Protein 7T6X (pdb70)

Organism: Hepacivirus hominis (NCBI:txid3052230)

InterPro domains:
  IPR002519 Hepatitis C virus, Envelope glycoprotein E1 [PF01539] (17-206)
  IPR002531 Hepatitis C virus, Non-structural protein E2/NS1 [PF01560] (210-323)

Solvent-accessible surface area: 50064 Å² total; per-residue (Å²): 154,91,7,33,45,5,0,2,19,0,96,38,89,68,110,85,25,27,0,6,5,0,3,6,80,116,72,72,117,45,70,29,21,114,140,82,62,89,78,36,96,77,3,46,80,11,12,49,0,165,34,128,20,64,98,34,111,5,92,13,64,138,99,49,8,16,14,10,38,22,30,7,82,51,36,37,94,33,48,0,78,54,0,0,0,2,1,9,0,0,17,1,25,48,54,58,27,11,0,18,53,146,178,33,72,62,13,123,31,38,0,64,99,96,97,3,8,3,73,2,96,33,74,37,22,78,155,26,76,28,0,0,1,0,8,7,26,22,44,6,63,4,100,25,6,1,1,48,0,0,29,2,33,22,143,37,153,62,46,4,80,0,3,0,0,0,0,19,12,8,33,89,1,14,0,26,91,0,0,5,7,3,19,7,3,11,51,1,0,2,14,14,71,3,5,35,16,0,4,15,19,6,59,126,32,42,133,1,132,4,62,0,102,15,66,72,82,84,34,155,8,57,6,0,0,64,20,87,56,52,61,147,12,66,5,63,35,1,2,38,0,42,9,29,8,32,114,30,76,36,4,2,28,15,0,2,0,5,1,0,1,42,70,66,2,143,42,31,25,11,3,5,0,32,106,61,16,0,1,0,1,1,24,2,1,44,52,55,63,89,83,36,200,40,86,144,123,200,50,113,8,43,48,111,67,84,53,110,73,22,103,54,4,142,4,27,0,103,10,86,68,50,54,37,27,48,20,19,0,0,0,0,16,23,63,100,85,103,17,10,58,12,0,0,1,15,10,14,43,88,90,34,16,6,3,65,85,22,110,47,43,37,59,38,0,113,74,13,111,69,114,5,60,2,44,23,53,123,104,67,37,1,0,34,0,45,9,103,86,2,125,65,68,19,30,2,49,0,10,0,0,71,3,33,27,32,85,17,50,37,21,13,7,36,122,20,76,48,21,28,13,0,0,26,0,52,67,36,5,97,15,6,71,2,75,9,52,130,62,101,2,62,7,74,29,56,72,40,76,20,62,60,52,90,137,0,60,0,45,3,141,0,54,106,80,6,56,96,70,24,0,0,0,0,2,14,61,89,89,98,21,2,99,9,0,0,73,11,9,63,51,100,13,144,64,16,35,89,29,0,51,7,52,32,77,34,42,44,6,33,0,35,0,33,128,1,70,87,104,2,19,1,34,0,6,0,0,16,9,2,58,81,39,6,28,22,5,100,17,12,81,1,80,131,93,114,1,72,23,94,60,65,51,97,63,162,92,54,33,64,9,107,12,27,0,118,3,72,51,96,88,7,77,166,0,0,0,1,1,0,18,16,24,100,75,89,104,2,36,13,2,2,8,1,6,9,58,59,41,43,25,100,45,8,114,136,4,104,78,60,14,70,13,77,30,60,77,126,35,34,9,0,51,1,70,9,66,22,2,114,69,100,5,74,6,33,1,7,0,0,27,2,0,5,17,10,122,129,114,59,99,2,54,2,7,52,25,26,0,84,20,7,63,6,71,27,77,79,1,88,14,44,109,65,12,84,39,41,92,94,78,72,120,5,29,0,30,2,54,27,53,66,24,0,4,3,61,32,14,6,0,1,2,32,16,68,119,90,62,9,0,138,7,4,0,34,0,52,78,36,196,10,116,84,41,63,92,72,8,41,30,48,72,72,44,30,18,2,4,0,24,0,64,17,7,122,75,109,11,96,0,25,0,8,0,0,0,4,1,18,114,54,93,1,22,15,9,0,33,10,0,123,29,106,2,94,16,93,15,58,59,109,77,24,66,42,38,88,27,100,161,21,54,2,21,1,145,7,75,60,92,1,34,86,38,0,0,2,2,7,20,52,58,122,20,6,99,14,0,0,60,14,8,57,83,104,14,149,66,17,59,121,21,1,45,22,74,39,54,33,51,68,1,42,0,29,10,40,73,7,133,71,94,51,69,0,16,0,0,0,0,0,10,41,79,42,23,3,21,23,3,52,11,0,98,4,88,15,38,94,30,39,58,87,60,107,62,160,89,51,36,58,8,145,1,26,0,74,14,92,40,141,98,26,137,1,26,1,0,1,0,0,22,18,26,100,69,70,21,11,39,4,6,1,4,18,16,5,21,17,106,37,22,0,5,90,82,5,33,55,96,0,30,5,89,23,27,31,99,16,72,76,105,7,124,49,77,24,82,26,71,39,97,34,60,89,12,26,0,56,0,41,1,36,91,5,53,62,149,7,35,1,50,2,0,0,0,21,12,76,38,55,4,53,0,104,38,4,129,4,12,107,0,73,8,1,22,1,43,0,1,15,84,26,1,116,25,6,90,1,35,24,72,28,42,63,87,53,123,18,21,28,9,2,1,0,0,1,31,73,112,17,20,88,43,75,87,55,54,8,0,43,10,78,88,14,5,4,0,0,9,86,55,64,127,35,54,140,55,8,61,63,19,17,88,48,28,0,2,117,73,33,159,132,63,97,140,133,98,136,173,24,174,20,33,48,43,34,67,5,59,3,64,36,58,99,1,31,10,2,33,34,24,21,5,70,2,21,79,108,30,89,56,110,83,86,40,77,39,67,84,144,165,41,118,123,64,80,171,146

Radius of gyration: 38.45 Å; Cα contacts (8 Å, |Δi|>4): 2951; chains: 8; bounding box: 110×99×82 Å

Nearest PDB structures (foldseek):
  7t6x-assembly1_H  TM=1.007E+00  e=1.087E-30  Homo sapiens
  8fsj-assembly1_C  TM=9.694E-01  e=6.769E-22  Homo sapiens
  7n3c-assembly1_H  TM=8.424E-01  e=1.030E-15  Homo sapiens
  5d1q-assembly1_C  TM=8.378E-01  e=1.308E-10  Homo sapiens
  5d1x-assembly1_C  TM=8.199E-01  e=5.411E-11  Homo sapiens

Foldseek 3Di:
DDLLQAAAQADAPDDPQLLVCQVDPPSFPQPPVVVVCPPADDLVPFFFFDDDKDFDAQPFDPDFPQFQQRWAGADAKAQSNFARHFKWFAQLATDTGGWQACPGRGDSHSSPDPSIIDGFDDDQPLVHDGQWMWGATRHQGIHIHGDTAMFRDHDDDRHGRHQEQSCLRPNVSACSNGHHAFHHYRFKGFDDRSCCSSNVNLPQQDWDWFWAARNHDIDTTTMGGDDDQPDDQDLSQEAERRGPFDDDDPWKGFARFNYDYCQAAPAPRHWADDDRPGGITTNHDPDHDDDPVVPPDD/DAKDAADEEEWAAKDKIKDAPPDDAPPWWKKAKWFDAVPGDIDGAWIFGPDDQLECAQVRDDRIDGDPVNPPQWDWDADRVRNMIMIMGRTDHQRPWHWMKMFTFDWAFDDDDDDPSNRSYTHGGDGDGIYDTYTYGYHD/DAWAWPPPFAEDDQQAKDKTKIFDPWWAPQFQKFKWWAAPPDDIDTAAGGQFDGDPPHDPQWGWDDGTGIIIIMGGRHHPVRQTWMWMWGDGDPDTGIYPTHGYHD/DAWDKDAADADDFFDKDKIKTADDPDQLQAWKKFKWWAAVVGDTHGAWIAHAPVQDIDGDPVCPVFKDKGDPRVRNMIMMMGRGDDQVRWGWMKMFTQHHQVVVNDRGDGTDYIHPTHGYHD/DAKAWDQAWPDDAFQDKTKIKIFDACQKQAPFHKWKWWAAPPDDIDTQQPPPPTHDPPHDPQWDDADHDGMGMTMGGTPDVVRQTWMKIKIQGNVVRGIHIYPTYGD/DKAKAKPDQEAEQPAQFKDKIKIFIPFFAAQAKWKWWAQVHDIDTQAGGLFDGDPPHDPQWGWDDTGTMIMIIGGRRNDRRWTFMWIWGDDDDPTDIYPTHGYHD/DDKDAAAEDAFQAKDKIKDADPDQADDFWKKWKWWQAPVRDIDTQWIFTQHGVVDQPCVVPDGEGAGATVGDCPPQNPQWDWDAPHNRGIIMIMHGRDHQNRFTWMWMFIADDHFDFPDDDDRYTYTDHHHDTDGIDDTYTYGD/DDWDCPPVDIDDAQEDDVVFWDDDPQFKTFGDFRHWWWACPPNNTHTFDDLDSGMTGNPNPPDDDPDDDGRTDPDDRPPVQDPDDDPVNVVCCVVPVDDDDVVVVVVVVVPDPPPPPD

Sequence (1140 aa):
WHINRTALNCNTSLETGWIAGLIYLNKFNSSGCPERMASCRPLADFAQGWGPISYANGSGPDHRPYCWHYPPKPCGIVSAKSVCGPVYCFTPSPVVVGTTNKLGAPTYSWGENETDVFVLNNTRPPLGNWFGCTWMNSTGFTKVCGAPPCAIGGVGNNTLHCPTDCFRKHPEATYSRCGSGPWITPRCLVDYPYRLWHYPCTINYTRFKVRMYIGGVEHRLDAACNWTRGERCDLEDRDRSELSPLLLSTTQWQVLPCSFTTLPALSTGLIHLHQNIVDVQYLYGVGSSIVSWAIKWELEQSGPEVKKPGDSLRISCKMSGDSLVTTWIGWVRQKPGQGLEWMGIINPGDSSTNIYPGDSATRYGPSFQGQVTISIDKSTSTAYLQWNNVKASDTGIYYCARHVPVPISGTFLWREREMHDFGYFDDWGQGTLVIVSSLTLTQSPGTLSLSPGERATLSCRASQSVSNNYLAWYQQKPGQAPRLLIYGASSRATGIPDRFSGSGSGTGFTLIISRLEPEDFAVYYCQQYGSSSITFGQGTRLEIVQFVQSGAEVKKPGASVKVSCKASGYTFTRHAIHWVRQAPGQRLEWMGWINPGNGNAKYSQKFQGRVTITRDTPASTVYMELSSLRSEDMGVYYCARDGGYSHDYSYFYGLDVWGPGTTVIVSVLTQPPSAASGTPGQRVTISCSGSSSNIGGNFVDWYQQFPGTAPKLLIYTNDQRPSGVPARFSGSKSGTSASLAISGLRSEDEADYYCAAWDDIVNGWVFGGGTKLEIMLTQSPVTLSVSPGERATLSCRASQSIGTNLAWYQKPGQAPRLLIHGASTRATGVPVSFSGSGSGTEFTLTISSLQSEDFAVYYCQQYNNWPLTFGGGTKVEILVQSGAEVKKPGSSVRVSCKASGDTFKTHAISWVRQAPGQGLEWVGGTVRQAPGDGLELLGGFVPILAPANDAQKFQGRVTITADGSTGPVYMDLSTLTSEDTAMYYCVTSLSEPIPRSCRGGRCYSGPFDAFGVWGQGTLVTVYQVRNSTGLYHVTNDCPNSSIVYETADAILHTPGCVPCVREGNASRCWVPMTPTVATRDGKLPATSPRRHWTTQDCNCSIYPGHVTGHRMAWDMMMNWSPTTALVVAQLLRIPQAILD

Secondary structure (DSSP, 8-state):
--EEE---EE--TT--EEEEEEE-SS-SSSSEEEEEEE-TTS-EEEEEEE-TTT--EEE-GGGTTTEEEEEEGGGTEEEEEES---STT-EEEEEEEE--STTTSSS---EEEE---EEEE-/---B--SB----STT-EEEEEEE--TTTTSSS-EEEEEE-TTS--EEEESSGGG--TT--TTEE---STTEEEEEEES--GGG--EEEEEEEETTTTEEEE---EE-/-EE---EE--TT--EEEEEE-S-S---SEEEEEEEE-TTS-EEEEEEEEE--TT-SSGGGSS---EEE----TTTTSS-EEEEESSSSS-EEEEE-S--GGG-EEEEEEEESS---EEEEETTEEEE-----EEEE---EEEE-/---EEEE-SEE---TTS-EEEEEEEEEEE-S--EEEEESSSS-EEEEETTTEEPTT--TTEEEE--EEEEEEEE--TTS---EEEEEEE-SSSS-EE---EEE--/-EEE-TTSS-EEE-BPPGGGEEEETTTEEEE-SS-B-EEEETTEEEE-EEEETTEEESSSS--------S-B-S-S-TTSS-----HHHHHHIIIII----SHHHHHHHTT-------/-EE---EEE-SBS-EEEEEE--SS-SSS-EEEEEEE-TT---EEEEEE--S-TT-STTTSS-SEEE-TT-TTTSEEEEETTTTEEEEEESSB-TT--EEEEEEEEEEEE--SSB-GGGTT-EEEEEEEEE---EEEEE--/---B--S-S-B--TTSPEEEEEE-SSPPSTT-EEEEEE-TTS--EEEEETTTEEPTT--TTEEEEEETTEEEEEETT--GGG-SEEEEEEE-SS-EEE---EE-B-/--GGGS---EE-SSSTTTTHHHHSTT-----SHHHHGGG---GGGSPPP-S--EE------SS---STTPPPPBP--EEGGGB-S-EEEESSSEEEE--B-SSSS---STT-STT-EE------TTTSS-SEEEEEBTTS-EEEEEPPPEEEE-SSS--EEESS--TTT-TT--HHHH--SSEEETTEEE--TTHHHHSTT-TTEEEEEEEEEETTEEEEEEEEEE--TT----GGGPEE--B-PPEETTTEEE--TTEE-SPPPTTTSS-EE-SSBTTEEES--S-----SGGG---

B-factor: mean 108.44, std 55.51, range [0.56, 600.0]

Structure (mmCIF, N/CA/C/O backbone):
data_7T6X
#
_entry.id   7T6X
#
loop_
_entity.id
_entity.type
_entity.pdbx_description
1 polymer 'Envelope glycoprotein E2'
2 polymer 'AR4A Fab, heavy chain'
3 polymer 'AR4A, kappa light chain'
4 polymer 'IGH505, heavy chain'
5 polymer 'IGH505, lambda light chain'
6 polymer 'AT12009 crossMab, light kappa chain'
7 polymer 'AT12009 CrossMab, heavy chain'
8 polymer 'Envelope glycoprotein E1'
9 branched 2-acetamido-2-deoxy-beta-D-glucopyranose-(1-4)-2-acetamido-2-deoxy-beta-D-glucopyranose
10 branched beta-D-mannopyranose-(1-4)-2-acetamido-2-deoxy-beta-D-glucopyranose-(1-4)-2-acetamido-2-deoxy-beta-D-glucopyranose
11 branched alpha-D-mannopyranose-(1-6)-alpha-D-mannopyranose-(1-6)-beta-D-mannopyranose-(1-4)-2-acetamido-2-deoxy-beta-D-glucopyranose-(1-4)-2-acetamido-2-deoxy-beta-D-glucopyranose
12 branched alpha-D-mannopyranose-(1-3)-[alpha-D-mannopyranose-(1-6)]beta-D-mannopyranose-(1-4)-2-acetamido-2-deoxy-beta-D-glucopyranose-(1-4)-2-acetamido-2-deoxy-beta-D-glucopyranose
13 non-polymer 2-acetamido-2-deoxy-beta-D-glucopyranose
#
loop_
_atom_site.group_PDB
_atom_site.id
_atom_site.type_symbol
_atom_site.label_atom_id
_atom_site.label_alt_id
_atom_site.label_comp_id
_atom_site.label_asym_id
_atom_site.label_entity_id
_atom_site.label_seq_id
_atom_site.pdbx_PDB_ins_code
_atom_site.Cartn_x
_atom_site.Cartn_y
_atom_site.Cartn_z
_atom_site.occupancy
_atom_site.B_iso_or_equiv
_atom_site.auth_seq_id
_atom_site.auth_comp_id
_atom_site.auth_asym_id
_atom_site.auth_atom_id
_atom_site.pdbx_PDB_model_num
ATOM 1 N N . TRP A 1 37 ? 212.044 161.138 143.309 1.00 95.84 420 TRP U N 1
ATOM 2 C CA . TRP A 1 37 ? 211.757 162.556 143.199 1.00 104.28 420 TRP U CA 1
ATOM 3 C C . TRP A 1 37 ? 212.948 163.385 143.715 1.00 104.95 420 TRP U C 1
ATOM 4 O O . TRP A 1 37 ? 213.604 163.009 144.698 1.00 107.28 420 TRP U O 1
ATOM 15 N N . HIS A 1 38 ? 213.211 164.516 143.029 1.00 100.63 421 HIS U N 1
ATOM 16 C CA . HIS A 1 38 ? 214.246 165.491 143.338 1.00 98.96 421 HIS U CA 1
ATOM 17 C C . HIS A 1 38 ? 213.766 166.829 142.825 1.00 93.42 421 HIS U C 1
ATOM 18 O O . HIS A 1 38 ? 213.146 166.901 141.762 1.00 92.20 421 HIS U O 1
ATOM 25 N N . ILE A 1 39 ? 214.093 167.899 143.528 1.00 92.24 422 ILE U N 1
ATOM 26 C CA . ILE A 1 39 ? 213.668 169.222 143.077 1.00 88.74 422 ILE U CA 1
ATOM 27 C C . ILE A 1 39 ? 214.106 169.619 141.664 1.00 84.34 422 ILE U C 1
ATOM 28 O O . ILE A 1 39 ? 213.360 170.361 141.019 1.00 84.60 422 ILE U O 1
ATOM 33 N N . ASN A 1 40 ? 215.235 169.085 141.123 1.00 85.50 423 ASN U N 1
ATOM 34 C CA . ASN A 1 40 ? 215.705 169.428 139.775 1.00 89.75 423 ASN U CA 1
ATOM 35 C C . ASN A 1 40 ? 214.755 168.909 138.669 1.00 88.67 423 ASN U C 1
ATOM 36 O O . ASN A 1 40 ? 214.977 169.196 137.488 1.00 91.25 423 ASN U O 1
ATOM 41 N N . ARG A 1 41 ? 213.641 168.201 139.041 1.00 82.74 424 ARG U N 1
ATOM 42 C CA . ARG A 1 41 ? 212.573 167.740 138.162 1.00 83.38 424 ARG U CA 1
ATOM 43 C C . ARG A 1 41 ? 211.540 168.845 137.986 1.00 83.18 424 ARG U C 1
ATOM 44 O O . ARG A 1 41 ? 210.551 168.669 137.275 1.00 84.93 424 ARG U O 1
ATOM 52 N N . THR A 1 42 ? 211.714 169.973 138.672 1.00 78.67 425 THR U N 1
ATOM 53 C CA . THR A 1 42 ? 210.753 171.052 138.540 1.00 71.53 425 THR U CA 1
ATOM 54 C C . THR A 1 42 ? 211.308 172.140 137.656 1.00 73.86 425 THR U C 1
ATOM 55 O O . THR A 1 42 ? 212.392 172.662 137.898 1.00 79.97 425 THR U O 1
ATOM 59 N N . ALA A 1 43 ? 210.556 172.497 136.628 1.00 73.32 426 ALA U N 1
ATOM 60 C CA . ALA A 1 43 ? 210.982 173.565 135.750 1.00 73.62 426 ALA U CA 1
ATOM 61 C C . ALA A 1 43 ? 210.904 174.875 136.499 1.00 68.96 426 ALA U C 1
ATOM 62 O O . ALA A 1 43 ? 209.934 175.106 137.205 1.00 67.26 426 ALA U O 1
ATOM 64 N N . LEU A 1 44 ? 211.888 175.745 136.330 1.00 71.14 427 LEU U N 1
ATOM 65 C CA . LEU A 1 44 ? 211.844 177.049 136.983 1.00 68.11 427 LEU U CA 1
ATOM 66 C C . LEU A 1 44 ? 212.254 178.198 136.067 1.00 69.67 427 LEU U C 1
ATOM 67 O O . LEU A 1 44 ? 213.212 178.913 136.347 1.00 73.73 427 LEU U O 1
ATOM 72 N N . ASN A 1 45 ? 211.550 178.377 134.962 1.00 68.95 428 ASN U N 1
ATOM 73 C CA . ASN A 1 45 ? 211.873 179.451 134.032 1.00 68.01 428 ASN U CA 1
ATOM 74 C C . ASN A 1 45 ? 210.886 180.604 134.204 1.00 71.71 428 ASN U C 1
ATOM 75 O O . ASN A 1 45 ? 209.791 180.555 133.639 1.00 73.61 428 ASN U O 1
ATOM 80 N N . CYS A 1 46 ? 211.260 181.647 134.984 1.00 70.80 429 CYS U N 1
ATOM 81 C CA . CYS A 1 46 ? 210.354 182.731 135.379 1.00 71.09 429 CYS U CA 1
ATOM 82 C C . CYS A 1 46 ? 210.880 184.076 134.878 1.00 77.24 429 CYS U C 1
ATOM 83 O O . CYS A 1 46 ? 211.907 184.580 135.349 1.00 79.55 429 CYS U O 1
ATOM 86 N N . ASN A 1 47 ? 210.131 184.673 133.952 1.00 79.64 430 ASN U N 1
ATOM 87 C CA . ASN A 1 47 ? 210.510 185.884 133.228 1.00 83.15 430 ASN U CA 1
ATOM 88 C C . ASN A 1 47 ? 209.555 187.073 133.476 1.00 83.49 430 ASN U C 1
ATOM 89 O O . ASN A 1 47 ? 208.448 187.111 132.922 1.00 87.74 430 ASN U O 1
ATOM 94 N N . THR A 1 48 ? 209.970 188.109 134.259 1.00 84.87 431 THR U N 1
ATOM 95 C CA . THR A 1 48 ? 209.079 189.265 134.535 1.00 89.35 431 THR U CA 1
ATOM 96 C C . THR A 1 48 ? 209.141 190.304 133.467 1.00 96.67 431 THR U C 1
ATOM 97 O O . THR A 1 48 ? 209.878 191.284 133.550 1.00 98.13 431 THR U O 1
ATOM 101 N N . SER A 1 49 ? 208.336 190.086 132.455 1.00 101.90 432 SER U N 1
ATOM 102 C CA . SER A 1 49 ? 208.248 191.030 131.364 1.00 107.52 432 SER U CA 1
ATOM 103 C C . SER A 1 49 ? 207.165 192.055 131.683 1.00 109.13 432 SER U C 1
ATOM 104 O O . SER A 1 49 ? 207.096 193.127 131.079 1.00 111.57 432 SER U O 1
ATOM 107 N N . LEU A 1 50 ? 206.317 191.718 132.650 1.00 105.18 433 LEU U N 1
ATOM 108 C CA . LEU A 1 50 ? 205.200 192.552 133.042 1.00 108.20 433 LEU U CA 1
ATOM 109 C C . LEU A 1 50 ? 204.716 192.201 134.435 1.00 108.25 433 LEU U C 1
ATOM 110 O O . LEU A 1 50 ? 205.030 191.135 134.958 1.00 103.14 433 LEU U O 1
ATOM 115 N N . GLU A 1 51 ? 203.898 193.075 135.017 1.00 111.70 434 GLU U N 1
ATOM 116 C CA . GLU A 1 51 ? 203.219 192.765 136.277 1.00 113.90 434 GLU U CA 1
ATOM 117 C C . GLU A 1 51 ? 204.156 192.276 137.361 1.00 101.70 434 GLU U C 1
ATOM 118 O O . GLU A 1 51 ? 203.916 191.252 138.017 1.00 98.33 434 GLU U O 1
ATOM 124 N N . THR A 1 52 ? 205.188 193.056 137.580 1.00 100.59 435 THR U N 1
ATOM 125 C CA . THR A 1 52 ? 206.201 192.738 138.535 1.00 98.69 435 THR U CA 1
ATOM 126 C C . THR A 1 52 ? 205.575 192.380 139.856 1.00 97.07 435 THR U C 1
ATOM 127 O O . THR A 1 52 ? 204.693 193.074 140.357 1.00 100.87 435 THR U O 1
ATOM 131 N N . GLY A 1 53 ? 206.051 191.267 140.409 1.00 88.26 436 GLY U N 1
ATOM 132 C CA . GLY A 1 53 ? 205.580 190.707 141.661 1.00 86.16 436 GLY U CA 1
ATOM 133 C C . GLY A 1 53 ? 204.766 189.432 141.457 1.00 78.32 436 GLY U C 1
ATOM 134 O O . GLY A 1 53 ? 204.576 188.660 142.385 1.00 72.89 436 GLY U O 1
ATOM 135 N N . TRP A 1 54 ? 204.334 189.144 140.236 1.00 77.83 437 TRP U N 1
ATOM 136 C CA . TRP A 1 54 ? 203.581 187.909 139.989 1.00 69.75 437 TRP U CA 1
ATOM 137 C C . TRP A 1 54 ? 204.319 186.671 140.507 1.00 64.21 437 TRP U C 1
ATOM 138 O O . TRP A 1 54 ? 203.721 185.768 141.108 1.00 66.20 437 TRP U O 1
ATOM 149 N N . ILE A 1 55 ? 205.633 186.695 140.355 1.00 63.06 438 ILE U N 1
ATOM 150 C CA . ILE A 1 55 ? 206.578 185.661 140.718 1.00 61.97 438 ILE U CA 1
ATOM 151 C C . ILE A 1 55 ? 206.640 185.430 142.221 1.00 62.35 438 ILE U C 1
ATOM 152 O O . ILE A 1 55 ? 207.136 184.412 142.701 1.00 63.02 438 ILE U O 1
ATOM 157 N N . ALA A 1 56 ? 206.184 186.400 142.991 1.00 62.55 439 ALA U N 1
ATOM 158 C CA . ALA A 1 56 ? 206.221 186.327 144.429 1.00 61.30 439 ALA U CA 1
ATOM 159 C C . ALA A 1 56 ? 205.466 185.144 144.946 1.00 60.72 439 ALA U C 1
ATOM 160 O O . ALA A 1 56 ? 205.871 184.545 145.936 1.00 64.96 439 ALA U O 1
ATOM 162 N N . GLY A 1 57 ? 204.395 184.756 144.266 1.00 60.53 440 GLY U N 1
ATOM 163 C CA . GLY A 1 57 ? 203.567 183.679 144.768 1.00 62.28 440 GLY U CA 1
ATOM 164 C C . GLY A 1 57 ? 204.153 182.300 144.531 1.00 62.33 440 GLY U C 1
ATOM 165 O O . GLY A 1 57 ? 203.553 181.303 144.929 1.00 63.11 440 GLY U O 1
ATOM 166 N N . LEU A 1 58 ? 205.295 182.218 143.852 1.00 63.98 441 LEU U N 1
ATOM 167 C CA . LEU A 1 58 ? 205.919 180.936 143.639 1.00 61.50 441 LEU U CA 1
ATOM 168 C C . LEU A 1 58 ? 206.805 180.589 144.802 1.00 61.91 441 LEU U C 1
ATOM 169 O O . LEU A 1 58 ? 206.751 179.484 145.347 1.00 65.50 441 LEU U O 1
ATOM 174 N N . ILE A 1 59 ? 207.627 181.546 145.188 1.00 62.65 442 ILE U N 1
ATOM 175 C CA . ILE A 1 59 ? 208.565 181.339 146.264 1.00 66.77 442 ILE U CA 1
ATOM 176 C C . ILE A 1 59 ? 207.913 181.472 147.600 1.00 70.75 442 ILE U C 1
ATOM 177 O O . ILE A 1 59 ? 208.173 180.675 148.499 1.00 76.27 442 ILE U O 1
ATOM 182 N N . TYR A 1 60 ? 207.110 182.502 147.762 1.00 70.56 443 TYR U N 1
ATOM 183 C CA . TYR A 1 60 ? 206.483 182.750 149.024 1.00 73.75 443 TYR U CA 1
ATOM 184 C C . TYR A 1 60 ? 205.069 182.303 148.985 1.00 75.75 443 TYR U C 1
ATOM 185 O O . TYR A 1 60 ? 204.368 182.505 147.997 1.00 75.90 443 TYR U O 1
ATOM 194 N N . LEU A 1 61 ? 204.590 181.805 150.082 1.00 75.80 444 LEU U N 1
ATOM 195 C CA . LEU A 1 61 ? 203.198 181.493 150.110 1.00 76.49 444 LEU U CA 1
ATOM 196 C C . LEU A 1 61 ? 202.538 182.713 150.692 1.00 82.05 444 LEU U C 1
ATOM 197 O O . LEU A 1 61 ? 203.169 183.463 151.435 1.00 84.56 444 LEU U O 1
ATOM 202 N N . ASN A 1 62 ? 201.273 182.897 150.367 1.00 85.09 445 ASN U N 1
ATOM 203 C CA . ASN A 1 62 ? 200.476 184.044 150.784 1.00 90.58 445 ASN U CA 1
ATOM 204 C C . ASN A 1 62 ? 200.992 185.389 150.287 1.00 89.80 445 ASN U C 1
ATOM 205 O O . ASN A 1 62 ? 200.903 186.399 150.981 1.00 92.59 445 ASN U O 1
ATOM 210 N N . LYS A 1 63 ? 201.500 185.401 149.059 1.00 86.50 446 LYS U N 1
ATOM 211 C CA . LYS A 1 63 ? 201.950 186.612 148.387 1.00 87.09 446 LYS U CA 1
ATOM 212 C C . LYS A 1 63 ? 201.246 186.720 147.059 1.00 89.56 446 LYS U C 1
ATOM 213 O O . LYS A 1 63 ? 201.819 187.149 146.060 1.00 88.26 446 LYS U O 1
ATOM 219 N N . PHE A 1 64 ? 200.002 186.298 147.052 1.00 90.22 447 PHE U N 1
ATOM 220 C CA . PHE A 1 64 ? 199.176 186.352 145.873 1.00 89.63 447 PHE U CA 1
ATOM 221 C C . PHE A 1 64 ? 198.841 187.803 145.566 1.00 92.80 447 PHE U C 1
ATOM 222 O O . PHE A 1 64 ? 198.819 188.630 146.480 1.00 95.33 447 PHE U O 1
ATOM 230 N N . ASN A 1 65 ? 198.534 188.100 144.299 1.00 93.37 448 ASN U N 1
ATOM 231 C CA . ASN A 1 65 ? 198.201 189.488 143.872 1.00 100.25 448 ASN U CA 1
ATOM 232 C C . ASN A 1 65 ? 196.768 189.836 144.284 1.00 96.87 448 ASN U C 1
ATOM 233 O O . ASN A 1 65 ? 196.583 190.911 144.885 1.00 102.14 448 ASN U O 1
ATOM 238 N N . SER A 1 66 ? 195.802 188.978 143.958 1.00 90.28 449 SER U N 1
ATOM 239 C CA . SER A 1 66 ? 194.371 189.182 144.292 1.00 94.16 449 SER U CA 1
ATOM 240 C C . SER A 1 66 ? 193.775 190.526 143.864 1.00 96.40 449 SER U C 1
ATOM 241 O O . SER A 1 66 ? 193.095 191.185 144.652 1.00 97.29 449 SER U O 1
ATOM 244 N N . SER A 1 67 ? 194.006 190.931 142.628 1.00 99.23 450 SER U N 1
ATOM 245 C CA . SER A 1 67 ? 193.492 192.218 142.188 1.00 103.28 450 SER U CA 1
ATOM 246 C C . SER A 1 67 ? 193.075 192.206 140.740 1.00 104.82 450 SER U C 1
ATOM 247 O O . SER A 1 67 ? 193.723 191.594 139.882 1.00 104.96 450 SER U O 1
ATOM 250 N N . GLY A 1 68 ? 191.944 192.854 140.480 1.00 105.37 451 GLY U N 1
ATOM 251 C CA . GLY A 1 68 ? 191.333 192.898 139.143 1.00 106.30 451 GLY U CA 1
ATOM 252 C C . GLY A 1 68 ? 190.352 191.729 138.852 1.00 104.40 451 GLY U C 1
ATOM 253 O O . GLY A 1 68 ? 189.919 191.554 137.704 1.00 101.55 451 GLY U O 1
ATOM 254 N N . CYS A 1 69 ? 190.008 190.929 139.895 1.00 98.16 452 CYS U N 1
ATOM 255 C CA . CYS A 1 69 ? 189.110 189.790 139.813 1.00 92.27 452 CYS U CA 1
ATOM 256 C C . CYS A 1 69 ? 187.694 190.237 139.469 1.00 89.47 452 CYS U C 1
ATOM 257 O O . CYS A 1 69 ? 187.046 189.610 138.636 1.00 91.91 452 CYS U O 1
ATOM 260 N N . PRO A 1 70 ? 187.134 191.325 140.035 1.00 91.20 453 PRO U N 1
ATOM 261 C CA . PRO A 1 70 ? 185.808 191.760 139.682 1.00 94.32 453 PRO U CA 1
ATOM 262 C C . PRO A 1 70 ? 185.657 191.913 138.175 1.00 97.23 453 PRO U C 1
ATOM 263 O O . PRO A 1 70 ? 184.600 191.611 137.622 1.00 97.04 453 PRO U O 1
ATOM 267 N N . GLU A 1 71 ? 186.719 192.354 137.500 1.00 96.86 454 GLU U N 1
ATOM 268 C CA . GLU A 1 71 ? 186.665 192.483 136.065 1.00 101.89 454 GLU U CA 1
ATOM 269 C C . GLU A 1 71 ? 186.820 191.127 135.381 1.00 99.63 454 GLU U C 1
ATOM 270 O O . GLU A 1 71 ? 186.062 190.778 134.479 1.00 98.83 454 GLU U O 1
ATOM 276 N N . ARG A 1 72 ? 187.756 190.316 135.855 1.00 95.05 455 ARG U N 1
ATOM 277 C CA . ARG A 1 72 ? 188.026 189.024 135.233 1.00 94.07 455 ARG U CA 1
ATOM 278 C C . ARG A 1 72 ? 186.867 188.053 135.344 1.00 90.24 455 ARG U C 1
ATOM 279 O O . ARG A 1 72 ? 186.636 187.240 134.452 1.00 87.90 455 ARG U O 1
ATOM 287 N N . MET A 1 73 ? 186.108 188.162 136.415 1.00 88.86 456 MET U N 1
ATOM 288 C CA . MET A 1 73 ? 184.994 187.278 136.666 1.00 85.45 456 MET U CA 1
ATOM 289 C C . MET A 1 73 ? 183.734 187.749 135.982 1.00 86.63 456 MET U C 1
ATOM 290 O O . MET A 1 73 ? 182.705 187.084 136.060 1.00 87.72 456 MET U O 1
ATOM 295 N N . ALA A 1 74 ? 183.792 188.883 135.302 1.00 86.82 457 ALA U N 1
ATOM 296 C CA . ALA A 1 74 ? 182.620 189.462 134.687 1.00 90.94 457 ALA U CA 1
ATOM 297 C C . ALA A 1 74 ? 181.988 188.535 133.671 1.00 92.03 457 ALA U C 1
ATOM 298 O O . ALA A 1 74 ? 180.771 188.540 133.501 1.00 97.91 457 ALA U O 1
ATOM 300 N N . SER A 1 75 ? 182.804 187.746 132.995 1.00 84.22 458 SER U N 1
ATOM 301 C CA . SER A 1 75 ? 182.362 186.820 131.966 1.00 81.53 458 SER U CA 1
ATOM 302 C C . SER A 1 75 ? 182.128 185.360 132.414 1.00 77.93 458 SER U C 1
ATOM 303 O O . SER A 1 75 ? 181.919 184.493 131.541 1.00 79.89 458 SER U O 1
ATOM 306 N N . CYS A 1 76 ? 182.189 185.065 133.739 1.00 75.59 459 CYS U N 1
ATOM 307 C CA . CYS A 1 76 ? 182.047 183.716 134.268 1.00 68.15 459 CYS U CA 1
ATOM 308 C C . CYS A 1 76 ? 180.596 183.466 134.695 1.00 67.45 459 CYS U C 1
ATOM 309 O O . CYS A 1 76 ? 180.151 183.885 135.765 1.00 70.05 459 CYS U O 1
ATOM 312 N N . ARG A 1 77 ? 179.856 182.781 133.837 1.00 64.60 460 ARG U N 1
ATOM 313 C CA . ARG A 1 77 ? 178.450 182.532 134.063 1.00 63.20 460 ARG U CA 1
ATOM 314 C C . ARG A 1 77 ? 178.189 181.412 135.069 1.00 57.97 460 ARG U C 1
ATOM 315 O O . ARG A 1 77 ? 178.996 180.494 135.178 1.00 60.36 460 ARG U O 1
ATOM 323 N N . PRO A 1 78 ? 177.097 181.484 135.833 1.00 53.56 461 PRO U N 1
ATOM 324 C CA . PRO A 1 78 ? 176.529 180.438 136.647 1.00 50.86 461 PRO U CA 1
ATOM 325 C C . PRO A 1 78 ? 176.080 179.291 135.777 1.00 59.42 461 PRO U C 1
ATOM 326 O O . PRO A 1 78 ? 175.681 179.498 134.639 1.00 62.70 461 PRO U O 1
ATOM 330 N N . LEU A 1 79 ? 176.054 178.085 136.317 1.00 58.66 462 LEU U N 1
ATOM 331 C CA . LEU A 1 79 ? 175.585 176.939 135.540 1.00 53.72 462 LEU U CA 1
ATOM 332 C C . LEU A 1 79 ? 174.168 177.149 135.059 1.00 53.35 462 LEU U C 1
ATOM 333 O O . LEU A 1 79 ? 173.805 176.815 133.935 1.00 58.86 462 LEU U O 1
ATOM 338 N N . ALA A 1 80 ? 173.369 177.769 135.894 1.00 53.76 463 ALA U N 1
ATOM 339 C CA . ALA A 1 80 ? 171.970 178.005 135.622 1.00 57.10 463 ALA U CA 1
ATOM 340 C C . ALA A 1 80 ? 171.719 178.862 134.384 1.00 57.93 463 ALA U C 1
ATOM 341 O O . ALA A 1 80 ? 170.609 178.840 133.856 1.00 56.48 463 ALA U O 1
ATOM 343 N N . ASP A 1 81 ? 172.706 179.627 133.922 1.00 59.58 464 ASP U N 1
ATOM 344 C CA . ASP A 1 81 ? 172.503 180.504 132.778 1.00 61.89 464 ASP U CA 1
ATOM 345 C C . ASP A 1 81 ? 172.813 179.854 131.434 1.00 60.18 464 ASP U C 1
ATOM 346 O O . ASP A 1 81 ? 172.750 180.504 130.389 1.00 65.11 464 ASP U O 1
ATOM 351 N N . PHE A 1 82 ? 173.143 178.580 131.449 1.00 56.72 465 PHE U N 1
ATOM 352 C CA . PHE A 1 82 ? 173.411 177.833 130.229 1.00 59.62 465 PHE U CA 1
ATOM 353 C C . PHE A 1 82 ? 172.165 177.110 129.747 1.00 60.84 465 PHE U C 1
ATOM 354 O O . PHE A 1 82 ? 171.238 176.854 130.526 1.00 60.25 465 PHE U O 1
ATOM 362 N N . ALA A 1 83 ? 172.112 176.810 128.455 1.00 65.41 466 ALA U N 1
ATOM 363 C CA . ALA A 1 83 ? 170.982 176.088 127.886 1.00 64.76 466 ALA U CA 1
ATOM 364 C C . ALA A 1 83 ? 170.860 174.706 128.491 1.00 60.01 466 ALA U C 1
ATOM 365 O O . ALA A 1 83 ? 171.864 174.055 128.753 1.00 63.42 466 ALA U O 1
ATOM 367 N N . GLN A 1 84 ? 169.628 174.248 128.687 1.00 59.24 467 GLN U N 1
ATOM 368 C CA . GLN A 1 84 ? 169.375 172.905 129.197 1.00 61.60 467 GLN U CA 1
ATOM 369 C C . GLN A 1 84 ? 169.805 171.882 128.183 1.00 65.71 467 GLN U C 1
ATOM 370 O O . GLN A 1 84 ? 169.480 172.034 127.009 1.00 72.12 467 GLN U O 1
ATOM 376 N N . GLY A 1 85 ? 170.498 170.835 128.612 1.00 62.00 468 GLY U N 1
ATOM 377 C CA . GLY A 1 85 ? 170.912 169.815 127.669 1.00 67.73 468 GLY U CA 1
ATOM 378 C C . GLY A 1 85 ? 169.931 168.689 127.609 1.00 68.05 468 GLY U C 1
ATOM 379 O O . GLY A 1 85 ? 169.017 168.610 128.421 1.00 65.85 468 GLY U O 1
ATOM 380 N N . TRP A 1 86 ? 170.132 167.795 126.668 1.00 71.81 469 TRP U N 1
ATOM 381 C CA . TRP A 1 86 ? 169.308 166.615 126.547 1.00 73.49 469 TRP U CA 1
ATOM 382 C C . TRP A 1 86 ? 169.955 165.661 125.579 1.00 78.28 469 TRP U C 1
ATOM 383 O O . TRP A 1 86 ? 170.805 166.063 124.789 1.00 79.64 469 TRP U O 1
ATOM 394 N N . GLY A 1 87 ? 169.525 164.415 125.587 1.00 77.59 470 GLY U N 1
ATOM 395 C CA . GLY A 1 87 ? 170.076 163.472 124.639 1.00 75.72 470 GLY U CA 1
ATOM 396 C C . GLY A 1 87 ? 171.338 162.890 125.246 1.00 69.54 470 GLY U C 1
ATOM 397 O O . GLY A 1 87 ? 171.640 163.168 126.407 1.00 70.85 470 GLY U O 1
ATOM 398 N N . PRO A 1 88 ? 172.048 162.026 124.533 1.00 68.74 471 PRO U N 1
ATOM 399 C CA . PRO A 1 88 ? 173.247 161.366 124.978 1.00 68.41 471 PRO U CA 1
ATOM 400 C C . PRO A 1 88 ? 174.357 162.374 125.047 1.00 68.42 471 PRO U C 1
ATOM 401 O O . PRO A 1 88 ? 174.347 163.339 124.290 1.00 67.75 471 PRO U O 1
ATOM 405 N N . ILE A 1 89 ? 175.322 162.119 125.903 1.00 66.37 472 ILE U N 1
ATOM 406 C CA . ILE A 1 89 ? 176.485 162.971 126.030 1.00 62.83 472 ILE U CA 1
ATOM 407 C C . ILE A 1 89 ? 177.588 162.595 125.083 1.00 60.54 472 ILE U C 1
ATOM 408 O O . ILE A 1 89 ? 177.939 161.422 124.975 1.00 65.13 472 ILE U O 1
ATOM 413 N N . SER A 1 90 ? 178.142 163.590 124.408 1.00 59.44 473 SER U N 1
ATOM 414 C CA . SER A 1 90 ? 179.260 163.350 123.514 1.00 60.62 473 SER U CA 1
ATOM 415 C C . SER A 1 90 ? 180.460 164.128 123.998 1.00 60.24 473 SER U C 1
ATOM 416 O O . SER A 1 90 ? 180.453 164.656 125.106 1.00 62.39 473 SER U O 1
ATOM 419 N N . TYR A 1 91 ? 181.505 164.179 123.204 1.00 55.79 474 TYR U N 1
ATOM 420 C CA . TYR A 1 91 ? 182.718 164.891 123.583 1.00 56.98 474 TYR U CA 1
ATOM 421 C C . TYR A 1 91 ? 183.227 165.788 122.499 1.00 59.81 474 TYR U C 1
ATOM 422 O O . TYR A 1 91 ? 182.986 165.552 121.317 1.00 67.19 474 TYR U O 1
ATOM 431 N N . ALA A 1 92 ? 183.972 166.804 122.893 1.00 59.97 475 ALA U N 1
ATOM 432 C CA . ALA A 1 92 ? 184.559 167.714 121.921 1.00 62.56 475 ALA U CA 1
ATOM 433 C C . ALA A 1 92 ? 185.912 168.190 122.407 1.00 63.55 475 ALA U C 1
ATOM 434 O O . ALA A 1 92 ? 186.165 168.128 123.599 1.00 62.96 475 ALA U O 1
ATOM 436 N N . ASN A 1 93 ? 186.780 168.658 121.490 1.00 63.17 476 ASN U N 1
ATOM 437 C CA . ASN A 1 93 ? 188.099 169.210 121.799 1.00 62.18 476 ASN U CA 1
ATOM 438 C C . ASN A 1 93 ? 187.947 170.669 122.259 1.00 67.97 476 ASN U C 1
ATOM 439 O O . ASN A 1 93 ? 187.544 171.542 121.483 1.00 74.94 476 ASN U O 1
ATOM 444 N N . GLY A 1 94 ? 188.264 170.940 123.544 1.00 64.23 477 GLY U N 1
ATOM 445 C CA . GLY A 1 94 ? 188.064 172.232 124.227 1.00 65.14 477 GLY U CA 1
ATOM 446 C C . GLY A 1 94 ? 189.065 173.309 123.846 1.00 63.61 477 GLY U C 1
ATOM 447 O O . GLY A 1 94 ? 189.764 173.861 124.686 1.00 63.97 477 GLY U O 1
ATOM 448 N N . SER A 1 95 ? 189.097 173.664 122.579 1.00 65.51 478 SER U N 1
ATOM 449 C CA . SER A 1 95 ? 190.066 174.642 122.109 1.00 68.55 478 SER U CA 1
ATOM 450 C C . SER A 1 95 ? 189.630 176.034 122.495 1.00 61.57 478 SER U C 1
ATOM 451 O O . SER A 1 95 ? 189.136 176.805 121.675 1.00 66.07 478 SER U O 1
ATOM 454 N N . GLY A 1 96 ? 189.794 176.334 123.768 1.00 60.55 479 GLY U N 1
ATOM 455 C CA . GLY A 1 96 ? 189.334 177.564 124.348 1.00 63.28 479 GLY U CA 1
ATOM 456 C C . GLY A 1 96 ? 190.273 178.751 124.140 1.00 64.09 479 GLY U C 1
ATOM 457 O O . GLY A 1 96 ? 191.296 178.645 123.461 1.00 66.24 479 GLY U O 1
ATOM 458 N N . PRO A 1 97 ? 189.889 179.910 124.690 1.00 64.56 480 PRO U N 1
ATOM 459 C CA . PRO A 1 97 ? 190.544 181.210 124.682 1.00 71.69 480 PRO U CA 1
ATOM 460 C C . PRO A 1 97 ? 191.888 181.258 125.364 1.00 76.59 480 PRO U C 1
ATOM 461 O O . PRO A 1 97 ? 192.203 180.411 126.193 1.00 75.92 480 PRO U O 1
ATOM 465 N N . ASP A 1 98 ? 192.691 182.268 125.024 1.00 79.50 481 ASP U N 1
ATOM 466 C CA . ASP A 1 98 ? 193.983 182.467 125.661 1.00 83.94 481 ASP U CA 1
ATOM 467 C C . ASP A 1 98 ? 193.936 183.447 126.832 1.00 79.60 481 ASP U C 1
ATOM 468 O O . ASP A 1 98 ? 194.980 183.857 127.355 1.00 80.63 481 ASP U O 1
ATOM 473 N N . HIS A 1 99 ? 192.730 183.813 127.255 1.00 74.49 482 HIS U N 1
ATOM 474 C CA . HIS A 1 99 ? 192.588 184.681 128.400 1.00 72.95 482 HIS U CA 1
ATOM 475 C C . HIS A 1 99 ? 192.838 183.830 129.609 1.00 67.32 482 HIS U C 1
ATOM 476 O O . HIS A 1 99 ? 192.871 182.608 129.513 1.00 67.46 482 HIS U O 1
ATOM 483 N N . ARG A 1 100 ? 193.021 184.450 130.751 1.00 65.80 483 ARG U N 1
ATOM 484 C CA . ARG A 1 100 ? 193.306 183.680 131.936 1.00 63.85 483 ARG U CA 1
ATOM 485 C C . ARG A 1 100 ? 192.133 182.741 132.257 1.00 56.56 483 ARG U C 1
ATOM 486 O O . ARG A 1 100 ? 191.008 183.213 132.442 1.00 58.90 483 ARG U O 1
ATOM 494 N N . PRO A 1 101 ? 192.360 181.426 132.407 1.00 49.05 484 PRO U N 1
ATOM 495 C CA . PRO A 1 101 ? 191.373 180.398 132.641 1.00 48.25 484 PRO U CA 1
ATOM 496 C C . PRO A 1 101 ? 190.944 180.352 134.078 1.00 44.15 484 PRO U C 1
ATOM 497 O O . PRO A 1 101 ? 191.152 179.356 134.757 1.00 47.23 484 PRO U O 1
ATOM 501 N N . TYR A 1 102 ? 190.330 181.408 134.549 1.00 48.25 485 TYR U N 1
ATOM 502 C CA . TYR A 1 102 ? 189.949 181.450 135.965 1.00 51.20 485 TYR U CA 1
ATOM 503 C C . TYR A 1 102 ? 188.477 181.128 136.284 1.00 54.37 485 TYR U C 1
ATOM 504 O O . TYR A 1 102 ? 188.056 181.320 137.426 1.00 57.82 485 TYR U O 1
ATOM 513 N N . CYS A 1 103 ? 187.705 180.654 135.287 1.00 49.34 486 CYS U N 1
ATOM 514 C CA . CYS A 1 103 ? 186.292 180.321 135.372 1.00 44.51 486 CYS U CA 1
ATOM 515 C C . CYS A 1 103 ? 186.067 178.824 135.181 1.00 50.69 486 CYS U C 1
ATOM 516 O O . CYS A 1 103 ? 186.665 178.177 134.320 1.00 52.77 486 CYS U O 1
ATOM 519 N N . TRP A 1 104 ? 185.124 178.294 135.941 1.00 49.42 487 TRP U N 1
ATOM 520 C CA . TRP A 1 104 ? 184.761 176.888 135.876 1.00 46.80 487 TRP U CA 1
ATOM 521 C C . TRP A 1 104 ? 184.264 176.436 134.508 1.00 46.90 487 TRP U C 1
ATOM 522 O O . TRP A 1 104 ? 184.377 175.263 134.176 1.00 48.49 487 TRP U O 1
ATOM 533 N N . HIS A 1 105 ? 183.680 177.318 133.696 1.00 51.31 488 HIS U N 1
ATOM 534 C CA . HIS A 1 105 ? 183.151 176.835 132.430 1.00 54.02 488 HIS U CA 1
ATOM 535 C C . HIS A 1 105 ? 184.198 176.842 131.337 1.00 53.84 488 HIS U C 1
ATOM 536 O O . HIS A 1 105 ? 183.944 176.377 130.227 1.00 53.91 488 HIS U O 1
ATOM 543 N N . TYR A 1 106 ? 185.367 177.400 131.605 1.00 54.89 489 TYR U N 1
ATOM 544 C CA . TYR A 1 106 ? 186.373 177.476 130.576 1.00 55.07 489 TYR U CA 1
ATOM 545 C C . TYR A 1 106 ? 186.698 176.086 130.051 1.00 54.49 489 TYR U C 1
ATOM 546 O O . TYR A 1 106 ? 187.069 175.224 130.842 1.00 57.73 489 TYR U O 1
ATOM 555 N N . PRO A 1 107 ? 186.567 175.804 128.754 1.00 51.38 490 PRO U N 1
ATOM 556 C CA . PRO A 1 107 ? 186.873 174.530 128.169 1.00 48.48 490 PRO U CA 1
ATOM 557 C C . PRO A 1 107 ? 188.379 174.404 128.022 1.00 51.57 490 PRO U C 1
ATOM 558 O O . PRO A 1 107 ? 188.951 175.240 127.329 1.00 59.49 490 PRO U O 1
ATOM 562 N N . PRO A 1 108 ? 189.041 173.444 128.668 1.00 48.85 491 PRO U N 1
ATOM 563 C CA . PRO A 1 108 ? 190.469 173.240 128.630 1.00 51.37 491 PRO U CA 1
ATOM 564 C C . PRO A 1 108 ? 190.896 172.684 127.316 1.00 54.52 491 PRO U C 1
ATOM 565 O O . PRO A 1 108 ? 190.202 171.840 126.748 1.00 57.33 491 PRO U O 1
ATOM 569 N N . LYS A 1 109 ? 192.088 173.043 126.903 1.00 58.97 492 LYS U N 1
ATOM 570 C CA . LYS A 1 109 ? 192.606 172.525 125.673 1.00 58.82 492 LYS U CA 1
ATOM 571 C C . LYS A 1 109 ? 192.990 171.092 125.873 1.00 57.65 492 LYS U C 1
ATOM 572 O O . LYS A 1 109 ? 193.444 170.750 126.965 1.00 60.52 492 LYS U O 1
ATOM 578 N N . PRO A 1 110 ? 192.852 170.246 124.858 1.00 54.62 493 PRO U N 1
ATOM 579 C CA . PRO A 1 110 ? 193.294 168.887 124.857 1.00 54.30 493 PRO U CA 1
ATOM 580 C C . PRO A 1 110 ? 194.763 168.910 125.155 1.00 61.01 493 PRO U C 1
ATOM 581 O O . PRO A 1 110 ? 195.446 169.850 124.733 1.00 65.61 493 PRO U O 1
ATOM 585 N N . CYS A 1 111 ? 195.242 167.880 125.856 1.00 66.52 494 CYS U N 1
ATOM 586 C CA . CYS A 1 111 ? 196.632 167.733 126.263 1.00 73.98 494 CYS U CA 1
ATOM 587 C C . CYS A 1 111 ? 197.552 167.258 125.152 1.00 81.61 494 CYS U C 1
ATOM 588 O O . CYS A 1 111 ? 197.133 166.666 124.156 1.00 88.10 494 CYS U O 1
ATOM 591 N N . GLY A 1 112 ? 198.819 167.536 125.388 1.00 81.51 495 GLY U N 1
ATOM 592 C CA . GLY A 1 112 ? 199.934 167.176 124.548 1.00 87.31 495 GLY U CA 1
ATOM 593 C C . GLY A 1 112 ? 201.174 167.613 125.296 1.00 85.10 495 GLY U C 1
ATOM 594 O O . GLY A 1 112 ? 201.067 168.102 126.418 1.00 83.66 495 GLY U O 1
ATOM 595 N N . ILE A 1 113 ? 202.328 167.473 124.675 1.00 85.80 496 ILE U N 1
ATOM 596 C CA . ILE A 1 113 ? 203.588 167.787 125.329 1.00 79.61 496 ILE U CA 1
ATOM 597 C C . ILE A 1 113 ? 203.857 169.275 125.462 1.00 77.09 496 ILE U C 1
ATOM 598 O O . ILE A 1 113 ? 203.769 170.030 124.496 1.00 76.78 496 ILE U O 1
ATOM 603 N N . VAL A 1 114 ? 204.215 169.680 126.672 1.00 75.52 497 VAL U N 1
ATOM 604 C CA . VAL A 1 114 ? 204.510 171.072 126.981 1.00 69.66 497 VAL U CA 1
ATOM 605 C C . VAL A 1 114 ? 205.961 171.296 127.330 1.00 72.96 497 VAL U C 1
ATOM 606 O O . VAL A 1 114 ? 206.483 170.683 128.249 1.00 76.17 497 VAL U O 1
ATOM 610 N N . SER A 1 115 ? 206.626 172.182 126.605 1.00 75.16 498 SER U N 1
ATOM 611 C CA . SER A 1 115 ? 208.039 172.443 126.878 1.00 78.84 498 SER U CA 1
ATOM 612 C C . SER A 1 115 ? 208.281 173.083 128.222 1.00 77.27 498 SER U C 1
ATOM 613 O O . SER A 1 115 ? 207.625 174.064 128.585 1.00 75.45 498 SER U O 1
ATOM 616 N N . ALA A 1 116 ? 209.324 172.617 128.905 1.00 76.58 499 ALA U N 1
ATOM 617 C CA . ALA A 1 116 ? 209.719 173.106 130.215 1.00 74.92 499 ALA U CA 1
ATOM 618 C C . ALA A 1 116 ? 210.189 174.531 130.163 1.00 71.64 499 ALA U C 1
ATOM 619 O O . ALA A 1 116 ? 210.210 175.219 131.178 1.00 74.94 499 ALA U O 1
ATOM 621 N N . LYS A 1 117 ? 210.560 174.983 128.987 1.00 73.63 500 LYS U N 1
ATOM 622 C CA . LYS A 1 117 ? 211.086 176.313 128.799 1.00 76.39 500 LYS U CA 1
ATOM 623 C C . LYS A 1 117 ? 210.032 177.362 129.069 1.00 73.01 500 LYS U C 1
ATOM 624 O O . LYS A 1 117 ? 210.351 178.523 129.315 1.00 75.14 500 LYS U O 1
ATOM 630 N N . SER A 1 118 ? 208.774 176.976 128.973 1.00 69.63 501 SER U N 1
ATOM 631 C CA . SER A 1 118 ? 207.679 177.890 129.175 1.00 70.89 501 SER U CA 1
ATOM 632 C C . SER A 1 118 ? 207.058 177.750 130.549 1.00 71.45 501 SER U C 1
ATOM 633 O O . SER A 1 118 ? 206.021 178.352 130.813 1.00 66.95 501 SER U O 1
ATOM 636 N N . VAL A 1 119 ? 207.640 176.929 131.422 1.00 70.73 502 VAL U N 1
ATOM 637 C CA . VAL A 1 119 ? 207.067 176.669 132.738 1.00 64.07 502 VAL U CA 1
ATOM 638 C C . VAL A 1 119 ? 207.888 177.281 133.890 1.00 67.56 502 VAL U C 1
ATOM 639 O O . VAL A 1 119 ? 209.088 176.998 134.003 1.00 73.89 502 VAL U O 1
ATOM 643 N N . CYS A 1 120 ? 207.217 178.101 134.738 1.00 62.26 503 CYS U N 1
ATOM 644 C CA . CYS A 1 120 ? 207.774 178.790 135.906 1.00 62.26 503 CYS U CA 1
ATOM 645 C C . CYS A 1 120 ? 207.558 177.956 137.158 1.00 57.83 503 CYS U C 1
ATOM 646 O O . CYS A 1 120 ? 208.470 177.701 137.943 1.00 64.78 503 CYS U O 1
ATOM 649 N N . GLY A 1 121 ? 206.321 177.588 137.397 1.00 54.63 504 GLY U N 1
ATOM 650 C CA . GLY A 1 121 ? 206.026 176.872 138.619 1.00 52.65 504 GLY U CA 1
ATOM 651 C C . GLY A 1 121 ? 206.016 175.371 138.418 1.00 52.59 504 GLY U C 1
ATOM 652 O O . GLY A 1 121 ? 206.284 174.888 137.327 1.00 60.83 504 GLY U O 1
ATOM 653 N N . PRO A 1 122 ? 205.693 174.604 139.453 1.00 46.49 505 PRO U N 1
ATOM 654 C CA . PRO A 1 122 ? 205.560 173.177 139.424 1.00 44.85 505 PRO U CA 1
ATOM 655 C C . PRO A 1 122 ? 204.313 172.882 138.663 1.00 47.21 505 PRO U C 1
ATOM 656 O O . PRO A 1 122 ? 203.444 173.743 138.577 1.00 53.16 505 PRO U O 1
ATOM 660 N N . VAL A 1 123 ? 204.200 171.701 138.105 1.00 45.25 506 VAL U N 1
ATOM 661 C CA . VAL A 1 123 ? 202.976 171.373 137.408 1.00 46.43 506 VAL U CA 1
ATOM 662 C C . VAL A 1 123 ? 202.125 170.437 138.219 1.00 50.73 506 VAL U C 1
ATOM 663 O O . VAL A 1 123 ? 202.601 169.402 138.683 1.00 54.39 506 VAL U O 1
ATOM 667 N N . TYR A 1 124 ? 200.877 170.823 138.430 1.00 46.62 507 TYR U N 1
ATOM 668 C CA . TYR A 1 124 ? 199.956 169.991 139.172 1.00 42.46 507 TYR U CA 1
ATOM 669 C C . TYR A 1 124 ? 198.916 169.377 138.271 1.00 47.74 507 TYR U C 1
ATOM 670 O O . TYR A 1 124 ? 198.265 170.096 137.511 1.00 51.48 507 TYR U O 1
ATOM 679 N N . CYS A 1 125 ? 198.716 168.062 138.401 1.00 47.39 508 CYS U N 1
ATOM 680 C CA . CYS A 1 125 ? 197.720 167.290 137.676 1.00 48.71 508 CYS U CA 1
ATOM 681 C C . CYS A 1 125 ? 196.648 166.830 138.629 1.00 48.08 508 CYS U C 1
ATOM 682 O O . CYS A 1 125 ? 196.896 166.527 139.794 1.00 49.70 508 CYS U O 1
ATOM 685 N N . PHE A 1 126 ? 195.449 166.835 138.143 1.00 44.75 509 PHE U N 1
ATOM 686 C CA . PHE A 1 126 ? 194.336 166.488 138.949 1.00 39.23 509 PHE U CA 1
ATOM 687 C C . PHE A 1 126 ? 193.642 165.259 138.515 1.00 45.20 509 PHE U C 1
ATOM 688 O O . PHE A 1 126 ? 193.204 165.098 137.369 1.00 52.17 509 PHE U O 1
ATOM 696 N N . THR A 1 127 ? 193.523 164.432 139.491 1.00 43.03 510 THR U N 1
ATOM 697 C CA . THR A 1 127 ? 192.856 163.187 139.555 1.00 45.31 510 THR U CA 1
ATOM 698 C C . THR A 1 127 ? 191.957 163.773 140.567 1.00 43.14 510 THR U C 1
ATOM 699 O O . THR A 1 127 ? 191.975 164.992 140.674 1.00 44.68 510 THR U O 1
ATOM 703 N N . PRO A 1 128 ? 191.072 163.110 141.243 1.00 46.33 511 PRO U N 1
ATOM 704 C CA . PRO A 1 128 ? 190.330 163.794 142.255 1.00 47.38 511 PRO U CA 1
ATOM 705 C C . PRO A 1 128 ? 191.309 164.555 143.173 1.00 51.98 511 PRO U C 1
ATOM 706 O O . PRO A 1 128 ? 191.004 165.658 143.615 1.00 52.42 511 PRO U O 1
ATOM 710 N N . SER A 1 129 ? 192.505 163.982 143.426 1.00 49.39 512 SER U N 1
ATOM 711 C CA . SER A 1 129 ? 193.521 164.612 144.251 1.00 47.63 512 SER U CA 1
ATOM 712 C C . SER A 1 129 ? 194.563 165.286 143.358 1.00 47.25 512 SER U C 1
ATOM 713 O O . SER A 1 129 ? 194.709 164.909 142.191 1.00 48.68 512 SER U O 1
ATOM 716 N N . PRO A 1 130 ? 195.300 166.298 143.845 1.00 40.82 513 PRO U N 1
ATOM 717 C CA . PRO A 1 130 ? 196.403 166.908 143.150 1.00 39.17 513 PRO U CA 1
ATOM 718 C C . PRO A 1 130 ? 197.587 165.974 143.124 1.00 39.25 513 PRO U C 1
ATOM 719 O O . PRO A 1 130 ? 197.869 165.309 144.119 1.00 44.01 513 PRO U O 1
ATOM 723 N N . VAL A 1 131 ? 198.311 165.997 142.031 1.00 41.24 514 VAL U N 1
ATOM 724 C CA . VAL A 1 131 ? 199.522 165.245 141.825 1.00 39.50 514 VAL U CA 1
ATOM 725 C C . VAL A 1 131 ? 200.628 166.133 141.314 1.00 49.94 514 VAL U C 1
ATOM 726 O O . VAL A 1 131 ? 200.436 166.860 140.345 1.00 53.22 514 VAL U O 1
ATOM 730 N N . VAL A 1 132 ? 201.795 166.079 141.912 1.00 47.80 515 VAL U N 1
ATOM 731 C CA . VAL A 1 132 ? 202.873 166.875 141.356 1.00 45.17 515 VAL U CA 1
ATOM 732 C C . VAL A 1 132 ? 203.586 166.064 140.313 1.00 50.18 515 VAL U C 1
ATOM 733 O O . VAL A 1 132 ? 203.960 164.923 140.573 1.00 58.37 515 VAL U O 1
ATOM 737 N N . VAL A 1 133 ? 203.782 166.639 139.141 1.00 51.05 516 VAL U N 1
ATOM 738 C CA . VAL A 1 133 ? 204.480 165.915 138.108 1.00 53.35 516 VAL U CA 1
ATOM 739 C C . VAL A 1 133 ? 205.699 166.709 137.776 1.00 60.64 516 VAL U C 1
ATOM 740 O O . VAL A 1 133 ? 205.733 167.918 137.999 1.00 63.93 516 VAL U O 1
ATOM 744 N N . GLY A 1 134 ? 206.708 166.041 137.265 1.00 68.99 517 GLY U N 1
ATOM 745 C CA . GLY A 1 134 ? 207.933 166.727 136.929 1.00 79.24 517 GLY U CA 1
ATOM 746 C C . GLY A 1 134 ? 208.236 166.639 135.477 1.00 82.66 517 GLY U C 1
ATOM 747 O O . GLY A 1 134 ? 207.435 166.133 134.686 1.00 81.86 517 GLY U O 1
ATOM 748 N N . THR A 1 135 ? 209.429 167.076 135.158 1.00 83.95 518 THR U N 1
ATOM 749 C CA . THR A 1 135 ? 209.944 167.101 133.823 1.00 84.72 518 THR U CA 1
ATOM 750 C C . THR A 1 135 ? 210.398 165.741 133.341 1.00 91.50 518 THR U C 1
ATOM 751 O O . THR A 1 135 ? 210.658 164.818 134.129 1.00 92.39 518 THR U O 1
ATOM 755 N N . THR A 1 136 ? 210.512 165.622 132.026 1.00 94.44 519 THR U N 1
ATOM 756 C CA . THR A 1 136 ? 210.895 164.380 131.392 1.00 100.22 519 THR U CA 1
ATOM 757 C C . THR A 1 136 ? 211.489 164.623 130.011 1.00 102.87 519 THR U C 1
ATOM 758 O O . THR A 1 136 ? 211.379 165.718 129.460 1.00 100.47 519 THR U O 1
ATOM 762 N N . ASN A 1 137 ? 212.199 163.662 129.447 1.00 112.08 520 ASN U N 1
ATOM 763 C CA . ASN A 1 137 ? 212.617 163.864 128.076 1.00 116.27 520 ASN U CA 1
ATOM 764 C C . ASN A 1 137 ? 211.501 163.291 127.268 1.00 118.12 520 ASN U C 1
ATOM 765 O O . ASN A 1 137 ? 210.567 162.737 127.825 1.00 117.32 520 ASN U O 1
ATOM 770 N N . LYS A 1 138 ? 211.560 163.349 125.961 1.00 119.77 521 LYS U N 1
ATOM 771 C CA . LYS A 1 138 ? 210.465 162.690 125.285 1.00 123.58 521 LYS U CA 1
ATOM 772 C C . LYS A 1 138 ? 210.512 161.188 125.569 1.00 126.77 521 LYS U C 1
ATOM 773 O O . LYS A 1 138 ? 209.473 160.532 125.634 1.00 127.83 521 LYS U O 1
ATOM 779 N N . LEU A 1 139 ? 211.721 160.634 125.694 1.00 128.39 522 LEU U N 1
ATOM 780 C CA . LEU A 1 139 ? 211.854 159.212 125.965 1.00 131.56 522 LEU U CA 1
ATOM 781 C C . LEU A 1 139 ? 212.394 158.879 127.367 1.00 130.12 522 LEU U C 1
ATOM 782 O O . LEU A 1 139 ? 211.918 157.941 128.007 1.00 128.09 522 LEU U O 1
ATOM 787 N N . GLY A 1 140 ? 213.410 159.616 127.834 1.00 127.98 523 GLY U N 1
ATOM 788 C CA . GLY A 1 140 ? 214.023 159.351 129.148 1.00 127.30 523 GLY U CA 1
ATOM 789 C C . GLY A 1 140 ? 213.076 159.767 130.261 1.00 121.89 523 GLY U C 1
ATOM 790 O O . GLY A 1 140 ? 212.419 160.795 130.162 1.00 118.55 523 GLY U O 1
ATOM 791 N N . ALA A 1 141 ? 213.057 159.055 131.385 1.00 119.28 524 ALA U N 1
ATOM 792 C CA . ALA A 1 141 ? 212.090 159.478 132.387 1.00 116.06 524 ALA U CA 1
ATOM 793 C C . ALA A 1 141 ? 212.491 160.755 133.170 1.00 111.80 524 ALA U C 1
ATOM 794 O O . ALA A 1 141 ? 211.770 161.734 133.033 1.00 109.95 524 ALA U O 1
ATOM 796 N N . PRO A 1 142 ? 213.532 160.825 134.016 1.00 111.05 525 PRO U N 1
ATOM 797 C CA . PRO A 1 142 ? 213.924 162.053 134.671 1.00 109.27 525 PRO U CA 1
ATOM 798 C C . PRO A 1 142 ? 214.728 162.961 133.779 1.00 107.34 525 PRO U C 1
ATOM 799 O O . PRO A 1 142 ? 215.507 162.474 132.957 1.00 111.49 525 PRO U O 1
ATOM 803 N N . THR A 1 143 ? 214.650 164.245 134.063 1.00 101.13 526 THR U N 1
ATOM 804 C CA . THR A 1 143 ? 215.515 165.261 133.504 1.00 97.85 526 THR U CA 1
ATOM 805 C C . THR A 1 143 ? 215.916 166.205 134.613 1.00 97.32 526 THR U C 1
ATOM 806 O O . THR A 1 143 ? 215.230 167.198 134.862 1.00 98.61 526 THR U O 1
ATOM 810 N N . TYR A 1 144 ? 216.996 165.923 135.319 1.00 96.80 527 TYR U N 1
ATOM 811 C CA . TYR A 1 144 ? 217.327 166.751 136.477 1.00 96.37 527 TYR U CA 1
ATOM 812 C C . TYR A 1 144 ? 218.089 167.991 136.047 1.00 95.89 527 TYR U C 1
ATOM 813 O O . TYR A 1 144 ? 219.283 168.129 136.305 1.00 99.48 527 TYR U O 1
ATOM 822 N N . SER A 1 145 ? 217.376 168.885 135.386 1.00 93.06 528 SER U N 1
ATOM 823 C CA . SER A 1 145 ? 217.937 170.070 134.764 1.00 92.54 528 SER U CA 1
ATOM 824 C C . SER A 1 145 ? 217.312 171.365 135.229 1.00 90.54 528 SER U C 1
ATOM 825 O O . SER A 1 145 ? 217.652 172.433 134.710 1.00 92.84 528 SER U O 1
ATOM 828 N N . TRP A 1 146 ? 216.303 171.284 136.095 1.00 87.38 529 TRP U N 1
ATOM 829 C CA . TRP A 1 146 ? 215.499 172.429 136.516 1.00 84.62 529 TRP U CA 1
ATOM 830 C C . TRP A 1 146 ? 214.702 173.037 135.364 1.00 85.06 529 TRP U C 1
ATOM 831 O O . TRP A 1 146 ? 214.194 174.157 135.467 1.00 85.25 529 TRP U O 1
ATOM 842 N N . GLY A 1 147 ? 214.615 172.333 134.243 1.00 86.32 530 GLY U N 1
ATOM 843 C CA . GLY A 1 147 ? 213.840 172.770 133.100 1.00 89.98 530 GLY U CA 1
ATOM 844 C C . GLY A 1 147 ? 214.573 173.814 132.285 1.00 95.94 530 GLY U C 1
ATOM 845 O O . GLY A 1 147 ? 213.991 174.418 131.391 1.00 96.38 530 GLY U O 1
ATOM 846 N N . GLU A 1 148 ? 215.847 174.042 132.579 1.00 96.28 531 GLU U N 1
ATOM 847 C CA . GLU A 1 148 ? 216.611 175.069 131.866 1.00 102.90 531 GLU U CA 1
ATOM 848 C C . GLU A 1 148 ? 217.072 174.683 130.442 1.00 106.84 531 GLU U C 1
ATOM 849 O O . GLU A 1 148 ? 217.286 175.570 129.608 1.00 107.20 531 GLU U O 1
ATOM 855 N N . ASN A 1 149 ? 217.314 173.377 130.192 1.00 109.36 532 ASN U N 1
ATOM 856 C CA . ASN A 1 149 ? 217.802 172.807 128.939 1.00 11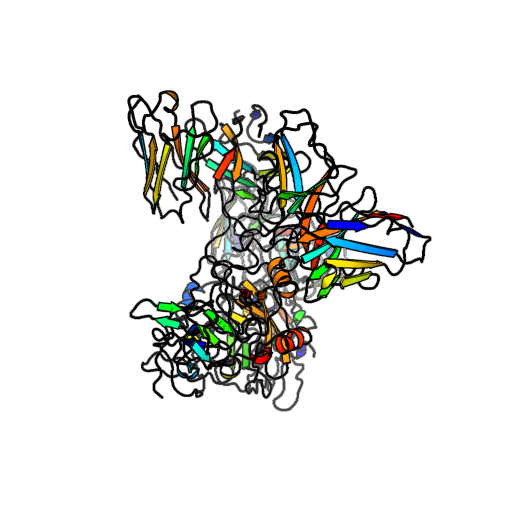5.64 532 ASN U CA 1
ATOM 857 C C . ASN A 1 149 ? 216.628 172.549 127.973 1.00 113.44 532 ASN U C 1
ATOM 858 O O . ASN A 1 149 ? 215.464 172.515 128.378 1.00 111.04 532 ASN U O 1
ATOM 863 N N . GLU A 1 150 ? 216.958 172.349 126.680 1.00 119.03 533 GLU U N 1
ATOM 864 C CA . GLU A 1 150 ? 216.026 172.024 125.597 1.00 118.10 533 GLU U CA 1
ATOM 865 C C . GLU A 1 150 ? 215.742 170.541 125.598 1.00 116.37 533 GLU U C 1
ATOM 866 O O . GLU A 1 150 ? 216.525 169.773 126.146 1.00 121.98 533 GLU U O 1
ATOM 872 N N . THR A 1 151 ? 214.597 170.160 125.010 1.00 112.78 534 THR U N 1
ATOM 873 C CA . THR A 1 151 ? 214.065 168.779 124.863 1.00 115.80 534 THR U CA 1
ATOM 874 C C . THR A 1 151 ? 213.470 168.277 126.176 1.00 111.29 534 THR U C 1
ATOM 875 O O . THR A 1 151 ? 212.990 167.148 126.269 1.00 112.67 534 THR U O 1
ATOM 879 N N . ASP A 1 152 ? 213.531 169.130 127.179 1.00 107.93 535 ASP U N 1
ATOM 880 C CA . ASP A 1 152 ? 213.001 168.917 128.502 1.00 102.89 535 ASP U CA 1
ATOM 881 C C . ASP A 1 152 ? 211.551 169.368 128.497 1.00 91.62 535 ASP U C 1
ATOM 882 O O . ASP A 1 152 ? 211.257 170.538 128.214 1.00 89.05 535 ASP U O 1
ATOM 887 N N . VAL A 1 153 ? 210.662 168.406 128.620 1.00 88.49 536 VAL U N 1
ATOM 888 C CA . VAL A 1 153 ? 209.242 168.610 128.476 1.00 82.50 536 VAL U CA 1
ATOM 889 C C . VAL A 1 153 ? 208.411 168.008 129.588 1.00 82.03 536 VAL U C 1
ATOM 890 O O . VAL A 1 153 ? 208.894 167.276 130.441 1.00 86.10 536 VAL U O 1
ATOM 894 N N . PHE A 1 154 ? 207.138 168.328 129.594 1.00 75.51 537 PHE U N 1
ATOM 895 C CA . PHE A 1 154 ? 206.197 167.638 130.441 1.00 70.44 537 PHE U CA 1
ATOM 896 C C . PHE A 1 154 ? 205.371 166.742 129.521 1.00 74.06 537 PHE U C 1
ATOM 897 O O . PHE A 1 154 ? 204.785 167.212 128.544 1.00 78.89 537 PHE U O 1
ATOM 905 N N . VAL A 1 155 ? 205.344 165.438 129.803 1.00 70.78 538 VAL U N 1
ATOM 906 C CA . VAL A 1 155 ? 204.635 164.481 128.943 1.00 68.57 538 VAL U CA 1
ATOM 907 C C . VAL A 1 155 ? 203.141 164.768 128.846 1.00 76.32 538 VAL U C 1
ATOM 908 O O . VAL A 1 155 ? 202.576 164.838 127.763 1.00 80.88 538 VAL U O 1
ATOM 912 N N . LEU A 1 156 ? 202.491 164.846 129.995 1.00 71.50 539 LEU U N 1
ATOM 913 C CA . LEU A 1 156 ? 201.066 165.167 130.095 1.00 72.08 539 LEU U CA 1
ATOM 914 C C . LEU A 1 156 ? 200.049 164.364 129.254 1.00 79.21 539 LEU U C 1
ATOM 915 O O . LEU A 1 156 ? 199.115 164.971 128.739 1.00 78.91 539 LEU U O 1
ATOM 920 N N . ASN A 1 157 ? 200.319 163.066 129.080 1.00 82.63 540 ASN U N 1
ATOM 921 C CA . ASN A 1 157 ? 199.372 162.175 128.360 1.00 84.14 540 ASN U CA 1
ATOM 922 C C . ASN A 1 157 ? 198.298 161.756 129.359 1.00 80.13 540 ASN U C 1
ATOM 923 O O . ASN A 1 157 ? 198.657 161.202 130.413 1.00 79.85 540 ASN U O 1
ATOM 928 N N . ASN A 1 158 ? 197.036 161.996 129.031 1.00 72.41 541 ASN U N 1
ATOM 929 C CA . ASN A 1 158 ? 195.940 161.746 129.964 1.00 69.28 541 ASN U CA 1
ATOM 930 C C . ASN A 1 158 ? 194.730 161.149 129.301 1.00 67.81 541 ASN U C 1
ATOM 931 O O . ASN A 1 158 ? 194.461 161.443 128.146 1.00 68.50 541 ASN U O 1
ATOM 936 N N . THR A 1 159 ? 194.051 160.311 130.043 1.00 64.20 542 THR U N 1
ATOM 937 C CA . THR A 1 159 ? 192.759 159.793 129.579 1.00 62.47 542 THR U CA 1
ATOM 938 C C . THR A 1 159 ? 191.995 159.698 130.894 1.00 62.25 542 THR U C 1
ATOM 939 O O . THR A 1 159 ? 192.622 159.441 131.912 1.00 65.70 542 THR U O 1
ATOM 943 N N . ARG A 1 160 ? 190.706 159.940 130.885 1.00 56.13 543 ARG U N 1
ATOM 944 C CA . ARG A 1 160 ? 189.985 160.045 132.166 1.00 53.69 543 ARG U CA 1
ATOM 945 C C . ARG A 1 160 ? 190.438 158.954 133.116 1.00 59.35 543 ARG U C 1
ATOM 946 O O . ARG A 1 160 ? 190.612 157.824 132.703 1.00 64.40 543 ARG U O 1
ATOM 954 N N . PRO A 1 161 ? 190.696 159.303 134.410 1.00 60.70 544 PRO U N 1
ATOM 955 C CA . PRO A 1 161 ? 191.217 158.370 135.422 1.00 64.70 544 PRO U CA 1
ATOM 956 C C . PRO A 1 161 ? 190.681 156.965 135.701 1.00 70.38 544 PRO U C 1
ATOM 957 O O . PRO A 1 161 ? 191.490 156.198 136.187 1.00 73.69 544 PRO U O 1
ATOM 961 N N . PRO A 1 162 ? 189.387 156.598 135.533 1.00 67.14 545 PRO U N 1
ATOM 962 C CA . PRO A 1 162 ? 189.048 155.224 135.859 1.00 66.65 545 PRO U CA 1
ATOM 963 C C . PRO A 1 162 ? 190.034 154.288 135.133 1.00 68.30 545 PRO U C 1
ATOM 964 O O . PRO A 1 162 ? 190.166 153.188 135.578 1.00 68.18 545 PRO U O 1
ATOM 968 N N . LEU A 1 163 ? 190.740 154.754 134.088 1.00 68.20 546 LEU U N 1
ATOM 969 C CA . LEU A 1 163 ? 191.658 153.927 133.348 1.00 65.13 546 LEU U CA 1
ATOM 970 C C . LEU A 1 163 ? 193.072 154.255 133.798 1.00 69.56 546 LEU U C 1
ATOM 971 O O . LEU A 1 163 ? 193.933 153.378 133.870 1.00 72.93 546 LEU U O 1
ATOM 976 N N . GLY A 1 164 ? 193.310 155.533 134.103 1.00 70.99 547 GLY U N 1
ATOM 977 C CA . GLY A 1 164 ? 194.626 155.994 134.531 1.00 73.55 547 GLY U CA 1
ATOM 978 C C . GLY A 1 164 ? 194.845 157.502 134.406 1.00 68.98 547 GLY U C 1
ATOM 979 O O . GLY A 1 164 ? 194.004 158.238 133.916 1.00 67.18 547 GLY U O 1
ATOM 980 N N . ASN A 1 165 ? 196.024 157.937 134.814 1.00 67.93 548 ASN U N 1
ATOM 981 C CA . ASN A 1 165 ? 196.463 159.326 134.752 1.00 67.42 548 ASN U CA 1
ATOM 982 C C . ASN A 1 165 ? 195.610 160.413 135.411 1.00 62.70 548 ASN U C 1
ATOM 983 O O . ASN A 1 165 ? 195.548 160.449 136.635 1.00 60.80 548 ASN U O 1
ATOM 988 N N . TRP A 1 166 ? 195.040 161.344 134.646 1.00 58.09 549 TRP U N 1
ATOM 989 C CA . TRP A 1 166 ? 194.330 162.478 135.255 1.00 49.93 549 TRP U CA 1
ATOM 990 C C . TRP A 1 166 ? 193.261 163.151 134.423 1.00 47.87 549 TRP U C 1
ATOM 991 O O . TRP A 1 166 ? 193.231 163.031 133.213 1.00 55.17 549 TRP U O 1
ATOM 1002 N N . PHE A 1 167 ? 192.399 163.915 135.079 1.00 41.65 550 PHE U N 1
ATOM 1003 C CA . PHE A 1 167 ? 191.355 164.648 134.390 1.00 43.04 550 PHE U CA 1
ATOM 1004 C C . PHE A 1 167 ? 191.936 165.846 133.662 1.00 48.28 550 PHE U C 1
ATOM 1005 O O . PHE A 1 167 ? 191.460 166.222 132.597 1.00 53.08 550 PHE U O 1
ATOM 1013 N N . GLY A 1 168 ? 192.965 166.449 134.234 1.00 48.51 551 GLY U N 1
ATOM 1014 C CA . GLY A 1 168 ? 193.635 167.608 133.612 1.00 52.96 551 GLY U CA 1
ATOM 1015 C C . GLY A 1 168 ? 194.679 168.199 134.543 1.00 52.34 551 GLY U C 1
ATOM 1016 O O . GLY A 1 168 ? 194.687 167.826 135.705 1.00 54.13 551 GLY U O 1
ATOM 1017 N N . CYS A 1 169 ? 195.526 169.131 134.047 1.00 46.73 552 CYS U N 1
ATOM 1018 C CA . CYS A 1 169 ? 196.633 169.761 134.780 1.00 44.77 552 CYS U CA 1
ATOM 1019 C C . CYS A 1 169 ? 196.599 171.289 134.654 1.00 47.89 552 CYS U C 1
ATOM 1020 O O . CYS A 1 169 ? 196.113 171.853 133.662 1.00 53.13 552 CYS U O 1
ATOM 1023 N N . THR A 1 170 ? 197.154 171.954 135.667 1.00 42.36 553 THR U N 1
ATOM 1024 C CA . THR A 1 170 ? 197.307 173.408 135.713 1.00 40.88 553 THR U CA 1
ATOM 1025 C C . THR A 1 170 ? 198.725 173.829 136.113 1.00 47.27 553 THR U C 1
ATOM 1026 O O . THR A 1 170 ? 199.336 173.243 137.015 1.00 51.48 553 THR U O 1
ATOM 1030 N N . TRP A 1 171 ? 199.266 174.848 135.444 1.00 46.08 554 TRP U N 1
ATOM 1031 C CA . TRP A 1 171 ? 200.584 175.349 135.828 1.00 43.23 554 TRP U CA 1
ATOM 1032 C C . TRP A 1 171 ? 200.756 176.810 135.482 1.00 48.28 554 TRP U C 1
ATOM 1033 O O . TRP A 1 171 ? 200.068 177.329 134.598 1.00 54.32 554 TRP U O 1
ATOM 1044 N N . MET A 1 172 ? 201.705 177.479 136.134 1.00 44.85 555 MET U N 1
ATOM 1045 C CA . MET A 1 172 ? 201.995 178.854 135.750 1.00 43.96 555 MET U CA 1
ATOM 1046 C C . MET A 1 172 ? 203.107 178.865 134.706 1.00 50.24 555 MET U C 1
ATOM 1047 O O . MET A 1 172 ? 204.193 178.305 134.974 1.00 57.03 555 MET U O 1
ATOM 1052 N N . ASN A 1 173 ? 202.907 179.591 133.572 1.00 53.52 556 ASN U N 1
ATOM 1053 C CA . ASN A 1 173 ? 203.901 179.681 132.505 1.00 57.42 556 ASN U CA 1
ATOM 1054 C C . ASN A 1 173 ? 204.963 180.742 132.846 1.00 62.86 556 ASN U C 1
ATOM 1055 O O . ASN A 1 173 ? 204.841 181.467 133.840 1.00 68.98 556 ASN U O 1
ATOM 1060 N N . SER A 1 174 ? 205.989 180.880 131.987 1.00 63.21 557 SER U N 1
ATOM 1061 C CA . SER A 1 174 ? 207.144 181.757 132.204 1.00 67.63 557 SER U CA 1
ATOM 1062 C C . SER A 1 174 ? 206.856 183.245 132.271 1.00 67.67 557 SER U C 1
ATOM 1063 O O . SER A 1 174 ? 207.707 184.006 132.718 1.00 74.51 557 SER U O 1
ATOM 1066 N N . THR A 1 175 ? 205.687 183.701 131.846 1.00 63.33 558 THR U N 1
ATOM 1067 C CA . THR A 1 175 ? 205.426 185.130 131.932 1.00 66.15 558 THR U CA 1
ATOM 1068 C C . THR A 1 175 ? 204.282 185.440 132.869 1.00 67.20 558 THR U C 1
ATOM 1069 O O . THR A 1 175 ? 203.730 186.539 132.847 1.00 72.86 558 THR U O 1
ATOM 1073 N N . GLY A 1 176 ? 203.908 184.475 133.696 1.00 66.25 559 GLY U N 1
ATOM 1074 C CA . GLY A 1 176 ? 202.871 184.729 134.675 1.00 68.61 559 GLY U CA 1
ATOM 1075 C C . GLY A 1 176 ? 201.449 184.406 134.291 1.00 69.08 559 GLY U C 1
ATOM 1076 O O . GLY A 1 176 ? 200.520 184.887 134.947 1.00 69.97 559 GLY U O 1
ATOM 1077 N N . PHE A 1 177 ? 201.241 183.609 133.264 1.00 65.44 560 PHE U N 1
ATOM 1078 C CA . PHE A 1 177 ? 199.887 183.265 132.912 1.00 63.57 560 PHE U CA 1
ATOM 1079 C C . PHE A 1 177 ? 199.591 181.823 133.225 1.00 61.40 560 PHE U C 1
ATOM 1080 O O . PHE A 1 177 ? 200.390 180.927 132.954 1.00 59.67 560 PHE U O 1
ATOM 1088 N N . THR A 1 178 ? 198.414 181.587 133.769 1.00 57.13 561 THR U N 1
ATOM 1089 C CA . THR A 1 178 ? 198.009 180.238 134.079 1.00 47.77 561 THR U CA 1
ATOM 1090 C C . THR A 1 178 ? 197.501 179.554 132.851 1.00 45.89 561 THR U C 1
ATOM 1091 O O . THR A 1 178 ? 196.675 180.100 132.122 1.00 52.67 561 THR U O 1
ATOM 1095 N N . LYS A 1 179 ? 197.985 178.355 132.627 1.00 46.99 562 LYS U N 1
ATOM 1096 C CA . LYS A 1 179 ? 197.549 177.571 131.507 1.00 49.35 562 LYS U CA 1
ATOM 1097 C C . LYS A 1 179 ? 197.066 176.234 131.976 1.00 50.68 562 LYS U C 1
ATOM 1098 O O . LYS A 1 179 ? 197.464 175.741 133.036 1.00 50.98 562 LYS U O 1
ATOM 1104 N N . VAL A 1 180 ? 196.165 175.659 131.203 1.00 47.94 563 VAL U N 1
ATOM 1105 C CA . VAL A 1 180 ? 195.617 174.370 131.551 1.00 43.73 563 VAL U CA 1
ATOM 1106 C C . VAL A 1 180 ? 195.724 173.390 130.392 1.00 47.86 563 VAL U C 1
ATOM 1107 O O . VAL A 1 180 ? 195.870 173.803 129.240 1.00 53.82 563 VAL U O 1
ATOM 1111 N N . CYS A 1 181 ? 195.595 172.102 130.726 1.00 50.00 564 CYS U N 1
ATOM 1112 C CA . CYS A 1 181 ? 195.653 170.931 129.864 1.00 52.71 564 CYS U CA 1
ATOM 1113 C C . CYS A 1 181 ? 194.575 169.991 130.353 1.00 55.34 564 CYS U C 1
ATOM 1114 O O . CYS A 1 181 ? 194.516 169.686 131.545 1.00 57.60 564 CYS U O 1
ATOM 1117 N N . GLY A 1 182 ? 193.748 169.438 129.491 1.00 61.22 565 GLY U N 1
ATOM 1118 C CA . GLY A 1 182 ? 192.843 168.459 130.078 1.00 65.56 565 GLY U CA 1
ATOM 1119 C C . GLY A 1 182 ? 192.040 167.595 129.144 1.00 64.89 565 GLY U C 1
ATOM 1120 O O . GLY A 1 182 ? 192.155 167.661 127.923 1.00 69.12 565 GLY U O 1
ATOM 1121 N N . ALA A 1 183 ? 191.250 166.728 129.756 1.00 55.11 566 ALA U N 1
ATOM 1122 C CA . ALA A 1 183 ? 190.417 165.790 129.061 1.00 53.25 566 ALA U CA 1
ATOM 1123 C C . ALA A 1 183 ? 189.374 166.558 128.278 1.00 51.94 566 ALA U C 1
ATOM 1124 O O . ALA A 1 183 ? 189.021 167.674 128.659 1.00 54.77 566 ALA U O 1
ATOM 1126 N N . PRO A 1 184 ? 188.879 166.042 127.166 1.00 49.21 567 PRO U N 1
ATOM 1127 C CA . PRO A 1 184 ? 187.843 166.677 126.405 1.00 49.24 567 PRO U CA 1
ATOM 1128 C C . PRO A 1 184 ? 186.624 166.937 127.281 1.00 45.30 567 PRO U C 1
ATOM 1129 O O . PRO A 1 184 ? 186.214 166.033 128.005 1.00 52.85 567 PRO U O 1
ATOM 1133 N N . PRO A 1 185 ? 186.029 168.127 127.268 1.00 37.34 568 PRO U N 1
ATOM 1134 C CA . PRO A 1 185 ? 184.833 168.443 127.988 1.00 42.84 568 PRO U CA 1
ATOM 1135 C C . PRO A 1 185 ? 183.701 167.737 127.287 1.00 49.36 568 PRO U C 1
ATOM 1136 O O . PRO A 1 185 ? 183.820 167.444 126.084 1.00 53.57 568 PRO U O 1
ATOM 1140 N N . CYS A 1 186 ? 182.603 167.507 128.023 1.00 51.83 569 CYS U N 1
ATOM 1141 C CA . CYS A 1 186 ? 181.368 166.919 127.524 1.00 53.97 569 CYS U CA 1
ATOM 1142 C C . CYS A 1 186 ? 180.575 167.906 126.691 1.00 56.22 569 CYS U C 1
ATOM 1143 O O . CYS A 1 186 ? 180.339 169.052 127.081 1.00 56.63 569 CYS U O 1
ATOM 1146 N N . ALA A 1 187 ? 180.095 167.415 125.585 1.00 58.21 570 ALA U N 1
ATOM 1147 C CA . ALA A 1 187 ? 179.223 168.171 124.745 1.00 56.58 570 ALA U CA 1
ATOM 1148 C C . ALA A 1 187 ? 177.822 167.848 125.208 1.00 56.65 570 ALA U C 1
ATOM 1149 O O . ALA A 1 187 ? 177.298 166.750 124.976 1.00 60.94 570 ALA U O 1
ATOM 1151 N N . ILE A 1 188 ? 177.232 168.790 125.915 1.00 56.23 571 ILE U N 1
ATOM 1152 C CA . ILE A 1 188 ? 175.941 168.607 126.536 1.00 52.00 571 ILE U CA 1
ATOM 1153 C C . ILE A 1 188 ? 174.792 168.846 125.578 1.00 59.30 571 ILE U C 1
ATOM 1154 O O . ILE A 1 188 ? 173.739 168.221 125.690 1.00 63.09 571 ILE U O 1
ATOM 1159 N N . GLY A 1 189 ? 174.951 169.811 124.698 1.00 66.35 572 GLY U N 1
ATOM 1160 C CA . GLY A 1 189 ? 173.904 170.136 123.751 1.00 71.76 572 GLY U CA 1
ATOM 1161 C C . GLY A 1 189 ? 172.884 171.075 124.339 1.00 76.83 572 GLY U C 1
ATOM 1162 O O . GLY A 1 189 ? 173.170 171.810 125.283 1.00 78.38 572 GLY U O 1
ATOM 1163 N N . GLY A 1 190 ? 171.714 171.097 123.727 1.00 80.64 573 GLY U N 1
ATOM 1164 C CA . GLY A 1 190 ? 170.649 172.003 124.101 1.00 86.86 573 GLY U CA 1
ATOM 1165 C C . GLY A 1 190 ? 169.971 172.530 122.857 1.00 95.41 573 GLY U C 1
ATOM 1166 O O . GLY A 1 190 ? 170.442 172.312 121.743 1.00 95.89 573 GLY U O 1
ATOM 1167 N N . VAL A 1 191 ? 168.847 173.203 123.055 1.00 99.37 574 VAL U N 1
ATOM 1168 C CA . VAL A 1 191 ? 168.038 173.740 121.968 1.00 106.75 574 VAL U CA 1
ATOM 1169 C C . VAL A 1 191 ? 168.567 175.041 121.369 1.00 104.52 574 VAL U C 1
ATOM 1170 O O . VAL A 1 191 ? 168.350 175.318 120.192 1.00 105.73 574 VAL U O 1
ATOM 1174 N N . GLY A 1 192 ? 169.169 175.875 122.200 1.00 100.69 575 GLY U N 1
ATOM 1175 C CA . GLY A 1 192 ? 169.619 177.184 121.768 1.00 103.61 575 GLY U CA 1
ATOM 1176 C C . GLY A 1 192 ? 171.076 177.184 121.328 1.00 107.47 575 GLY U C 1
ATOM 1177 O O . GLY A 1 192 ? 171.643 176.136 121.012 1.00 103.80 575 GLY U O 1
ATOM 1178 N N . ASN A 1 193 ? 171.674 178.395 121.267 1.00 106.81 576 ASN U N 1
ATOM 1179 C CA . ASN A 1 193 ? 173.069 178.616 120.860 1.00 111.16 576 ASN U CA 1
ATOM 1180 C C . ASN A 1 193 ? 174.041 178.633 122.062 1.00 106.70 576 ASN U C 1
ATOM 1181 O O . ASN A 1 193 ? 175.214 178.276 121.915 1.00 101.13 576 ASN U O 1
ATOM 1186 N N . ASN A 1 194 ? 173.557 178.974 123.289 1.00 102.35 577 ASN U N 1
ATOM 1187 C CA . ASN A 1 194 ? 174.347 179.091 124.517 1.00 92.93 577 ASN U CA 1
ATOM 1188 C C . ASN A 1 194 ? 174.448 177.758 125.221 1.00 83.01 577 ASN U C 1
ATOM 1189 O O . ASN A 1 194 ? 174.075 177.605 126.390 1.00 79.02 577 ASN U O 1
ATOM 1194 N N . THR A 1 195 ? 174.968 176.793 124.498 1.00 80.88 578 THR U N 1
ATOM 1195 C CA . THR A 1 195 ? 175.103 175.468 125.027 1.00 74.68 578 THR U CA 1
ATOM 1196 C C . THR A 1 195 ? 176.374 175.377 125.796 1.00 69.05 578 THR U C 1
ATOM 1197 O O . THR A 1 195 ? 177.239 176.248 125.726 1.00 71.07 578 THR U O 1
ATOM 1201 N N . LEU A 1 196 ? 176.492 174.325 126.552 1.00 64.70 579 LEU U N 1
ATOM 1202 C CA . LEU A 1 196 ? 177.638 174.140 127.384 1.00 61.47 579 LEU U CA 1
ATOM 1203 C C . LEU A 1 196 ? 178.556 172.998 127.019 1.00 64.86 579 LEU U C 1
ATOM 1204 O O . LEU A 1 196 ? 178.102 171.887 126.715 1.00 68.68 579 LEU U O 1
ATOM 1209 N N . HIS A 1 197 ? 179.842 173.280 127.112 1.00 59.99 580 HIS U N 1
ATOM 1210 C CA . HIS A 1 197 ? 180.852 172.249 127.081 1.00 60.42 580 HIS U CA 1
ATOM 1211 C C . HIS A 1 197 ? 181.192 172.161 128.544 1.00 56.79 580 HIS U C 1
ATOM 1212 O O . HIS A 1 197 ? 181.586 173.173 129.126 1.00 58.00 580 HIS U O 1
ATOM 1219 N N . CYS A 1 198 ? 180.934 171.002 129.157 1.00 52.24 581 CYS U N 1
ATOM 1220 C CA . CYS A 1 198 ? 181.026 170.796 130.593 1.00 46.93 581 CYS U CA 1
ATOM 1221 C C . CYS A 1 198 ? 182.293 170.038 131.003 1.00 46.41 581 CYS U C 1
ATOM 1222 O O . CYS A 1 198 ? 182.497 168.892 130.597 1.00 53.44 581 CYS U O 1
ATOM 1225 N N . PRO A 1 199 ? 183.227 170.691 131.708 1.00 43.49 582 PRO U N 1
ATOM 1226 C CA . PRO A 1 199 ? 184.440 170.144 132.273 1.00 48.42 582 PRO U CA 1
ATOM 1227 C C . PRO A 1 199 ? 184.240 169.717 133.726 1.00 50.51 582 PRO U C 1
ATOM 1228 O O . PRO A 1 199 ? 185.208 169.487 134.452 1.00 51.45 582 PRO U O 1
ATOM 1232 N N . THR A 1 200 ? 183.012 169.762 134.212 1.00 47.18 583 THR U N 1
ATOM 1233 C CA . THR A 1 200 ? 182.795 169.576 135.633 1.00 44.46 583 THR U CA 1
ATOM 1234 C C . THR A 1 200 ? 181.524 168.793 135.876 1.00 45.06 583 THR U C 1
ATOM 1235 O O . THR A 1 200 ? 180.949 168.265 134.943 1.00 52.17 583 THR U O 1
ATOM 1239 N N . ASP A 1 201 ? 181.051 168.665 137.100 1.00 43.58 584 ASP U N 1
ATOM 1240 C CA . ASP A 1 201 ? 179.847 167.858 137.248 1.00 44.62 584 ASP U CA 1
ATOM 1241 C C . ASP A 1 201 ? 178.561 168.705 137.075 1.00 45.92 584 ASP U C 1
ATOM 1242 O O . ASP A 1 201 ? 177.933 169.122 138.052 1.00 48.82 584 ASP U O 1
ATOM 1247 N N . CYS A 1 202 ? 178.117 168.916 135.816 1.00 41.91 585 CYS U N 1
ATOM 1248 C CA . CYS A 1 202 ? 177.006 169.832 135.455 1.00 38.65 585 CYS U CA 1
ATOM 1249 C C . CYS A 1 202 ? 175.620 169.161 135.589 1.00 44.14 585 CYS U C 1
ATOM 1250 O O . CYS A 1 202 ? 174.754 169.234 134.697 1.00 50.08 585 CYS U O 1
ATOM 1253 N N . PHE A 1 203 ? 175.348 168.658 136.766 1.00 41.62 586 PHE U N 1
ATOM 1254 C CA . PHE A 1 203 ? 174.114 167.941 137.037 1.00 40.02 586 PHE U CA 1
ATOM 1255 C C . PHE A 1 203 ? 172.849 168.668 136.687 1.00 40.60 586 PHE U C 1
ATOM 1256 O O . PHE A 1 203 ? 171.929 168.088 136.123 1.00 48.78 586 PHE U O 1
ATOM 1264 N N . ARG A 1 204 ? 172.761 169.925 137.042 1.00 39.63 587 ARG U N 1
ATOM 1265 C CA . ARG A 1 204 ? 171.519 170.632 136.829 1.00 42.11 587 ARG U CA 1
ATOM 1266 C C . ARG A 1 204 ? 171.210 170.935 135.364 1.00 45.34 587 ARG U C 1
ATOM 1267 O O . ARG A 1 204 ? 170.091 171.339 135.030 1.00 50.50 587 ARG U O 1
ATOM 1275 N N . LYS A 1 205 ? 172.183 170.789 134.468 1.00 42.02 588 LYS U N 1
ATOM 1276 C CA . LYS A 1 205 ? 171.900 171.023 133.060 1.00 41.12 588 LYS U CA 1
ATOM 1277 C C . LYS A 1 205 ? 171.750 169.702 132.340 1.00 48.41 588 LYS U C 1
ATOM 1278 O O . LYS A 1 205 ? 171.067 169.625 131.317 1.00 55.61 588 LYS U O 1
ATOM 1284 N N . HIS A 1 206 ? 172.395 168.659 132.853 1.00 48.23 589 HIS U N 1
ATOM 1285 C CA . HIS A 1 206 ? 172.271 167.342 132.260 1.00 52.16 589 HIS U CA 1
ATOM 1286 C C . HIS A 1 206 ? 172.582 166.319 133.358 1.00 50.34 589 HIS U C 1
ATOM 1287 O O . HIS A 1 206 ? 173.747 166.183 133.745 1.00 51.92 589 HIS U O 1
ATOM 1294 N N . PRO A 1 207 ? 171.614 165.493 133.773 1.00 47.53 590 PRO U N 1
ATOM 1295 C CA . PRO A 1 207 ? 171.707 164.545 134.853 1.00 45.86 590 PRO U CA 1
ATOM 1296 C C . PRO A 1 207 ? 172.836 163.532 134.791 1.00 49.68 590 PRO U C 1
ATOM 1297 O O . PRO A 1 207 ? 173.221 163.001 135.830 1.00 52.49 590 PRO U O 1
ATOM 1301 N N . GLU A 1 208 ? 173.360 163.218 133.610 1.00 51.30 591 GLU U N 1
ATOM 1302 C CA . GLU A 1 208 ? 174.416 162.216 133.548 1.00 53.85 591 GLU U CA 1
ATOM 1303 C C . GLU A 1 208 ? 175.803 162.808 133.508 1.00 54.60 591 GLU U C 1
ATOM 1304 O O . GLU A 1 208 ? 176.798 162.081 133.472 1.00 55.11 591 GLU U O 1
ATOM 1310 N N . ALA A 1 209 ? 175.905 164.120 133.518 1.00 51.83 592 ALA U N 1
ATOM 1311 C CA . ALA A 1 209 ? 177.200 164.749 133.351 1.00 47.95 592 ALA U CA 1
ATOM 1312 C C . ALA A 1 209 ? 177.983 164.784 134.635 1.00 45.63 592 ALA U C 1
ATOM 1313 O O . ALA A 1 209 ? 178.198 165.853 135.185 1.00 52.19 592 ALA U O 1
ATOM 1315 N N . THR A 1 210 ? 178.425 163.628 135.087 1.00 39.40 593 THR U N 1
ATOM 1316 C CA . THR A 1 210 ? 179.123 163.525 136.354 1.00 43.82 593 THR U CA 1
ATOM 1317 C C . THR A 1 210 ? 180.570 163.915 136.239 1.00 50.90 593 THR U C 1
ATOM 1318 O O . THR A 1 210 ? 181.157 163.814 135.159 1.00 50.83 593 THR U O 1
ATOM 1322 N N . TYR A 1 211 ? 181.215 164.200 137.372 1.00 50.96 594 TYR U N 1
ATOM 1323 C CA . TYR A 1 211 ? 182.640 164.523 137.329 1.00 46.68 594 TYR U CA 1
ATOM 1324 C C . TYR A 1 211 ? 183.405 163.360 136.740 1.00 48.06 594 TYR U C 1
ATOM 1325 O O . TYR A 1 211 ? 184.235 163.525 135.850 1.00 51.50 594 TYR U O 1
ATOM 1334 N N . SER A 1 212 ? 183.077 162.146 137.144 1.00 51.52 595 SER U N 1
ATOM 1335 C CA . SER A 1 212 ? 183.821 161.009 136.626 1.00 52.60 595 SER U CA 1
ATOM 1336 C C . SER A 1 212 ? 183.764 160.849 135.100 1.00 48.16 595 SER U C 1
ATOM 1337 O O . SER A 1 212 ? 184.607 160.152 134.532 1.00 54.74 595 SER U O 1
ATOM 1340 N N . ARG A 1 213 ? 182.785 161.450 134.428 1.00 46.63 596 ARG U N 1
ATOM 1341 C CA . ARG A 1 213 ? 182.691 161.363 132.969 1.00 50.54 596 ARG U CA 1
ATOM 1342 C C . ARG A 1 213 ? 183.050 162.650 132.200 1.00 55.42 596 ARG U C 1
ATOM 1343 O O . ARG A 1 213 ? 183.512 162.565 131.056 1.00 59.65 596 ARG U O 1
ATOM 1351 N N . CYS A 1 214 ? 182.806 163.832 132.808 1.00 49.37 597 CYS U N 1
ATOM 1352 C CA . CYS A 1 214 ? 182.976 165.149 132.212 1.00 47.60 597 CYS U CA 1
ATOM 1353 C C . CYS A 1 214 ? 184.071 165.943 132.871 1.00 48.42 597 CYS U C 1
ATOM 1354 O O . CYS A 1 214 ? 184.408 167.033 132.420 1.00 52.01 597 CYS U O 1
ATOM 1357 N N . GLY A 1 215 ? 184.651 165.445 133.927 1.00 50.56 598 GLY U N 1
ATOM 1358 C CA . GLY A 1 215 ? 185.619 166.252 134.591 1.00 52.57 598 GLY U CA 1
ATOM 1359 C C . GLY A 1 215 ? 186.849 166.456 133.758 1.00 48.63 598 GLY U C 1
ATOM 1360 O O . GLY A 1 215 ? 187.313 165.546 133.066 1.00 51.47 598 GLY U O 1
ATOM 1361 N N . SER A 1 216 ? 187.375 167.656 133.825 1.00 45.54 599 SER U N 1
ATOM 1362 C CA . SER A 1 216 ? 188.606 167.994 133.180 1.00 48.47 599 SER U CA 1
ATOM 1363 C C . SER A 1 216 ? 189.229 169.096 134.004 1.00 48.71 599 SER U C 1
ATOM 1364 O O . SER A 1 216 ? 188.673 170.187 134.119 1.00 48.45 599 SER U O 1
ATOM 1367 N N . GLY A 1 217 ? 190.371 168.828 134.598 1.00 47.61 600 GLY U N 1
ATOM 1368 C CA . GLY A 1 217 ? 190.978 169.793 135.489 1.00 46.54 600 GLY U CA 1
ATOM 1369 C C . GLY A 1 217 ? 190.340 169.666 136.884 1.00 43.53 600 GLY U C 1
ATOM 1370 O O . GLY A 1 217 ? 189.550 168.749 137.119 1.00 46.88 600 GLY U O 1
ATOM 1371 N N . PRO A 1 218 ? 190.651 170.586 137.805 1.00 34.59 601 PRO U N 1
ATOM 1372 C CA . PRO A 1 218 ? 190.281 170.616 139.202 1.00 30.72 601 PRO U CA 1
ATOM 1373 C C . PRO A 1 218 ? 188.856 171.016 139.549 1.00 38.70 601 PRO U C 1
ATOM 1374 O O . PRO A 1 218 ? 188.530 171.060 140.729 1.00 44.15 601 PRO U O 1
ATOM 1378 N N . TRP A 1 219 ? 188.024 171.420 138.599 1.00 37.71 602 TRP U N 1
ATOM 1379 C CA . TRP A 1 219 ? 186.686 171.839 139.021 1.00 38.14 602 TRP U CA 1
ATOM 1380 C C . TRP A 1 219 ? 185.746 170.664 139.215 1.00 39.80 602 TRP U C 1
ATOM 1381 O O . TRP A 1 219 ? 185.461 169.914 138.287 1.00 44.97 602 TRP U O 1
ATOM 1392 N N . ILE A 1 220 ? 185.175 170.560 140.402 1.00 37.59 603 ILE U N 1
ATOM 1393 C CA . ILE A 1 220 ? 184.294 169.452 140.720 1.00 33.97 603 ILE U CA 1
ATOM 1394 C C . ILE A 1 220 ? 182.878 169.847 140.460 1.00 43.51 603 ILE U C 1
ATOM 1395 O O . ILE A 1 220 ? 182.120 169.093 139.854 1.00 50.08 603 ILE U O 1
ATOM 1400 N N . THR A 1 221 ? 182.512 171.016 140.934 1.00 40.53 604 THR U N 1
ATOM 1401 C CA . THR A 1 221 ? 181.174 171.523 140.721 1.00 34.26 604 THR U CA 1
ATOM 1402 C C . THR A 1 221 ? 181.475 172.897 140.197 1.00 37.38 604 THR U C 1
ATOM 1403 O O . THR A 1 221 ? 182.582 173.377 140.415 1.00 45.97 604 THR U O 1
ATOM 1407 N N . PRO A 1 222 ? 180.549 173.627 139.610 1.00 33.42 605 PRO U N 1
ATOM 1408 C CA . PRO A 1 222 ? 180.768 174.968 139.117 1.00 43.84 605 PRO U CA 1
ATOM 1409 C C . PRO A 1 222 ? 181.321 175.940 140.167 1.00 48.41 605 PRO U C 1
ATOM 1410 O O . PRO A 1 222 ? 181.844 176.994 139.819 1.00 53.26 605 PRO U O 1
ATOM 1414 N N . ARG A 1 223 ? 181.129 175.647 141.448 1.00 42.40 606 ARG U N 1
ATOM 1415 C CA . ARG A 1 223 ? 181.619 176.529 142.500 1.00 41.16 606 ARG U CA 1
ATOM 1416 C C . ARG A 1 223 ? 182.716 175.971 143.412 1.00 42.68 606 ARG U C 1
ATOM 1417 O O . ARG A 1 223 ? 183.026 176.626 144.415 1.00 51.35 606 ARG U O 1
ATOM 1425 N N . CYS A 1 224 ? 183.271 174.766 143.127 1.00 37.11 607 CYS U N 1
ATOM 1426 C CA . CYS A 1 224 ? 184.258 174.109 143.988 1.00 35.79 607 CYS U CA 1
ATOM 1427 C C . CYS A 1 224 ? 185.388 173.511 143.175 1.00 35.65 607 CYS U C 1
ATOM 1428 O O . CYS A 1 224 ? 185.162 172.771 142.209 1.00 42.90 607 CYS U O 1
ATOM 1431 N N . LEU A 1 225 ? 186.603 173.752 143.636 1.00 33.06 608 LEU U N 1
ATOM 1432 C CA . LEU A 1 225 ? 187.776 173.205 142.986 1.00 37.61 608 LEU U CA 1
ATOM 1433 C C . LEU A 1 225 ? 188.702 172.527 143.971 1.00 39.15 608 LEU U C 1
ATOM 1434 O O . LEU A 1 225 ? 188.730 172.853 145.159 1.00 44.30 608 LEU U O 1
ATOM 1439 N N . VAL A 1 226 ? 189.474 171.582 143.480 1.00 35.17 609 VAL U N 1
ATOM 1440 C CA . VAL A 1 226 ? 190.413 170.879 144.332 1.00 29.80 609 VAL U CA 1
ATOM 1441 C C . VAL A 1 226 ? 191.541 171.788 144.767 1.00 39.28 609 VAL U C 1
ATOM 1442 O O . VAL A 1 226 ? 192.183 172.423 143.940 1.00 49.35 609 VAL U O 1
ATOM 1446 N N . ASP A 1 227 ? 191.784 171.840 146.072 1.00 38.57 610 ASP U N 1
ATOM 1447 C CA . ASP A 1 227 ? 192.812 172.691 146.644 1.00 39.81 610 ASP U CA 1
ATOM 1448 C C . ASP A 1 227 ? 194.180 172.043 146.539 1.00 39.68 610 ASP U C 1
ATOM 1449 O O . ASP A 1 227 ? 194.288 170.828 146.393 1.00 47.19 610 ASP U O 1
ATOM 1454 N N . TYR A 1 228 ? 195.210 172.862 146.610 1.00 39.94 611 TYR U N 1
ATOM 1455 C CA . TYR A 1 228 ? 196.604 172.446 146.559 1.00 39.62 611 TYR U CA 1
ATOM 1456 C C . TYR A 1 228 ? 197.463 173.653 146.992 1.00 43.92 611 TYR U C 1
ATOM 1457 O O . TYR A 1 228 ? 196.986 174.784 146.935 1.00 48.12 611 TYR U O 1
ATOM 1466 N N . PRO A 1 229 ? 198.744 173.495 147.350 1.00 39.82 612 PRO U N 1
ATOM 1467 C CA . PRO A 1 229 ? 199.621 174.567 147.795 1.00 38.90 612 PRO U CA 1
ATOM 1468 C C . PRO A 1 229 ? 199.708 175.800 146.905 1.00 44.91 612 PRO U C 1
ATOM 1469 O O . PRO A 1 229 ? 199.913 176.899 147.408 1.00 53.57 612 PRO U O 1
ATOM 1473 N N . TYR A 1 230 ? 199.529 175.648 145.607 1.00 41.13 613 TYR U N 1
ATOM 1474 C CA . TYR A 1 230 ? 199.613 176.775 144.709 1.00 37.96 613 TYR U CA 1
ATOM 1475 C C . TYR A 1 230 ? 198.285 177.234 144.154 1.00 42.56 613 TYR U C 1
ATOM 1476 O O . TYR A 1 230 ? 198.234 178.030 143.215 1.00 47.09 613 TYR U O 1
ATOM 1485 N N . ARG A 1 231 ? 197.188 176.815 144.747 1.00 40.70 614 ARG U N 1
ATOM 1486 C CA . ARG A 1 231 ? 195.904 177.232 144.220 1.00 39.70 614 ARG U CA 1
ATOM 1487 C C . ARG A 1 231 ? 195.733 178.717 144.147 1.00 43.03 614 ARG U C 1
ATOM 1488 O O . ARG A 1 231 ? 195.163 179.214 143.185 1.00 48.25 614 ARG U O 1
ATOM 1496 N N . LEU A 1 232 ? 196.249 179.460 145.103 1.00 42.17 615 LEU U N 1
ATOM 1497 C CA . LEU A 1 232 ? 196.000 180.889 145.076 1.00 46.18 615 LEU U CA 1
ATOM 1498 C C . LEU A 1 232 ? 196.999 181.629 144.236 1.00 50.99 615 LEU U C 1
ATOM 1499 O O . LEU A 1 232 ? 197.023 182.858 144.216 1.00 58.27 615 LEU U O 1
ATOM 1504 N N . TRP A 1 233 ? 197.878 180.899 143.605 1.00 47.26 616 TRP U N 1
ATOM 1505 C CA . TRP A 1 233 ? 198.819 181.505 142.719 1.00 49.03 616 TRP U CA 1
ATOM 1506 C C . TRP A 1 233 ? 198.261 181.302 141.317 1.00 51.77 616 TRP U C 1
ATOM 1507 O O . TRP A 1 233 ? 198.162 182.244 140.536 1.00 56.58 616 TRP U O 1
ATOM 1518 N N . HIS A 1 234 ? 197.896 180.054 141.004 1.00 46.89 617 HIS U N 1
ATOM 1519 C CA . HIS A 1 234 ? 197.369 179.685 139.694 1.00 40.12 617 HIS U CA 1
ATOM 1520 C C . HIS A 1 234 ? 195.969 180.212 139.457 1.00 43.18 617 HIS U C 1
ATOM 1521 O O . HIS A 1 234 ? 195.630 180.630 138.355 1.00 45.93 617 HIS U O 1
ATOM 1528 N N . TYR A 1 235 ? 195.154 180.228 140.492 1.00 44.33 618 TYR U N 1
ATOM 1529 C CA . TYR A 1 235 ? 193.808 180.722 140.413 1.00 41.99 618 TYR U CA 1
ATOM 1530 C C . TYR A 1 235 ? 193.638 181.737 141.510 1.00 43.91 618 TYR U C 1
ATOM 1531 O O . TYR A 1 235 ? 192.799 181.542 142.382 1.00 45.94 618 TYR U O 1
ATOM 1540 N N . PRO A 1 236 ? 194.290 182.878 141.434 1.00 43.83 619 PRO U N 1
ATOM 1541 C CA . PRO A 1 236 ? 194.394 183.849 142.493 1.00 39.91 619 PRO U CA 1
ATOM 1542 C C . PRO A 1 236 ? 193.090 184.472 142.954 1.00 48.13 619 PRO U C 1
ATOM 1543 O O . PRO A 1 236 ? 193.067 185.045 144.032 1.00 60.80 619 PRO U O 1
ATOM 1547 N N . CYS A 1 237 ? 192.008 184.364 142.161 1.00 45.50 620 CYS U N 1
ATOM 1548 C CA . CYS A 1 237 ? 190.709 184.914 142.465 1.00 54.83 620 CYS U CA 1
ATOM 1549 C C . CYS A 1 237 ? 189.946 183.984 143.372 1.00 55.41 620 CYS U C 1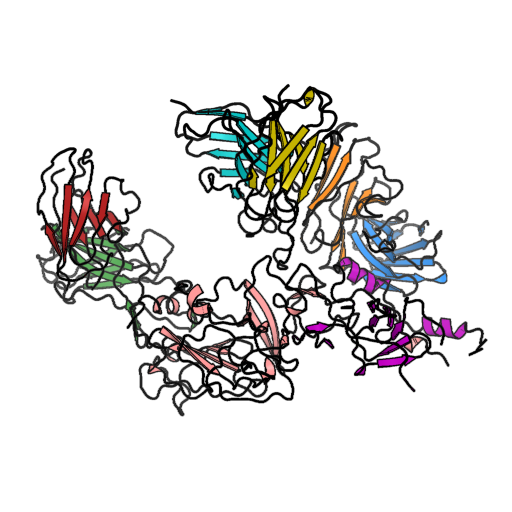
ATOM 1550 O O . CYS A 1 237 ? 188.876 184.340 143.853 1.00 61.02 620 CYS U O 1
ATOM 1553 N N . THR A 1 238 ? 190.489 182.819 143.688 1.00 48.49 621 THR U N 1
ATOM 1554 C CA . THR A 1 238 ? 189.740 181.917 144.548 1.00 47.57 621 THR U CA 1
ATOM 1555 C C . THR A 1 238 ? 190.005 182.187 146.035 1.00 52.71 621 THR U C 1
ATOM 1556 O O . THR A 1 238 ? 190.333 181.311 146.843 1.00 58.51 621 THR U O 1
ATOM 1560 N N . ILE A 1 239 ? 189.835 183.436 146.378 1.00 52.49 622 ILE U N 1
ATOM 1561 C CA . ILE A 1 239 ? 189.951 183.983 147.702 1.00 58.61 622 ILE U CA 1
ATOM 1562 C C . ILE A 1 239 ? 188.577 183.772 148.292 1.00 64.47 622 ILE U C 1
ATOM 1563 O O . ILE A 1 239 ? 187.590 183.930 147.582 1.00 66.39 622 ILE U O 1
ATOM 1568 N N . ASN A 1 240 ? 188.523 183.460 149.598 1.00 63.13 623 ASN U N 1
ATOM 1569 C CA . ASN A 1 240 ? 187.248 183.205 150.336 1.00 60.28 623 ASN U CA 1
ATOM 1570 C C . ASN A 1 240 ? 186.622 181.890 149.877 1.00 50.03 623 ASN U C 1
ATOM 1571 O O . ASN A 1 240 ? 185.391 181.738 150.024 1.00 51.57 623 ASN U O 1
ATOM 1576 N N . TYR A 1 241 ? 187.436 180.979 149.350 1.00 49.92 624 TYR U N 1
ATOM 1577 C CA . TYR A 1 241 ? 186.884 179.646 149.004 1.00 52.34 624 TYR U CA 1
ATOM 1578 C C . TYR A 1 241 ? 186.973 178.791 150.272 1.00 55.39 624 TYR U C 1
ATOM 1579 O O . TYR A 1 241 ? 187.951 178.026 150.398 1.00 59.70 624 TYR U O 1
ATOM 1588 N N . THR A 1 242 ? 186.009 178.960 151.191 1.00 37.94 625 THR U N 1
ATOM 1589 C CA . THR A 1 242 ? 185.992 178.206 152.478 1.00 36.33 625 THR U CA 1
ATOM 1590 C C . THR A 1 242 ? 186.445 176.770 152.221 1.00 39.45 625 THR U C 1
ATOM 1591 O O . THR A 1 242 ? 185.949 176.163 151.248 1.00 46.82 625 THR U O 1
ATOM 1595 N N . ARG A 1 243 ? 187.334 176.234 153.061 1.00 39.51 626 ARG U N 1
ATOM 1596 C CA . ARG A 1 243 ? 187.840 174.904 152.717 1.00 42.00 626 ARG U CA 1
ATOM 1597 C C . ARG A 1 243 ? 187.023 173.833 153.427 1.00 48.28 626 ARG U C 1
ATOM 1598 O O . ARG A 1 243 ? 186.684 173.994 154.604 1.00 50.85 626 ARG U O 1
ATOM 1606 N N . PHE A 1 244 ? 186.770 172.734 152.736 1.00 42.84 627 PHE U N 1
ATOM 1607 C CA . PHE A 1 244 ? 186.026 171.607 153.265 1.00 40.16 627 PHE U CA 1
ATOM 1608 C C . PHE A 1 244 ? 186.801 170.319 153.147 1.00 42.92 627 PHE U C 1
ATOM 1609 O O . PHE A 1 244 ? 187.571 170.127 152.209 1.00 47.47 627 PHE U O 1
ATOM 1617 N N . LYS A 1 245 ? 186.589 169.407 154.079 1.00 42.20 628 LYS U N 1
ATOM 1618 C CA . LYS A 1 245 ? 187.228 168.107 153.959 1.00 44.14 628 LYS U CA 1
ATOM 1619 C C . LYS A 1 245 ? 186.243 167.127 153.408 1.00 46.72 628 LYS U C 1
ATOM 1620 O O . LYS A 1 245 ? 185.219 166.866 154.033 1.00 54.37 628 LYS U O 1
ATOM 1626 N N . VAL A 1 246 ? 186.523 166.605 152.237 1.00 42.66 629 VAL U N 1
ATOM 1627 C CA . VAL A 1 246 ? 185.605 165.672 151.623 1.00 38.22 629 VAL U CA 1
ATOM 1628 C C . VAL A 1 246 ? 186.334 164.454 151.135 1.00 47.68 629 VAL U C 1
ATOM 1629 O O . VAL A 1 246 ? 187.555 164.463 151.008 1.00 52.21 629 VAL U O 1
ATOM 1633 N N . ARG A 1 247 ? 185.595 163.407 150.864 1.00 49.94 630 ARG U N 1
ATOM 1634 C CA . ARG A 1 247 ? 186.182 162.210 150.315 1.00 45.88 630 ARG U CA 1
ATOM 1635 C C . ARG A 1 247 ? 185.433 161.769 149.091 1.00 47.67 630 ARG U C 1
ATOM 1636 O O . ARG A 1 247 ? 184.204 161.691 149.099 1.00 52.92 630 ARG U O 1
ATOM 1644 N N . MET A 1 248 ? 186.180 161.527 148.031 1.00 47.03 631 MET U N 1
ATOM 1645 C CA . MET A 1 248 ? 185.620 161.110 146.760 1.00 45.23 631 MET U CA 1
ATOM 1646 C C . MET A 1 248 ? 186.140 159.750 146.384 1.00 55.04 631 MET U C 1
ATOM 1647 O O . MET A 1 248 ? 187.302 159.440 146.631 1.00 59.49 631 MET U O 1
ATOM 1652 N N . TYR A 1 249 ? 185.269 158.902 145.831 1.00 57.93 632 TYR U N 1
ATOM 1653 C CA . TYR A 1 249 ? 185.672 157.523 145.454 1.00 61.50 632 TYR U CA 1
ATOM 1654 C C . TYR A 1 249 ? 185.552 157.346 143.941 1.00 66.32 632 TYR U C 1
ATOM 1655 O O . TYR A 1 249 ? 184.423 157.419 143.427 1.00 70.03 632 TYR U O 1
ATOM 1664 N N . ILE A 1 250 ? 186.672 157.119 143.252 1.00 68.40 633 ILE U N 1
ATOM 1665 C CA . ILE A 1 250 ? 186.640 156.888 141.813 1.00 68.08 633 ILE U CA 1
ATOM 1666 C C . ILE A 1 250 ? 187.160 155.531 141.463 1.00 73.63 633 ILE U C 1
ATOM 1667 O O . ILE A 1 250 ? 188.334 155.211 141.678 1.00 73.21 633 ILE U O 1
ATOM 1672 N N . GLY A 1 251 ? 186.348 154.768 140.773 1.00 73.55 634 GLY U N 1
ATOM 1673 C CA . GLY A 1 251 ? 186.797 153.443 140.456 1.00 72.80 634 GLY U CA 1
ATOM 1674 C C . GLY A 1 251 ? 186.977 152.783 141.798 1.00 79.89 634 GLY U C 1
ATOM 1675 O O . GLY A 1 251 ? 186.054 152.786 142.603 1.00 80.66 634 GLY U O 1
ATOM 1676 N N . GLY A 1 252 ? 188.142 152.215 142.051 1.00 78.47 635 GLY U N 1
ATOM 1677 C CA . GLY A 1 252 ? 188.368 151.556 143.324 1.00 80.59 635 GLY U CA 1
ATOM 1678 C C . GLY A 1 252 ? 189.128 152.379 144.371 1.00 77.63 635 GLY U C 1
ATOM 1679 O O . GLY A 1 252 ? 189.416 151.855 145.454 1.00 79.52 635 GLY U O 1
ATOM 1680 N N . VAL A 1 253 ? 189.414 153.653 144.105 1.00 73.68 636 VAL U N 1
ATOM 1681 C CA . VAL A 1 253 ? 190.261 154.408 145.023 1.00 74.44 636 VAL U CA 1
ATOM 1682 C C . VAL A 1 253 ? 189.656 155.624 145.712 1.00 74.33 636 VAL U C 1
ATOM 1683 O O . VAL A 1 253 ? 189.029 156.486 145.088 1.00 72.33 636 VAL U O 1
ATOM 1687 N N . GLU A 1 254 ? 189.854 155.677 147.032 1.00 72.51 637 GLU U N 1
ATOM 1688 C CA . GLU A 1 254 ? 189.423 156.822 147.815 1.00 67.82 637 GLU U CA 1
ATOM 1689 C C . GLU A 1 254 ? 190.462 157.904 147.749 1.00 64.83 637 GLU U C 1
ATOM 1690 O O . GLU A 1 254 ? 191.656 157.644 147.909 1.00 65.45 637 GLU U O 1
ATOM 1696 N N . HIS A 1 255 ? 189.996 159.128 147.663 1.00 59.17 638 HIS U N 1
ATOM 1697 C CA . HIS A 1 255 ? 190.866 160.265 147.708 1.00 55.77 638 HIS U CA 1
ATOM 1698 C C . HIS A 1 255 ? 190.370 161.230 148.752 1.00 55.61 638 HIS U C 1
ATOM 1699 O O . HIS A 1 255 ? 189.183 161.575 148.802 1.00 55.55 638 HIS U O 1
ATOM 1706 N N . ARG A 1 256 ? 191.283 161.662 149.600 1.00 52.57 639 ARG U N 1
ATOM 1707 C CA . ARG A 1 256 ? 190.945 162.607 150.639 1.00 53.29 639 ARG U CA 1
ATOM 1708 C C . ARG A 1 256 ? 191.265 163.963 150.082 1.00 55.02 639 ARG U C 1
ATOM 1709 O O . ARG A 1 256 ? 192.408 164.248 149.727 1.00 59.52 639 ARG U O 1
ATOM 1717 N N . LEU A 1 257 ? 190.245 164.770 149.907 1.00 51.78 640 LEU U N 1
ATOM 1718 C CA . LEU A 1 257 ? 190.437 166.024 149.242 1.00 45.28 640 LEU U CA 1
ATOM 1719 C C . LEU A 1 257 ? 190.208 167.241 150.079 1.00 51.22 640 LEU U C 1
ATOM 1720 O O . LEU A 1 257 ? 189.331 167.298 150.947 1.00 56.06 640 LEU U O 1
ATOM 1725 N N . ASP A 1 258 ? 190.965 168.257 149.758 1.00 40.82 641 ASP U N 1
ATOM 1726 C CA . ASP A 1 258 ? 190.751 169.569 150.301 1.00 39.37 641 ASP U CA 1
ATOM 1727 C C . ASP A 1 258 ? 189.941 170.315 149.266 1.00 40.85 641 ASP U C 1
ATOM 1728 O O . ASP A 1 258 ? 190.400 170.493 148.141 1.00 45.61 641 ASP U O 1
ATOM 1733 N N . ALA A 1 259 ? 188.703 170.640 149.570 1.00 37.33 642 ALA U N 1
ATOM 1734 C CA . ALA A 1 259 ? 187.870 171.295 148.575 1.00 33.63 642 ALA U CA 1
ATOM 1735 C C . ALA A 1 259 ? 187.730 172.759 148.885 1.00 44.10 642 ALA U C 1
ATOM 1736 O O . ALA A 1 259 ? 187.424 173.141 150.007 1.00 47.94 642 ALA U O 1
ATOM 1738 N N . ALA A 1 260 ? 187.945 173.600 147.897 1.00 40.33 643 ALA U N 1
ATOM 1739 C CA . ALA A 1 260 ? 187.811 175.033 148.092 1.00 36.43 643 ALA U CA 1
ATOM 1740 C C . ALA A 1 260 ? 186.538 175.505 147.388 1.00 42.05 643 ALA U C 1
ATOM 1741 O O . ALA A 1 260 ? 186.456 175.355 146.167 1.00 46.75 643 ALA U O 1
ATOM 1743 N N . CYS A 1 261 ? 185.530 176.047 148.133 1.00 45.25 644 CYS U N 1
ATOM 1744 C CA . CYS A 1 261 ? 184.215 176.421 147.548 1.00 45.06 644 CYS U CA 1
ATOM 1745 C C . CYS A 1 261 ? 183.804 177.864 147.761 1.00 47.70 644 CYS U C 1
ATOM 1746 O O . CYS A 1 261 ? 183.952 178.430 148.842 1.00 52.09 644 CYS U O 1
ATOM 1749 N N . ASN A 1 262 ? 183.161 178.416 146.750 1.00 45.64 645 ASN U N 1
ATOM 1750 C CA . ASN A 1 262 ? 182.619 179.763 146.803 1.00 43.33 645 ASN U CA 1
ATOM 1751 C C . ASN A 1 262 ? 181.283 179.745 147.559 1.00 41.44 645 ASN U C 1
ATOM 1752 O O . ASN A 1 262 ? 180.312 179.127 147.105 1.00 49.72 645 ASN U O 1
ATOM 1757 N N . TRP A 1 263 ? 181.250 180.387 148.752 1.00 41.58 646 TRP U N 1
ATOM 1758 C CA . TRP A 1 263 ? 180.081 180.471 149.634 1.00 46.31 646 TRP U CA 1
ATOM 1759 C C . TRP A 1 263 ? 180.012 181.731 150.463 1.00 48.35 646 TRP U C 1
ATOM 1760 O O . TRP A 1 263 ? 180.927 182.059 151.219 1.00 47.77 646 TRP U O 1
ATOM 1771 N N . THR A 1 264 ? 178.900 182.439 150.348 1.00 54.18 647 THR U N 1
ATOM 1772 C CA . THR A 1 264 ? 178.692 183.641 151.127 1.00 54.85 647 THR U CA 1
ATOM 1773 C C . THR A 1 264 ? 177.503 183.483 152.055 1.00 54.59 647 THR U C 1
ATOM 1774 O O . THR A 1 264 ? 176.418 183.094 151.638 1.00 55.66 647 THR U O 1
ATOM 1778 N N . ARG A 1 265 ? 177.669 183.812 153.323 1.00 51.10 648 ARG U N 1
ATOM 1779 C CA . ARG A 1 265 ? 176.545 183.629 154.227 1.00 50.55 648 ARG U CA 1
ATOM 1780 C C . ARG A 1 265 ? 175.378 184.442 153.700 1.00 52.05 648 ARG U C 1
ATOM 1781 O O . ARG A 1 265 ? 175.550 185.584 153.278 1.00 54.78 648 ARG U O 1
ATOM 1789 N N . GLY A 1 266 ? 174.199 183.842 153.687 1.00 51.67 649 GLY U N 1
ATOM 1790 C CA . GLY A 1 266 ? 172.993 184.504 153.213 1.00 52.40 649 GLY U CA 1
ATOM 1791 C C . GLY A 1 266 ? 172.666 184.207 151.753 1.00 50.63 649 GLY U C 1
ATOM 1792 O O . GLY A 1 266 ? 171.572 184.516 151.280 1.00 55.15 649 GLY U O 1
ATOM 1793 N N . GLU A 1 267 ? 173.591 183.591 151.045 1.00 50.10 650 GLU U N 1
ATOM 1794 C CA . GLU A 1 267 ? 173.404 183.246 149.653 1.00 53.98 650 GLU U CA 1
ATOM 1795 C C . GLU A 1 267 ? 172.238 182.290 149.463 1.00 52.80 650 GLU U C 1
ATOM 1796 O O . GLU A 1 267 ? 172.053 181.344 150.223 1.00 56.28 650 GLU U O 1
ATOM 1802 N N . ARG A 1 268 ? 171.427 182.541 148.449 1.00 48.84 651 ARG U N 1
ATOM 1803 C CA . ARG A 1 268 ? 170.261 181.706 148.192 1.00 52.33 651 ARG U CA 1
ATOM 1804 C C . ARG A 1 268 ? 170.713 180.269 147.977 1.00 57.76 651 ARG U C 1
ATOM 1805 O O . ARG A 1 268 ? 171.698 180.065 147.271 1.00 60.78 651 ARG U O 1
ATOM 1813 N N . CYS A 1 269 ? 169.989 179.275 148.561 1.00 59.24 652 CYS U N 1
ATOM 1814 C CA . CYS A 1 269 ? 170.312 177.854 148.428 1.00 54.67 652 CYS U CA 1
ATOM 1815 C C . CYS A 1 269 ? 169.031 177.009 148.441 1.00 54.10 652 CYS U C 1
ATOM 1816 O O . CYS A 1 269 ? 168.682 176.379 149.443 1.00 52.66 652 CYS U O 1
ATOM 1819 N N . ASP A 1 270 ? 168.305 177.044 147.334 1.00 56.80 653 ASP U N 1
ATOM 1820 C CA . ASP A 1 270 ? 167.056 176.301 147.191 1.00 54.50 653 ASP U CA 1
ATOM 1821 C C . ASP A 1 270 ? 167.364 174.961 146.522 1.00 57.77 653 ASP U C 1
ATOM 1822 O O . ASP A 1 270 ? 168.504 174.705 146.159 1.00 58.90 653 ASP U O 1
ATOM 1827 N N . LEU A 1 271 ? 166.387 174.104 146.287 1.00 54.43 654 LEU U N 1
ATOM 1828 C CA . LEU A 1 271 ? 166.743 172.821 145.675 1.00 49.44 654 LEU U CA 1
ATOM 1829 C C . LEU A 1 271 ? 167.254 172.993 144.279 1.00 52.77 654 LEU U C 1
ATOM 1830 O O . LEU A 1 271 ? 168.125 172.253 143.822 1.00 54.29 654 LEU U O 1
ATOM 1835 N N . GLU A 1 272 ? 166.740 173.980 143.591 1.00 53.68 655 GLU U N 1
ATOM 1836 C CA . GLU A 1 272 ? 167.120 174.230 142.222 1.00 55.28 655 GLU U CA 1
ATOM 1837 C C . GLU A 1 272 ? 168.567 174.693 142.110 1.00 56.48 655 GLU U C 1
ATOM 1838 O O . GLU A 1 272 ? 169.110 174.780 141.006 1.00 59.73 655 GLU U O 1
ATOM 1844 N N . ASP A 1 273 ? 169.159 175.062 143.240 1.00 52.91 656 ASP U N 1
ATOM 1845 C CA . ASP A 1 273 ? 170.505 175.546 143.306 1.00 51.36 656 ASP U CA 1
ATOM 1846 C C . ASP A 1 273 ? 171.484 174.469 143.730 1.00 55.49 656 ASP U C 1
ATOM 1847 O O . ASP A 1 273 ? 172.669 174.770 143.873 1.00 61.02 656 ASP U O 1
ATOM 1852 N N . ARG A 1 274 ? 171.024 173.230 143.955 1.00 49.01 657 ARG U N 1
ATOM 1853 C CA . ARG A 1 274 ? 171.944 172.220 144.468 1.00 44.72 657 ARG U CA 1
ATOM 1854 C C . ARG A 1 274 ? 172.538 171.275 143.445 1.00 44.11 657 ARG U C 1
ATOM 1855 O O . ARG A 1 274 ? 171.833 170.606 142.689 1.00 46.89 657 ARG U O 1
ATOM 1863 N N . ASP A 1 275 ? 173.857 171.194 143.464 1.00 41.52 658 ASP U N 1
ATOM 1864 C CA . ASP A 1 275 ? 174.601 170.336 142.556 1.00 39.14 658 ASP U CA 1
ATOM 1865 C C . ASP A 1 275 ? 174.949 168.984 143.121 1.00 44.32 658 ASP U C 1
ATOM 1866 O O . ASP A 1 275 ? 174.989 168.784 144.328 1.00 49.37 658 ASP U O 1
ATOM 1871 N N . ARG A 1 276 ? 175.194 168.058 142.235 1.00 39.33 659 ARG U N 1
ATOM 1872 C CA . ARG A 1 276 ? 175.602 166.723 142.599 1.00 37.63 659 ARG U CA 1
ATOM 1873 C C . ARG A 1 276 ? 177.077 166.766 142.939 1.00 41.62 659 ARG U C 1
ATOM 1874 O O . ARG A 1 276 ? 177.845 167.392 142.221 1.00 47.73 659 ARG U O 1
ATOM 1882 N N . SER A 1 277 ? 177.480 166.155 144.043 1.00 43.50 660 SER U N 1
ATOM 1883 C CA . SER A 1 277 ? 178.886 166.175 144.442 1.00 46.20 660 SER U CA 1
ATOM 1884 C C . SER A 1 277 ? 179.696 164.899 144.189 1.00 48.43 660 SER U C 1
ATOM 1885 O O . SER A 1 277 ? 180.923 164.933 144.229 1.00 48.91 660 SER U O 1
ATOM 1888 N N . GLU A 1 278 ? 179.025 163.769 143.965 1.00 48.60 661 GLU U N 1
ATOM 1889 C CA . GLU A 1 278 ? 179.660 162.456 143.785 1.00 48.51 661 GLU U CA 1
ATOM 1890 C C . GLU A 1 278 ? 180.642 162.109 144.916 1.00 51.29 661 GLU U C 1
ATOM 1891 O O . GLU A 1 278 ? 181.736 161.605 144.676 1.00 54.35 661 GLU U O 1
ATOM 1897 N N . LEU A 1 279 ? 180.223 162.329 146.154 1.00 49.64 662 LEU U N 1
ATOM 1898 C CA . LEU A 1 279 ? 181.041 162.037 147.334 1.00 50.73 662 LEU U CA 1
ATOM 1899 C C . LEU A 1 279 ? 180.667 160.791 148.104 1.00 54.71 662 LEU U C 1
ATOM 1900 O O . LEU A 1 279 ? 179.542 160.298 148.036 1.00 57.97 662 LEU U O 1
ATOM 1905 N N . SER A 1 280 ? 181.627 160.321 148.889 1.00 56.67 663 SER U N 1
ATOM 1906 C CA . SER A 1 280 ? 181.471 159.205 149.808 1.00 55.57 663 SER U CA 1
ATOM 1907 C C . SER A 1 280 ? 181.957 159.789 151.123 1.00 56.63 663 SER U C 1
ATOM 1908 O O . SER A 1 280 ? 183.048 159.482 151.589 1.00 59.99 663 SER U O 1
ATOM 1911 N N . PRO A 1 281 ? 181.100 160.568 151.776 1.00 55.99 664 PRO U N 1
ATOM 1912 C CA . PRO A 1 281 ? 181.379 161.558 152.791 1.00 55.24 664 PRO U CA 1
ATOM 1913 C C . PRO A 1 281 ? 181.873 161.112 154.129 1.00 54.55 664 PRO U C 1
ATOM 1914 O O . PRO A 1 281 ? 181.625 160.000 154.588 1.00 54.77 664 PRO U O 1
ATOM 1918 N N . LEU A 1 282 ? 182.543 162.057 154.755 1.00 52.36 665 LEU U N 1
ATOM 1919 C CA . LEU A 1 282 ? 183.083 161.959 156.077 1.00 48.97 665 LEU U CA 1
ATOM 1920 C C . LEU A 1 282 ? 181.963 162.291 157.026 1.00 55.39 665 LEU U C 1
ATOM 1921 O O . LEU A 1 282 ? 181.047 163.042 156.670 1.00 56.72 665 LEU U O 1
ATOM 1926 N N . LEU A 1 283 ? 182.022 161.735 158.219 1.00 52.18 666 LEU U N 1
ATOM 1927 C CA . LEU A 1 283 ? 180.976 161.946 159.200 1.00 52.38 666 LEU U CA 1
ATOM 1928 C C . LEU A 1 283 ? 181.198 163.058 160.218 1.00 55.33 666 LEU U C 1
ATOM 1929 O O . LEU A 1 283 ? 182.243 163.156 160.859 1.00 59.77 666 LEU U O 1
ATOM 1934 N N . LEU A 1 284 ? 180.163 163.864 160.378 1.00 53.79 667 LEU U N 1
ATOM 1935 C CA . LEU A 1 284 ? 180.041 164.932 161.334 1.00 51.26 667 LEU U CA 1
ATOM 1936 C C . LEU A 1 284 ? 179.133 164.442 162.452 1.00 56.41 667 LEU U C 1
ATOM 1937 O O . LEU A 1 284 ? 177.983 164.037 162.225 1.00 57.43 667 LEU U O 1
ATOM 1942 N N . SER A 1 285 ? 179.635 164.465 163.672 1.00 58.78 668 SER U N 1
ATOM 1943 C CA . SER A 1 285 ? 178.863 163.950 164.791 1.00 61.30 668 SER U CA 1
ATOM 1944 C C . SER A 1 285 ? 178.429 162.534 164.474 1.00 64.18 668 SER U C 1
ATOM 1945 O O . SER A 1 285 ? 179.252 161.727 164.054 1.00 62.99 668 SER U O 1
ATOM 1948 N N . THR A 1 286 ? 177.161 162.213 164.681 1.00 59.82 669 THR U N 1
ATOM 1949 C CA . THR A 1 286 ? 176.692 160.871 164.374 1.00 60.11 669 THR U CA 1
ATOM 1950 C C . THR A 1 286 ? 175.626 160.804 163.304 1.00 56.19 669 THR U C 1
ATOM 1951 O O . THR A 1 286 ? 175.337 159.721 162.798 1.00 59.44 669 THR U O 1
ATOM 1955 N N . THR A 1 287 ? 175.022 161.930 162.958 1.00 51.69 670 THR U N 1
ATOM 1956 C CA . THR A 1 287 ? 173.914 161.901 162.032 1.00 48.96 670 THR U CA 1
ATOM 1957 C C . THR A 1 287 ? 174.161 162.608 160.704 1.00 51.43 670 THR U C 1
ATOM 1958 O O . THR A 1 287 ? 173.302 162.551 159.812 1.00 51.66 670 THR U O 1
ATOM 1962 N N . GLN A 1 288 ? 175.291 163.312 160.522 1.00 50.31 671 GLN U N 1
ATOM 1963 C CA . GLN A 1 288 ? 175.401 164.065 159.276 1.00 46.40 671 GLN U CA 1
ATOM 1964 C C . GLN A 1 288 ? 176.664 163.880 158.464 1.00 47.24 671 GLN U C 1
ATOM 1965 O O . GLN A 1 288 ? 177.768 163.828 158.971 1.00 51.01 671 GLN U O 1
ATOM 1971 N N . TRP A 1 289 ? 176.494 163.894 157.176 1.00 42.58 672 TRP U N 1
ATOM 1972 C CA . TRP A 1 289 ? 177.585 163.856 156.246 1.00 41.65 672 TRP U CA 1
ATOM 1973 C C . TRP A 1 289 ? 178.038 165.236 155.872 1.00 45.49 672 TRP U C 1
ATOM 1974 O O . TRP A 1 289 ? 177.223 166.155 155.732 1.00 47.69 672 TRP U O 1
ATOM 1985 N N . GLN A 1 290 ? 179.334 165.370 155.651 1.00 46.81 673 GLN U N 1
ATOM 1986 C CA . GLN A 1 290 ? 179.887 166.618 155.162 1.00 38.98 673 GLN U CA 1
ATOM 1987 C C . GLN A 1 290 ? 179.828 166.637 153.664 1.00 37.45 673 GLN U C 1
ATOM 1988 O O . GLN A 1 290 ? 180.442 165.804 152.999 1.00 47.67 673 GLN U O 1
ATOM 1994 N N . VAL A 1 291 ? 179.155 167.617 153.126 1.00 36.86 674 VAL U N 1
ATOM 1995 C CA . VAL A 1 291 ? 179.031 167.748 151.696 1.00 38.51 674 VAL U CA 1
ATOM 1996 C C . VAL A 1 291 ? 179.482 169.139 151.295 1.00 41.36 674 VAL U C 1
ATOM 1997 O O . VAL A 1 291 ? 179.881 169.938 152.138 1.00 46.30 674 VAL U O 1
ATOM 2001 N N . LEU A 1 292 ? 179.581 169.410 150.016 1.00 34.99 675 LEU U N 1
ATOM 2002 C CA . LEU A 1 292 ? 180.011 170.732 149.624 1.00 30.91 675 LEU U CA 1
ATOM 2003 C C . LEU A 1 292 ? 178.802 171.618 149.862 1.00 37.86 675 LEU U C 1
ATOM 2004 O O . LEU A 1 292 ? 177.703 171.088 149.914 1.00 43.97 675 LEU U O 1
ATOM 2009 N N . PRO A 1 293 ? 178.920 172.921 150.088 1.00 33.30 676 PRO U N 1
ATOM 2010 C CA . PRO A 1 293 ? 177.784 173.785 150.270 1.00 34.64 676 PRO U CA 1
ATOM 2011 C C . PRO A 1 293 ? 176.870 173.679 149.074 1.00 39.36 676 PRO U C 1
ATOM 2012 O O . PRO A 1 293 ? 177.379 173.685 147.955 1.00 43.66 676 PRO U O 1
ATOM 2016 N N . CYS A 1 294 ? 175.536 17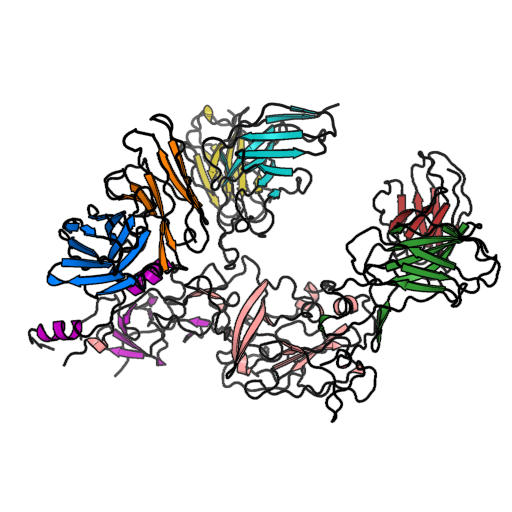3.617 149.300 1.00 41.42 677 CYS U N 1
ATOM 2017 C CA . CYS A 1 294 ? 174.469 173.546 148.282 1.00 39.72 677 CYS U CA 1
ATOM 2018 C C . CYS A 1 294 ? 174.724 172.400 147.298 1.00 45.96 677 CYS U C 1
ATOM 2019 O O . CYS A 1 294 ? 174.725 172.567 146.066 1.00 49.38 677 CYS U O 1
ATOM 2022 N N . SER A 1 295 ? 174.968 171.234 147.853 1.00 43.43 678 SER U N 1
ATOM 2023 C CA . SER A 1 295 ? 175.210 170.081 147.036 1.00 44.27 678 SER U CA 1
ATOM 2024 C C . SER A 1 295 ? 174.739 168.895 147.797 1.00 40.16 678 SER U C 1
ATOM 2025 O O . SER A 1 295 ? 174.451 168.988 148.989 1.00 44.02 678 SER U O 1
ATOM 2028 N N . PHE A 1 296 ? 174.686 167.778 147.125 1.00 42.12 679 PHE U N 1
ATOM 2029 C CA . PHE A 1 296 ? 174.291 166.550 147.766 1.00 43.08 679 PHE U CA 1
ATOM 2030 C C . PHE A 1 296 ? 175.013 165.368 147.180 1.00 45.50 679 PHE U C 1
ATOM 2031 O O . PHE A 1 296 ? 175.450 165.387 146.026 1.00 49.97 679 PHE U O 1
ATOM 2039 N N . THR A 1 297 ? 175.091 164.304 147.942 1.00 39.50 680 THR U N 1
ATOM 2040 C CA . THR A 1 297 ? 175.602 163.086 147.375 1.00 40.81 680 THR U CA 1
ATOM 2041 C C . THR A 1 297 ? 174.447 162.230 147.036 1.00 45.60 680 THR U C 1
ATOM 2042 O O . THR A 1 297 ? 173.340 162.440 147.528 1.00 50.22 680 THR U O 1
ATOM 2046 N N . THR A 1 298 ? 174.701 161.209 146.264 1.00 42.65 681 THR U N 1
ATOM 2047 C CA . THR A 1 298 ? 173.639 160.335 145.850 1.00 47.69 681 THR U CA 1
ATOM 2048 C C . THR A 1 298 ? 173.430 159.199 146.811 1.00 52.00 681 THR U C 1
ATOM 2049 O O . THR A 1 298 ? 172.503 158.406 146.657 1.00 53.92 681 THR U O 1
ATOM 2053 N N . LEU A 1 299 ? 174.284 159.101 147.804 1.00 48.67 682 LEU U N 1
ATOM 2054 C CA . LEU A 1 299 ? 174.101 158.045 148.763 1.00 48.82 682 LEU U CA 1
ATOM 2055 C C . LEU A 1 299 ? 172.831 158.300 149.564 1.00 50.10 682 LEU U C 1
ATOM 2056 O O . LEU A 1 299 ? 172.638 159.411 150.055 1.00 55.71 682 LEU U O 1
ATOM 2061 N N . PRO A 1 300 ? 171.960 157.307 149.722 1.00 50.44 683 PRO U N 1
ATOM 2062 C CA . PRO A 1 300 ? 170.721 157.355 150.463 1.00 57.88 683 PRO U CA 1
ATOM 2063 C C . PRO A 1 300 ? 170.938 157.300 151.948 1.00 58.32 683 PRO U C 1
ATOM 2064 O O . PRO A 1 300 ? 171.924 156.717 152.399 1.00 57.34 683 PRO U O 1
ATOM 2068 N N . ALA A 1 301 ? 169.973 157.789 152.707 1.00 58.19 684 ALA U N 1
ATOM 2069 C CA . ALA A 1 301 ? 169.991 157.604 154.138 1.00 58.14 684 ALA U CA 1
ATOM 2070 C C . ALA A 1 301 ? 169.764 156.137 154.451 1.00 61.28 684 ALA U C 1
ATOM 2071 O O . ALA A 1 301 ? 168.937 155.459 153.832 1.00 62.88 684 ALA U O 1
ATOM 2073 N N . LEU A 1 302 ? 170.405 155.671 155.499 1.00 61.37 685 LEU U N 1
ATOM 2074 C CA . LEU A 1 302 ? 170.350 154.280 155.911 1.00 64.03 685 LEU U CA 1
ATOM 2075 C C . LEU A 1 302 ? 168.967 153.692 156.157 1.00 64.54 685 LEU U C 1
ATOM 2076 O O . LEU A 1 302 ? 168.674 152.577 155.732 1.00 66.96 685 LEU U O 1
ATOM 2081 N N . SER A 1 303 ? 168.133 154.417 156.868 1.00 62.14 686 SER U N 1
ATOM 2082 C CA . SER A 1 303 ? 166.817 153.954 157.249 1.00 58.59 686 SER U CA 1
ATOM 2083 C C . SER A 1 303 ? 165.708 154.135 156.227 1.00 60.51 686 SER U C 1
ATOM 2084 O O . SER A 1 303 ? 164.718 153.405 156.268 1.00 66.61 686 SER U O 1
ATOM 2087 N N . THR A 1 304 ? 165.848 155.086 155.309 1.00 60.34 687 THR U N 1
ATOM 2088 C CA . THR A 1 304 ? 164.772 155.370 154.373 1.00 64.37 687 THR U CA 1
ATOM 2089 C C . THR A 1 304 ? 165.068 155.171 152.905 1.00 65.76 687 THR U C 1
ATOM 2090 O O . THR A 1 304 ? 164.140 155.034 152.112 1.00 67.14 687 THR U O 1
ATOM 2094 N N . GLY A 1 305 ? 166.330 155.211 152.496 1.00 63.79 688 GLY U N 1
ATOM 2095 C CA . GLY A 1 305 ? 166.645 155.114 151.083 1.00 67.40 688 GLY U CA 1
ATOM 2096 C C . GLY A 1 305 ? 166.527 156.460 150.361 1.00 67.44 688 GLY U C 1
ATOM 2097 O O . GLY A 1 305 ? 166.771 156.554 149.158 1.00 69.07 688 GLY U O 1
ATOM 2098 N N . LEU A 1 306 ? 166.164 157.494 151.099 1.00 62.06 689 LEU U N 1
ATOM 2099 C CA . LEU A 1 306 ? 165.923 158.825 150.571 1.00 60.52 689 LEU U CA 1
ATOM 2100 C C . LEU A 1 306 ? 167.017 159.821 150.858 1.00 61.46 689 LEU U C 1
ATOM 2101 O O . LEU A 1 306 ? 167.883 159.594 151.704 1.00 62.40 689 LEU U O 1
ATOM 2106 N N . ILE A 1 307 ? 167.007 160.921 150.125 1.00 55.58 690 ILE U N 1
ATOM 2107 C CA . ILE A 1 307 ? 167.927 162.003 150.394 1.00 47.56 690 ILE U CA 1
ATOM 2108 C C . ILE A 1 307 ? 167.286 163.039 151.297 1.00 53.19 690 ILE U C 1
ATOM 2109 O O . ILE A 1 307 ? 166.199 163.532 151.023 1.00 55.68 690 ILE U O 1
ATOM 2114 N N . HIS A 1 308 ? 167.957 163.358 152.394 1.00 50.41 691 HIS U N 1
ATOM 2115 C CA . HIS A 1 308 ? 167.419 164.325 153.343 1.00 47.37 691 HIS U CA 1
ATOM 2116 C C . HIS A 1 308 ? 168.414 165.455 153.591 1.00 46.93 691 HIS U C 1
ATOM 2117 O O . HIS A 1 308 ? 169.514 165.237 154.101 1.00 50.48 691 HIS U O 1
ATOM 2124 N N . LEU A 1 309 ? 168.043 166.654 153.196 1.00 39.76 692 LEU U N 1
ATOM 2125 C CA . LEU A 1 309 ? 168.897 167.828 153.276 1.00 35.58 692 LEU U CA 1
ATOM 2126 C C . LEU A 1 309 ? 168.402 168.797 154.318 1.00 44.60 692 LEU U C 1
ATOM 2127 O O . LEU A 1 309 ? 167.234 168.768 154.668 1.00 51.19 692 LEU U O 1
ATOM 2132 N N . HIS A 1 310 ? 169.273 169.630 154.866 1.00 42.63 693 HIS U N 1
ATOM 2133 C CA . HIS A 1 310 ? 168.782 170.635 155.801 1.00 42.85 693 HIS U CA 1
ATOM 2134 C C . HIS A 1 310 ? 168.528 171.950 155.068 1.00 46.20 693 HIS U C 1
ATOM 2135 O O . HIS A 1 310 ? 169.280 172.297 154.150 1.00 47.16 693 HIS U O 1
ATOM 2142 N N . GLN A 1 311 ? 167.484 172.680 155.473 1.00 49.81 694 GLN U N 1
ATOM 2143 C CA . GLN A 1 311 ? 167.168 173.982 154.873 1.00 49.62 694 GLN U CA 1
ATOM 2144 C C . GLN A 1 311 ? 168.091 175.158 155.157 1.00 45.28 694 GLN U C 1
ATOM 2145 O O . GLN A 1 311 ? 168.192 176.035 154.303 1.00 49.30 694 GLN U O 1
ATOM 2151 N N . ASN A 1 312 ? 168.669 175.243 156.370 1.00 42.89 695 ASN U N 1
ATOM 2152 C CA . ASN A 1 312 ? 169.483 176.383 156.816 1.00 45.09 695 ASN U CA 1
ATOM 2153 C C . ASN A 1 312 ? 170.969 176.046 156.885 1.00 48.43 695 ASN U C 1
ATOM 2154 O O . ASN A 1 312 ? 171.803 176.921 156.627 1.00 53.30 695 ASN U O 1
ATOM 2159 N N . ILE A 1 313 ? 171.332 174.775 157.203 1.00 42.50 696 ILE U N 1
ATOM 2160 C CA . ILE A 1 313 ? 172.728 174.364 157.262 1.00 36.61 696 ILE U CA 1
ATOM 2161 C C . ILE A 1 313 ? 173.008 173.829 155.876 1.00 41.94 696 ILE U C 1
ATOM 2162 O O . ILE A 1 313 ? 172.578 172.745 155.501 1.00 48.84 696 ILE U O 1
ATOM 2167 N N . VAL A 1 314 ? 173.717 174.625 155.139 1.00 35.09 697 VAL U N 1
ATOM 2168 C CA . VAL A 1 314 ? 173.965 174.480 153.734 1.00 26.95 697 VAL U CA 1
ATOM 2169 C C . VAL A 1 314 ? 174.802 173.317 153.286 1.00 33.54 697 VAL U C 1
ATOM 2170 O O . VAL A 1 314 ? 174.584 172.819 152.183 1.00 42.89 697 VAL U O 1
ATOM 2174 N N . ASP A 1 315 ? 175.814 172.964 154.046 1.00 38.58 698 ASP U N 1
ATOM 2175 C CA . ASP A 1 315 ? 176.737 171.905 153.701 1.00 37.39 698 ASP U CA 1
ATOM 2176 C C . ASP A 1 315 ? 176.530 170.564 154.400 1.00 40.13 698 ASP U C 1
ATOM 2177 O O . ASP A 1 315 ? 177.506 169.852 154.649 1.00 43.85 698 ASP U O 1
ATOM 2182 N N . VAL A 1 316 ? 175.302 170.212 154.778 1.00 38.56 699 VAL U N 1
ATOM 2183 C CA . VAL A 1 316 ? 175.125 168.904 155.398 1.00 36.41 699 VAL U CA 1
ATOM 2184 C C . VAL A 1 316 ? 174.043 168.075 154.754 1.00 36.52 699 VAL U C 1
ATOM 2185 O O . VAL A 1 316 ? 173.081 168.591 154.191 1.00 45.12 699 VAL U O 1
ATOM 2189 N N . GLN A 1 317 ? 174.176 166.777 154.926 1.00 36.84 700 GLN U N 1
ATOM 2190 C CA . GLN A 1 317 ? 173.198 165.803 154.462 1.00 34.35 700 GLN U CA 1
ATOM 2191 C C . GLN A 1 317 ? 172.971 164.773 155.540 1.00 41.11 700 GLN U C 1
ATOM 2192 O O . GLN A 1 317 ? 173.909 164.346 156.200 1.00 46.02 700 GLN U O 1
ATOM 2198 N N . TYR A 1 318 ? 171.741 164.369 155.759 1.00 41.31 701 TYR U N 1
ATOM 2199 C CA . TYR A 1 318 ? 171.517 163.408 156.819 1.00 38.93 701 TYR U CA 1
ATOM 2200 C C . TYR A 1 318 ? 171.723 162.008 156.349 1.00 44.67 701 TYR U C 1
ATOM 2201 O O . TYR A 1 318 ? 171.326 161.630 155.252 1.00 49.96 701 TYR U O 1
ATOM 2210 N N . LEU A 1 319 ? 172.281 161.196 157.220 1.00 47.12 702 LEU U N 1
ATOM 2211 C CA . LEU A 1 319 ? 172.493 159.803 156.873 1.00 48.68 702 LEU U CA 1
ATOM 2212 C C . LEU A 1 319 ? 171.412 158.932 157.443 1.00 51.08 702 LEU U C 1
ATOM 2213 O O . LEU A 1 319 ? 171.345 157.732 157.182 1.00 57.28 702 LEU U O 1
ATOM 2218 N N . TYR A 1 320 ? 170.549 159.525 158.234 1.00 50.77 703 TYR U N 1
ATOM 2219 C CA . TYR A 1 320 ? 169.465 158.808 158.852 1.00 54.00 703 TYR U CA 1
ATOM 2220 C C . TYR A 1 320 ? 168.175 159.532 158.634 1.00 55.88 703 TYR U C 1
ATOM 2221 O O . TYR A 1 320 ? 168.022 160.681 159.032 1.00 58.93 703 TYR U O 1
ATOM 2230 N N . GLY A 1 321 ? 167.242 158.858 158.021 1.00 61.93 704 GLY U N 1
ATOM 2231 C CA . GLY A 1 321 ? 165.938 159.420 157.827 1.00 66.42 704 GLY U CA 1
ATOM 2232 C C . GLY A 1 321 ? 165.201 159.081 159.087 1.00 72.11 704 GLY U C 1
ATOM 2233 O O . GLY A 1 321 ? 165.545 158.114 159.757 1.00 72.17 704 GLY U O 1
ATOM 2234 N N . VAL A 1 322 ? 164.134 159.773 159.364 1.00 77.11 705 VAL U N 1
ATOM 2235 C CA . VAL A 1 322 ? 163.414 159.503 160.582 1.00 78.87 705 VAL U CA 1
ATOM 2236 C C . VAL A 1 322 ? 162.313 158.467 160.491 1.00 92.99 705 VAL U C 1
ATOM 2237 O O . VAL A 1 322 ? 162.063 157.742 161.451 1.00 100.34 705 VAL U O 1
ATOM 2241 N N . GLY A 1 323 ? 161.556 158.459 159.411 1.00 99.11 706 GLY U N 1
ATOM 2242 C CA . GLY A 1 323 ? 160.451 157.520 159.364 1.00 123.09 706 GLY U CA 1
ATOM 2243 C C . GLY A 1 323 ? 160.978 156.095 159.328 1.00 136.68 706 GLY U C 1
ATOM 2244 O O . GLY A 1 323 ? 161.989 155.803 158.692 1.00 121.69 706 GLY U O 1
ATOM 2245 N N . SER A 1 324 ? 160.253 155.182 159.952 1.00 156.13 707 SER U N 1
ATOM 2246 C CA . SER A 1 324 ? 160.654 153.784 159.982 1.00 173.92 707 SER U CA 1
ATOM 2247 C C . SER A 1 324 ? 159.437 152.894 160.136 1.00 198.72 707 SER U C 1
ATOM 2248 O O . SER A 1 324 ? 158.346 153.382 160.447 1.00 197.16 707 SER U O 1
ATOM 2251 N N . SER A 1 325 ? 159.604 151.594 159.885 1.00 207.47 708 SER U N 1
ATOM 2252 C CA . SER A 1 325 ? 158.488 150.661 160.008 1.00 220.16 708 SER U CA 1
ATOM 2253 C C . SER A 1 325 ? 158.934 149.208 160.198 1.00 239.20 708 SER U C 1
ATOM 2254 O O . SER A 1 325 ? 160.107 148.918 160.452 1.00 230.61 708 SER U O 1
ATOM 2257 N N . ILE A 1 326 ? 157.965 148.308 160.095 1.00 251.51 709 ILE U N 1
ATOM 2258 C CA . ILE A 1 326 ? 158.132 146.865 160.241 1.00 273.23 709 ILE U CA 1
ATOM 2259 C C . ILE A 1 326 ? 158.071 146.214 158.871 1.00 298.92 709 ILE U C 1
ATOM 2260 O O . ILE A 1 326 ? 157.153 146.471 158.098 1.00 298.89 709 ILE U O 1
ATOM 2265 N N . VAL A 1 327 ? 159.032 145.357 158.558 1.00 322.51 710 VAL U N 1
ATOM 2266 C CA . VAL A 1 327 ? 159.032 144.758 157.234 1.00 338.40 710 VAL U CA 1
ATOM 2267 C C . VAL A 1 327 ? 157.790 143.906 157.031 1.00 335.95 710 VAL U C 1
ATOM 2268 O O . VAL A 1 327 ? 157.519 142.997 157.807 1.00 349.21 710 VAL U O 1
ATOM 2272 N N . SER A 1 328 ? 157.083 144.174 155.926 1.00 342.14 711 SER U N 1
ATOM 2273 C CA . SER A 1 328 ? 155.843 143.489 155.598 1.00 350.78 711 SER U CA 1
ATOM 2274 C C . SER A 1 328 ? 156.051 142.108 155.021 1.00 340.93 711 SER U C 1
ATOM 2275 O O . SER A 1 328 ? 155.213 141.233 155.194 1.00 404.67 711 SER U O 1
ATOM 2278 N N . TRP A 1 329 ? 157.217 141.852 154.436 1.00 281.29 712 TRP U N 1
ATOM 2279 C CA . TRP A 1 329 ? 157.491 140.543 153.852 1.00 308.64 712 TRP U CA 1
ATOM 2280 C C . TRP A 1 329 ? 157.514 139.500 154.955 1.00 327.95 712 TRP U C 1
ATOM 2281 O O . TRP A 1 329 ? 157.100 138.353 154.774 1.00 414.77 712 TRP U O 1
ATOM 2292 N N . ALA A 1 330 ? 157.909 139.940 156.144 1.00 376.68 713 ALA U N 1
ATOM 2293 C CA . ALA A 1 330 ? 158.035 139.114 157.326 1.00 364.21 713 ALA U CA 1
ATOM 2294 C C . ALA A 1 330 ? 156.697 138.572 157.807 1.00 375.57 713 ALA U C 1
ATOM 2295 O O . ALA A 1 330 ? 156.662 137.630 158.601 1.00 344.36 713 ALA U O 1
ATOM 2297 N N . ILE A 1 331 ? 155.602 139.206 157.400 1.00 488.48 714 ILE U N 1
ATOM 2298 C CA . ILE A 1 331 ? 154.288 138.801 157.841 1.00 464.63 714 ILE U CA 1
ATOM 2299 C C . ILE A 1 331 ? 153.371 138.375 156.696 1.00 358.89 714 ILE U C 1
ATOM 2300 O O . ILE A 1 331 ? 152.155 138.267 156.892 1.00 556.23 714 ILE U O 1
ATOM 2305 N N . LYS A 1 332 ? 153.920 138.083 155.506 1.00 475.76 715 LYS U N 1
ATOM 2306 C CA . LYS A 1 332 ? 153.049 137.665 154.398 1.00 574.65 715 LYS U CA 1
ATOM 2307 C C . LYS A 1 332 ? 152.683 136.192 154.495 1.00 564.52 715 LYS U C 1
ATOM 2308 O O . LYS A 1 332 ? 153.141 135.355 153.717 1.00 600.00 715 LYS U O 1
ATOM 2314 N N . TRP A 1 333 ? 151.850 135.903 155.480 1.00 592.97 716 TRP U N 1
ATOM 2315 C CA . TRP A 1 333 ? 151.387 134.565 155.789 1.00 596.31 716 TRP U CA 1
ATOM 2316 C C . TRP A 1 333 ? 150.380 134.070 154.743 1.00 600.00 716 TRP U C 1
ATOM 2317 O O . TRP A 1 333 ? 149.508 134.838 154.329 1.00 600.00 716 TRP U O 1
ATOM 2328 N N . GLU A 1 334 ? 150.484 132.774 154.347 1.00 600.00 717 GLU U N 1
ATOM 2329 C CA . GLU A 1 334 ? 149.598 132.093 153.395 1.00 600.00 717 GLU U CA 1
ATOM 2330 C C . GLU A 1 334 ? 148.330 131.619 154.112 1.00 525.99 717 GLU U C 1
ATOM 2331 O O . GLU A 1 334 ? 147.236 131.590 153.537 1.00 600.00 717 GLU U O 1
ATOM 2337 N N . LEU B 2 23 ? 173.114 194.101 186.660 1.00 105.47 5 LEU H N 1
ATOM 2338 C CA . LEU B 2 23 ? 174.486 194.341 187.079 1.00 111.76 5 LEU H CA 1
ATOM 2339 C C . LEU B 2 23 ? 174.560 195.686 187.805 1.00 108.20 5 LEU H C 1
ATOM 2340 O O . LEU B 2 23 ? 173.634 196.508 187.687 1.00 101.63 5 LEU H O 1
ATOM 2345 N N . GLU B 2 24 ? 175.673 195.910 188.544 1.00 111.36 6 GLU H N 1
ATOM 2346 C CA . GLU B 2 24 ? 175.965 197.157 189.277 1.00 109.89 6 GLU H CA 1
ATOM 2347 C C . GLU B 2 24 ? 177.284 197.768 188.832 1.00 106.98 6 GLU H C 1
ATOM 2348 O O . GLU B 2 24 ? 178.321 197.110 188.817 1.00 106.31 6 GLU H O 1
ATOM 2354 N N . GLN B 2 25 A 177.265 199.038 188.481 1.00 101.64 6 GLN H N 1
ATOM 2355 C CA . GLN B 2 25 A 178.479 199.699 188.026 1.00 95.74 6 GLN H CA 1
ATOM 2356 C C . GLN B 2 25 A 179.179 200.426 189.154 1.00 96.70 6 GLN H C 1
ATOM 2357 O O . GLN B 2 25 A 178.556 200.805 190.150 1.00 101.03 6 GLN H O 1
ATOM 2363 N N . SER B 2 26 ? 180.458 200.679 188.944 1.00 93.66 7 SER H N 1
ATOM 2364 C CA . SER B 2 26 ? 181.296 201.442 189.857 1.00 97.73 7 SER H CA 1
ATOM 2365 C C . SER B 2 26 ? 180.857 202.908 189.915 1.00 99.66 7 SER H C 1
ATOM 2366 O O . SER B 2 26 ? 179.947 203.319 189.206 1.00 96.58 7 SER H O 1
ATOM 2369 N N . GLY B 2 27 ? 181.420 203.682 190.841 1.00 100.48 8 GLY H N 1
ATOM 2370 C CA . GLY B 2 27 ? 181.025 205.083 190.989 1.00 97.72 8 GLY H CA 1
ATOM 2371 C C . GLY B 2 27 ? 181.687 206.029 189.969 1.00 100.10 8 GLY H C 1
ATOM 2372 O O . GLY B 2 27 ? 182.370 205.569 189.055 1.00 99.83 8 GLY H O 1
ATOM 2373 N N . PRO B 2 28 ? 181.476 207.357 190.116 1.00 98.16 9 PRO H N 1
ATOM 2374 C CA . PRO B 2 28 ? 181.948 208.456 189.270 1.00 93.32 9 PRO H CA 1
ATOM 2375 C C . PRO B 2 28 ? 183.453 208.554 189.219 1.00 94.35 9 PRO H C 1
ATOM 2376 O O . PRO B 2 28 ? 184.117 208.226 190.201 1.00 98.42 9 PRO H O 1
ATOM 2380 N N . GLU B 2 29 ? 183.974 209.057 188.102 1.00 95.15 10 GLU H N 1
ATOM 2381 C CA . GLU B 2 29 ? 185.414 209.232 187.952 1.00 103.32 10 GLU H CA 1
ATOM 2382 C C . GLU B 2 29 ? 185.778 210.505 187.188 1.00 104.57 10 GLU H C 1
ATOM 2383 O O . GLU B 2 29 ? 185.041 210.940 186.296 1.00 99.38 10 GLU H O 1
ATOM 2389 N N . VAL B 2 30 ? 186.892 211.123 187.589 1.00 108.24 11 VAL H N 1
ATOM 2390 C CA . VAL B 2 30 ? 187.371 212.344 186.942 1.00 107.62 11 VAL H CA 1
ATOM 2391 C C . VAL B 2 30 ? 188.834 212.219 186.534 1.00 108.45 11 VAL H C 1
ATOM 2392 O O . VAL B 2 30 ? 189.688 211.877 187.350 1.00 111.40 11 VAL H O 1
ATOM 2396 N N . LYS B 2 31 ? 189.126 212.542 185.287 1.00 108.82 12 LYS H N 1
ATOM 2397 C CA . LYS B 2 31 ? 190.484 212.464 184.765 1.00 113.99 12 LYS H CA 1
ATOM 2398 C C . LYS B 2 31 ? 190.929 213.677 184.013 1.00 117.87 12 LYS H C 1
ATOM 2399 O O . LYS B 2 31 ? 190.121 214.487 183.563 1.00 117.03 12 LYS H O 1
ATOM 2405 N N . LYS B 2 32 ? 192.234 213.800 183.904 1.00 120.51 13 LYS H N 1
ATOM 2406 C CA . LYS B 2 32 ? 192.826 214.820 183.089 1.00 121.07 13 LYS H CA 1
ATOM 2407 C C . LYS B 2 32 ? 193.111 214.103 181.780 1.00 115.83 13 LYS H C 1
ATOM 2408 O O . LYS B 2 32 ? 193.177 212.880 181.783 1.00 116.26 13 LYS H O 1
ATOM 2414 N N . PRO B 2 33 ? 193.280 214.781 180.653 1.00 113.36 14 PRO H N 1
ATOM 2415 C CA . PRO B 2 33 ? 193.578 214.151 179.386 1.00 113.41 14 PRO H CA 1
ATOM 2416 C C . PRO B 2 33 ? 194.805 213.262 179.515 1.00 113.04 14 PRO H C 1
ATOM 2417 O O . PRO B 2 33 ? 195.786 213.644 180.153 1.00 115.87 14 PRO H O 1
ATOM 2421 N N . GLY B 2 34 ? 194.777 212.112 178.854 1.00 114.77 15 GLY H N 1
ATOM 2422 C CA . GLY B 2 34 ? 195.875 211.161 178.944 1.00 115.70 15 GLY H CA 1
ATOM 2423 C C . GLY B 2 34 ? 195.592 210.154 180.047 1.00 119.25 15 GLY H C 1
ATOM 2424 O O . GLY B 2 34 ? 194.491 209.613 180.126 1.00 118.15 15 GLY H O 1
ATOM 2425 N N . ASP B 2 35 ? 196.622 209.771 180.781 1.00 126.72 16 ASP H N 1
ATOM 2426 C CA . ASP B 2 35 ? 196.514 208.744 181.807 1.00 130.06 16 ASP H CA 1
ATOM 2427 C C . ASP B 2 35 ? 195.747 207.521 181.304 1.00 124.10 16 ASP H C 1
ATOM 2428 O O . ASP B 2 35 ? 195.990 207.055 180.194 1.00 120.31 16 ASP H O 1
ATOM 2433 N N . SER B 2 36 ? 194.821 207.015 182.117 1.00 122.92 17 SER H N 1
ATOM 2434 C CA . SER B 2 36 ? 193.959 205.908 181.749 1.00 116.06 17 SER H CA 1
ATOM 2435 C C . SER B 2 36 ? 192.719 205.954 182.624 1.00 113.26 17 SER H C 1
ATOM 2436 O O . SER B 2 36 ? 192.718 206.584 183.687 1.00 114.49 17 SER H O 1
ATOM 2439 N N . LEU B 2 37 ? 191.665 205.286 182.189 1.00 104.05 18 LEU H N 1
ATOM 2440 C CA . LEU B 2 37 ? 190.432 205.193 182.968 1.00 97.19 18 LEU H CA 1
ATOM 2441 C C . LEU B 2 37 ? 189.795 203.835 182.848 1.00 93.04 18 LEU H C 1
ATOM 2442 O O . LEU B 2 37 ? 189.751 203.251 181.768 1.00 95.29 18 LEU H O 1
ATOM 2447 N N . ARG B 2 38 ? 189.293 203.317 183.957 1.00 88.85 19 ARG H N 1
ATOM 2448 C CA . ARG B 2 38 ? 188.582 202.051 183.928 1.00 89.24 19 ARG H CA 1
ATOM 2449 C C . ARG B 2 38 ? 187.256 202.106 184.654 1.00 85.25 19 ARG H C 1
ATOM 2450 O O . ARG B 2 38 ? 187.181 202.577 185.788 1.00 89.37 19 ARG H O 1
ATOM 2458 N N . ILE B 2 39 ? 186.229 201.553 184.026 1.00 81.18 20 ILE H N 1
ATOM 2459 C CA . ILE B 2 39 ? 184.923 201.445 184.645 1.00 79.57 20 ILE H CA 1
ATOM 2460 C C . ILE B 2 39 ? 184.604 199.974 184.759 1.00 87.38 20 ILE H C 1
ATOM 2461 O O . ILE B 2 39 ? 184.671 199.253 183.764 1.00 91.73 20 ILE H O 1
ATOM 2466 N N . SER B 2 40 ? 184.251 199.516 185.946 1.00 90.21 21 SER H N 1
ATOM 2467 C CA . SER B 2 40 ? 183.920 198.112 186.143 1.00 95.18 21 SER H CA 1
ATOM 2468 C C . SER B 2 40 ? 182.412 197.890 186.394 1.00 94.99 21 SER H C 1
ATOM 2469 O O . SER B 2 40 ? 181.732 198.787 186.927 1.00 94.12 21 SER H O 1
ATOM 2472 N N . CYS B 2 41 ? 181.918 196.656 186.067 1.00 97.18 22 CYS H N 1
ATOM 2473 C CA . CYS B 2 41 ? 180.543 196.193 186.289 1.00 100.51 22 CYS H CA 1
ATOM 2474 C C . CYS B 2 41 ? 180.530 194.870 187.031 1.00 111.24 22 CYS H C 1
ATOM 2475 O O . CYS B 2 41 ? 181.107 193.880 186.576 1.00 113.25 22 CYS H O 1
ATOM 2478 N N . LYS B 2 42 ? 179.739 194.797 188.073 1.00 115.46 23 LYS H N 1
ATOM 2479 C CA . LYS B 2 42 ? 179.595 193.563 188.802 1.00 123.17 23 LYS H CA 1
ATOM 2480 C C . LYS B 2 42 ? 178.382 192.809 188.345 1.00 123.82 23 LYS H C 1
ATOM 2481 O O . LYS B 2 42 ? 177.235 193.212 188.581 1.00 123.49 23 LYS H O 1
ATOM 2487 N N . MET B 2 43 ? 178.616 191.698 187.664 1.00 125.18 24 MET H N 1
ATOM 2488 C CA . MET B 2 43 ? 177.526 190.923 187.105 1.00 127.88 24 MET H CA 1
ATOM 2489 C C . MET B 2 43 ? 177.001 189.969 188.146 1.00 135.83 24 MET H C 1
ATOM 2490 O O . MET B 2 43 ? 177.199 188.760 188.069 1.00 138.56 24 MET H O 1
ATOM 2495 N N . SER B 2 44 ? 176.365 190.550 189.146 1.00 139.72 25 SER H N 1
ATOM 2496 C CA . SER B 2 44 ? 175.836 189.830 190.279 1.00 148.37 25 SER H CA 1
ATOM 2497 C C . SER B 2 44 ? 174.474 189.223 189.993 1.00 154.95 25 SER H C 1
ATOM 2498 O O . SER B 2 44 ? 173.777 189.617 189.059 1.00 152.78 25 SER H O 1
ATOM 2501 N N . GLY B 2 45 ? 174.094 188.266 190.836 1.00 157.56 26 GLY H N 1
ATOM 2502 C CA . GLY B 2 45 ? 172.786 187.606 190.829 1.00 163.93 26 GLY H CA 1
ATOM 2503 C C . GLY B 2 45 ? 172.786 186.255 190.118 1.00 171.25 26 GLY H C 1
ATOM 2504 O O . GLY B 2 45 ? 171.946 185.405 190.407 1.00 171.23 26 GLY H O 1
ATOM 2505 N N . ASP B 2 46 ? 173.775 186.039 189.259 1.00 168.29 27 ASP H N 1
ATOM 2506 C CA . ASP B 2 46 ? 173.948 184.812 188.490 1.00 169.77 27 ASP H CA 1
ATOM 2507 C C . ASP B 2 46 ? 175.402 184.598 188.154 1.00 166.16 27 ASP H C 1
ATOM 2508 O O . ASP B 2 46 ? 176.180 185.543 188.070 1.00 158.89 27 ASP H O 1
ATOM 2513 N N . SER B 2 47 ? 175.777 183.358 187.918 1.00 168.91 28 SER H N 1
ATOM 2514 C CA . SER B 2 47 ? 177.129 183.091 187.462 1.00 164.66 28 SER H CA 1
ATOM 2515 C C . SER B 2 47 ? 177.211 183.352 185.968 1.00 154.62 28 SER H C 1
ATOM 2516 O O . SER B 2 47 ? 176.189 183.401 185.272 1.00 150.19 28 SER H O 1
ATOM 2519 N N . LEU B 2 48 ? 178.420 183.449 185.431 1.00 151.58 29 LEU H N 1
ATOM 2520 C CA . LEU B 2 48 ? 178.553 183.720 184.009 1.00 143.77 29 LEU H CA 1
ATOM 2521 C C . LEU B 2 48 ? 178.457 182.467 183.185 1.00 145.66 29 LEU H C 1
ATOM 2522 O O . LEU B 2 48 ? 179.446 182.001 182.622 1.00 145.05 29 LEU H O 1
ATOM 2527 N N . VAL B 2 49 ? 177.251 181.938 183.115 1.00 146.11 30 VAL H N 1
ATOM 2528 C CA . VAL B 2 49 ? 176.996 180.726 182.368 1.00 148.85 30 VAL H CA 1
ATOM 2529 C C . VAL B 2 49 ? 176.974 181.089 180.899 1.00 136.80 30 VAL H C 1
ATOM 2530 O O . VAL B 2 49 ? 177.564 180.415 180.057 1.00 134.89 30 VAL H O 1
ATOM 2534 N N . THR B 2 50 ? 176.234 182.140 180.603 1.00 129.91 31 THR H N 1
ATOM 2535 C CA . THR B 2 50 ? 176.097 182.660 179.270 1.00 122.73 31 THR H CA 1
ATOM 2536 C C . THR B 2 50 ? 175.681 184.109 179.359 1.00 107.59 31 THR H C 1
ATOM 2537 O O . THR B 2 50 ? 174.678 184.504 178.764 1.00 105.30 31 THR H O 1
ATOM 2541 N N . THR B 2 51 ? 176.415 184.898 180.119 1.00 103.16 32 THR H N 1
ATOM 2542 C CA . THR B 2 51 ? 176.028 186.281 180.275 1.00 93.10 32 THR H CA 1
ATOM 2543 C C . THR B 2 51 ? 176.933 187.179 179.484 1.00 85.32 32 THR H C 1
ATOM 2544 O O . THR B 2 51 ? 178.106 187.344 179.807 1.00 89.63 32 THR H O 1
ATOM 2548 N N . TRP B 2 52 ? 176.361 187.810 178.487 1.00 73.74 33 TRP H N 1
ATOM 2549 C CA . TRP B 2 52 ? 177.075 188.700 177.601 1.00 63.31 33 TRP H CA 1
ATOM 2550 C C . TRP B 2 52 ? 176.968 190.076 178.147 1.00 65.50 33 TRP H C 1
ATOM 2551 O O . TRP B 2 52 ? 175.962 190.419 178.767 1.00 68.71 33 TRP H O 1
ATOM 2562 N N . ILE B 2 53 ? 177.958 190.898 177.903 1.00 65.40 34 ILE H N 1
ATOM 2563 C CA . ILE B 2 53 ? 177.832 192.258 178.399 1.00 59.67 34 ILE H CA 1
ATOM 2564 C C . ILE B 2 53 ? 178.450 193.215 177.439 1.00 56.56 34 ILE H C 1
ATOM 2565 O O . ILE B 2 53 ? 179.371 192.860 176.705 1.00 62.67 34 ILE H O 1
ATOM 2570 N N . GLY B 2 54 ? 177.970 194.443 177.463 1.00 53.92 35 GLY H N 1
ATOM 2571 C CA . GLY B 2 54 ? 178.546 195.465 176.628 1.00 56.57 35 GLY H CA 1
ATOM 2572 C C . GLY B 2 54 ? 178.280 196.844 177.147 1.00 62.40 35 GLY H C 1
ATOM 2573 O O . GLY B 2 54 ? 177.687 197.033 178.214 1.00 67.43 35 GLY H O 1
ATOM 2574 N N . TRP B 2 55 ? 178.726 197.814 176.375 1.00 56.85 36 TRP H N 1
ATOM 2575 C CA . TRP B 2 55 ? 178.627 199.187 176.785 1.00 52.99 36 TRP H CA 1
ATOM 2576 C C . TRP B 2 55 ? 177.984 200.082 175.750 1.00 53.54 36 TRP H C 1
ATOM 2577 O O . TRP B 2 55 ? 178.180 199.907 174.533 1.00 58.39 36 TRP H O 1
ATOM 2588 N N . VAL B 2 56 ? 177.232 201.048 176.270 1.00 50.55 37 VAL H N 1
ATOM 2589 C CA . VAL B 2 56 ? 176.554 202.091 175.522 1.00 51.22 37 VAL H CA 1
ATOM 2590 C C . VAL B 2 56 ? 176.886 203.476 176.081 1.00 53.66 37 VAL H C 1
ATOM 2591 O O . VAL B 2 56 ? 176.781 203.708 177.283 1.00 58.62 37 VAL H O 1
ATOM 2595 N N . ARG B 2 57 ? 177.287 204.400 175.232 1.00 52.17 38 ARG H N 1
ATOM 2596 C CA . ARG B 2 57 ? 177.602 205.737 175.710 1.00 54.10 38 ARG H CA 1
ATOM 2597 C C . ARG B 2 57 ? 176.523 206.750 175.445 1.00 59.46 38 ARG H C 1
ATOM 2598 O O . ARG B 2 57 ? 175.865 206.724 174.409 1.00 63.20 38 ARG H O 1
ATOM 2606 N N . GLN B 2 58 ? 176.339 207.661 176.388 1.00 60.43 39 GLN H N 1
ATOM 2607 C CA . GLN B 2 58 ? 175.448 208.781 176.183 1.00 61.75 39 GLN H CA 1
ATOM 2608 C C . GLN B 2 58 ? 176.106 210.099 176.557 1.00 68.34 39 GLN H C 1
ATOM 2609 O O . GLN B 2 58 ? 176.262 210.425 177.739 1.00 71.81 39 GLN H O 1
ATOM 2615 N N . LYS B 2 59 ? 176.487 210.880 175.560 1.00 71.82 40 LYS H N 1
ATOM 2616 C CA . LYS B 2 59 ? 177.124 212.150 175.852 1.00 72.79 40 LYS H CA 1
ATOM 2617 C C . LYS B 2 59 ? 176.013 213.039 176.360 1.00 78.44 40 LYS H C 1
ATOM 2618 O O . LYS B 2 59 ? 174.862 212.803 176.000 1.00 81.38 40 LYS H O 1
ATOM 2624 N N . PRO B 2 60 ? 176.258 214.045 177.186 1.00 79.02 41 PRO H N 1
ATOM 2625 C CA . PRO B 2 60 ? 175.203 214.879 177.692 1.00 79.63 41 PRO H CA 1
ATOM 2626 C C . PRO B 2 60 ? 174.426 215.488 176.550 1.00 83.43 41 PRO H C 1
ATOM 2627 O O . PRO B 2 60 ? 175.017 216.053 175.633 1.00 84.21 41 PRO H O 1
ATOM 2631 N N . GLY B 2 61 ? 173.105 215.380 176.608 1.00 79.37 42 GLY H N 1
ATOM 2632 C CA . GLY B 2 61 ? 172.233 215.958 175.592 1.00 80.61 42 GLY H CA 1
ATOM 2633 C C . GLY B 2 61 ? 172.131 215.130 174.312 1.00 82.97 42 GLY H C 1
ATOM 2634 O O . GLY B 2 61 ? 171.445 215.529 173.371 1.00 84.68 42 GLY H O 1
ATOM 2635 N N . GLN B 2 62 ? 172.810 213.993 174.266 1.00 83.73 43 GLN H N 1
ATOM 2636 C CA . GLN B 2 62 ? 172.842 213.158 173.077 1.00 82.84 43 GLN H CA 1
ATOM 2637 C C . GLN B 2 62 ? 172.082 211.858 173.200 1.00 80.46 43 GLN H C 1
ATOM 2638 O O . GLN B 2 62 ? 171.535 211.532 174.260 1.00 78.90 43 GLN H O 1
ATOM 2644 N N . GLY B 2 63 ? 172.055 211.118 172.091 1.00 76.08 44 GLY H N 1
ATOM 2645 C CA . GLY B 2 63 ? 171.387 209.833 172.043 1.00 70.81 44 GLY H CA 1
ATOM 2646 C C . GLY B 2 63 ? 172.365 208.762 172.459 1.00 64.01 44 GLY H C 1
ATOM 2647 O O . GLY B 2 63 ? 173.361 209.052 173.115 1.00 66.30 44 GLY H O 1
ATOM 2648 N N . LEU B 2 64 ? 172.086 207.531 172.112 1.00 57.51 45 LEU H N 1
ATOM 2649 C CA . LEU B 2 64 ? 172.918 206.450 172.572 1.00 55.66 45 LEU H CA 1
ATOM 2650 C C . LEU B 2 64 ? 173.895 206.006 171.506 1.00 56.58 45 LEU H C 1
ATOM 2651 O O . LEU B 2 64 ? 173.549 205.928 170.332 1.00 61.53 45 LEU H O 1
ATOM 2656 N N . GLU B 2 65 ? 175.093 205.649 171.919 1.00 53.17 46 GLU H N 1
ATOM 2657 C CA . GLU B 2 65 ? 176.089 205.138 171.005 1.00 50.74 46 GLU H CA 1
ATOM 2658 C C . GLU B 2 65 ? 176.506 203.740 171.400 1.00 53.27 46 GLU H C 1
ATOM 2659 O O . GLU B 2 65 ? 176.901 203.487 172.537 1.00 57.17 46 GLU H O 1
ATOM 2665 N N . TRP B 2 66 ? 176.462 202.808 170.475 1.00 49.68 47 TRP H N 1
ATOM 2666 C CA . TRP B 2 66 ? 176.914 201.481 170.835 1.00 49.11 47 TRP H CA 1
ATOM 2667 C C . TRP B 2 66 ? 178.422 201.491 170.899 1.00 57.18 47 TRP H C 1
ATOM 2668 O O . TRP B 2 66 ? 179.061 201.928 169.940 1.00 62.90 47 TRP H O 1
ATOM 2679 N N . MET B 2 67 ? 179.016 201.017 171.997 1.00 56.64 48 MET H N 1
ATOM 2680 C CA . MET B 2 67 ? 180.465 201.019 172.037 1.00 59.52 48 MET H CA 1
ATOM 2681 C C . MET B 2 67 ? 181.019 199.671 171.681 1.00 62.05 48 MET H C 1
ATOM 2682 O O . MET B 2 67 ? 181.952 199.564 170.887 1.00 67.02 48 MET H O 1
ATOM 2687 N N . GLY B 2 68 ? 180.436 198.639 172.256 1.00 59.41 49 GLY H N 1
ATOM 2688 C CA . GLY B 2 68 ? 180.896 197.283 171.981 1.00 61.57 49 GLY H CA 1
ATOM 2689 C C . GLY B 2 68 ? 180.396 196.257 172.980 1.00 64.09 49 GLY H C 1
ATOM 2690 O O . GLY B 2 68 ? 179.819 196.596 174.018 1.00 65.64 49 GLY H O 1
ATOM 2691 N N . ILE B 2 69 ? 180.596 194.988 172.647 1.00 60.34 50 ILE H N 1
ATOM 2692 C CA . ILE B 2 69 ? 180.188 193.872 173.502 1.00 58.69 50 ILE H CA 1
ATOM 2693 C C . ILE B 2 69 ? 181.316 192.883 173.673 1.00 64.00 50 ILE H C 1
ATOM 2694 O O . ILE B 2 69 ? 182.230 192.849 172.855 1.00 66.79 50 ILE H O 1
ATOM 2699 N N . ILE B 2 70 ? 181.217 192.026 174.680 1.00 64.49 51 ILE H N 1
ATOM 2700 C CA . ILE B 2 70 ? 182.178 190.949 174.827 1.00 63.30 51 ILE H CA 1
ATOM 2701 C C . ILE B 2 70 ? 181.498 189.618 175.112 1.00 70.16 51 ILE H C 1
ATOM 2702 O O . ILE B 2 70 ? 180.523 189.516 175.876 1.00 72.56 51 ILE H O 1
ATOM 2707 N N . ASN B 2 71 ? 182.088 188.595 174.492 1.00 73.16 52 ASN H N 1
ATOM 2708 C CA . ASN B 2 71 ? 181.735 187.189 174.547 1.00 74.58 52 ASN H CA 1
ATOM 2709 C C . ASN B 2 71 ? 182.325 186.455 175.734 1.00 76.69 52 ASN H C 1
ATOM 2710 O O . ASN B 2 71 ? 183.536 186.282 175.786 1.00 80.96 52 ASN H O 1
ATOM 2715 N N . PRO B 2 72 A 181.525 186.004 176.703 1.00 79.35 52 PRO H N 1
ATOM 2716 C CA . PRO B 2 72 A 181.948 185.315 177.899 1.00 83.98 52 PRO H CA 1
ATOM 2717 C C . PRO B 2 72 A 182.263 183.851 177.618 1.00 88.47 52 PRO H C 1
ATOM 2718 O O . PRO B 2 72 A 182.743 183.135 178.493 1.00 92.62 52 PRO H O 1
ATOM 2722 N N . GLY B 2 73 B 181.917 183.382 176.429 1.00 86.93 52 GLY H N 1
ATOM 2723 C CA . GLY B 2 73 B 182.023 181.979 176.098 1.00 89.72 52 GLY H CA 1
ATOM 2724 C C . GLY B 2 73 B 183.268 181.635 175.316 1.00 92.50 52 GLY H C 1
ATOM 2725 O O . GLY B 2 73 B 184.318 182.266 175.462 1.00 93.89 52 GLY H O 1
ATOM 2726 N N . ASP B 2 74 C 183.169 180.548 174.563 1.00 93.84 52 ASP H N 1
ATOM 2727 C CA . ASP B 2 74 C 184.252 180.001 173.771 1.00 99.31 52 ASP H CA 1
ATOM 2728 C C . ASP B 2 74 C 184.178 180.459 172.313 1.00 94.45 52 ASP H C 1
ATOM 2729 O O . ASP B 2 74 C 183.378 181.330 171.941 1.00 90.34 52 ASP H O 1
ATOM 2734 N N . SER B 2 75 D 185.011 179.837 171.479 1.00 92.80 52 SER H N 1
ATOM 2735 C CA . SER B 2 75 D 185.160 180.175 170.076 1.00 90.45 52 SER H CA 1
ATOM 2736 C C . SER B 2 75 D 183.909 179.953 169.226 1.00 83.28 52 SER H C 1
ATOM 2737 O O . SER B 2 75 D 183.831 180.466 168.104 1.00 79.98 52 SER H O 1
ATOM 2740 N N . SER B 2 76 E 182.924 179.212 169.737 1.00 82.29 52 SER H N 1
ATOM 2741 C CA . SER B 2 76 E 181.732 178.932 168.959 1.00 78.65 52 SER H CA 1
ATOM 2742 C C . SER B 2 76 E 180.863 180.138 168.750 1.00 74.66 52 SER H C 1
ATOM 2743 O O . SER B 2 76 E 180.069 180.162 167.813 1.00 71.37 52 SER H O 1
ATOM 2746 N N . THR B 2 77 F 180.977 181.146 169.607 1.00 73.03 52 THR H N 1
ATOM 2747 C CA . THR B 2 77 F 180.097 182.269 169.440 1.00 68.39 52 THR H CA 1
ATOM 2748 C C . THR B 2 77 F 180.808 183.591 169.450 1.00 69.26 52 THR H C 1
ATOM 2749 O O . THR B 2 77 F 181.005 184.194 170.494 1.00 75.39 52 THR H O 1
ATOM 2753 N N . ASN B 2 78 G 181.153 184.014 168.261 1.00 66.36 52 ASN H N 1
ATOM 2754 C CA . ASN B 2 78 G 181.886 185.281 168.137 1.00 72.37 52 ASN H CA 1
ATOM 2755 C C . ASN B 2 78 G 181.101 186.106 167.138 1.00 69.90 52 ASN H C 1
ATOM 2756 O O . ASN B 2 78 G 181.677 186.526 166.130 1.00 72.65 52 ASN H O 1
ATOM 2761 N N . ILE B 2 79 H 179.839 186.299 167.451 1.00 60.37 52 ILE H N 1
ATOM 2762 C CA . ILE B 2 79 H 179.010 187.025 166.483 1.00 60.01 52 ILE H CA 1
ATOM 2763 C C . ILE B 2 79 H 179.102 186.217 165.186 1.00 66.87 52 ILE H C 1
ATOM 2764 O O . ILE B 2 79 H 178.915 185.010 165.311 1.00 71.00 52 ILE H O 1
ATOM 2769 N N . TYR B 2 80 I 179.199 186.812 163.982 1.00 68.48 52 TYR H N 1
ATOM 2770 C CA . TYR B 2 80 I 179.153 186.047 162.693 1.00 66.89 52 TYR H CA 1
ATOM 2771 C C . TYR B 2 80 I 180.575 185.745 162.168 1.00 66.95 52 TYR H C 1
ATOM 2772 O O . TYR B 2 80 I 180.748 184.533 161.866 1.00 67.84 52 TYR H O 1
ATOM 2781 N N . PRO B 2 81 J 181.535 186.715 162.017 1.00 71.47 52 PRO H N 1
ATOM 2782 C CA . PRO B 2 81 J 182.848 186.457 161.464 1.00 74.59 52 PRO H CA 1
ATOM 2783 C C . PRO B 2 81 J 183.461 185.234 162.143 1.00 75.01 52 PRO H C 1
ATOM 2784 O O . PRO B 2 81 J 184.185 184.559 161.487 1.00 79.86 52 PRO H O 1
ATOM 2788 N N . GLY B 2 82 ? 183.214 185.013 163.429 1.00 74.32 53 GLY H N 1
ATOM 2789 C CA . GLY B 2 82 ? 183.624 183.741 164.057 1.00 74.74 53 GLY H CA 1
ATOM 2790 C C . GLY B 2 82 ? 184.964 183.746 164.737 1.00 81.25 53 GLY H C 1
ATOM 2791 O O . GLY B 2 82 ? 185.434 182.657 165.069 1.00 85.25 53 GLY H O 1
ATOM 2792 N N . ASP B 2 83 ? 185.534 184.899 165.000 1.00 81.85 54 ASP H N 1
ATOM 2793 C CA . ASP B 2 83 ? 186.837 185.055 165.595 1.00 88.26 54 ASP H CA 1
ATOM 2794 C C . ASP B 2 83 ? 186.890 185.978 166.810 1.00 88.11 54 ASP H C 1
ATOM 2795 O O . ASP B 2 83 ? 187.194 185.525 167.913 1.00 89.15 54 ASP H O 1
ATOM 2800 N N . SER B 2 84 ? 186.665 187.262 166.628 1.00 85.22 55 SER H N 1
ATOM 2801 C CA . SER B 2 84 ? 186.798 188.179 167.735 1.00 85.38 55 SER H CA 1
ATOM 2802 C C . SER B 2 84 ? 185.708 188.060 168.769 1.00 82.93 55 SER H C 1
ATOM 2803 O O . SER B 2 84 ? 184.519 188.125 168.469 1.00 80.61 55 SER H O 1
ATOM 2806 N N . ALA B 2 85 ? 186.129 188.010 170.019 1.00 81.13 56 ALA H N 1
ATOM 2807 C CA . ALA B 2 85 ? 185.236 187.942 171.160 1.00 79.40 56 ALA H CA 1
ATOM 2808 C C . ALA B 2 85 ? 184.759 189.318 171.547 1.00 77.43 56 ALA H C 1
ATOM 2809 O O . ALA B 2 85 ? 183.957 189.479 172.467 1.00 76.07 56 ALA H O 1
ATOM 2811 N N . THR B 2 86 ? 185.310 190.324 170.898 1.00 73.27 57 THR H N 1
ATOM 2812 C CA . THR B 2 86 ? 185.002 191.696 171.200 1.00 69.53 57 THR H CA 1
ATOM 2813 C C . THR B 2 86 ? 184.708 192.528 169.973 1.00 67.64 57 THR H C 1
ATOM 2814 O O . THR B 2 86 ? 185.632 193.029 169.319 1.00 72.11 57 THR H O 1
ATOM 2818 N N . ARG B 2 87 ? 183.446 192.638 169.607 1.00 60.95 58 ARG H N 1
ATOM 2819 C CA . ARG B 2 87 ? 183.120 193.474 168.473 1.00 63.67 58 ARG H CA 1
ATOM 2820 C C . ARG B 2 87 ? 182.754 194.853 168.996 1.00 68.26 58 ARG H C 1
ATOM 2821 O O . ARG B 2 87 ? 182.116 194.991 170.044 1.00 68.61 58 ARG H O 1
ATOM 2829 N N . TYR B 2 88 ? 183.170 195.866 168.259 1.00 65.93 59 TYR H N 1
ATOM 2830 C CA . TYR B 2 88 ? 182.974 197.258 168.631 1.00 64.27 59 TYR H CA 1
ATOM 2831 C C . TYR B 2 88 ? 182.241 198.042 167.583 1.00 64.46 59 TYR H C 1
ATOM 2832 O O . TYR B 2 88 ? 182.262 197.677 166.402 1.00 69.34 59 TYR H O 1
ATOM 2841 N N . GLY B 2 89 ? 181.623 199.138 168.002 1.00 67.79 60 GLY H N 1
ATOM 2842 C CA . GLY B 2 89 ? 180.982 200.035 167.065 1.00 68.42 60 GLY H CA 1
ATOM 2843 C C . GLY B 2 89 ? 182.092 200.719 166.291 1.00 73.56 60 GLY H C 1
ATOM 2844 O O . GLY B 2 89 ? 183.235 200.735 166.743 1.00 79.68 60 GLY H O 1
ATOM 2845 N N . PRO B 2 90 ? 181.789 201.409 165.201 1.00 74.95 61 PRO H N 1
ATOM 2846 C CA . PRO B 2 90 ? 182.750 202.031 164.297 1.00 76.49 61 PRO H CA 1
ATOM 2847 C C . PRO B 2 90 ? 183.658 203.108 164.878 1.00 73.65 61 PRO H C 1
ATOM 2848 O O . PRO B 2 90 ? 184.750 203.330 164.365 1.00 75.07 61 PRO H O 1
ATOM 2852 N N . SER B 2 91 ? 183.253 203.752 165.958 1.00 74.28 62 SER H N 1
ATOM 2853 C CA . SER B 2 91 ? 184.090 204.790 166.545 1.00 76.39 62 SER H CA 1
ATOM 2854 C C . SER B 2 91 ? 184.980 204.255 167.645 1.00 76.88 62 SER H C 1
ATOM 2855 O O . SER B 2 91 ? 185.737 205.000 168.266 1.00 79.74 62 SER H O 1
ATOM 2858 N N . PHE B 2 92 ? 184.834 202.975 167.934 1.00 76.37 63 PHE H N 1
ATOM 2859 C CA . PHE B 2 92 ? 185.518 202.343 169.033 1.00 76.57 63 PHE H CA 1
ATOM 2860 C C . PHE B 2 92 ? 186.415 201.206 168.593 1.00 78.11 63 PHE H C 1
ATOM 2861 O O . PHE B 2 92 ? 186.754 200.315 169.374 1.00 82.05 63 PHE H O 1
ATOM 2869 N N . GLN B 2 93 ? 186.853 201.243 167.349 1.00 81.89 64 GLN H N 1
ATOM 2870 C CA . GLN B 2 93 ? 187.636 200.156 166.776 1.00 89.91 64 GLN H CA 1
ATOM 2871 C C . GLN B 2 93 ? 189.092 200.187 167.187 1.00 93.04 64 GLN H C 1
ATOM 2872 O O . GLN B 2 93 ? 189.979 200.475 166.386 1.00 94.17 64 GLN H O 1
ATOM 2878 N N . GLY B 2 94 ? 189.326 199.829 168.436 1.00 90.73 65 GLY H N 1
ATOM 2879 C CA . GLY B 2 94 ? 190.647 199.805 169.039 1.00 91.07 65 GLY H CA 1
ATOM 2880 C C . GLY B 2 94 ? 190.918 200.997 169.943 1.00 89.25 65 GLY H C 1
ATOM 2881 O O . GLY B 2 94 ? 191.896 200.994 170.691 1.00 87.01 65 GLY H O 1
ATOM 2882 N N . GLN B 2 95 ? 190.050 201.999 169.916 1.00 88.32 66 GLN H N 1
ATOM 2883 C CA . GLN B 2 95 ? 190.252 203.155 170.770 1.00 85.80 66 GLN H CA 1
ATOM 2884 C C . GLN B 2 95 ? 189.969 202.847 172.226 1.00 83.75 66 GLN H C 1
ATOM 2885 O O . GLN B 2 95 ? 190.575 203.443 173.112 1.00 85.90 66 GLN H O 1
ATOM 2891 N N . VAL B 2 96 ? 189.026 201.955 172.488 1.00 83.17 67 VAL H N 1
ATOM 2892 C CA . VAL B 2 96 ? 188.672 201.620 173.856 1.00 82.14 67 VAL H CA 1
ATOM 2893 C C . VAL B 2 96 ? 188.640 200.103 173.954 1.00 83.24 67 VAL H C 1
ATOM 2894 O O . VAL B 2 96 ? 188.290 199.434 172.988 1.00 85.20 67 VAL H O 1
ATOM 2898 N N . THR B 2 97 ? 188.992 199.559 175.099 1.00 84.90 68 THR H N 1
ATOM 2899 C CA . THR B 2 97 ? 188.965 198.119 175.298 1.00 85.09 68 THR H CA 1
ATOM 2900 C C . THR B 2 97 ? 187.815 197.637 176.162 1.00 89.11 68 THR H C 1
ATOM 2901 O O . THR B 2 97 ? 187.530 198.196 177.220 1.00 89.24 68 THR H O 1
ATOM 2905 N N . ILE B 2 98 ? 187.149 196.585 175.711 1.00 83.08 69 ILE H N 1
ATOM 2906 C CA . ILE B 2 98 ? 186.110 195.932 176.495 1.00 81.91 69 ILE H CA 1
ATOM 2907 C C . ILE B 2 98 ? 186.539 194.516 176.822 1.00 83.88 69 ILE H C 1
ATOM 2908 O O . ILE B 2 98 ? 186.940 193.768 175.936 1.00 84.25 69 ILE H O 1
ATOM 2913 N N . SER B 2 99 ? 186.466 194.148 178.095 1.00 86.48 70 SER H N 1
ATOM 2914 C CA . SER B 2 99 ? 186.867 192.804 178.504 1.00 88.36 70 SER H CA 1
ATOM 2915 C C . SER B 2 99 ? 186.108 192.283 179.718 1.00 95.84 70 SER H C 1
ATOM 2916 O O . SER B 2 99 ? 185.484 193.041 180.456 1.00 98.07 70 SER H O 1
ATOM 2919 N N . ILE B 2 100 ? 186.132 190.962 179.908 1.00 97.89 71 ILE H N 1
ATOM 2920 C CA . ILE B 2 100 ? 185.504 190.343 181.075 1.00 105.03 71 ILE H CA 1
ATOM 2921 C C . ILE B 2 100 ? 186.451 189.476 181.889 1.00 114.78 71 ILE H C 1
ATOM 2922 O O . ILE B 2 100 ? 187.124 188.594 181.355 1.00 118.80 71 ILE H O 1
ATOM 2927 N N . ASP B 2 101 ? 186.476 189.723 183.193 1.00 118.76 72 ASP H N 1
ATOM 2928 C CA . ASP B 2 101 ? 187.228 188.929 184.148 1.00 124.22 72 ASP H CA 1
ATOM 2929 C C . ASP B 2 101 ? 186.288 187.865 184.671 1.00 125.85 72 ASP H C 1
ATOM 2930 O O . ASP B 2 101 ? 185.336 188.134 185.420 1.00 126.52 72 ASP H O 1
ATOM 2935 N N . LYS B 2 102 ? 186.516 186.642 184.234 1.00 129.04 73 LYS H N 1
ATOM 2936 C CA . LYS B 2 102 ? 185.603 185.559 184.531 1.00 132.70 73 LYS H CA 1
ATOM 2937 C C . LYS B 2 102 ? 185.733 185.019 185.944 1.00 131.96 73 LYS H C 1
ATOM 2938 O O . LYS B 2 102 ? 184.898 184.227 186.377 1.00 131.71 73 LYS H O 1
ATOM 2944 N N . SER B 2 103 ? 186.804 185.377 186.650 1.00 130.26 74 SER H N 1
ATOM 2945 C CA . SER B 2 103 ? 186.979 184.840 187.991 1.00 130.54 74 SER H CA 1
ATOM 2946 C C . SER B 2 103 ? 186.288 185.747 188.991 1.00 130.22 74 SER H C 1
ATOM 2947 O O . SER B 2 103 ? 185.840 185.300 190.050 1.00 129.32 74 SER H O 1
ATOM 2950 N N . THR B 2 104 ? 186.134 187.019 188.613 1.00 130.39 75 THR H N 1
ATOM 2951 C CA . THR B 2 104 ? 185.516 188.016 189.484 1.00 129.80 75 THR H CA 1
ATOM 2952 C C . THR B 2 104 ? 184.147 188.474 188.996 1.00 127.44 75 THR H C 1
ATOM 2953 O O . THR B 2 104 ? 183.580 189.430 189.532 1.00 126.40 75 THR H O 1
ATOM 2957 N N . SER B 2 105 ? 183.653 187.849 187.935 1.00 126.99 76 SER H N 1
ATOM 2958 C CA . SER B 2 105 ? 182.374 188.187 187.309 1.00 126.26 76 SER H CA 1
ATOM 2959 C C . SER B 2 105 ? 182.287 189.679 187.037 1.00 122.43 76 SER H C 1
ATOM 2960 O O . SER B 2 105 ? 181.258 190.319 187.293 1.00 122.93 76 SER H O 1
ATOM 2963 N N . THR B 2 106 ? 183.372 190.241 186.516 1.00 120.36 77 THR H N 1
ATOM 2964 C CA . THR B 2 106 ? 183.402 191.671 186.302 1.00 116.02 77 THR H CA 1
ATOM 2965 C C . THR B 2 106 ? 183.698 192.097 184.871 1.00 112.15 77 THR H C 1
ATOM 2966 O O . THR B 2 106 ? 184.646 191.641 184.231 1.00 112.46 77 THR H O 1
ATOM 2970 N N . ALA B 2 107 ? 182.870 192.990 184.355 1.00 109.27 78 ALA H N 1
ATOM 2971 C CA . ALA B 2 107 ? 183.101 193.501 183.004 1.00 103.72 78 ALA H CA 1
ATOM 2972 C C . ALA B 2 107 ? 183.794 194.839 183.102 1.00 101.05 78 ALA H C 1
ATOM 2973 O O . ALA B 2 107 ? 183.522 195.620 184.014 1.00 100.79 78 ALA H O 1
ATOM 2975 N N . TYR B 2 108 ? 184.659 195.136 182.143 1.00 96.59 79 TYR H N 1
ATOM 2976 C CA . TYR B 2 108 ? 185.351 196.405 182.156 1.00 93.27 79 TYR H CA 1
ATOM 2977 C C . TYR B 2 108 ? 185.350 197.138 180.840 1.00 90.11 79 TYR H C 1
ATOM 2978 O O . TYR B 2 108 ? 185.448 196.540 179.764 1.00 89.85 79 TYR H O 1
ATOM 2987 N N . LEU B 2 109 ? 185.352 198.456 180.946 1.00 87.49 80 LEU H N 1
ATOM 2988 C CA . LEU B 2 109 ? 185.563 199.342 179.819 1.00 82.78 80 LEU H CA 1
ATOM 2989 C C . LEU B 2 109 ? 186.797 200.162 180.135 1.00 84.49 80 LEU H C 1
ATOM 2990 O O . LEU B 2 109 ? 186.881 200.803 181.189 1.00 89.77 80 LEU H O 1
ATOM 2995 N N . GLN B 2 110 ? 187.781 200.143 179.255 1.00 84.66 81 GLN H N 1
ATOM 2996 C CA . GLN B 2 110 ? 189.009 200.847 179.561 1.00 88.50 81 GLN H CA 1
ATOM 2997 C C . GLN B 2 110 ? 189.625 201.698 178.472 1.00 91.77 81 GLN H C 1
ATOM 2998 O O . GLN B 2 110 ? 189.718 201.335 177.299 1.00 92.52 81 GLN H O 1
ATOM 3004 N N . TRP B 2 111 ? 190.091 202.851 178.894 1.00 93.83 82 TRP H N 1
ATOM 3005 C CA . TRP B 2 111 ? 190.794 203.783 178.039 1.00 96.13 82 TRP H CA 1
ATOM 3006 C C . TRP B 2 111 ? 192.238 203.813 178.437 1.00 107.44 82 TRP H C 1
ATOM 3007 O O . TRP B 2 111 ? 192.551 203.953 179.618 1.00 108.25 82 TRP H O 1
ATOM 3018 N N . ASN B 2 112 A 193.135 203.801 177.459 1.00 110.98 82 ASN H N 1
ATOM 3019 C CA . ASN B 2 112 A 194.561 203.880 177.763 1.00 117.67 82 ASN H CA 1
ATOM 3020 C C . ASN B 2 112 A 195.107 205.273 177.477 1.00 115.73 82 ASN H C 1
ATOM 3021 O O . ASN B 2 112 A 196.316 205.501 177.458 1.00 116.92 82 ASN H O 1
ATOM 3026 N N . ASN B 2 113 B 194.184 206.157 177.162 1.00 112.91 82 ASN H N 1
ATOM 3027 C CA . ASN B 2 113 B 194.392 207.557 176.869 1.00 112.32 82 ASN H CA 1
ATOM 3028 C C . ASN B 2 113 B 193.033 208.198 176.901 1.00 109.62 82 ASN H C 1
ATOM 3029 O O . ASN B 2 113 B 192.222 207.967 176.006 1.00 109.04 82 ASN H O 1
ATOM 3034 N N . VAL B 2 114 C 192.746 208.931 177.936 1.00 109.11 82 VAL H N 1
ATOM 3035 C CA . VAL B 2 114 C 191.441 209.496 178.105 1.00 108.43 82 VAL H CA 1
ATOM 3036 C C . VAL B 2 114 C 191.356 210.832 177.381 1.00 105.16 82 VAL H C 1
ATOM 3037 O O . VAL B 2 114 C 192.193 211.703 177.602 1.00 109.49 82 VAL H O 1
ATOM 3041 N N . LYS B 2 115 ? 190.370 211.026 176.516 1.00 102.70 83 LYS H N 1
ATOM 3042 C CA . LYS B 2 115 ? 190.302 212.308 175.839 1.00 102.76 83 LYS H CA 1
ATOM 3043 C C . LYS B 2 115 ? 189.257 213.184 176.476 1.00 105.75 83 LYS H C 1
ATOM 3044 O O . LYS B 2 115 ? 188.323 212.698 177.096 1.00 105.99 83 LYS H O 1
ATOM 3050 N N . ALA B 2 116 ? 189.352 214.487 176.260 1.00 110.49 84 ALA H N 1
ATOM 3051 C CA . ALA B 2 116 ? 188.375 215.442 176.802 1.00 113.06 84 ALA H CA 1
ATOM 3052 C C . ALA B 2 116 ? 186.966 215.184 176.280 1.00 111.34 84 ALA H C 1
ATOM 3053 O O . ALA B 2 116 ? 185.977 215.631 176.852 1.00 105.36 84 ALA H O 1
ATOM 3055 N N . SER B 2 117 ? 186.869 214.542 175.130 1.00 110.64 85 SER H N 1
ATOM 3056 C CA . SER B 2 117 ? 185.589 214.237 174.530 1.00 108.59 85 SER H CA 1
ATOM 3057 C C . SER B 2 117 ? 184.939 212.982 175.122 1.00 100.60 85 SER H C 1
ATOM 3058 O O . SER B 2 117 ? 183.736 212.762 174.958 1.00 95.18 85 SER H O 1
ATOM 3061 N N . ASP B 2 118 ? 185.698 212.170 175.855 1.00 98.71 86 ASP H N 1
ATOM 3062 C CA . ASP B 2 118 ? 185.184 210.914 176.390 1.00 93.64 86 ASP H CA 1
ATOM 3063 C C . ASP B 2 118 ? 184.498 211.123 177.714 1.00 88.84 86 ASP H C 1
ATOM 3064 O O . ASP B 2 118 ? 184.928 210.604 178.741 1.00 91.22 86 ASP H O 1
ATOM 3069 N N . THR B 2 119 ? 183.397 211.825 177.678 1.00 85.04 87 THR H N 1
ATOM 3070 C CA . THR B 2 119 ? 182.683 212.176 178.883 1.00 83.74 87 THR H CA 1
ATOM 3071 C C . THR B 2 119 ? 181.238 211.785 178.793 1.00 82.34 87 THR H C 1
ATOM 3072 O O . THR B 2 119 ? 180.749 211.384 177.738 1.00 83.97 87 THR H O 1
ATOM 3076 N N . GLY B 2 120 ? 180.543 211.917 179.902 1.00 82.24 88 GLY H N 1
ATOM 3077 C CA . GLY B 2 120 ? 179.123 211.618 179.923 1.00 82.04 88 GLY H CA 1
ATOM 3078 C C . GLY B 2 120 ? 178.851 210.319 180.616 1.00 76.68 88 GLY H C 1
ATOM 3079 O O . GLY B 2 120 ? 179.587 209.934 181.532 1.00 77.91 88 GLY H O 1
ATOM 3080 N N . ILE B 2 121 ? 177.731 209.705 180.267 1.00 68.30 89 ILE H N 1
ATOM 3081 C CA . ILE B 2 121 ? 177.310 208.541 180.989 1.00 62.28 89 ILE H CA 1
ATOM 3082 C C . ILE B 2 121 ? 177.588 207.266 180.248 1.00 65.12 89 ILE H C 1
ATOM 3083 O O . ILE B 2 121 ? 177.222 207.078 179.088 1.00 68.58 89 ILE H O 1
ATOM 3088 N N . TYR B 2 122 ? 178.256 206.380 180.928 1.00 63.45 90 TYR H N 1
ATOM 3089 C CA . TYR B 2 122 ? 178.574 205.105 180.363 1.00 58.79 90 TYR H CA 1
ATOM 3090 C C . TYR B 2 122 ? 177.720 204.049 180.970 1.00 62.53 90 TYR H C 1
ATOM 3091 O O . TYR B 2 122 ? 177.799 203.768 182.171 1.00 69.40 90 TYR H O 1
ATOM 3100 N N . TYR B 2 123 ? 176.883 203.459 180.154 1.00 58.37 91 TYR H N 1
ATOM 3101 C CA . TYR B 2 123 ? 176.001 202.460 180.661 1.00 57.37 91 TYR H CA 1
ATOM 3102 C C . TYR B 2 123 ? 176.567 201.108 180.337 1.00 61.84 91 TYR H C 1
ATOM 3103 O O . TYR B 2 123 ? 177.048 200.882 179.220 1.00 62.25 91 TYR H O 1
ATOM 3112 N N . CYS B 2 124 ? 176.448 200.192 181.290 1.00 65.92 92 CYS H N 1
ATOM 3113 C CA . CYS B 2 124 ? 176.864 198.811 181.164 1.00 67.50 92 CYS H CA 1
ATOM 3114 C C . CYS B 2 124 ? 175.568 198.028 181.138 1.00 64.05 92 CYS H C 1
ATOM 3115 O O . CYS B 2 124 ? 174.657 198.288 181.938 1.00 69.47 92 CYS H O 1
ATOM 3118 N N . ALA B 2 125 ? 175.438 197.111 180.200 1.00 61.66 93 ALA H N 1
ATOM 3119 C CA . ALA B 2 125 ? 174.200 196.356 180.133 1.00 63.81 93 ALA H CA 1
ATOM 3120 C C . ALA B 2 125 ? 174.396 194.949 179.615 1.00 61.61 93 ALA H C 1
ATOM 3121 O O . ALA B 2 125 ? 175.307 194.653 178.834 1.00 61.78 93 ALA H O 1
ATOM 3123 N N . ARG B 2 126 ? 173.502 194.074 180.044 1.00 61.72 94 ARG H N 1
ATOM 3124 C CA . ARG B 2 126 ? 173.497 192.714 179.577 1.00 57.39 94 ARG H CA 1
ATOM 3125 C C . ARG B 2 126 ? 173.007 192.672 178.159 1.00 58.90 94 ARG H C 1
ATOM 3126 O O . ARG B 2 126 ? 171.972 193.249 177.806 1.00 61.21 94 ARG H O 1
ATOM 3134 N N . HIS B 2 127 ? 173.758 191.964 177.358 1.00 59.69 95 HIS H N 1
ATOM 3135 C CA . HIS B 2 127 ? 173.496 191.822 175.944 1.00 56.89 95 HIS H CA 1
ATOM 3136 C C . HIS B 2 127 ? 172.781 190.524 175.679 1.00 58.19 95 HIS H C 1
ATOM 3137 O O . HIS B 2 127 ? 173.101 189.503 176.288 1.00 64.96 95 HIS H O 1
ATOM 3144 N N . VAL B 2 128 ? 171.816 190.552 174.778 1.00 57.80 96 VAL H N 1
ATOM 3145 C CA . VAL B 2 128 ? 171.055 189.376 174.441 1.00 57.96 96 VAL H CA 1
ATOM 3146 C C . VAL B 2 128 ? 171.161 189.031 172.971 1.00 60.42 96 VAL H C 1
ATOM 3147 O O . VAL B 2 128 ? 170.300 189.477 172.208 1.00 64.97 96 VAL H O 1
ATOM 3151 N N . PRO B 2 129 ? 172.125 188.184 172.565 1.00 55.32 97 PRO H N 1
ATOM 3152 C CA . PRO B 2 129 ? 172.437 187.762 171.214 1.00 53.97 97 PRO H CA 1
ATOM 3153 C C . PRO B 2 129 ? 171.268 187.038 170.611 1.00 55.67 97 PRO H C 1
ATOM 3154 O O . PRO B 2 129 ? 170.466 186.462 171.341 1.00 60.12 97 PRO H O 1
ATOM 3158 N N . VAL B 2 130 ? 171.175 187.063 169.296 1.00 57.46 98 VAL H N 1
ATOM 3159 C CA . VAL B 2 130 ? 170.117 186.331 168.612 1.00 54.04 98 VAL H CA 1
ATOM 3160 C C . VAL B 2 130 ? 170.792 185.290 167.720 1.00 58.09 98 VAL H C 1
ATOM 3161 O O . VAL B 2 130 ? 171.718 185.645 167.024 1.00 61.42 98 VAL H O 1
ATOM 3165 N N . PRO B 2 131 ? 170.393 184.026 167.688 1.00 54.61 99 PRO H N 1
ATOM 3166 C CA . PRO B 2 131 ? 171.009 182.982 166.887 1.00 54.75 99 PRO H CA 1
ATOM 3167 C C . PRO B 2 131 ? 171.061 183.270 165.407 1.00 58.84 99 PRO H C 1
ATOM 3168 O O . PRO B 2 131 ? 170.180 183.926 164.853 1.00 60.34 99 PRO H O 1
ATOM 3172 N N . ILE B 2 132 ? 172.093 182.724 164.775 1.00 56.23 100 ILE H N 1
ATOM 3173 C CA . ILE B 2 132 ? 172.312 182.825 163.345 1.00 52.98 100 ILE H CA 1
ATOM 3174 C C . ILE B 2 132 ? 171.163 182.251 162.570 1.00 53.02 100 ILE H C 1
ATOM 3175 O O . ILE B 2 132 ? 170.638 181.195 162.913 1.00 62.05 100 ILE H O 1
ATOM 3180 N N . SER B 2 133 A 170.771 182.943 161.518 1.00 54.48 100 SER H N 1
ATOM 3181 C CA . SER B 2 133 A 169.674 182.488 160.691 1.00 59.42 100 SER H CA 1
ATOM 3182 C C . SER B 2 133 A 169.945 182.764 159.231 1.00 57.98 100 SER H C 1
ATOM 3183 O O . SER B 2 133 A 170.833 183.545 158.876 1.00 60.47 100 SER H O 1
ATOM 3186 N N . GLY B 2 134 B 169.158 182.131 158.380 1.00 57.70 100 GLY H N 1
ATOM 3187 C CA . GLY B 2 134 B 169.313 182.267 156.950 1.00 54.11 100 GLY H CA 1
ATOM 3188 C C . GLY B 2 134 B 170.232 181.152 156.545 1.00 50.16 100 GLY H C 1
ATOM 3189 O O . GLY B 2 134 B 170.295 180.145 157.236 1.00 53.78 100 GLY H O 1
ATOM 3190 N N . THR B 2 135 C 170.931 181.293 155.447 1.00 41.20 100 THR H N 1
ATOM 3191 C CA . THR B 2 135 C 171.759 180.205 155.000 1.00 38.33 100 THR H CA 1
ATOM 3192 C C . THR B 2 135 C 173.186 180.332 155.515 1.00 42.69 100 THR H C 1
ATOM 3193 O O . THR B 2 135 C 173.912 181.295 155.251 1.00 49.55 100 THR H O 1
ATOM 3197 N N . PHE B 2 136 D 173.639 179.286 156.178 1.00 41.81 100 PHE H N 1
ATOM 3198 C CA . PHE B 2 136 D 174.959 179.242 156.800 1.00 39.13 100 PHE H CA 1
ATOM 3199 C C . PHE B 2 136 D 175.553 177.845 156.831 1.00 42.39 100 PHE H C 1
ATOM 3200 O O . PHE B 2 136 D 174.882 176.872 156.508 1.00 48.41 100 PHE H O 1
ATOM 3208 N N . LEU B 2 137 E 176.828 177.740 157.160 1.00 39.35 100 LEU H N 1
ATOM 3209 C CA . LEU B 2 137 E 177.500 176.446 157.184 1.00 39.52 100 LEU H CA 1
ATOM 3210 C C . LEU B 2 137 E 177.509 175.771 158.546 1.00 46.14 100 LEU H C 1
ATOM 3211 O O . LEU B 2 137 E 177.486 176.413 159.589 1.00 51.51 100 LEU H O 1
ATOM 3216 N N . TRP B 2 138 F 177.665 174.466 158.539 1.00 38.61 100 TRP H N 1
ATOM 3217 C CA . TRP B 2 138 F 177.742 173.652 159.742 1.00 41.07 100 TRP H CA 1
ATOM 3218 C C . TRP B 2 138 F 178.628 174.209 160.823 1.00 46.60 100 TRP H C 1
ATOM 3219 O O . TRP B 2 138 F 178.218 174.353 161.975 1.00 50.03 100 TRP H O 1
ATOM 3230 N N . ARG B 2 139 G 179.823 174.591 160.455 1.00 45.51 100 ARG H N 1
ATOM 3231 C CA . ARG B 2 139 G 180.830 175.042 161.395 1.00 50.39 100 ARG H CA 1
ATOM 3232 C C . ARG B 2 139 G 180.471 176.306 162.167 1.00 49.59 100 ARG H C 1
ATOM 3233 O O . ARG B 2 139 G 181.114 176.616 163.167 1.00 54.99 100 ARG H O 1
ATOM 3241 N N . GLU B 2 140 H 179.504 177.061 161.676 1.00 47.47 100 GLU H N 1
ATOM 3242 C CA . GLU B 2 140 H 179.071 178.298 162.291 1.00 50.89 100 GLU H CA 1
ATOM 3243 C C . GLU B 2 140 H 177.651 178.187 162.813 1.00 53.54 100 GLU H C 1
ATOM 3244 O O . GLU B 2 140 H 177.052 179.165 163.237 1.00 60.23 100 GLU H O 1
ATOM 3250 N N . ARG B 2 141 I 177.115 176.983 162.882 1.00 46.94 100 ARG H N 1
ATOM 3251 C CA . ARG B 2 141 I 175.736 176.814 163.317 1.00 48.33 100 ARG H CA 1
ATOM 3252 C C . ARG B 2 141 I 175.443 177.300 164.726 1.00 49.04 100 ARG H C 1
ATOM 3253 O O . ARG B 2 141 I 174.302 177.615 165.044 1.00 53.81 100 ARG H O 1
ATOM 3261 N N . GLU B 2 142 J 176.443 177.345 165.590 1.00 53.06 100 GLU H N 1
ATOM 3262 C CA . GLU B 2 142 J 176.220 177.793 166.950 1.00 55.05 100 GLU H CA 1
ATOM 3263 C C . GLU B 2 142 J 176.404 179.290 167.109 1.00 59.92 100 GLU H C 1
ATOM 3264 O O . GLU B 2 142 J 176.218 179.819 168.201 1.00 68.97 100 GLU H O 1
ATOM 3270 N N . MET B 2 143 K 176.779 179.972 166.039 1.00 58.95 100 MET H N 1
ATOM 3271 C CA . MET B 2 143 K 177.052 181.393 166.090 1.00 60.58 100 MET H CA 1
ATOM 3272 C C . MET B 2 143 K 175.798 182.217 166.211 1.00 61.25 100 MET H C 1
ATOM 3273 O O . MET B 2 143 K 174.689 181.743 165.954 1.00 61.86 100 MET H O 1
ATOM 3278 N N . HIS B 2 144 L 175.990 183.441 166.660 1.00 60.37 100 HIS H N 1
ATOM 3279 C CA . HIS B 2 144 L 174.927 184.396 166.896 1.00 59.95 100 HIS H CA 1
ATOM 3280 C C . HIS B 2 144 L 175.175 185.686 166.196 1.00 60.71 100 HIS H C 1
ATOM 3281 O O . HIS B 2 144 L 176.281 186.008 165.829 1.00 64.72 100 HIS H O 1
ATOM 3288 N N . ASP B 2 145 M 174.127 186.400 165.968 1.00 58.43 100 ASP H N 1
ATOM 3289 C CA . ASP B 2 145 M 174.193 187.723 165.437 1.00 60.10 100 ASP H CA 1
ATOM 3290 C C . ASP B 2 145 M 174.191 188.682 166.603 1.00 59.77 100 ASP H C 1
ATOM 3291 O O . ASP B 2 145 M 174.072 188.262 167.761 1.00 64.62 100 ASP H O 1
ATOM 3296 N N . PHE B 2 146 N 174.253 189.966 166.317 1.00 59.29 100 PHE H N 1
ATOM 3297 C CA . PHE B 2 146 N 174.187 190.960 167.369 1.00 60.92 100 PHE H CA 1
ATOM 3298 C C . PHE B 2 146 N 172.832 191.007 168.007 1.00 63.29 100 PHE H C 1
ATOM 3299 O O . PHE B 2 146 N 171.821 190.923 167.331 1.00 62.18 100 PHE H O 1
ATOM 3307 N N . GLY B 2 147 O 172.790 191.166 169.315 1.00 62.25 100 GLY H N 1
ATOM 3308 C CA . GLY B 2 147 O 171.523 191.232 170.002 1.00 62.85 100 GLY H CA 1
ATOM 3309 C C . GLY B 2 147 O 171.147 192.599 170.512 1.00 62.04 100 GLY H C 1
ATOM 3310 O O . GLY B 2 147 O 171.644 193.618 170.043 1.00 65.49 100 GLY H O 1
ATOM 3311 N N . TYR B 2 148 P 170.300 192.613 171.525 1.00 59.99 100 TYR H N 1
ATOM 3312 C CA . TYR B 2 148 P 169.815 193.854 172.128 1.00 56.98 100 TYR H CA 1
ATOM 3313 C C . TYR B 2 148 P 170.202 193.966 173.584 1.00 61.38 100 TYR H C 1
ATOM 3314 O O . TYR B 2 148 P 170.793 193.052 174.143 1.00 64.95 100 TYR H O 1
ATOM 3323 N N . PHE B 2 149 Q 169.870 195.080 174.222 1.00 57.97 100 PHE H N 1
ATOM 3324 C CA . PHE B 2 149 Q 170.256 195.245 175.622 1.00 58.74 100 PHE H CA 1
ATOM 3325 C C . PHE B 2 149 Q 169.067 195.174 176.551 1.00 61.93 100 PHE H C 1
ATOM 3326 O O . PHE B 2 149 Q 168.118 195.945 176.416 1.00 64.54 100 PHE H O 1
ATOM 3334 N N . ASP B 2 150 ? 169.136 194.247 177.494 1.00 64.26 101 ASP H N 1
ATOM 3335 C CA . ASP B 2 150 ? 168.035 193.941 178.403 1.00 67.07 101 ASP H CA 1
ATOM 3336 C C . ASP B 2 150 ? 168.257 194.507 179.815 1.00 76.74 101 ASP H C 1
ATOM 3337 O O . ASP B 2 150 ? 167.619 195.481 180.204 1.00 76.90 101 ASP H O 1
ATOM 3342 N N . ASP B 2 151 ? 169.139 193.917 180.611 1.00 77.32 102 ASP H N 1
ATOM 3343 C CA . ASP B 2 151 ? 169.369 194.469 181.950 1.00 77.99 102 ASP H CA 1
ATOM 3344 C C . ASP B 2 151 ? 170.397 195.584 181.962 1.00 75.02 102 ASP H C 1
ATOM 3345 O O . ASP B 2 151 ? 171.579 195.362 181.702 1.00 74.27 102 ASP H O 1
ATOM 3350 N N . TRP B 2 152 ? 169.962 196.788 182.286 1.00 69.68 103 TRP H N 1
ATOM 3351 C CA . TRP B 2 152 ? 170.865 197.932 182.290 1.00 68.05 103 TRP H CA 1
ATOM 3352 C C . TRP B 2 152 ? 171.288 198.280 183.697 1.00 71.14 103 TRP H C 1
ATOM 3353 O O . TRP B 2 152 ? 170.484 198.200 184.625 1.00 69.71 103 TRP H O 1
ATOM 3364 N N . GLY B 2 153 ? 172.528 198.723 183.842 1.00 75.51 104 GLY H N 1
ATOM 3365 C CA . GLY B 2 153 ? 173.052 199.184 185.111 1.00 81.60 104 GLY H CA 1
ATOM 3366 C C . GLY B 2 153 ? 172.625 200.616 185.281 1.00 77.61 104 GLY H C 1
ATOM 3367 O O . GLY B 2 153 ? 171.827 201.117 184.493 1.00 77.11 104 GLY H O 1
ATOM 3368 N N . GLN B 2 154 ? 173.130 201.283 186.302 1.00 77.68 105 GLN H N 1
ATOM 3369 C CA . GLN B 2 154 ? 172.689 202.638 186.540 1.00 79.79 105 GLN H CA 1
ATOM 3370 C C . GLN B 2 154 ? 173.331 203.724 185.677 1.00 80.20 105 GLN H C 1
ATOM 3371 O O . GLN B 2 154 ? 172.765 204.813 185.574 1.00 81.05 105 GLN H O 1
ATOM 3377 N N . GLY B 2 155 ? 174.500 203.466 185.083 1.00 78.67 106 GLY H N 1
ATOM 3378 C CA . GLY B 2 155 ? 175.187 204.494 184.317 1.00 77.03 106 GLY H CA 1
ATOM 3379 C C . GLY B 2 155 ? 176.216 205.209 185.179 1.00 76.89 106 GLY H C 1
ATOM 3380 O O . GLY B 2 155 ? 175.876 205.786 186.217 1.00 79.05 106 GLY H O 1
ATOM 3381 N N . THR B 2 156 ? 177.457 205.296 184.728 1.00 72.99 107 THR H N 1
ATOM 3382 C CA . THR B 2 156 ? 178.430 206.005 185.542 1.00 72.78 107 THR H CA 1
ATOM 3383 C C . THR B 2 156 ? 178.835 207.263 184.846 1.00 76.29 107 THR H C 1
ATOM 3384 O O . THR B 2 156 ? 178.824 207.340 183.621 1.00 79.48 107 THR H O 1
ATOM 3388 N N . LEU B 2 157 ? 179.261 208.237 185.623 1.00 76.56 108 LEU H N 1
ATOM 3389 C CA . LEU B 2 157 ? 179.688 209.500 185.063 1.00 75.97 108 LEU H CA 1
ATOM 3390 C C . LEU B 2 157 ? 181.167 209.693 184.951 1.00 78.81 108 LEU H C 1
ATOM 3391 O O . LEU B 2 157 ? 181.906 209.575 185.933 1.00 88.06 108 LEU H O 1
ATOM 3396 N N . VAL B 2 158 ? 181.579 210.048 183.751 1.00 76.85 109 VAL H N 1
ATOM 3397 C CA . VAL B 2 158 ? 182.955 210.341 183.467 1.00 82.86 109 VAL H CA 1
ATOM 3398 C C . VAL B 2 158 ? 183.147 211.786 183.061 1.00 93.15 109 VAL H C 1
ATOM 3399 O O . VAL B 2 158 ? 182.492 212.308 182.149 1.00 92.59 109 VAL H O 1
ATOM 3403 N N . ILE B 2 159 ? 184.058 212.436 183.757 1.00 94.13 110 ILE H N 1
ATOM 3404 C CA . ILE B 2 159 ? 184.412 213.805 183.451 1.00 93.33 110 ILE H CA 1
ATOM 3405 C C . ILE B 2 159 ? 185.869 213.892 183.087 1.00 101.02 110 ILE H C 1
ATOM 3406 O O . ILE B 2 159 ? 186.713 213.346 183.796 1.00 103.06 110 ILE H O 1
ATOM 3411 N N . VAL B 2 160 ? 186.169 214.515 181.958 1.00 104.14 111 VAL H N 1
ATOM 3412 C CA . VAL B 2 160 ? 187.552 214.685 181.583 1.00 110.11 111 VAL H CA 1
ATOM 3413 C C . VAL B 2 160 ? 187.786 216.155 181.314 1.00 114.83 111 VAL H C 1
ATOM 3414 O O . VAL B 2 160 ? 187.095 216.752 180.489 1.00 113.23 111 VAL H O 1
ATOM 3418 N N . SER B 2 161 ? 188.745 216.742 181.999 1.00 118.59 112 SER H N 1
ATOM 3419 C CA . SER B 2 161 ? 188.994 218.168 181.804 1.00 124.11 112 SER H CA 1
ATOM 3420 C C . SER B 2 161 ? 190.395 218.544 182.262 1.00 127.84 112 SER H C 1
ATOM 3421 O O . SER B 2 161 ? 191.045 217.751 182.934 1.00 126.16 112 SER H O 1
ATOM 3424 N N . SER B 2 162 ? 190.861 219.764 181.907 1.00 130.45 113 SER H N 1
ATOM 3425 C CA . SER B 2 162 ? 192.148 220.320 182.339 1.00 135.14 113 SER H CA 1
ATOM 3426 C C . SER B 2 162 ? 191.924 221.265 183.533 1.00 135.33 113 SER H C 1
ATOM 3427 O O . SER B 2 162 ? 191.832 220.858 184.704 1.00 131.30 113 SER H O 1
ATOM 3430 N N . LEU C 3 20 ? 173.252 202.138 158.631 1.00 118.14 2 LEU L N 1
ATOM 3431 C CA . LEU C 3 20 ? 171.822 202.357 158.808 1.00 108.49 2 LEU L CA 1
ATOM 3432 C C . LEU C 3 20 ? 171.560 203.545 159.693 1.00 100.09 2 LEU L C 1
ATOM 3433 O O . LEU C 3 20 ? 171.786 203.508 160.907 1.00 97.03 2 LEU L O 1
ATOM 3438 N N . THR C 3 21 ? 171.007 204.588 159.117 1.00 101.07 3 THR L N 1
ATOM 3439 C CA . THR C 3 21 ? 170.775 205.784 159.869 1.00 99.68 3 THR L CA 1
ATOM 3440 C C . THR C 3 21 ? 169.342 205.790 160.289 1.00 93.79 3 THR L C 1
ATOM 3441 O O . THR C 3 21 ? 168.492 206.438 159.669 1.00 93.86 3 THR L O 1
ATOM 3445 N N . LEU C 3 22 ? 169.045 205.023 161.315 1.00 88.91 4 LEU L N 1
ATOM 3446 C CA . LEU C 3 22 ? 167.662 204.990 161.718 1.00 84.92 4 LEU L CA 1
ATOM 3447 C C . LEU C 3 22 ? 167.296 206.401 162.067 1.00 86.57 4 LEU L C 1
ATOM 3448 O O . LEU C 3 22 ? 168.026 207.077 162.802 1.00 85.87 4 LEU L O 1
ATOM 3453 N N . THR C 3 23 ? 166.181 206.855 161.549 1.00 87.71 5 THR L N 1
ATOM 3454 C CA . THR C 3 23 ? 165.724 208.178 161.873 1.00 87.84 5 THR L CA 1
ATOM 3455 C C . THR C 3 23 ? 164.443 208.077 162.627 1.00 91.84 5 THR L C 1
ATOM 3456 O O . THR C 3 23 ? 163.442 207.535 162.152 1.00 95.53 5 THR L O 1
ATOM 3460 N N . GLN C 3 24 ? 164.450 208.620 163.809 1.00 90.44 6 GLN L N 1
ATOM 3461 C CA . GLN C 3 24 ? 163.274 208.551 164.622 1.00 92.25 6 GLN L CA 1
ATOM 3462 C C . GLN C 3 24 ? 162.646 209.903 164.578 1.00 98.29 6 GLN L C 1
ATOM 3463 O O . GLN C 3 24 ? 163.104 210.829 165.245 1.00 99.67 6 GLN L O 1
ATOM 3469 N N . SER C 3 25 ? 161.596 210.051 163.793 1.00 101.06 7 SER L N 1
ATOM 3470 C CA . SER C 3 25 ? 161.058 211.383 163.674 1.00 106.49 7 SER L CA 1
ATOM 3471 C C . SER C 3 25 ? 159.550 211.529 163.672 1.00 109.69 7 SER L C 1
ATOM 3472 O O . SER C 3 25 ? 158.949 211.815 162.639 1.00 112.21 7 SER L O 1
ATOM 3475 N N . PRO C 3 26 ? 158.886 211.257 164.800 1.00 109.00 8 PRO L N 1
ATOM 3476 C CA . PRO C 3 26 ? 157.517 211.634 165.057 1.00 113.71 8 PRO L CA 1
ATOM 3477 C C . PRO C 3 26 ? 157.447 213.156 165.238 1.00 118.51 8 PRO L C 1
ATOM 3478 O O . PRO C 3 26 ? 156.388 213.759 165.104 1.00 120.82 8 PRO L O 1
ATOM 3482 N N . GLY C 3 27 ? 158.614 213.770 165.501 1.00 116.59 9 GLY L N 1
ATOM 3483 C CA . GLY C 3 27 ? 158.745 215.205 165.685 1.00 120.20 9 GLY L CA 1
ATOM 3484 C C . GLY C 3 27 ? 158.796 215.726 167.123 1.00 125.54 9 GLY L C 1
ATOM 3485 O O . GLY C 3 27 ? 158.836 216.941 167.296 1.00 126.43 9 GLY L O 1
ATOM 3486 N N . THR C 3 28 ? 158.851 214.835 168.126 1.00 119.66 10 THR L N 1
ATOM 3487 C CA . THR C 3 28 ? 158.876 215.210 169.552 1.00 117.91 10 THR L CA 1
ATOM 3488 C C . THR C 3 28 ? 157.470 215.655 169.895 1.00 120.22 10 THR L C 1
ATOM 3489 O O . THR C 3 28 ? 157.108 216.828 169.823 1.00 119.47 10 THR L O 1
ATOM 3493 N N . LEU C 3 29 ? 156.658 214.666 170.186 1.00 119.60 11 LEU L N 1
ATOM 3494 C CA . LEU C 3 29 ? 155.239 214.842 170.335 1.00 124.08 11 LEU L CA 1
ATOM 3495 C C . LEU C 3 29 ? 154.877 215.386 171.687 1.00 127.98 11 LEU L C 1
ATOM 3496 O O . LEU C 3 29 ? 155.569 215.120 172.668 1.00 126.59 11 LEU L O 1
ATOM 3501 N N . SER C 3 30 ? 153.763 216.105 171.730 1.00 135.06 12 SER L N 1
ATOM 3502 C CA . SER C 3 30 ? 153.213 216.632 172.963 1.00 137.18 12 SER L CA 1
ATOM 3503 C C . SER C 3 30 ? 151.782 216.162 173.080 1.00 137.47 12 SER L C 1
ATOM 3504 O O . SER C 3 30 ? 150.944 216.474 172.230 1.00 136.80 12 SER L O 1
ATOM 3507 N N . LEU C 3 31 ? 151.536 215.329 174.079 1.00 138.58 13 LEU L N 1
ATOM 3508 C CA . LEU C 3 31 ? 150.246 214.693 174.276 1.00 143.51 13 LEU L CA 1
ATOM 3509 C C . LEU C 3 31 ? 149.689 214.890 175.657 1.00 145.78 13 LEU L C 1
ATOM 3510 O O . LEU C 3 31 ? 150.428 215.028 176.626 1.00 143.29 13 LEU L O 1
ATOM 3515 N N . SER C 3 32 ? 148.381 214.880 175.764 1.00 149.22 14 SER L N 1
ATOM 3516 C CA . SER C 3 32 ? 147.777 214.913 177.070 1.00 150.05 14 SER L CA 1
ATOM 3517 C C . SER C 3 32 ? 147.780 213.478 177.581 1.00 148.89 14 SER L C 1
ATOM 3518 O O . SER C 3 32 ? 147.597 212.548 176.795 1.00 147.00 14 SER L O 1
ATOM 3521 N N . PRO C 3 33 ? 147.961 213.219 178.866 1.00 149.32 15 PRO L N 1
ATOM 3522 C CA . PRO C 3 33 ? 147.845 211.889 179.392 1.00 150.52 15 PRO L CA 1
ATOM 3523 C C . PRO C 3 33 ? 146.473 211.361 179.002 1.00 149.99 15 PRO L C 1
ATOM 3524 O O . PRO C 3 33 ? 145.475 212.080 179.081 1.00 147.74 15 PRO L O 1
ATOM 3528 N N . GLY C 3 34 ? 146.444 210.102 178.614 1.00 147.02 16 GLY L N 1
ATOM 3529 C CA . GLY C 3 34 ? 145.267 209.380 178.173 1.00 146.86 16 GLY L CA 1
ATOM 3530 C C . GLY C 3 34 ? 145.216 209.260 176.652 1.00 146.29 16 GLY L C 1
ATOM 3531 O O . GLY C 3 34 ? 144.501 208.406 176.120 1.00 144.81 16 GLY L O 1
ATOM 3532 N N . GLU C 3 35 ? 146.002 210.074 175.951 1.00 145.84 17 GLU L N 1
ATOM 3533 C CA . GLU C 3 35 ? 146.050 210.021 174.498 1.00 146.37 17 GLU L CA 1
ATOM 3534 C C . GLU C 3 35 ? 147.000 208.931 174.046 1.00 139.94 17 GLU L C 1
ATOM 3535 O O . GLU C 3 35 ? 147.815 208.455 174.832 1.00 138.24 17 GLU L O 1
ATOM 3541 N N . ARG C 3 36 ? 146.847 208.487 172.811 1.00 136.90 18 ARG L N 1
ATOM 3542 C CA . ARG C 3 36 ? 147.725 207.470 172.266 1.00 133.37 18 ARG L CA 1
ATOM 3543 C C . ARG C 3 36 ? 148.944 208.072 171.576 1.00 130.60 18 ARG L C 1
ATOM 3544 O O . ARG C 3 36 ? 148.799 208.863 170.645 1.00 131.28 18 ARG L O 1
ATOM 3552 N N . ALA C 3 37 ? 150.141 207.718 172.040 1.00 127.61 19 ALA L N 1
ATOM 3553 C CA . ALA C 3 37 ? 151.362 208.232 171.427 1.00 125.02 19 ALA L CA 1
ATOM 3554 C C . ALA C 3 37 ? 151.620 207.462 170.165 1.00 118.97 19 ALA L C 1
ATOM 3555 O O . ALA C 3 37 ? 151.416 206.249 170.131 1.00 119.39 19 ALA L O 1
ATOM 3557 N N . THR C 3 38 ? 152.159 208.129 169.159 1.00 117.57 20 THR L N 1
ATOM 3558 C CA . THR C 3 38 ? 152.510 207.458 167.921 1.00 118.03 20 THR L CA 1
ATOM 3559 C C . THR C 3 38 ? 153.941 207.775 167.501 1.00 114.65 20 THR L C 1
ATOM 3560 O O . THR C 3 38 ? 154.184 208.780 166.825 1.00 114.71 20 THR L O 1
ATOM 3564 N N . LEU C 3 39 ? 154.885 206.938 167.917 1.00 110.92 21 LEU L N 1
ATOM 3565 C CA . LEU C 3 39 ? 156.306 207.163 167.682 1.00 106.21 21 LEU L CA 1
ATOM 3566 C C . LEU C 3 39 ? 156.822 206.421 166.462 1.00 104.81 21 LEU L C 1
ATOM 3567 O O . LEU C 3 39 ? 156.825 205.195 166.428 1.00 101.67 21 LEU L O 1
ATOM 3572 N N . SER C 3 40 ? 157.253 207.142 165.444 1.00 103.45 22 SER L N 1
ATOM 3573 C CA . SER C 3 40 ? 157.716 206.509 164.220 1.00 102.40 22 SER L CA 1
ATOM 3574 C C . SER C 3 40 ? 159.223 206.244 164.249 1.00 97.67 22 SER L C 1
ATOM 3575 O O . SER C 3 40 ? 159.946 206.935 164.971 1.00 98.98 22 SER L O 1
ATOM 3578 N N . CYS C 3 41 ? 159.700 205.297 163.401 1.00 94.48 23 CYS L N 1
ATOM 3579 C CA . CYS C 3 41 ? 161.114 205.004 163.171 1.00 92.93 23 CYS L CA 1
ATOM 3580 C C . CYS C 3 41 ? 161.298 204.518 161.728 1.00 93.96 23 CYS L C 1
ATOM 3581 O O . CYS C 3 41 ? 160.707 203.522 161.292 1.00 93.15 23 CYS L O 1
ATOM 3584 N N . ARG C 3 42 ? 162.057 205.301 160.968 1.00 96.31 24 ARG L N 1
ATOM 3585 C CA . ARG C 3 42 ? 162.313 205.065 159.557 1.00 95.98 24 ARG L CA 1
ATOM 3586 C C . ARG C 3 42 ? 163.700 204.507 159.285 1.00 92.84 24 ARG L C 1
ATOM 3587 O O . ARG C 3 42 ? 164.719 205.125 159.612 1.00 90.74 24 ARG L O 1
ATOM 3595 N N . ALA C 3 43 ? 163.752 203.321 158.715 1.00 93.47 25 ALA L N 1
ATOM 3596 C CA . ALA C 3 43 ? 165.036 202.718 158.420 1.00 94.39 25 ALA L CA 1
ATOM 3597 C C . ALA C 3 43 ? 165.538 203.186 157.069 1.00 94.50 25 ALA L C 1
ATOM 3598 O O . ALA C 3 43 ? 164.748 203.440 156.164 1.00 99.93 25 ALA L O 1
ATOM 3600 N N . SER C 3 44 ? 166.851 203.271 156.910 1.00 94.74 26 SER L N 1
ATOM 3601 C CA . SER C 3 44 ? 167.450 203.616 155.626 1.00 99.14 26 SER L CA 1
ATOM 3602 C C . SER C 3 44 ? 167.292 202.475 154.644 1.00 101.67 26 SER L C 1
ATOM 3603 O O . SER C 3 44 ? 167.028 202.677 153.461 1.00 103.79 26 SER L O 1
ATOM 3606 N N . GLN C 3 45 ? 167.481 201.265 155.144 1.00 102.93 27 GLN L N 1
ATOM 3607 C CA . GLN C 3 45 ? 167.363 200.072 154.344 1.00 101.85 27 GLN L CA 1
ATOM 3608 C C . GLN C 3 45 ? 166.349 199.227 155.057 1.00 102.75 27 GLN L C 1
ATOM 3609 O O . GLN C 3 45 ? 165.938 199.586 156.154 1.00 102.45 27 GLN L O 1
ATOM 3615 N N . SER C 3 46 A 166.009 198.076 154.518 1.00 99.48 27 SER L N 1
ATOM 3616 C CA . SER C 3 46 A 165.085 197.209 155.219 1.00 96.16 27 SER L CA 1
ATOM 3617 C C . SER C 3 46 A 165.749 196.684 156.461 1.00 96.49 27 SER L C 1
ATOM 3618 O O . SER C 3 46 A 166.962 196.455 156.470 1.00 95.81 27 SER L O 1
ATOM 3621 N N . VAL C 3 47 ? 164.963 196.459 157.493 1.00 92.98 28 VAL L N 1
ATOM 3622 C CA . VAL C 3 47 ? 165.463 195.838 158.691 1.00 82.80 28 VAL L CA 1
ATOM 3623 C C . VAL C 3 47 ? 165.456 194.368 158.411 1.00 82.08 28 VAL L C 1
ATOM 3624 O O . VAL C 3 47 ? 164.438 193.839 157.986 1.00 84.41 28 VAL L O 1
ATOM 3628 N N . SER C 3 48 ? 166.566 193.685 158.605 1.00 82.91 29 SER L N 1
ATOM 3629 C CA . SER C 3 48 ? 166.510 192.271 158.322 1.00 86.60 29 SER L CA 1
ATOM 3630 C C . SER C 3 48 ? 165.521 191.687 159.279 1.00 82.95 29 SER L C 1
ATOM 3631 O O . SER C 3 48 ? 165.612 191.929 160.478 1.00 84.16 29 SER L O 1
ATOM 3634 N N . ASN C 3 49 ? 164.639 190.844 158.787 1.00 82.02 30 ASN L N 1
ATOM 3635 C CA . ASN C 3 49 ? 163.656 190.224 159.641 1.00 84.13 30 ASN L CA 1
ATOM 3636 C C . ASN C 3 49 ? 163.028 191.313 160.492 1.00 82.98 30 ASN L C 1
ATOM 3637 O O . ASN C 3 49 ? 162.461 192.269 159.964 1.00 83.98 30 ASN L O 1
ATOM 3642 N N . ASN C 3 50 ? 163.089 191.145 161.799 1.00 79.50 31 ASN L N 1
ATOM 3643 C CA . ASN C 3 50 ? 162.543 192.112 162.708 1.00 77.96 31 ASN L CA 1
ATOM 3644 C C . ASN C 3 50 ? 163.478 192.296 163.873 1.00 79.31 31 ASN L C 1
ATOM 3645 O O . ASN C 3 50 ? 163.273 191.715 164.934 1.00 81.60 31 ASN L O 1
ATOM 3650 N N . TYR C 3 51 ? 164.521 193.078 163.673 1.00 73.48 32 TYR L N 1
ATOM 3651 C CA . TYR C 3 51 ? 165.533 193.277 164.696 1.00 71.24 32 TYR L CA 1
ATOM 3652 C C . TYR C 3 51 ? 165.523 194.677 165.243 1.00 70.49 32 TYR L C 1
ATOM 3653 O O . TYR C 3 51 ? 166.524 195.192 165.734 1.00 71.87 32 TYR L O 1
ATOM 3662 N N . LEU C 3 52 ? 164.417 195.343 165.081 1.00 68.82 33 LEU L N 1
ATOM 3663 C CA . LEU C 3 52 ? 164.289 196.672 165.609 1.00 62.89 33 LEU L CA 1
ATOM 3664 C C . LEU C 3 52 ? 163.824 196.528 167.032 1.00 60.54 33 LEU L C 1
ATOM 3665 O O . LEU C 3 52 ? 163.251 195.511 167.378 1.00 68.12 33 LEU L O 1
ATOM 3670 N N . ALA C 3 53 ? 164.150 197.482 167.884 1.00 62.19 34 ALA L N 1
ATOM 3671 C CA . ALA C 3 53 ? 163.714 197.443 169.281 1.00 67.32 34 ALA L CA 1
ATOM 3672 C C . ALA C 3 53 ? 163.463 198.835 169.819 1.00 72.60 34 ALA L C 1
ATOM 3673 O O . ALA C 3 53 ? 163.965 199.816 169.270 1.00 75.46 34 ALA L O 1
ATOM 3675 N N . TRP C 3 54 ? 162.668 198.926 170.889 1.00 71.06 35 TRP L N 1
ATOM 3676 C CA . TRP C 3 54 ? 162.387 200.212 171.522 1.00 71.52 35 TRP L CA 1
ATOM 3677 C C . TRP C 3 54 ? 162.742 200.251 172.998 1.00 75.64 35 TRP L C 1
ATOM 3678 O O . TRP C 3 54 ? 162.472 199.296 173.743 1.00 77.15 35 TRP L O 1
ATOM 3689 N N . TYR C 3 55 ? 163.242 201.413 173.421 1.00 72.29 36 TYR L N 1
ATOM 3690 C CA . TYR C 3 55 ? 163.623 201.726 174.792 1.00 69.57 36 TYR L CA 1
ATOM 3691 C C . TYR C 3 55 ? 162.980 202.991 175.341 1.00 73.65 36 TYR L C 1
ATOM 3692 O O . TYR C 3 55 ? 162.737 203.951 174.606 1.00 76.72 36 TYR L O 1
ATOM 3701 N N . GLN C 3 56 ? 162.764 203.012 176.652 1.00 75.64 37 GLN L N 1
ATOM 3702 C CA . GLN C 3 56 ? 162.240 204.176 177.363 1.00 79.29 37 GLN L CA 1
ATOM 3703 C C . GLN C 3 56 ? 163.226 204.719 178.380 1.00 81.58 37 GLN L C 1
ATOM 3704 O O . GLN C 3 56 ? 163.579 204.033 179.341 1.00 82.69 37 GLN L O 1
ATOM 3710 N N . GLN C 3 57 ? 163.659 205.953 178.212 1.00 83.50 38 GLN L N 1
ATOM 3711 C CA . GLN C 3 57 ? 164.602 206.533 179.140 1.00 81.59 38 GLN L CA 1
ATOM 3712 C C . GLN C 3 57 ? 164.010 207.653 179.958 1.00 89.68 38 GLN L C 1
ATOM 3713 O O . GLN C 3 57 ? 163.723 208.749 179.459 1.00 89.19 38 GLN L O 1
ATOM 3719 N N . LYS C 3 58 ? 163.821 207.397 181.232 1.00 93.48 39 LYS L N 1
ATOM 3720 C CA . LYS C 3 58 ? 163.275 208.429 182.071 1.00 95.41 39 LYS L CA 1
ATOM 3721 C C . LYS C 3 58 ? 164.462 209.320 182.343 1.00 95.49 39 LYS L C 1
ATOM 3722 O O . LYS C 3 58 ? 165.569 208.796 182.457 1.00 94.37 39 LYS L O 1
ATOM 3728 N N . PRO C 3 59 ? 164.317 210.627 182.467 1.00 93.76 40 PRO L N 1
ATOM 3729 C CA . PRO C 3 59 ? 165.422 211.493 182.761 1.00 91.90 40 PRO L CA 1
ATOM 3730 C C . PRO C 3 59 ? 166.116 211.029 184.018 1.00 94.38 40 PRO L C 1
ATOM 3731 O O . PRO C 3 59 ? 165.466 210.722 185.014 1.00 94.09 40 PRO L O 1
ATOM 3735 N N . GLY C 3 60 ? 167.439 210.985 183.967 1.00 93.94 41 GLY L N 1
ATOM 3736 C CA . GLY C 3 60 ? 168.244 210.578 185.107 1.00 93.14 41 GLY L CA 1
ATOM 3737 C C . GLY C 3 60 ? 168.392 209.067 185.253 1.00 93.88 41 GLY L C 1
ATOM 3738 O O . GLY C 3 60 ? 169.042 208.599 186.188 1.00 96.28 41 GLY L O 1
ATOM 3739 N N . GLN C 3 61 ? 167.810 208.297 184.345 1.00 90.45 42 GLN L N 1
ATOM 3740 C CA . GLN C 3 61 ? 167.869 206.850 184.454 1.00 91.64 42 GLN L CA 1
ATOM 3741 C C . GLN C 3 61 ? 168.383 206.153 183.210 1.00 88.79 42 GLN L C 1
ATOM 3742 O O . GLN C 3 61 ? 168.310 206.689 182.105 1.00 88.61 42 GLN L O 1
ATOM 3748 N N . ALA C 3 62 ? 168.920 204.951 183.398 1.00 86.31 43 ALA L N 1
ATOM 3749 C CA . ALA C 3 62 ? 169.303 204.122 182.273 1.00 83.59 43 ALA L CA 1
ATOM 3750 C C . ALA C 3 62 ? 168.037 203.751 181.544 1.00 82.39 43 ALA L C 1
ATOM 3751 O O . ALA C 3 62 ? 167.014 203.584 182.200 1.00 83.39 43 ALA L O 1
ATOM 3753 N N . PRO C 3 63 ? 168.050 203.584 180.232 1.00 76.20 44 PRO L N 1
ATOM 3754 C CA . PRO C 3 63 ? 166.897 203.209 179.470 1.00 76.62 44 PRO L CA 1
ATOM 3755 C C . PRO C 3 63 ? 166.439 201.811 179.794 1.00 74.57 44 PRO L C 1
ATOM 3756 O O . PRO C 3 63 ? 167.250 200.920 180.021 1.00 71.65 44 PRO L O 1
ATOM 3760 N N . ARG C 3 64 ? 165.135 201.620 179.744 1.00 77.12 45 ARG L N 1
ATOM 3761 C CA . ARG C 3 64 ? 164.505 200.333 179.927 1.00 73.93 45 ARG L CA 1
ATOM 3762 C C . ARG C 3 64 ? 164.034 199.752 178.605 1.00 75.63 45 ARG L C 1
ATOM 3763 O O . ARG C 3 64 ? 163.480 200.453 177.760 1.00 75.84 45 ARG L O 1
ATOM 3771 N N . LEU C 3 65 ? 164.213 198.455 178.426 1.00 72.01 46 LEU L N 1
ATOM 3772 C CA . LEU C 3 65 ? 163.730 197.804 177.222 1.00 68.38 46 LEU L CA 1
ATOM 3773 C C . LEU C 3 65 ? 162.238 197.666 177.254 1.00 73.57 46 LEU L C 1
ATOM 3774 O O . LEU C 3 65 ? 161.690 197.120 178.204 1.00 82.02 46 LEU L O 1
ATOM 3779 N N . LEU C 3 66 ? 161.580 198.104 176.200 1.00 73.00 47 LEU L N 1
ATOM 3780 C CA . LEU C 3 66 ? 160.144 197.995 176.136 1.00 76.85 47 LEU L CA 1
ATOM 3781 C C . LEU C 3 66 ? 159.732 196.891 175.210 1.00 81.33 47 LEU L C 1
ATOM 3782 O O . LEU C 3 66 ? 158.893 196.041 175.532 1.00 88.19 47 LEU L O 1
ATOM 3787 N N . ILE C 3 67 ? 160.263 196.992 174.003 1.00 73.63 48 ILE L N 1
ATOM 3788 C CA . ILE C 3 67 ? 159.918 196.101 172.924 1.00 70.22 48 ILE L CA 1
ATOM 3789 C C . ILE C 3 67 ? 161.159 195.512 172.320 1.00 70.45 48 ILE L C 1
ATOM 3790 O O . ILE C 3 67 ? 162.083 196.250 171.983 1.00 71.33 48 ILE L O 1
ATOM 3795 N N . TYR C 3 68 ? 161.177 194.215 172.101 1.00 70.41 49 TYR L N 1
ATOM 3796 C CA . TYR C 3 68 ? 162.306 193.634 171.407 1.00 68.15 49 TYR L CA 1
ATOM 3797 C C . TYR C 3 68 ? 161.747 192.945 170.193 1.00 69.95 49 TYR L C 1
ATOM 3798 O O . TYR C 3 68 ? 160.647 192.385 170.205 1.00 75.33 49 TYR L O 1
ATOM 3807 N N . GLY C 3 69 ? 162.496 192.976 169.131 1.00 69.84 50 GLY L N 1
ATOM 3808 C CA . GLY C 3 69 ? 161.982 192.433 167.914 1.00 68.30 50 GLY L CA 1
ATOM 3809 C C . GLY C 3 69 ? 161.050 193.544 167.491 1.00 70.54 50 GLY L C 1
ATOM 3810 O O . GLY C 3 69 ? 160.884 194.517 168.223 1.00 73.09 50 GLY L O 1
ATOM 3811 N N . ALA C 3 70 ? 160.347 193.420 166.396 1.00 72.37 51 ALA L N 1
ATOM 3812 C CA . ALA C 3 70 ? 159.505 194.554 166.061 1.00 78.48 51 ALA L CA 1
ATOM 3813 C C . ALA C 3 70 ? 158.402 194.773 167.092 1.00 76.34 51 ALA L C 1
ATOM 3814 O O . ALA C 3 70 ? 157.984 195.908 167.316 1.00 81.75 51 ALA L O 1
ATOM 3816 N N . SER C 3 71 ? 157.877 193.698 167.677 1.00 76.48 52 SER L N 1
ATOM 3817 C CA . SER C 3 71 ? 156.743 193.865 168.562 1.00 83.40 52 SER L CA 1
ATOM 3818 C C . SER C 3 71 ? 156.689 193.070 169.864 1.00 85.60 52 SER L C 1
ATOM 3819 O O . SER C 3 71 ? 155.691 193.173 170.582 1.00 88.50 52 SER L O 1
ATOM 3822 N N . SER C 3 72 ? 157.687 192.268 170.226 1.00 81.58 53 SER L N 1
ATOM 3823 C CA . SER C 3 72 ? 157.482 191.493 171.440 1.00 83.31 53 SER L CA 1
ATOM 3824 C C . SER C 3 72 ? 157.662 192.356 172.659 1.00 83.18 53 SER L C 1
ATOM 3825 O O . SER C 3 72 ? 158.655 193.062 172.812 1.00 83.37 53 SER L O 1
ATOM 3828 N N . ARG C 3 73 ? 156.724 192.268 173.569 1.00 87.50 54 ARG L N 1
ATOM 3829 C CA . ARG C 3 73 ? 156.810 193.082 174.754 1.00 90.17 54 ARG L CA 1
ATOM 3830 C C . ARG C 3 73 ? 157.710 192.446 175.781 1.00 89.06 54 ARG L C 1
ATOM 3831 O O . ARG C 3 73 ? 157.658 191.235 175.996 1.00 91.35 54 ARG L O 1
ATOM 3839 N N . ALA C 3 74 ? 158.547 193.266 176.393 1.00 91.49 55 ALA L N 1
ATOM 3840 C CA . ALA C 3 74 ? 159.446 192.835 177.440 1.00 99.66 55 ALA L CA 1
ATOM 3841 C C . ALA C 3 74 ? 158.687 192.643 178.744 1.00 107.67 55 ALA L C 1
ATOM 3842 O O . ALA C 3 74 ? 157.620 193.227 178.966 1.00 105.19 55 ALA L O 1
ATOM 3844 N N . THR C 3 75 ? 159.234 191.801 179.597 1.00 110.57 56 THR L N 1
ATOM 3845 C CA . THR C 3 75 ? 158.642 191.518 180.879 1.00 113.32 56 THR L CA 1
ATOM 3846 C C . THR C 3 75 ? 158.556 192.758 181.739 1.00 110.59 56 THR L C 1
ATOM 3847 O O . THR C 3 75 ? 159.520 193.507 181.870 1.00 111.18 56 THR L O 1
ATOM 3851 N N . GLY C 3 76 ? 157.386 192.973 182.330 1.00 112.08 57 GLY L N 1
ATOM 3852 C CA . GLY C 3 76 ? 157.161 194.101 183.224 1.00 115.53 57 GLY L CA 1
ATOM 3853 C C . GLY C 3 76 ? 156.694 195.354 182.507 1.00 113.11 57 GLY L C 1
ATOM 3854 O O . GLY C 3 76 ? 156.466 196.392 183.133 1.00 111.43 57 GLY L O 1
ATOM 3855 N N . ILE C 3 77 ? 156.532 195.262 181.207 1.00 109.82 58 ILE L N 1
ATOM 3856 C CA . ILE C 3 77 ? 156.117 196.399 180.439 1.00 111.86 58 ILE L CA 1
ATOM 3857 C C . ILE C 3 77 ? 154.600 196.392 180.262 1.00 115.90 58 ILE L C 1
ATOM 3858 O O . ILE C 3 77 ? 154.029 195.346 179.956 1.00 115.69 58 ILE L O 1
ATOM 3863 N N . PRO C 3 78 ? 153.904 197.506 180.540 1.00 120.10 59 PRO L N 1
ATOM 3864 C CA . PRO C 3 78 ? 152.475 197.673 180.384 1.00 125.30 59 PRO L CA 1
ATOM 3865 C C . PRO C 3 78 ? 152.040 197.410 178.961 1.00 124.67 59 PRO L C 1
ATOM 3866 O O . PRO C 3 78 ? 152.769 197.713 178.020 1.00 122.57 59 PRO L O 1
ATOM 3870 N N . ASP C 3 79 ? 150.808 196.941 178.813 1.00 128.24 60 ASP L N 1
ATOM 3871 C CA . ASP C 3 79 ? 150.180 196.595 177.541 1.00 129.78 60 ASP L CA 1
ATOM 3872 C C . ASP C 3 79 ? 149.927 197.813 176.688 1.00 130.81 60 ASP L C 1
ATOM 3873 O O . ASP C 3 79 ? 149.610 197.717 175.503 1.00 129.11 60 ASP L O 1
ATOM 3878 N N . ARG C 3 80 ? 150.108 198.968 177.302 1.00 129.90 61 ARG L N 1
ATOM 3879 C CA . ARG C 3 80 ? 149.965 200.234 176.643 1.00 128.97 61 ARG L CA 1
ATOM 3880 C C . ARG C 3 80 ? 150.945 200.263 175.493 1.00 123.78 61 ARG L C 1
ATOM 3881 O O . ARG C 3 80 ? 150.665 200.826 174.437 1.00 123.24 61 ARG L O 1
ATOM 3889 N N . PHE C 3 81 ? 152.110 199.638 175.690 1.00 123.05 62 PHE L N 1
ATOM 3890 C CA . PHE C 3 81 ? 153.151 199.657 174.696 1.00 121.13 62 PHE L CA 1
ATOM 3891 C C . PHE C 3 81 ? 152.947 198.555 173.679 1.00 118.30 62 PHE L C 1
ATOM 3892 O O . PHE C 3 81 ? 153.024 197.360 173.990 1.00 119.91 62 PHE L O 1
ATOM 3900 N N . SER C 3 82 ? 152.765 198.963 172.435 1.00 114.71 63 SER L N 1
ATOM 3901 C CA . SER C 3 82 ? 152.539 198.042 171.341 1.00 109.98 63 SER L CA 1
ATOM 3902 C C . SER C 3 82 ? 153.424 198.357 170.157 1.00 102.75 63 SER L C 1
ATOM 3903 O O . SER C 3 82 ? 153.382 199.454 169.593 1.00 101.61 63 SER L O 1
ATOM 3906 N N . GLY C 3 83 ? 154.309 197.433 169.829 1.00 97.37 64 GLY L N 1
ATOM 3907 C CA . GLY C 3 83 ? 155.212 197.677 168.722 1.00 98.74 64 GLY L CA 1
ATOM 3908 C C . GLY C 3 83 ? 154.649 197.063 167.459 1.00 98.62 64 GLY L C 1
ATOM 3909 O O . GLY C 3 83 ? 153.902 196.082 167.527 1.00 97.34 64 GLY L O 1
ATOM 3910 N N . SER C 3 84 ? 155.027 197.615 166.318 1.00 97.30 65 SER L N 1
ATOM 3911 C CA . SER C 3 84 ? 154.638 197.060 165.036 1.00 95.02 65 SER L CA 1
ATOM 3912 C C . SER C 3 84 ? 155.565 197.545 163.941 1.00 97.06 65 SER L C 1
ATOM 3913 O O . SER C 3 84 ? 156.353 198.477 164.142 1.00 98.02 65 SER L O 1
ATOM 3916 N N . GLY C 3 85 ? 155.462 196.927 162.768 1.00 98.11 66 GLY L N 1
ATOM 3917 C CA . GLY C 3 85 ? 156.237 197.381 161.628 1.00 101.97 66 GLY L CA 1
ATOM 3918 C C . GLY C 3 85 ? 156.941 196.274 160.892 1.00 103.46 66 GLY L C 1
ATOM 3919 O O . GLY C 3 85 ? 156.945 195.119 161.327 1.00 102.59 66 GLY L O 1
ATOM 3920 N N . SER C 3 86 ? 157.436 196.635 159.722 1.00 103.58 67 SER L N 1
ATOM 3921 C CA . SER C 3 86 ? 158.148 195.734 158.825 1.00 105.84 67 SER L CA 1
ATOM 3922 C C . SER C 3 86 ? 158.921 196.538 157.794 1.00 105.97 67 SER L C 1
ATOM 3923 O O . SER C 3 86 ? 158.658 197.731 157.600 1.00 103.73 67 SER L O 1
ATOM 3926 N N . GLY C 3 87 ? 159.835 195.898 157.065 1.00 105.68 68 GLY L N 1
ATOM 3927 C CA . GLY C 3 87 ? 160.494 196.642 156.002 1.00 103.34 68 GLY L CA 1
ATOM 3928 C C . GLY C 3 87 ? 161.274 197.778 156.613 1.00 96.51 68 GLY L C 1
ATOM 3929 O O . GLY C 3 87 ? 162.228 197.551 157.356 1.00 95.77 68 GLY L O 1
ATOM 3930 N N . THR C 3 88 ? 160.924 198.996 156.228 1.00 94.17 69 THR L N 1
ATOM 3931 C CA . THR C 3 88 ? 161.586 200.176 156.729 1.00 95.28 69 THR L CA 1
ATOM 3932 C C . THR C 3 88 ? 160.697 201.004 157.637 1.00 97.36 69 THR L C 1
ATOM 3933 O O . THR C 3 88 ? 161.130 202.036 158.158 1.00 97.52 69 THR L O 1
ATOM 3937 N N . GLY C 3 89 ? 159.441 200.592 157.788 1.00 99.80 70 GLY L N 1
ATOM 3938 C CA . GLY C 3 89 ? 158.450 201.357 158.546 1.00 102.70 70 GLY L CA 1
ATOM 3939 C C . GLY C 3 89 ? 158.068 200.743 159.886 1.00 102.69 70 GLY L C 1
ATOM 3940 O O . GLY C 3 89 ? 157.295 199.773 159.943 1.00 99.87 70 GLY L O 1
ATOM 3941 N N . PHE C 3 90 ? 158.563 201.344 160.973 1.00 100.07 71 PHE L N 1
ATOM 3942 C CA . PHE C 3 90 ? 158.289 200.849 162.311 1.00 98.81 71 PHE L CA 1
ATOM 3943 C C . PHE C 3 90 ? 157.702 201.881 163.235 1.00 98.95 71 PHE L C 1
ATOM 3944 O O . PHE C 3 90 ? 157.904 203.092 163.076 1.00 100.05 71 PHE L O 1
ATOM 3952 N N . THR C 3 91 ? 156.960 201.400 164.218 1.00 96.86 72 THR L N 1
ATOM 3953 C CA . THR C 3 91 ? 156.388 202.305 165.184 1.00 99.13 72 THR L CA 1
ATOM 3954 C C . THR C 3 91 ? 156.142 201.721 166.567 1.00 101.15 72 THR L C 1
ATOM 3955 O O . THR C 3 91 ? 155.963 200.509 166.748 1.00 98.81 72 THR L O 1
ATOM 3959 N N . LEU C 3 92 ? 156.148 202.611 167.551 1.00 103.49 73 LEU L N 1
ATOM 3960 C CA . LEU C 3 92 ? 155.747 202.294 168.906 1.00 105.12 73 LEU L CA 1
ATOM 3961 C C . LEU C 3 92 ? 154.530 203.096 169.285 1.00 107.81 73 LEU L C 1
ATOM 3962 O O . LEU C 3 92 ? 154.526 204.333 169.294 1.00 110.02 73 LEU L O 1
ATOM 3967 N N . ILE C 3 93 ? 153.490 202.384 169.633 1.00 109.36 74 ILE L N 1
ATOM 3968 C CA . ILE C 3 93 ? 152.257 203.011 169.987 1.00 112.30 74 ILE L CA 1
ATOM 3969 C C . ILE C 3 93 ? 152.024 202.887 171.465 1.00 116.13 74 ILE L C 1
ATOM 3970 O O . ILE C 3 93 ? 152.158 201.800 172.025 1.00 116.65 74 ILE L O 1
ATOM 3975 N N . ILE C 3 94 ? 151.731 203.999 172.130 1.00 120.08 75 ILE L N 1
ATOM 3976 C CA . ILE C 3 94 ? 151.473 203.877 173.556 1.00 123.75 75 ILE L CA 1
ATOM 3977 C C . ILE C 3 94 ? 150.056 204.307 173.820 1.00 128.98 75 ILE L C 1
ATOM 3978 O O . ILE C 3 94 ? 149.773 205.506 173.823 1.00 130.14 75 ILE L O 1
ATOM 3983 N N . SER C 3 95 ? 149.160 203.361 174.039 1.00 131.56 76 SER L N 1
ATOM 3984 C CA . SER C 3 95 ? 147.774 203.747 174.229 1.00 136.57 76 SER L CA 1
ATOM 3985 C C . SER C 3 95 ? 147.634 204.255 175.630 1.00 139.68 76 SER L C 1
ATOM 3986 O O . SER C 3 95 ? 148.452 203.918 176.477 1.00 137.58 76 SER L O 1
ATOM 3989 N N . ARG C 3 96 ? 146.611 205.056 175.899 1.00 141.87 77 ARG L N 1
ATOM 3990 C CA . ARG C 3 96 ? 146.355 205.502 177.259 1.00 145.64 77 ARG L CA 1
ATOM 3991 C C . ARG C 3 96 ? 147.629 206.002 177.910 1.00 146.87 77 ARG L C 1
ATOM 3992 O O . ARG C 3 96 ? 147.922 205.615 179.035 1.00 143.59 77 ARG L O 1
ATOM 4000 N N . LEU C 3 97 ? 148.363 206.882 177.257 1.00 139.15 78 LEU L N 1
ATOM 4001 C CA . LEU C 3 97 ? 149.643 207.326 177.763 1.00 138.63 78 LEU L CA 1
ATOM 4002 C C . LEU C 3 97 ? 149.536 207.880 179.174 1.00 140.62 78 LEU L C 1
ATOM 4003 O O . LEU C 3 97 ? 148.705 208.745 179.433 1.00 139.93 78 LEU L O 1
ATOM 4008 N N . GLU C 3 98 ? 150.383 207.413 180.097 1.00 139.78 79 GLU L N 1
ATOM 4009 C CA . GLU C 3 98 ? 150.295 207.890 181.477 1.00 141.45 79 GLU L CA 1
ATOM 4010 C C . GLU C 3 98 ? 151.377 208.916 181.779 1.00 147.72 79 GLU L C 1
ATOM 4011 O O . GLU C 3 98 ? 152.386 208.937 181.094 1.00 135.61 79 GLU L O 1
ATOM 4017 N N . PRO C 3 99 ? 151.242 209.781 182.802 1.00 141.25 80 PRO L N 1
ATOM 4018 C CA . PRO C 3 99 ? 152.253 210.755 183.198 1.00 143.56 80 PRO L CA 1
ATOM 4019 C C . PRO C 3 99 ? 153.642 210.121 183.355 1.00 138.28 80 PRO L C 1
ATOM 4020 O O . PRO C 3 99 ? 154.664 210.721 183.005 1.00 134.34 80 PRO L O 1
ATOM 4024 N N . GLU C 3 100 ? 153.674 208.868 183.804 1.00 137.82 81 GLU L N 1
ATOM 4025 C CA . GLU C 3 100 ? 154.915 208.143 184.012 1.00 135.85 81 GLU L CA 1
ATOM 4026 C C . GLU C 3 100 ? 155.649 207.807 182.724 1.00 129.81 81 GLU L C 1
ATOM 4027 O O . GLU C 3 100 ? 156.808 207.390 182.762 1.00 124.38 81 GLU L O 1
ATOM 4033 N N . ASP C 3 101 ? 154.968 207.922 181.599 1.00 128.67 82 ASP L N 1
ATOM 4034 C CA . ASP C 3 101 ? 155.519 207.584 180.312 1.00 123.15 82 ASP L CA 1
ATOM 4035 C C . ASP C 3 101 ? 156.050 208.783 179.564 1.00 122.67 82 ASP L C 1
ATOM 4036 O O . ASP C 3 101 ? 156.521 208.648 178.436 1.00 118.52 82 ASP L O 1
ATOM 4041 N N . PHE C 3 102 ? 156.057 209.964 180.155 1.00 123.96 83 PHE L N 1
ATOM 4042 C CA . PHE C 3 102 ? 156.564 211.091 179.375 1.00 121.90 83 PHE L CA 1
ATOM 4043 C C . PHE C 3 102 ? 158.092 211.192 179.474 1.00 120.10 83 PHE L C 1
ATOM 4044 O O . PHE C 3 102 ? 158.669 212.086 180.096 1.00 124.05 83 PHE L O 1
ATOM 4052 N N . ALA C 3 103 ? 158.714 210.219 178.816 1.00 113.91 84 ALA L N 1
ATOM 4053 C CA . ALA C 3 103 ? 160.128 209.872 178.768 1.00 106.34 84 ALA L CA 1
ATOM 4054 C C . ALA C 3 103 ? 160.688 210.028 177.380 1.00 102.18 84 ALA L C 1
ATOM 4055 O O . ALA C 3 103 ? 159.969 210.402 176.445 1.00 105.44 84 ALA L O 1
ATOM 4057 N N . VAL C 3 104 ? 161.989 209.804 177.250 1.00 91.08 85 VAL L N 1
ATOM 4058 C CA . VAL C 3 104 ? 162.591 209.824 175.942 1.00 90.30 85 VAL L CA 1
ATOM 4059 C C . VAL C 3 104 ? 162.536 208.441 175.352 1.00 90.69 85 VAL L C 1
ATOM 4060 O O . VAL C 3 104 ? 162.916 207.460 175.976 1.00 89.58 85 VAL L O 1
ATOM 4064 N N . TYR C 3 105 ? 162.054 208.336 174.154 1.00 88.79 86 TYR L N 1
ATOM 4065 C CA . TYR C 3 105 ? 161.987 207.041 173.549 1.00 81.83 86 TYR L CA 1
ATOM 4066 C C . TYR C 3 105 ? 163.017 206.907 172.500 1.00 78.09 86 TYR L C 1
ATOM 4067 O O . TYR C 3 105 ? 163.313 207.853 171.769 1.00 81.30 86 TYR L O 1
ATOM 4076 N N . TYR C 3 106 ? 163.552 205.719 172.393 1.00 75.06 87 TYR L N 1
ATOM 4077 C CA . TYR C 3 106 ? 164.508 205.436 171.355 1.00 75.74 87 TYR L CA 1
ATOM 4078 C C . TYR C 3 106 ? 164.157 204.172 170.608 1.00 79.97 87 TYR L C 1
ATOM 4079 O O . TYR C 3 106 ? 163.764 203.186 171.236 1.00 77.38 87 TYR L O 1
ATOM 4088 N N . CYS C 3 107 ? 164.409 204.157 169.289 1.00 78.94 88 CYS L N 1
ATOM 4089 C CA . CYS C 3 107 ? 164.377 202.954 168.469 1.00 74.23 88 CYS L CA 1
ATOM 4090 C C . CYS C 3 107 ? 165.839 202.619 168.205 1.00 64.29 88 CYS L C 1
ATOM 4091 O O . CYS C 3 107 ? 166.703 203.512 168.137 1.00 65.73 88 CYS L O 1
ATOM 4094 N N . GLN C 3 108 ? 166.119 201.345 168.041 1.00 65.31 89 GLN L N 1
ATOM 4095 C CA . GLN C 3 108 ? 167.457 200.947 167.659 1.00 62.18 89 GLN L CA 1
ATOM 4096 C C . GLN C 3 108 ? 167.377 199.667 166.868 1.00 66.94 89 GLN L C 1
ATOM 4097 O O . GLN C 3 108 ? 166.295 199.103 166.713 1.00 74.53 89 GLN L O 1
ATOM 4103 N N . GLN C 3 109 ? 168.508 199.178 166.407 1.00 60.90 90 GLN L N 1
ATOM 4104 C CA . GLN C 3 109 ? 168.533 197.95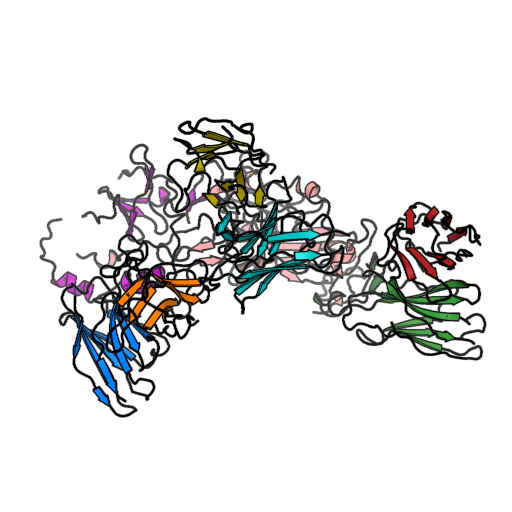5 165.634 1.00 66.59 90 GLN L CA 1
ATOM 4105 C C . GLN C 3 109 ? 169.696 197.063 165.935 1.00 72.20 90 GLN L C 1
ATOM 4106 O O . GLN C 3 109 ? 170.835 197.511 166.064 1.00 73.33 90 GLN L O 1
ATOM 4112 N N . TYR C 3 110 ? 169.420 195.766 165.941 1.00 67.38 91 TYR L N 1
ATOM 4113 C CA . TYR C 3 110 ? 170.438 194.765 166.151 1.00 64.42 91 TYR L CA 1
ATOM 4114 C C . TYR C 3 110 ? 170.500 193.789 164.994 1.00 62.83 91 TYR L C 1
ATOM 4115 O O . TYR C 3 110 ? 170.047 192.660 165.075 1.00 65.27 91 TYR L O 1
ATOM 4124 N N . GLY C 3 111 ? 171.015 194.255 163.866 1.00 65.55 92 GLY L N 1
ATOM 4125 C CA . GLY C 3 111 ? 171.036 193.429 162.679 1.00 66.89 92 GLY L CA 1
ATOM 4126 C C . GLY C 3 111 ? 172.381 192.758 162.522 1.00 64.31 92 GLY L C 1
ATOM 4127 O O . GLY C 3 111 ? 173.202 192.778 163.436 1.00 66.96 92 GLY L O 1
ATOM 4128 N N . SER C 3 112 ? 172.627 192.253 161.317 1.00 63.22 93 SER L N 1
ATOM 4129 C CA . SER C 3 112 ? 173.827 191.501 160.971 1.00 71.18 93 SER L CA 1
ATOM 4130 C C . SER C 3 112 ? 175.159 192.233 160.852 1.00 74.04 93 SER L C 1
ATOM 4131 O O . SER C 3 112 ? 176.210 191.594 160.939 1.00 71.72 93 SER L O 1
ATOM 4134 N N . SER C 3 113 ? 175.171 193.546 160.639 1.00 69.55 94 SER L N 1
ATOM 4135 C CA . SER C 3 113 ? 176.461 194.199 160.487 1.00 70.34 94 SER L CA 1
ATOM 4136 C C . SER C 3 113 ? 176.912 194.936 161.732 1.00 68.90 94 SER L C 1
ATOM 4137 O O . SER C 3 113 ? 178.094 194.893 162.106 1.00 68.68 94 SER L O 1
ATOM 4140 N N . SER C 3 114 ? 175.972 195.604 162.379 1.00 64.62 95 SER L N 1
ATOM 4141 C CA . SER C 3 114 ? 176.251 196.415 163.544 1.00 63.51 95 SER L CA 1
ATOM 4142 C C . SER C 3 114 ? 175.005 196.747 164.322 1.00 60.77 95 SER L C 1
ATOM 4143 O O . SER C 3 114 ? 173.880 196.594 163.840 1.00 62.51 95 SER L O 1
ATOM 4146 N N . ILE C 3 115 ? 175.222 197.275 165.508 1.00 57.79 96 ILE L N 1
ATOM 4147 C CA . ILE C 3 115 ? 174.164 197.793 166.333 1.00 54.66 96 ILE L CA 1
ATOM 4148 C C . ILE C 3 115 ? 174.147 199.287 166.187 1.00 55.41 96 ILE L C 1
ATOM 4149 O O . ILE C 3 115 ? 175.183 199.940 166.314 1.00 60.86 96 ILE L O 1
ATOM 4154 N N . THR C 3 116 ? 172.980 199.818 165.895 1.00 55.36 97 THR L N 1
ATOM 4155 C CA . THR C 3 116 ? 172.823 201.247 165.691 1.00 47.44 97 THR L CA 1
ATOM 4156 C C . THR C 3 116 ? 171.629 201.782 166.445 1.00 56.09 97 THR L C 1
ATOM 4157 O O . THR C 3 116 ? 170.658 201.066 166.663 1.00 62.42 97 THR L O 1
ATOM 4161 N N . PHE C 3 117 ? 171.678 203.050 166.827 1.00 56.02 98 PHE L N 1
ATOM 4162 C CA . PHE C 3 117 ? 170.582 203.701 167.552 1.00 57.30 98 PHE L CA 1
ATOM 4163 C C . PHE C 3 117 ? 170.050 204.914 166.820 1.00 61.02 98 PHE L C 1
ATOM 4164 O O . PHE C 3 117 ? 170.788 205.572 166.090 1.00 64.64 98 PHE L O 1
ATOM 4172 N N . GLY C 3 118 ? 168.782 205.237 167.059 1.00 63.73 99 GLY L N 1
ATOM 4173 C CA . GLY C 3 118 ? 168.169 206.438 166.519 1.00 73.63 99 GLY L CA 1
ATOM 4174 C C . GLY C 3 118 ? 168.533 207.610 167.417 1.00 70.82 99 GLY L C 1
ATOM 4175 O O . GLY C 3 118 ? 169.353 207.474 168.322 1.00 71.36 99 GLY L O 1
ATOM 4176 N N . GLN C 3 119 ? 167.941 208.768 167.179 1.00 76.81 100 GLN L N 1
ATOM 4177 C CA . GLN C 3 119 ? 168.300 209.956 167.936 1.00 80.40 100 GLN L CA 1
ATOM 4178 C C . GLN C 3 119 ? 167.548 210.010 169.240 1.00 82.20 100 GLN L C 1
ATOM 4179 O O . GLN C 3 119 ? 168.069 210.451 170.264 1.00 83.76 100 GLN L O 1
ATOM 4185 N N . GLY C 3 120 ? 166.314 209.562 169.163 1.00 83.54 101 GLY L N 1
ATOM 4186 C CA . GLY C 3 120 ? 165.375 209.544 170.264 1.00 85.70 101 GLY L CA 1
ATOM 4187 C C . GLY C 3 120 ? 164.525 210.798 170.293 1.00 85.20 101 GLY L C 1
ATOM 4188 O O . GLY C 3 120 ? 164.948 211.856 169.818 1.00 84.92 101 GLY L O 1
ATOM 4189 N N . THR C 3 121 ? 163.322 210.687 170.846 1.00 85.01 102 THR L N 1
ATOM 4190 C CA . THR C 3 121 ? 162.452 211.853 170.977 1.00 91.91 102 THR L CA 1
ATOM 4191 C C . THR C 3 121 ? 161.795 211.874 172.335 1.00 96.99 102 THR L C 1
ATOM 4192 O O . THR C 3 121 ? 161.615 210.836 172.960 1.00 94.14 102 THR L O 1
ATOM 4196 N N . ARG C 3 122 ? 161.363 213.037 172.779 1.00 101.43 103 ARG L N 1
ATOM 4197 C CA . ARG C 3 122 ? 160.709 213.127 174.078 1.00 105.82 103 ARG L CA 1
ATOM 4198 C C . ARG C 3 122 ? 159.216 213.282 173.984 1.00 112.03 103 ARG L C 1
ATOM 4199 O O . ARG C 3 122 ? 158.730 214.032 173.146 1.00 115.01 103 ARG L O 1
ATOM 4207 N N . LEU C 3 123 ? 158.485 212.617 174.866 1.00 113.37 104 LEU L N 1
ATOM 4208 C CA . LEU C 3 123 ? 157.074 212.930 174.929 1.00 118.57 104 LEU L CA 1
ATOM 4209 C C . LEU C 3 123 ? 156.873 214.010 175.966 1.00 123.63 104 LEU L C 1
ATOM 4210 O O . LEU C 3 123 ? 157.285 213.871 177.115 1.00 125.02 104 LEU L O 1
ATOM 4215 N N . GLU C 3 124 ? 156.252 215.088 175.527 1.00 128.12 105 GLU L N 1
ATOM 4216 C CA . GLU C 3 124 ? 155.949 216.278 176.306 1.00 132.08 105 GLU L CA 1
ATOM 4217 C C . GLU C 3 124 ? 154.430 216.343 176.508 1.00 133.95 105 GLU L C 1
ATOM 4218 O O . GLU C 3 124 ? 153.728 215.472 175.980 1.00 134.26 105 GLU L O 1
ATOM 4224 N N . ILE C 3 125 ? 153.927 217.357 177.257 1.00 135.52 106 ILE L N 1
ATOM 4225 C CA . ILE C 3 125 ? 152.498 217.600 177.509 1.00 138.56 106 ILE L CA 1
ATOM 4226 C C . ILE C 3 125 ? 152.215 219.041 177.089 1.00 138.47 106 ILE L C 1
ATOM 4227 O O . ILE C 3 125 ? 152.930 219.976 177.471 1.00 139.76 106 ILE L O 1
ATOM 4232 N N . VAL D 4 22 ? 152.379 152.435 188.281 1.00 126.40 2 VAL A N 1
ATOM 4233 C CA . VAL D 4 22 ? 153.533 152.306 187.373 1.00 129.53 2 VAL A CA 1
ATOM 4234 C C . VAL D 4 22 ? 154.854 151.889 188.096 1.00 127.74 2 VAL A C 1
ATOM 4235 O O . VAL D 4 22 ? 155.946 152.073 187.546 1.00 127.15 2 VAL A O 1
ATOM 4239 N N . GLN D 4 23 ? 154.749 151.305 189.304 1.00 127.91 3 GLN A N 1
ATOM 4240 C CA . GLN D 4 23 ? 155.858 150.903 190.173 1.00 127.96 3 GLN A CA 1
ATOM 4241 C C . GLN D 4 23 ? 156.736 149.748 189.712 1.00 126.30 3 GLN A C 1
ATOM 4242 O O . GLN D 4 23 ? 156.262 148.695 189.272 1.00 127.69 3 GLN A O 1
ATOM 4248 N N . PHE D 4 24 ? 158.033 149.951 189.905 1.00 124.13 4 PHE A N 1
ATOM 4249 C CA . PHE D 4 24 ? 159.049 148.944 189.673 1.00 125.30 4 PHE A CA 1
ATOM 4250 C C . PHE D 4 24 ? 159.408 148.376 191.019 1.00 126.77 4 PHE A C 1
ATOM 4251 O O . PHE D 4 24 ? 159.575 149.121 191.989 1.00 124.88 4 PHE A O 1
ATOM 4259 N N . VAL D 4 25 ? 159.486 147.066 191.096 1.00 126.51 5 VAL A N 1
ATOM 4260 C CA . VAL D 4 25 ? 159.757 146.406 192.340 1.00 125.75 5 VAL A CA 1
ATOM 4261 C C . VAL D 4 25 ? 161.003 145.562 192.326 1.00 122.88 5 VAL A C 1
ATOM 4262 O O . VAL D 4 25 ? 161.085 144.527 191.656 1.00 124.14 5 VAL A O 1
ATOM 4266 N N . GLN D 4 26 ? 161.938 145.953 193.154 1.00 116.65 6 GLN A N 1
ATOM 4267 C CA . GLN D 4 26 ? 163.174 145.231 193.285 1.00 118.94 6 GLN A CA 1
ATOM 4268 C C . GLN D 4 26 ? 163.034 144.305 194.436 1.00 128.50 6 GLN A C 1
ATOM 4269 O O . GLN D 4 26 ? 162.291 144.595 195.375 1.00 130.39 6 GLN A O 1
ATOM 4275 N N . SER D 4 27 ? 163.774 143.220 194.407 1.00 134.41 7 SER A N 1
ATOM 4276 C CA . SER D 4 27 ? 163.675 142.277 195.491 1.00 146.94 7 SER A CA 1
ATOM 4277 C C . SER D 4 27 ? 164.989 141.960 196.150 1.00 143.86 7 SER A C 1
ATOM 4278 O O . SER D 4 27 ? 165.920 141.436 195.529 1.00 141.06 7 SER A O 1
ATOM 4281 N N . GLY D 4 28 ? 165.047 142.323 197.419 1.00 141.55 8 GLY A N 1
ATOM 4282 C CA . GLY D 4 28 ? 166.194 142.101 198.265 1.00 138.72 8 GLY A CA 1
ATOM 4283 C C . GLY D 4 28 ? 167.355 143.035 198.015 1.00 135.20 8 GLY A C 1
ATOM 4284 O O . GLY D 4 28 ? 167.218 144.129 197.449 1.00 132.46 8 GLY A O 1
ATOM 4285 N N . ALA D 4 29 ? 168.488 142.583 198.526 1.00 135.41 9 ALA A N 1
ATOM 4286 C CA . ALA D 4 29 ? 169.784 143.229 198.527 1.00 132.96 9 ALA A CA 1
ATOM 4287 C C . ALA D 4 29 ? 170.782 142.105 198.661 1.00 134.29 9 ALA A C 1
ATOM 4288 O O . ALA D 4 29 ? 170.411 141.022 199.122 1.00 136.53 9 ALA A O 1
ATOM 4290 N N . GLU D 4 30 ? 172.020 142.321 198.262 1.00 135.02 10 GLU A N 1
ATOM 4291 C CA . GLU D 4 30 ? 172.999 141.248 198.413 1.00 141.77 10 GLU A CA 1
ATOM 4292 C C . GLU D 4 30 ? 174.317 141.697 198.971 1.00 142.76 10 GLU A C 1
ATOM 4293 O O . GLU D 4 30 ? 174.774 142.809 198.694 1.00 139.61 10 GLU A O 1
ATOM 4299 N N . VAL D 4 31 ? 174.941 140.797 199.721 1.00 145.20 11 VAL A N 1
ATOM 4300 C CA . VAL D 4 31 ? 176.275 141.021 200.219 1.00 149.39 11 VAL A CA 1
ATOM 4301 C C . VAL D 4 31 ? 177.146 139.893 199.720 1.00 152.20 11 VAL A C 1
ATOM 4302 O O . VAL D 4 31 ? 176.871 138.732 200.022 1.00 152.86 11 VAL A O 1
ATOM 4306 N N . LYS D 4 32 ? 178.188 140.217 198.977 1.00 152.64 12 LYS A N 1
ATOM 4307 C CA . LYS D 4 32 ? 179.064 139.189 198.451 1.00 157.53 12 LYS A CA 1
ATOM 4308 C C . LYS D 4 32 ? 180.508 139.613 198.561 1.00 157.98 12 LYS A C 1
ATOM 4309 O O . LYS D 4 32 ? 180.825 140.791 198.540 1.00 155.74 12 LYS A O 1
ATOM 4315 N N . LYS D 4 33 ? 181.397 138.657 198.640 1.00 163.45 13 LYS A N 1
ATOM 4316 C CA . LYS D 4 33 ? 182.807 138.967 198.717 1.00 168.28 13 LYS A CA 1
ATOM 4317 C C . LYS D 4 33 ? 183.343 139.286 197.320 1.00 163.52 13 LYS A C 1
ATOM 4318 O O . LYS D 4 33 ? 182.741 138.873 196.331 1.00 158.48 13 LYS A O 1
ATOM 4324 N N . PRO D 4 34 ? 184.467 140.010 197.189 1.00 166.71 14 PRO A N 1
ATOM 4325 C CA . PRO D 4 34 ? 185.052 140.366 195.916 1.00 166.25 14 PRO A CA 1
ATOM 4326 C C . PRO D 4 34 ? 185.259 139.134 195.068 1.00 165.43 14 PRO A C 1
ATOM 4327 O O . PRO D 4 34 ? 185.693 138.090 195.557 1.00 164.90 14 PRO A O 1
ATOM 4331 N N . GLY D 4 35 ? 184.943 139.275 193.792 1.00 162.33 15 GLY A N 1
ATOM 4332 C CA . GLY D 4 35 ? 185.044 138.223 192.803 1.00 158.87 15 GLY A CA 1
ATOM 4333 C C . GLY D 4 35 ? 183.713 137.501 192.595 1.00 159.47 15 GLY A C 1
ATOM 4334 O O . GLY D 4 35 ? 183.529 136.827 191.583 1.00 157.49 15 GLY A O 1
ATOM 4335 N N . ALA D 4 36 ? 182.779 137.672 193.531 1.00 159.72 16 ALA A N 1
ATOM 4336 C CA . ALA D 4 36 ? 181.471 137.037 193.475 1.00 159.83 16 ALA A CA 1
ATOM 4337 C C . ALA D 4 36 ? 180.512 137.762 192.564 1.00 160.79 16 ALA A C 1
ATOM 4338 O O . ALA D 4 36 ? 180.611 138.975 192.388 1.00 156.74 16 ALA A O 1
ATOM 4340 N N . SER D 4 37 ? 179.584 137.027 191.959 1.00 159.11 17 SER A N 1
ATOM 4341 C CA . SER D 4 37 ? 178.578 137.644 191.107 1.00 154.63 17 SER A CA 1
ATOM 4342 C C . SER D 4 37 ? 177.338 138.037 191.879 1.00 151.08 17 SER A C 1
ATOM 4343 O O . SER D 4 37 ? 177.028 137.469 192.936 1.00 151.45 17 SER A O 1
ATOM 4346 N N . VAL D 4 38 ? 176.586 138.975 191.315 1.00 146.61 18 VAL A N 1
ATOM 4347 C CA . VAL D 4 38 ? 175.299 139.377 191.891 1.00 149.75 18 VAL A CA 1
ATOM 4348 C C . VAL D 4 38 ? 174.198 139.452 190.853 1.00 142.29 18 VAL A C 1
ATOM 4349 O O . VAL D 4 38 ? 174.464 139.604 189.655 1.00 137.38 18 VAL A O 1
ATOM 4353 N N . LYS D 4 39 ? 172.951 139.404 191.319 1.00 141.79 19 LYS A N 1
ATOM 4354 C CA . LYS D 4 39 ? 171.836 139.556 190.400 1.00 134.80 19 LYS A CA 1
ATOM 4355 C C . LYS D 4 39 ? 170.660 140.308 191.009 1.00 130.60 19 LYS A C 1
ATOM 4356 O O . LYS D 4 39 ? 170.168 139.984 192.089 1.00 131.72 19 LYS A O 1
ATOM 4362 N N . VAL D 4 40 ? 170.170 141.270 190.256 1.00 125.19 20 VAL A N 1
ATOM 4363 C CA . VAL D 4 40 ? 169.046 142.104 190.644 1.00 121.51 20 VAL A CA 1
ATOM 4364 C C . VAL D 4 40 ? 167.987 142.077 189.601 1.00 118.42 20 VAL A C 1
ATOM 4365 O O . VAL D 4 40 ? 168.276 141.973 188.414 1.00 122.07 20 VAL A O 1
ATOM 4369 N N . SER D 4 41 ? 166.754 142.179 190.016 1.00 116.56 21 SER A N 1
ATOM 4370 C CA . SER D 4 41 ? 165.725 142.248 189.027 1.00 121.61 21 SER A CA 1
ATOM 4371 C C . SER D 4 41 ? 164.651 143.215 189.472 1.00 118.61 21 SER A C 1
ATOM 4372 O O . SER D 4 41 ? 164.534 143.478 190.675 1.00 118.67 21 SER A O 1
ATOM 4375 N N . CYS D 4 42 ? 163.897 143.763 188.488 1.00 118.90 22 CYS A N 1
ATOM 4376 C CA . CYS D 4 42 ? 162.763 144.657 188.686 1.00 120.16 22 CYS A CA 1
ATOM 4377 C C . CYS D 4 42 ? 161.518 144.128 188.005 1.00 121.72 22 CYS A C 1
ATOM 4378 O O . CYS D 4 42 ? 161.440 144.052 186.773 1.00 125.08 22 CYS A O 1
ATOM 4381 N N . LYS D 4 43 ? 160.530 143.808 188.800 1.00 124.64 23 LYS A N 1
ATOM 4382 C CA . LYS D 4 43 ? 159.276 143.392 188.238 1.00 129.78 23 LYS A CA 1
ATOM 4383 C C . LYS D 4 43 ? 158.570 144.688 188.054 1.00 128.69 23 LYS A C 1
ATOM 4384 O O . LYS D 4 43 ? 158.790 145.604 188.837 1.00 126.72 23 LYS A O 1
ATOM 4390 N N . ALA D 4 44 ? 157.726 144.829 187.076 1.00 129.78 24 ALA A N 1
ATOM 4391 C CA . ALA D 4 44 ? 157.045 146.096 187.076 1.00 127.07 24 ALA A CA 1
ATOM 4392 C C . ALA D 4 44 ? 155.599 145.930 186.740 1.00 129.63 24 ALA A C 1
ATOM 4393 O O . ALA D 4 44 ? 155.202 145.042 185.980 1.00 130.85 24 ALA A O 1
ATOM 4395 N N . SER D 4 45 ? 154.800 146.802 187.328 1.00 133.05 25 SER A N 1
ATOM 4396 C CA . SER D 4 45 ? 153.380 146.783 187.075 1.00 141.04 25 SER A CA 1
ATOM 4397 C C . SER D 4 45 ? 152.822 148.175 186.946 1.00 136.60 25 SER A C 1
ATOM 4398 O O . SER D 4 45 ? 153.550 149.157 186.988 1.00 131.87 25 SER A O 1
ATOM 4401 N N . GLY D 4 46 ? 151.521 148.260 186.733 1.00 139.96 26 GLY A N 1
ATOM 4402 C CA . GLY D 4 46 ? 150.838 149.542 186.613 1.00 140.22 26 GLY A CA 1
ATOM 4403 C C . GLY D 4 46 ? 150.943 150.156 185.223 1.00 139.86 26 GLY A C 1
ATOM 4404 O O . GLY D 4 46 ? 150.534 151.298 185.014 1.00 138.11 26 GLY A O 1
ATOM 4405 N N . TYR D 4 47 ? 151.485 149.400 184.283 1.00 139.87 27 TYR A N 1
ATOM 4406 C CA . TYR D 4 47 ? 151.680 149.859 182.927 1.00 142.40 27 TYR A CA 1
ATOM 4407 C C . TYR D 4 47 ? 151.772 148.620 182.044 1.00 144.11 27 TYR A C 1
ATOM 4408 O O . TYR D 4 47 ? 151.659 147.503 182.553 1.00 143.88 27 TYR A O 1
ATOM 4417 N N . THR D 4 48 ? 151.945 148.781 180.729 1.00 142.14 28 THR A N 1
ATOM 4418 C CA . THR D 4 48 ? 152.007 147.609 179.859 1.00 140.82 28 THR A CA 1
ATOM 4419 C C . THR D 4 48 ? 153.401 147.050 179.695 1.00 136.05 28 THR A C 1
ATOM 4420 O O . THR D 4 48 ? 153.573 145.858 179.446 1.00 133.31 28 THR A O 1
ATOM 4424 N N . PHE D 4 49 ? 154.396 147.900 179.872 1.00 120.01 29 PHE A N 1
ATOM 4425 C CA . PHE D 4 49 ? 155.794 147.555 179.702 1.00 131.51 29 PHE A CA 1
ATOM 4426 C C . PHE D 4 49 ? 156.110 147.075 178.311 1.00 132.42 29 PHE A C 1
ATOM 4427 O O . PHE D 4 49 ? 157.001 146.256 178.112 1.00 129.66 29 PHE A O 1
ATOM 4435 N N . THR D 4 50 ? 155.371 147.604 177.346 1.00 132.75 30 THR A N 1
ATOM 4436 C CA . THR D 4 50 ? 155.573 147.327 175.940 1.00 133.84 30 THR A CA 1
ATOM 4437 C C . THR D 4 50 ? 155.917 148.606 175.187 1.00 131.13 30 THR A C 1
ATOM 4438 O O . THR D 4 50 ? 156.189 148.581 173.984 1.00 132.99 30 THR A O 1
ATOM 4442 N N . ARG D 4 51 ? 155.825 149.737 175.884 1.00 125.84 31 ARG A N 1
ATOM 4443 C CA . ARG D 4 51 ? 155.980 151.045 175.261 1.00 125.61 31 ARG A CA 1
ATOM 4444 C C . ARG D 4 51 ? 157.016 151.957 175.887 1.00 114.86 31 ARG A C 1
ATOM 4445 O O . ARG D 4 51 ? 156.882 153.177 175.821 1.00 114.48 31 ARG A O 1
ATOM 4453 N N . HIS D 4 52 ? 158.014 151.391 176.516 1.00 107.65 32 HIS A N 1
ATOM 4454 C CA . HIS D 4 52 ? 159.071 152.197 177.089 1.00 103.96 32 HIS A CA 1
ATOM 4455 C C . HIS D 4 52 ? 160.290 151.339 177.271 1.00 102.99 32 HIS A C 1
ATOM 4456 O O . HIS D 4 52 ? 160.197 150.122 177.178 1.00 104.22 32 HIS A O 1
ATOM 4463 N N . ALA D 4 53 ? 161.441 151.946 177.504 1.00 96.34 33 ALA A N 1
ATOM 4464 C CA . ALA D 4 53 ? 162.629 151.126 177.763 1.00 92.36 33 ALA A CA 1
ATOM 4465 C C . ALA D 4 53 ? 162.903 151.038 179.241 1.00 95.26 33 ALA A C 1
ATOM 4466 O O . ALA D 4 53 ? 162.528 151.929 180.010 1.00 94.96 33 ALA A O 1
ATOM 4468 N N . ILE D 4 54 ? 163.601 149.995 179.650 1.00 92.94 34 ILE A N 1
ATOM 4469 C CA . ILE D 4 54 ? 164.021 149.928 181.036 1.00 86.87 34 ILE A CA 1
ATOM 4470 C C . ILE D 4 54 ? 165.524 150.090 181.125 1.00 87.98 34 ILE A C 1
ATOM 4471 O O . ILE D 4 54 ? 166.296 149.357 180.503 1.00 90.55 34 ILE A O 1
ATOM 4476 N N . HIS D 4 55 ? 165.932 151.085 181.885 1.00 83.95 35 HIS A N 1
ATOM 4477 C CA . HIS D 4 55 ? 167.327 151.448 182.051 1.00 85.38 35 HIS A CA 1
ATOM 4478 C C . HIS D 4 55 ? 167.905 151.029 183.358 1.00 86.17 35 HIS A C 1
ATOM 4479 O O . HIS D 4 55 ? 167.197 151.003 184.358 1.00 86.07 35 HIS A O 1
ATOM 4486 N N . TRP D 4 56 ? 169.209 150.749 183.376 1.00 84.56 36 TRP A N 1
ATOM 4487 C CA . TRP D 4 56 ? 169.882 150.511 184.639 1.00 82.45 36 TRP A CA 1
ATOM 4488 C C . TRP D 4 56 ? 170.913 151.590 184.909 1.00 79.32 36 TRP A C 1
ATOM 4489 O O . TRP D 4 56 ? 171.725 151.941 184.037 1.00 81.41 36 TRP A O 1
ATOM 4500 N N . VAL D 4 57 ? 170.836 152.108 186.127 1.00 73.58 37 VAL A N 1
ATOM 4501 C CA . VAL D 4 57 ? 171.694 153.155 186.645 1.00 65.61 37 VAL A CA 1
ATOM 4502 C C . VAL D 4 57 ? 172.285 152.800 188.005 1.00 72.11 37 VAL A C 1
ATOM 4503 O O . VAL D 4 57 ? 171.582 152.379 188.921 1.00 75.72 37 VAL A O 1
ATOM 4507 N N . ARG D 4 58 ? 173.577 152.971 188.136 1.00 75.11 38 ARG A N 1
ATOM 4508 C CA . ARG D 4 58 ? 174.279 152.679 189.372 1.00 78.52 38 ARG A CA 1
ATOM 4509 C C . ARG D 4 58 ? 174.652 153.920 190.134 1.00 80.31 38 ARG A C 1
ATOM 4510 O O . ARG D 4 58 ? 174.954 154.940 189.540 1.00 82.74 38 ARG A O 1
ATOM 4518 N N . GLN D 4 59 ? 174.659 153.864 191.450 1.00 84.03 39 GLN A N 1
ATOM 4519 C CA . GLN D 4 59 ? 175.192 155.001 192.167 1.00 83.24 39 GLN A CA 1
ATOM 4520 C C . GLN D 4 59 ? 176.033 154.595 193.360 1.00 92.00 39 GLN A C 1
ATOM 4521 O O . GLN D 4 59 ? 175.526 154.080 194.359 1.00 96.45 39 GLN A O 1
ATOM 4527 N N . ALA D 4 60 ? 177.338 154.808 193.271 1.00 96.03 40 ALA A N 1
ATOM 4528 C CA . ALA D 4 60 ? 178.191 154.443 194.385 1.00 105.82 40 ALA A CA 1
ATOM 4529 C C . ALA D 4 60 ? 177.860 155.448 195.474 1.00 105.77 40 ALA A C 1
ATOM 4530 O O . ALA D 4 60 ? 177.426 156.551 195.144 1.00 102.61 40 ALA A O 1
ATOM 4532 N N . PRO D 4 61 ? 178.012 155.156 196.761 1.00 106.62 41 PRO A N 1
ATOM 4533 C CA . PRO D 4 61 ? 177.659 156.092 197.789 1.00 104.51 41 PRO A CA 1
ATOM 4534 C C . PRO D 4 61 ? 178.414 157.383 197.591 1.00 106.68 41 PRO A C 1
ATOM 4535 O O . PRO D 4 61 ? 179.635 157.367 197.455 1.00 104.73 41 PRO A O 1
ATOM 4539 N N . GLY D 4 62 ? 177.695 158.497 197.592 1.00 104.35 42 GLY A N 1
ATOM 4540 C CA . GLY D 4 62 ? 178.310 159.813 197.456 1.00 102.96 42 GLY A CA 1
ATOM 4541 C C . GLY D 4 62 ? 178.702 160.163 196.026 1.00 101.22 42 GLY A C 1
ATOM 4542 O O . GLY D 4 62 ? 179.288 161.218 195.784 1.00 103.72 42 GLY A O 1
ATOM 4543 N N . GLN D 4 63 ? 178.392 159.288 195.086 1.00 98.99 43 GLN A N 1
ATOM 4544 C CA . GLN D 4 63 ? 178.782 159.465 193.705 1.00 98.47 43 GLN A CA 1
ATOM 4545 C C . GLN D 4 63 ? 177.677 159.765 192.728 1.00 95.87 43 GLN A C 1
ATOM 4546 O O . GLN D 4 63 ? 176.494 159.843 193.075 1.00 94.23 43 GLN A O 1
ATOM 4552 N N . ARG D 4 64 ? 178.117 159.945 191.490 1.00 92.74 44 ARG A N 1
ATOM 4553 C CA . ARG D 4 64 ? 177.296 160.236 190.346 1.00 87.68 44 ARG A CA 1
ATOM 4554 C C . ARG D 4 64 ? 176.418 159.096 189.973 1.00 85.01 44 ARG A C 1
ATOM 4555 O O . ARG D 4 64 ? 176.767 157.936 190.174 1.00 87.48 44 ARG A O 1
ATOM 4563 N N . LEU D 4 65 ? 175.301 159.421 189.384 1.00 80.96 45 LEU A N 1
ATOM 4564 C CA . LEU D 4 65 ? 174.482 158.398 188.810 1.00 75.75 45 LEU A CA 1
ATOM 4565 C C . LEU D 4 65 ? 175.298 157.913 187.617 1.00 78.18 45 LEU A C 1
ATOM 4566 O O . LEU D 4 65 ? 175.832 158.727 186.867 1.00 82.35 45 LEU A O 1
ATOM 4571 N N . GLU D 4 66 ? 175.409 156.618 187.436 1.00 79.87 46 GLU A N 1
ATOM 4572 C CA . GLU D 4 66 ? 176.179 156.059 186.350 1.00 79.55 46 GLU A CA 1
ATOM 4573 C C . GLU D 4 66 ? 175.353 155.212 185.428 1.00 77.77 46 GLU A C 1
ATOM 4574 O O . GLU D 4 66 ? 174.621 154.319 185.843 1.00 78.86 46 GLU A O 1
ATOM 4580 N N . TRP D 4 67 ? 175.516 155.449 184.153 1.00 80.31 47 TRP A N 1
ATOM 4581 C CA . TRP D 4 67 ? 174.792 154.698 183.156 1.00 82.53 47 TRP A CA 1
ATOM 4582 C C . TRP D 4 67 ? 175.389 153.337 182.903 1.00 88.80 47 TRP A C 1
ATOM 4583 O O . TRP D 4 67 ? 176.591 153.234 182.650 1.00 93.49 47 TRP A O 1
ATOM 4594 N N . MET D 4 68 ? 174.570 152.279 182.956 1.00 89.47 48 MET A N 1
ATOM 4595 C CA . MET D 4 68 ? 175.104 150.960 182.678 1.00 93.95 48 MET A CA 1
ATOM 4596 C C . MET D 4 68 ? 174.653 150.394 181.343 1.00 95.02 48 MET A C 1
ATOM 4597 O O . MET D 4 68 ? 175.386 149.632 180.707 1.00 101.91 48 MET A O 1
ATOM 4602 N N . GLY D 4 69 ? 173.426 150.713 180.950 1.00 90.24 49 GLY A N 1
ATOM 4603 C CA . GLY D 4 69 ? 172.822 150.149 179.749 1.00 89.98 49 GLY A CA 1
ATOM 4604 C C . GLY D 4 69 ? 171.299 150.090 179.853 1.00 87.85 49 GLY A C 1
ATOM 4605 O O . GLY D 4 69 ? 170.707 150.584 180.822 1.00 87.13 49 GLY A O 1
ATOM 4606 N N . TRP D 4 70 ? 170.671 149.501 178.834 1.00 85.21 50 TRP A N 1
ATOM 4607 C CA . TRP D 4 70 ? 169.213 149.425 178.768 1.00 82.83 50 TRP A CA 1
ATOM 4608 C C . TRP D 4 70 ? 168.662 148.321 177.896 1.00 87.53 50 TRP A C 1
ATOM 4609 O O . TRP D 4 70 ? 169.347 147.813 177.006 1.00 93.02 50 TRP A O 1
ATOM 4620 N N . ILE D 4 71 ? 167.397 147.966 178.149 1.00 87.67 51 ILE A N 1
ATOM 4621 C CA . ILE D 4 71 ? 166.698 146.926 177.397 1.00 91.94 51 ILE A CA 1
ATOM 4622 C C . ILE D 4 71 ? 165.324 147.305 176.873 1.00 93.11 51 ILE A C 1
ATOM 4623 O O . ILE D 4 71 ? 164.528 147.980 177.534 1.00 92.80 51 ILE A O 1
ATOM 4628 N N . ASN D 4 72 ? 165.056 146.830 175.673 1.00 100.48 52 ASN A N 1
ATOM 4629 C CA . ASN D 4 72 ? 163.815 146.982 174.955 1.00 107.27 52 ASN A CA 1
ATOM 4630 C C . ASN D 4 72 ? 162.868 145.832 175.317 1.00 107.07 52 ASN A C 1
ATOM 4631 O O . ASN D 4 72 ? 163.153 144.682 174.979 1.00 107.98 52 ASN A O 1
ATOM 4636 N N . PRO D 4 73 A 161.765 146.052 176.029 1.00 105.33 52 PRO A N 1
ATOM 4637 C CA . PRO D 4 73 A 160.850 145.017 176.413 1.00 109.07 52 PRO A CA 1
ATOM 4638 C C . PRO D 4 73 A 160.316 144.349 175.174 1.00 113.48 52 PRO A C 1
ATOM 4639 O O . PRO D 4 73 A 160.162 144.984 174.135 1.00 112.86 52 PRO A O 1
ATOM 4643 N N . GLY D 4 74 ? 160.064 143.063 175.247 1.00 117.08 53 GLY A N 1
ATOM 4644 C CA . GLY D 4 74 ? 159.521 142.349 174.107 1.00 121.33 53 GLY A CA 1
ATOM 4645 C C . GLY D 4 74 ? 160.613 141.915 173.145 1.00 121.95 53 GLY A C 1
ATOM 4646 O O . GLY D 4 74 ? 160.839 140.720 172.961 1.00 125.97 53 GLY A O 1
ATOM 4647 N N . ASN D 4 75 ? 161.312 142.882 172.555 1.00 115.41 54 ASN A N 1
ATOM 4648 C CA . ASN D 4 75 ? 162.388 142.551 171.628 1.00 116.73 54 ASN A CA 1
ATOM 4649 C C . ASN D 4 75 ? 163.597 141.941 172.311 1.00 116.05 54 ASN A C 1
ATOM 4650 O O . ASN D 4 75 ? 164.294 141.113 171.728 1.00 116.19 54 ASN A O 1
ATOM 4655 N N . GLY D 4 76 ? 163.890 142.373 173.528 1.00 113.65 55 GLY A N 1
ATOM 4656 C CA . GLY D 4 76 ? 165.021 141.851 174.280 1.00 117.88 55 GLY A CA 1
ATOM 4657 C C . GLY D 4 76 ? 166.317 142.537 173.895 1.00 114.56 55 GLY A C 1
ATOM 4658 O O . GLY D 4 76 ? 167.390 142.218 174.408 1.00 114.50 55 GLY A O 1
ATOM 4659 N N . ASN D 4 77 ? 166.214 143.474 172.978 1.00 111.06 56 ASN A N 1
ATOM 4660 C CA . ASN D 4 77 ? 167.347 144.203 172.483 1.00 111.95 56 ASN A CA 1
ATOM 4661 C C . ASN D 4 77 ? 167.969 144.972 173.615 1.00 106.88 56 ASN A C 1
ATOM 4662 O O . ASN D 4 77 ? 167.267 145.634 174.371 1.00 106.62 56 ASN A O 1
ATOM 4667 N N . ALA D 4 78 ? 169.279 144.901 173.760 1.00 107.09 57 ALA A N 1
ATOM 4668 C CA . ALA D 4 78 ? 169.891 145.638 174.845 1.00 101.79 57 ALA A CA 1
ATOM 4669 C C . ALA D 4 78 ? 171.239 146.170 174.449 1.00 100.45 57 ALA A C 1
ATOM 4670 O O . ALA D 4 78 ? 171.930 145.606 173.598 1.00 102.64 57 ALA A O 1
ATOM 4672 N N . LYS D 4 79 ? 171.584 147.276 175.077 1.00 96.37 58 LYS A N 1
ATOM 4673 C CA . LYS D 4 79 ? 172.837 147.964 174.844 1.00 96.90 58 LYS A CA 1
ATOM 4674 C C . LYS D 4 79 ? 173.534 148.196 176.161 1.00 98.30 58 LYS A C 1
ATOM 4675 O O . LYS D 4 79 ? 172.886 148.352 177.200 1.00 96.16 58 LYS A O 1
ATOM 4681 N N . TYR D 4 80 ? 174.857 148.247 176.129 1.00 98.89 59 TYR A N 1
ATOM 4682 C CA . TYR D 4 80 ? 175.607 148.455 177.352 1.00 99.15 59 TYR A CA 1
ATOM 4683 C C . TYR D 4 80 ? 176.629 149.544 177.221 1.00 100.20 59 TYR A C 1
ATOM 4684 O O . TYR D 4 80 ? 177.165 149.777 176.138 1.00 104.12 59 TYR A O 1
ATOM 4693 N N . SER D 4 81 ? 176.930 150.182 178.334 1.00 97.30 60 SER A N 1
ATOM 4694 C CA . SER D 4 81 ? 178.001 151.145 178.395 1.00 100.13 60 SER A CA 1
ATOM 4695 C C . SER D 4 81 ? 179.253 150.366 178.160 1.00 109.34 60 SER A C 1
ATOM 4696 O O . SER D 4 81 ? 179.398 149.261 178.689 1.00 112.91 60 SER A O 1
ATOM 4699 N N . GLN D 4 82 ? 180.251 150.970 177.534 1.00 113.06 61 GLN A N 1
ATOM 4700 C CA . GLN D 4 82 ? 181.465 150.204 177.304 1.00 118.79 61 GLN A CA 1
ATOM 4701 C C . GLN D 4 82 ? 182.119 149.763 178.614 1.00 120.84 61 GLN A C 1
ATOM 4702 O O . GLN D 4 82 ? 182.721 148.694 178.670 1.00 122.62 61 GLN A O 1
ATOM 4708 N N . LYS D 4 83 ? 181.887 150.498 179.701 1.00 119.50 62 LYS A N 1
ATOM 4709 C CA . LYS D 4 83 ? 182.458 150.182 180.996 1.00 117.98 62 LYS A CA 1
ATOM 4710 C C . LYS D 4 83 ? 182.053 148.828 181.514 1.00 115.83 62 LYS A C 1
ATOM 4711 O O . LYS D 4 83 ? 182.805 148.183 182.243 1.00 121.97 62 LYS A O 1
ATOM 4717 N N . PHE D 4 84 ? 180.843 148.413 181.196 1.00 118.81 63 PHE A N 1
ATOM 4718 C CA . PHE D 4 84 ? 180.346 147.171 181.704 1.00 123.03 63 PHE A CA 1
ATOM 4719 C C . PHE D 4 84 ? 180.156 146.188 180.575 1.00 125.29 63 PHE A C 1
ATOM 4720 O O . PHE D 4 84 ? 179.548 145.131 180.735 1.00 127.56 63 PHE A O 1
ATOM 4728 N N . GLN D 4 85 ? 180.703 146.475 179.407 1.00 124.88 64 GLN A N 1
ATOM 4729 C CA . GLN D 4 85 ? 180.402 145.595 178.292 1.00 129.43 64 GLN A CA 1
ATOM 4730 C C . GLN D 4 85 ? 180.883 144.181 178.542 1.00 135.31 64 GLN A C 1
ATOM 4731 O O . GLN D 4 85 ? 180.248 143.219 178.112 1.00 134.95 64 GLN A O 1
ATOM 4737 N N . GLY D 4 86 ? 182.018 144.043 179.214 1.00 134.04 65 GLY A N 1
ATOM 4738 C CA . GLY D 4 86 ? 182.571 142.736 179.506 1.00 136.71 65 GLY A CA 1
ATOM 4739 C C . GLY D 4 86 ? 182.206 142.262 180.908 1.00 136.82 65 GLY A C 1
ATOM 4740 O O . GLY D 4 86 ? 182.770 141.281 181.394 1.00 140.97 65 GLY A O 1
ATOM 4741 N N . ARG D 4 87 ? 181.336 142.997 181.596 1.00 132.29 66 ARG A N 1
ATOM 4742 C CA . ARG D 4 87 ? 181.007 142.658 182.967 1.00 135.99 66 ARG A CA 1
ATOM 4743 C C . ARG D 4 87 ? 179.548 142.323 183.203 1.00 136.17 66 ARG A C 1
ATOM 4744 O O . ARG D 4 87 ? 179.233 141.564 184.123 1.00 137.13 66 ARG A O 1
ATOM 4752 N N . VAL D 4 88 ? 178.637 142.916 182.435 1.00 132.51 67 VAL A N 1
ATOM 4753 C CA . VAL D 4 88 ? 177.245 142.720 182.781 1.00 129.70 67 VAL A CA 1
ATOM 4754 C C . VAL D 4 88 ? 176.421 142.269 181.618 1.00 126.22 67 VAL A C 1
ATOM 4755 O O . VAL D 4 88 ? 176.786 142.427 180.452 1.00 125.96 67 VAL A O 1
ATOM 4759 N N . THR D 4 89 ? 175.264 141.759 181.949 1.00 125.25 68 THR A N 1
ATOM 4760 C CA . THR D 4 89 ? 174.300 141.427 180.930 1.00 123.25 68 THR A CA 1
ATOM 4761 C C . THR D 4 89 ? 172.919 141.621 181.497 1.00 120.13 68 THR A C 1
ATOM 4762 O O . THR D 4 89 ? 172.722 141.513 182.714 1.00 122.78 68 THR A O 1
ATOM 4766 N N . ILE D 4 90 ? 171.959 141.949 180.645 1.00 117.56 69 ILE A N 1
ATOM 4767 C CA . ILE D 4 90 ? 170.609 142.086 181.140 1.00 119.46 69 ILE A CA 1
ATOM 4768 C C . ILE D 4 90 ? 169.654 141.333 180.245 1.00 123.23 69 ILE A C 1
ATOM 4769 O O . ILE D 4 90 ? 169.898 141.185 179.048 1.00 126.89 69 ILE A O 1
ATOM 4774 N N . THR D 4 91 ? 168.560 140.876 180.813 1.00 123.67 70 THR A N 1
ATOM 4775 C CA . THR D 4 91 ? 167.540 140.191 180.040 1.00 127.25 70 THR A CA 1
ATOM 4776 C C . THR D 4 91 ? 166.154 140.487 180.553 1.00 132.57 70 THR A C 1
ATOM 4777 O O . THR D 4 91 ? 165.994 141.160 181.567 1.00 130.18 70 THR A O 1
ATOM 4781 N N . ARG D 4 92 ? 165.143 139.988 179.864 1.00 133.60 71 ARG A N 1
ATOM 4782 C CA . ARG D 4 92 ? 163.784 140.165 180.348 1.00 141.39 71 ARG A CA 1
ATOM 4783 C C . ARG D 4 92 ? 162.958 138.903 180.203 1.00 147.27 71 ARG A C 1
ATOM 4784 O O . ARG D 4 92 ? 162.946 138.259 179.155 1.00 143.25 71 ARG A O 1
ATOM 4792 N N . ASP D 4 93 ? 162.250 138.566 181.269 1.00 151.70 72 ASP A N 1
ATOM 4793 C CA . ASP D 4 93 ? 161.311 137.463 181.265 1.00 157.43 72 ASP A CA 1
ATOM 4794 C C . ASP D 4 93 ? 159.984 138.131 180.962 1.00 160.63 72 ASP A C 1
ATOM 4795 O O . ASP D 4 93 ? 159.339 138.713 181.847 1.00 148.64 72 ASP A O 1
ATOM 4800 N N . THR D 4 94 ? 159.619 138.150 179.684 1.00 158.69 73 THR A N 1
ATOM 4801 C CA . THR D 4 94 ? 158.476 138.919 179.246 1.00 162.38 73 THR A CA 1
ATOM 4802 C C . THR D 4 94 ? 157.185 138.621 180.024 1.00 164.92 73 THR A C 1
ATOM 4803 O O . THR D 4 94 ? 156.542 139.56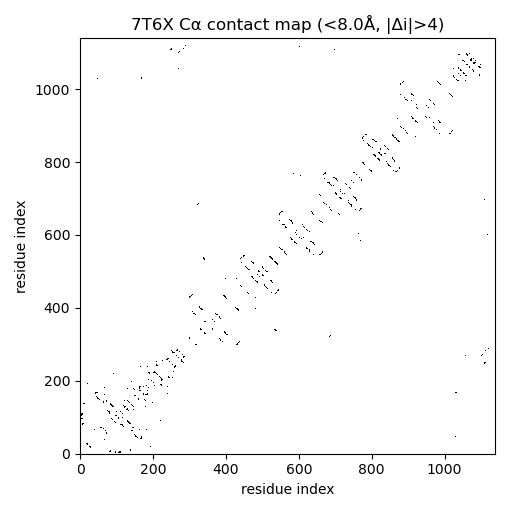0 180.495 1.00 158.59 73 THR A O 1
ATOM 4807 N N . PRO D 4 95 ? 156.727 137.360 180.186 1.00 165.06 74 PRO A N 1
ATOM 4808 C CA . PRO D 4 95 ? 155.491 137.035 180.873 1.00 167.76 74 PRO A CA 1
ATOM 4809 C C . PRO D 4 95 ? 155.542 137.295 182.366 1.00 164.98 74 PRO A C 1
ATOM 4810 O O . PRO D 4 95 ? 154.524 137.195 183.045 1.00 158.41 74 PRO A O 1
ATOM 4814 N N . ALA D 4 96 ? 156.736 137.521 182.904 1.00 162.47 75 ALA A N 1
ATOM 4815 C CA . ALA D 4 96 ? 156.899 137.754 184.315 1.00 162.36 75 ALA A CA 1
ATOM 4816 C C . ALA D 4 96 ? 156.994 139.235 184.566 1.00 159.85 75 ALA A C 1
ATOM 4817 O O . ALA D 4 96 ? 157.227 139.667 185.696 1.00 156.45 75 ALA A O 1
ATOM 4819 N N . SER D 4 97 ? 156.955 140.003 183.486 1.00 153.31 76 SER A N 1
ATOM 4820 C CA . SER D 4 97 ? 157.127 141.432 183.508 1.00 149.18 76 SER A CA 1
ATOM 4821 C C . SER D 4 97 ? 158.372 141.828 184.286 1.00 139.52 76 SER A C 1
ATOM 4822 O O . SER D 4 97 ? 158.358 142.809 185.037 1.00 137.92 76 SER A O 1
ATOM 4825 N N . THR D 4 98 ? 159.471 141.079 184.106 1.00 148.13 77 THR A N 1
ATOM 4826 C CA . THR D 4 98 ? 160.674 141.370 184.890 1.00 145.53 77 THR A CA 1
ATOM 4827 C C . THR D 4 98 ? 161.984 141.511 184.123 1.00 133.53 77 THR A C 1
ATOM 4828 O O . THR D 4 98 ? 162.352 140.672 183.297 1.00 130.21 77 THR A O 1
ATOM 4832 N N . VAL D 4 99 ? 162.729 142.565 184.451 1.00 133.87 78 VAL A N 1
ATOM 4833 C CA . VAL D 4 99 ? 164.064 142.772 183.882 1.00 128.99 78 VAL A CA 1
ATOM 4834 C C . VAL D 4 99 ? 165.106 142.350 184.875 1.00 125.88 78 VAL A C 1
ATOM 4835 O O . VAL D 4 99 ? 165.037 142.696 186.050 1.00 127.15 78 VAL A O 1
ATOM 4839 N N . TYR D 4 100 ? 166.063 141.596 184.400 1.00 126.84 79 TYR A N 1
ATOM 4840 C CA . TYR D 4 100 ? 167.113 141.077 185.238 1.00 128.01 79 TYR A CA 1
ATOM 4841 C C . TYR D 4 100 ? 168.460 141.610 184.821 1.00 122.62 79 TYR A C 1
ATOM 4842 O O . TYR D 4 100 ? 168.740 141.761 183.633 1.00 122.35 79 TYR A O 1
ATOM 4851 N N . MET D 4 101 ? 169.322 141.832 185.799 1.00 121.50 80 MET A N 1
ATOM 4852 C CA . MET D 4 101 ? 170.690 142.237 185.547 1.00 122.53 80 MET A CA 1
ATOM 4853 C C . MET D 4 101 ? 171.689 141.455 186.347 1.00 125.41 80 MET A C 1
ATOM 4854 O O . MET D 4 101 ? 171.588 141.310 187.569 1.00 127.55 80 MET A O 1
ATOM 4859 N N . GLU D 4 102 ? 172.713 141.003 185.655 1.00 126.02 81 GLU A N 1
ATOM 4860 C CA . GLU D 4 102 ? 173.762 140.250 186.293 1.00 129.17 81 GLU A CA 1
ATOM 4861 C C . GLU D 4 102 ? 175.070 140.968 186.202 1.00 128.84 81 GLU A C 1
ATOM 4862 O O . GLU D 4 102 ? 175.419 141.544 185.167 1.00 128.85 81 GLU A O 1
ATOM 4868 N N . LEU D 4 103 ? 175.815 140.914 187.292 1.00 134.80 82 LEU A N 1
ATOM 4869 C CA . LEU D 4 103 ? 177.157 141.468 187.306 1.00 140.33 82 LEU A CA 1
ATOM 4870 C C . LEU D 4 103 ? 178.038 140.257 187.497 1.00 149.86 82 LEU A C 1
ATOM 4871 O O . LEU D 4 103 ? 177.895 139.539 188.495 1.00 147.39 82 LEU A O 1
ATOM 4876 N N . SER D 4 104 A 178.961 140.007 186.568 1.00 148.93 82 SER A N 1
ATOM 4877 C CA . SER D 4 104 A 179.747 138.779 186.611 1.00 156.43 82 SER A CA 1
ATOM 4878 C C . SER D 4 104 A 180.618 138.622 187.836 1.00 156.02 82 SER A C 1
ATOM 4879 O O . SER D 4 104 A 180.821 137.498 188.301 1.00 153.79 82 SER A O 1
ATOM 4882 N N . SER D 4 105 B 181.096 139.725 188.372 1.00 153.79 82 SER A N 1
ATOM 4883 C CA . SER D 4 105 B 181.896 139.695 189.569 1.00 153.82 82 SER A CA 1
ATOM 4884 C C . SER D 4 105 B 181.907 141.075 190.185 1.00 152.99 82 SER A C 1
ATOM 4885 O O . SER D 4 105 B 181.775 142.076 189.475 1.00 154.23 82 SER A O 1
ATOM 4888 N N . LEU D 4 106 C 182.128 141.150 191.484 1.00 153.64 82 LEU A N 1
ATOM 4889 C CA . LEU D 4 106 C 182.315 142.435 192.134 1.00 150.99 82 LEU A CA 1
ATOM 4890 C C . LEU D 4 106 C 183.778 142.774 192.334 1.00 153.40 82 LEU A C 1
ATOM 4891 O O . LEU D 4 106 C 184.584 141.931 192.733 1.00 157.99 82 LEU A O 1
ATOM 4896 N N . ARG D 4 107 ? 184.108 144.043 192.146 1.00 151.11 83 ARG A N 1
ATOM 4897 C CA . ARG D 4 107 ? 185.474 144.537 192.305 1.00 154.97 83 ARG A CA 1
ATOM 4898 C C . ARG D 4 107 ? 185.640 145.711 193.271 1.00 152.67 83 ARG A C 1
ATOM 4899 O O . ARG D 4 107 ? 186.456 146.594 193.016 1.00 151.91 83 ARG A O 1
ATOM 4907 N N . SER D 4 108 ? 184.828 145.773 194.329 1.00 149.89 84 SER A N 1
ATOM 4908 C CA . SER D 4 108 ? 184.850 146.832 195.379 1.00 148.94 84 SER A CA 1
ATOM 4909 C C . SER D 4 108 ? 184.257 148.158 194.911 1.00 148.37 84 SER A C 1
ATOM 4910 O O . SER D 4 108 ? 183.362 148.724 195.541 1.00 145.02 84 SER A O 1
ATOM 4913 N N . GLU D 4 109 ? 184.708 148.626 193.762 1.00 149.74 85 GLU A N 1
ATOM 4914 C CA . GLU D 4 109 ? 184.273 149.865 193.128 1.00 151.77 85 GLU A CA 1
ATOM 4915 C C . GLU D 4 109 ? 182.803 149.790 192.713 1.00 145.86 85 GLU A C 1
ATOM 4916 O O . GLU D 4 109 ? 182.187 150.797 192.376 1.00 138.95 85 GLU A O 1
ATOM 4922 N N . ASP D 4 110 ? 182.260 148.581 192.732 1.00 141.33 86 ASP A N 1
ATOM 4923 C CA . ASP D 4 110 ? 180.902 148.285 192.344 1.00 133.53 86 ASP A CA 1
ATOM 4924 C C . ASP D 4 110 ? 179.927 148.406 193.505 1.00 127.41 86 ASP A C 1
ATOM 4925 O O . ASP D 4 110 ? 178.725 148.204 193.339 1.00 120.77 86 ASP A O 1
ATOM 4930 N N . MET D 4 111 ? 180.415 148.748 194.679 1.00 129.34 87 MET A N 1
ATOM 4931 C CA . MET D 4 111 ? 179.522 148.873 195.812 1.00 131.38 87 MET A CA 1
ATOM 4932 C C . MET D 4 111 ? 178.602 150.063 195.599 1.00 122.46 87 MET A C 1
ATOM 4933 O O . MET D 4 111 ? 179.051 151.137 195.196 1.00 119.26 87 MET A O 1
ATOM 4938 N N . GLY D 4 112 ? 177.324 149.901 195.930 1.00 114.31 88 GLY A N 1
ATOM 4939 C CA . GLY D 4 112 ? 176.392 151.013 195.772 1.00 105.31 88 GLY A CA 1
ATOM 4940 C C . GLY D 4 112 ? 174.956 150.593 195.583 1.00 103.04 88 GLY A C 1
ATOM 4941 O O . GLY D 4 112 ? 174.562 149.468 195.894 1.00 108.09 88 GLY A O 1
ATOM 4942 N N . VAL D 4 113 ? 174.154 151.534 195.116 1.00 96.18 89 VAL A N 1
ATOM 4943 C CA . VAL D 4 113 ? 172.744 151.272 194.915 1.00 95.10 89 VAL A CA 1
ATOM 4944 C C . VAL D 4 113 ? 172.443 151.162 193.437 1.00 93.50 89 VAL A C 1
ATOM 4945 O O . VAL D 4 113 ? 172.912 151.947 192.615 1.00 92.07 89 VAL A O 1
ATOM 4949 N N . TYR D 4 114 ? 171.707 150.140 193.087 1.00 93.57 90 TYR A N 1
ATOM 4950 C CA . TYR D 4 114 ? 171.379 149.917 191.702 1.00 88.29 90 TYR A CA 1
ATOM 4951 C C . TYR D 4 114 ? 169.911 150.121 191.445 1.00 87.92 90 TYR A C 1
ATOM 4952 O O . TYR D 4 114 ? 169.044 149.492 192.060 1.00 91.57 90 TYR A O 1
ATOM 4961 N N . TYR D 4 115 ? 169.620 150.984 190.503 1.00 80.76 91 TYR A N 1
ATOM 4962 C CA . TYR D 4 115 ? 168.256 151.327 190.197 1.00 83.61 91 TYR A CA 1
ATOM 4963 C C . TYR D 4 115 ? 167.905 150.924 188.775 1.00 83.18 91 TYR A C 1
ATOM 4964 O O . TYR D 4 115 ? 168.768 150.948 187.893 1.00 84.04 91 TYR A O 1
ATOM 4973 N N . CYS D 4 116 ? 166.620 150.627 188.546 1.00 84.65 92 CYS A N 1
ATOM 4974 C CA . CYS D 4 116 ? 166.009 150.445 187.242 1.00 84.72 92 CYS A CA 1
ATOM 4975 C C . CYS D 4 116 ? 165.088 151.649 187.025 1.00 79.46 92 CYS A C 1
ATOM 4976 O O . CYS D 4 116 ? 164.509 152.191 187.982 1.00 81.30 92 CYS A O 1
ATOM 4979 N N . ALA D 4 117 ? 164.905 152.048 185.777 1.00 80.57 93 ALA A N 1
ATOM 4980 C CA . ALA D 4 117 ? 164.002 153.162 185.516 1.00 83.80 93 ALA A CA 1
ATOM 4981 C C . ALA D 4 117 ? 163.340 153.118 184.144 1.00 87.66 93 ALA A C 1
ATOM 4982 O O . ALA D 4 117 ? 163.856 152.538 183.189 1.00 85.46 93 ALA A O 1
ATOM 4984 N N . ARG D 4 118 ? 162.213 153.811 184.052 1.00 89.61 94 ARG A N 1
ATOM 4985 C CA . ARG D 4 118 ? 161.415 153.941 182.844 1.00 88.40 94 ARG A CA 1
ATOM 4986 C C . ARG D 4 118 ? 161.791 155.079 181.920 1.00 88.46 94 ARG A C 1
ATOM 4987 O O . ARG D 4 118 ? 161.669 156.236 182.279 1.00 91.72 94 ARG A O 1
ATOM 4995 N N . ASP D 4 119 ? 162.162 154.736 180.698 1.00 89.09 95 ASP A N 1
ATOM 4996 C CA . ASP D 4 119 ? 162.506 155.650 179.603 1.00 85.62 95 ASP A CA 1
ATOM 4997 C C . ASP D 4 119 ? 161.242 155.879 178.840 1.00 87.51 95 ASP A C 1
ATOM 4998 O O . ASP D 4 119 ? 160.845 155.007 178.063 1.00 93.51 95 ASP A O 1
ATOM 5003 N N . GLY D 4 120 ? 160.592 157.020 179.055 1.00 88.85 96 GLY A N 1
ATOM 5004 C CA . GLY D 4 120 ? 159.259 157.204 178.495 1.00 94.18 96 GLY A CA 1
ATOM 5005 C C . GLY D 4 120 ? 159.301 157.370 176.989 1.00 92.53 96 GLY A C 1
ATOM 5006 O O . GLY D 4 120 ? 160.356 157.278 176.377 1.00 87.61 96 GLY A O 1
ATOM 5007 N N . GLY D 4 121 ? 158.157 157.611 176.361 1.00 102.46 97 GLY A N 1
ATOM 5008 C CA . GLY D 4 121 ? 158.191 157.666 174.914 1.00 107.18 97 GLY A CA 1
ATOM 5009 C C . GLY D 4 121 ? 158.920 158.903 174.496 1.00 98.91 97 GLY A C 1
ATOM 5010 O O . GLY D 4 121 ? 159.264 159.742 175.337 1.00 97.51 97 GLY A O 1
ATOM 5011 N N . TYR D 4 122 ? 159.115 159.089 173.197 1.00 94.54 98 TYR A N 1
ATOM 5012 C CA . TYR D 4 122 ? 159.881 160.249 172.834 1.00 95.72 98 TYR A CA 1
ATOM 5013 C C . TYR D 4 122 ? 158.933 161.409 172.654 1.00 103.61 98 TYR A C 1
ATOM 5014 O O . TYR D 4 122 ? 158.821 161.978 171.584 1.00 106.26 98 TYR A O 1
ATOM 5023 N N . SER D 4 123 ? 158.212 161.731 173.718 1.00 110.30 99 SER A N 1
ATOM 5024 C CA . SER D 4 123 ? 157.203 162.783 173.862 1.00 115.37 99 SER A CA 1
ATOM 5025 C C . SER D 4 123 ? 155.915 162.494 173.081 1.00 121.47 99 SER A C 1
ATOM 5026 O O . SER D 4 123 ? 154.943 163.238 173.184 1.00 126.10 99 SER A O 1
ATOM 5029 N N . HIS D 4 124 ? 155.943 161.460 172.223 1.00 121.67 100 HIS A N 1
ATOM 5030 C CA . HIS D 4 124 ? 154.875 161.001 171.313 1.00 127.81 100 HIS A CA 1
ATOM 5031 C C . HIS D 4 124 ? 154.676 161.909 170.086 1.00 123.70 100 HIS A C 1
ATOM 5032 O O . HIS D 4 124 ? 154.510 161.426 168.964 1.00 119.28 100 HIS A O 1
ATOM 5039 N N . ASP D 4 125 A 154.729 163.218 170.306 1.00 121.27 100 ASP A N 1
ATOM 5040 C CA . ASP D 4 125 A 154.644 164.224 169.251 1.00 116.18 100 ASP A CA 1
ATOM 5041 C C . ASP D 4 125 A 156.036 164.708 168.842 1.00 114.55 100 ASP A C 1
ATOM 5042 O O . ASP D 4 125 A 156.184 165.676 168.099 1.00 111.82 100 ASP A O 1
ATOM 5047 N N . TYR D 4 126 B 157.046 164.030 169.357 1.00 114.51 100 TYR A N 1
ATOM 5048 C CA . TYR D 4 126 B 158.462 164.279 169.093 1.00 110.80 100 TYR A CA 1
ATOM 5049 C C . TYR D 4 126 B 158.942 165.697 169.338 1.00 108.90 100 TYR A C 1
ATOM 5050 O O . TYR D 4 126 B 159.645 166.279 168.512 1.00 108.35 100 TYR A O 1
ATOM 5059 N N . SER D 4 127 C 158.582 166.225 170.498 1.00 112.44 100 SER A N 1
ATOM 5060 C CA . SER D 4 127 C 158.942 167.544 170.961 1.00 119.75 100 SER A CA 1
ATOM 5061 C C . SER D 4 127 C 160.230 167.519 171.798 1.00 120.44 100 SER A C 1
ATOM 5062 O O . SER D 4 127 C 161.325 167.564 171.245 1.00 118.46 100 SER A O 1
ATOM 5065 N N . TYR D 4 128 D 160.122 167.420 173.121 1.00 120.56 100 TYR A N 1
ATOM 5066 C CA . TYR D 4 128 D 161.294 167.453 173.990 1.00 124.70 100 TYR A CA 1
ATOM 5067 C C . TYR D 4 128 D 161.740 166.150 174.640 1.00 115.24 100 TYR A C 1
ATOM 5068 O O . TYR D 4 128 D 162.650 166.196 175.455 1.00 109.27 100 TYR A O 1
ATOM 5077 N N . PHE D 4 129 E 161.127 165.018 174.293 1.00 108.26 100 PHE A N 1
ATOM 5078 C CA . PHE D 4 129 E 161.457 163.702 174.865 1.00 100.67 100 PHE A CA 1
ATOM 5079 C C . PHE D 4 129 E 161.003 163.503 176.322 1.00 102.33 100 PHE A C 1
ATOM 5080 O O . PHE D 4 129 E 160.813 164.465 177.078 1.00 108.03 100 PHE A O 1
ATOM 5088 N N . TYR D 4 130 F 160.774 162.250 176.720 1.00 101.15 100 TYR A N 1
ATOM 5089 C CA . TYR D 4 130 F 160.529 161.980 178.126 1.00 100.68 100 TYR A CA 1
ATOM 5090 C C . TYR D 4 130 F 161.718 161.263 178.744 1.00 95.24 100 TYR A C 1
ATOM 5091 O O . TYR D 4 130 F 162.120 160.191 178.314 1.00 95.70 100 TYR A O 1
ATOM 5100 N N . GLY D 4 131 G 162.221 161.800 179.832 1.00 94.22 100 GLY A N 1
ATOM 5101 C CA . GLY D 4 131 G 163.389 161.225 180.486 1.00 89.83 100 GLY A CA 1
ATOM 5102 C C . GLY D 4 131 G 162.968 160.136 181.443 1.00 89.48 100 GLY A C 1
ATOM 5103 O O . GLY D 4 131 G 161.931 159.491 181.247 1.00 93.69 100 GLY A O 1
ATOM 5104 N N . LEU D 4 132 H 163.762 159.895 182.477 1.00 87.10 100 LEU A N 1
ATOM 5105 C CA . LEU D 4 132 H 163.416 158.821 183.380 1.00 90.60 100 LEU A CA 1
ATOM 5106 C C . LEU D 4 132 H 162.543 159.308 184.515 1.00 95.47 100 LEU A C 1
ATOM 5107 O O . LEU D 4 132 H 163.005 159.950 185.460 1.00 97.02 100 LEU A O 1
ATOM 5112 N N . ASP D 4 133 ? 161.240 159.064 184.389 1.00 95.29 101 ASP A N 1
ATOM 5113 C CA . ASP D 4 133 ? 160.274 159.582 185.344 1.00 102.53 101 ASP A CA 1
ATOM 5114 C C . ASP D 4 133 ? 159.964 158.634 186.485 1.00 104.13 101 ASP A C 1
ATOM 5115 O O . ASP D 4 133 ? 159.674 159.057 187.606 1.00 106.45 101 ASP A O 1
ATOM 5120 N N . VAL D 4 134 ? 160.101 157.365 186.219 1.00 97.83 102 VAL A N 1
ATOM 5121 C CA . VAL D 4 134 ? 159.815 156.356 187.210 1.00 97.23 102 VAL A CA 1
ATOM 5122 C C . VAL D 4 134 ? 161.037 155.550 187.519 1.00 94.90 102 VAL A C 1
ATOM 5123 O O . VAL D 4 134 ? 161.626 154.913 186.651 1.00 94.74 102 VAL A O 1
ATOM 5127 N N . TRP D 4 135 ? 161.399 155.547 188.776 1.00 89.37 103 TRP A N 1
ATOM 5128 C CA . TRP D 4 135 ? 162.558 154.817 189.231 1.00 89.91 103 TRP A CA 1
ATOM 5129 C C . TRP D 4 135 ? 162.155 153.799 190.267 1.00 94.34 103 TRP A C 1
ATOM 5130 O O . TRP D 4 135 ? 161.246 154.055 191.060 1.00 94.94 103 TRP A O 1
ATOM 5141 N N . GLY D 4 136 ? 162.837 152.664 190.294 1.00 96.02 104 GLY A N 1
ATOM 5142 C CA . GLY D 4 136 ? 162.576 151.694 191.339 1.00 103.72 104 GLY A CA 1
ATOM 5143 C C . GLY D 4 136 ? 163.262 152.204 192.602 1.00 99.24 104 GLY A C 1
ATOM 5144 O O . GLY D 4 136 ? 164.090 153.103 192.521 1.00 98.89 104 GLY A O 1
ATOM 5145 N N . PRO D 4 137 ? 162.983 151.633 193.774 1.00 99.71 105 PRO A N 1
ATOM 5146 C CA . PRO D 4 137 ? 163.550 152.005 195.063 1.00 97.65 105 PRO A CA 1
ATOM 5147 C C . PRO D 4 137 ? 165.066 152.056 195.176 1.00 95.35 105 PRO A C 1
ATOM 5148 O O . PRO D 4 137 ? 165.608 152.916 195.872 1.00 97.98 105 PRO A O 1
ATOM 5152 N N . GLY D 4 138 ? 165.729 151.149 194.479 1.00 94.92 106 GLY A N 1
ATOM 5153 C CA . GLY D 4 138 ? 167.162 150.999 194.488 1.00 97.82 106 GLY A CA 1
ATOM 5154 C C . GLY D 4 138 ? 167.539 149.805 195.360 1.00 98.60 106 GLY A C 1
ATOM 5155 O O . GLY D 4 138 ? 167.112 149.707 196.512 1.00 99.33 106 GLY A O 1
ATOM 5156 N N . THR D 4 139 ? 168.375 148.907 194.850 1.00 99.51 107 THR A N 1
ATOM 5157 C CA . THR D 4 139 ? 168.780 147.750 195.646 1.00 107.23 107 THR A CA 1
ATOM 5158 C C . THR D 4 139 ? 170.182 147.984 196.111 1.00 107.15 107 THR A C 1
ATOM 5159 O O . THR D 4 139 ? 170.976 148.595 195.398 1.00 104.72 107 THR A O 1
ATOM 5163 N N . THR D 4 140 ? 170.514 147.498 197.283 1.00 110.76 108 THR A N 1
ATOM 5164 C CA . THR D 4 140 ? 171.860 147.686 197.770 1.00 112.42 108 THR A CA 1
ATOM 5165 C C . THR D 4 140 ? 172.770 146.505 197.488 1.00 116.79 108 THR A C 1
ATOM 5166 O O . THR D 4 140 ? 172.448 145.354 197.804 1.00 121.02 108 THR A O 1
ATOM 5170 N N . VAL D 4 141 ? 173.920 146.813 196.911 1.00 116.41 109 VAL A N 1
ATOM 5171 C CA . VAL D 4 141 ? 174.933 145.826 196.632 1.00 122.23 109 VAL A CA 1
ATOM 5172 C C . VAL D 4 141 ? 176.181 146.120 197.434 1.00 127.98 109 VAL A C 1
ATOM 5173 O O . VAL D 4 141 ? 176.846 147.146 197.248 1.00 126.38 109 VAL A O 1
ATOM 5177 N N . ILE D 4 142 ? 176.527 145.180 198.291 1.00 134.84 110 ILE A N 1
ATOM 5178 C CA . ILE D 4 142 ? 177.686 145.294 199.151 1.00 141.09 110 ILE A CA 1
ATOM 5179 C C . ILE D 4 142 ? 178.714 144.263 198.739 1.00 144.48 110 ILE A C 1
ATOM 5180 O O . ILE D 4 142 ? 178.377 143.083 198.654 1.00 145.51 110 ILE A O 1
ATOM 5185 N N . VAL D 4 143 ? 179.958 144.699 198.486 1.00 145.66 111 VAL A N 1
ATOM 5186 C CA . VAL D 4 143 ? 181.055 143.845 198.059 1.00 150.89 111 VAL A CA 1
ATOM 5187 C C . VAL D 4 143 ? 181.686 143.265 199.343 1.00 152.35 111 VAL A C 1
ATOM 5188 O O . VAL D 4 143 ? 182.140 143.991 200.236 1.00 148.92 111 VAL A O 1
ATOM 5192 N N . SER E 5 21 ? 182.360 162.982 176.478 1.00 108.16 2 SER B N 1
ATOM 5193 C CA . SER E 5 21 ? 183.004 163.563 177.650 1.00 111.83 2 SER B CA 1
ATOM 5194 C C . SER E 5 21 ? 182.136 163.364 178.938 1.00 107.50 2 SER B C 1
ATOM 5195 O O . SER E 5 21 ? 181.319 162.441 179.001 1.00 103.54 2 SER B O 1
ATOM 5198 N N . VAL E 5 22 ? 182.345 164.216 179.971 1.00 105.56 3 VAL B N 1
ATOM 5199 C CA . VAL E 5 22 ? 181.635 164.212 181.257 1.00 101.94 3 VAL B CA 1
ATOM 5200 C C . VAL E 5 22 ? 181.049 165.578 181.513 1.00 99.86 3 VAL B C 1
ATOM 5201 O O . VAL E 5 22 ? 181.730 166.595 181.390 1.00 102.31 3 VAL B O 1
ATOM 5205 N N . LEU E 5 23 ? 179.787 165.600 181.876 1.00 96.41 4 LEU B N 1
ATOM 5206 C CA . LEU E 5 23 ? 179.120 166.848 182.162 1.00 98.59 4 LEU B CA 1
ATOM 5207 C C . LEU E 5 23 ? 179.690 167.433 183.429 1.00 107.34 4 LEU B C 1
ATOM 5208 O O . LEU E 5 23 ? 179.911 166.724 184.413 1.00 106.59 4 LEU B O 1
ATOM 5213 N N . THR E 5 24 ? 179.918 168.730 183.429 1.00 106.43 5 THR B N 1
ATOM 5214 C CA . THR E 5 24 ? 180.456 169.385 184.601 1.00 106.39 5 THR B CA 1
ATOM 5215 C C . THR E 5 24 ? 179.471 170.351 185.193 1.00 108.69 5 THR B C 1
ATOM 5216 O O . THR E 5 24 ? 178.902 171.189 184.512 1.00 110.58 5 THR B O 1
ATOM 5220 N N . GLN E 5 25 ? 179.273 170.222 186.482 1.00 110.20 6 GLN B N 1
ATOM 5221 C CA . GLN E 5 25 ? 178.362 171.060 187.237 1.00 115.03 6 GLN B CA 1
ATOM 5222 C C . GLN E 5 25 ? 179.110 171.283 188.542 1.00 120.30 6 GLN B C 1
ATOM 5223 O O . GLN E 5 25 ? 179.957 170.448 188.858 1.00 120.07 6 GLN B O 1
ATOM 5229 N N . PRO E 5 26 ? 178.858 172.350 189.315 1.00 123.81 7 PRO B N 1
ATOM 5230 C CA . PRO E 5 26 ? 179.565 172.640 190.547 1.00 127.72 7 PRO B CA 1
ATOM 5231 C C . PRO E 5 26 ? 179.226 171.610 191.608 1.00 128.44 7 PRO B C 1
ATOM 5232 O O . PRO E 5 26 ? 178.144 171.045 191.561 1.00 126.73 7 PRO B O 1
ATOM 5236 N N . PRO E 5 27 ? 180.109 171.356 192.582 1.00 128.20 8 PRO B N 1
ATOM 5237 C CA . PRO E 5 27 ? 179.880 170.461 193.699 1.00 127.62 8 PRO B CA 1
ATOM 5238 C C . PRO E 5 27 ? 178.841 170.955 194.695 1.00 126.76 8 PRO B C 1
ATOM 5239 O O . PRO E 5 27 ? 178.236 170.150 195.400 1.00 127.16 8 PRO B O 1
ATOM 5243 N N . SER E 5 28 ? 178.577 172.253 194.730 1.00 126.10 9 SER B N 1
ATOM 5244 C CA . SER E 5 28 ? 177.619 172.757 195.686 1.00 129.78 9 SER B CA 1
ATOM 5245 C C . SER E 5 28 ? 176.852 173.922 195.138 1.00 134.24 9 SER B C 1
ATOM 5246 O O . SER E 5 28 ? 177.318 174.665 194.268 1.00 135.67 9 SER B O 1
ATOM 5249 N N . ALA E 5 29 ? 175.644 174.065 195.649 1.00 138.99 10 ALA B N 1
ATOM 5250 C CA . ALA E 5 29 ? 174.783 175.158 195.285 1.00 146.60 10 ALA B CA 1
ATOM 5251 C C . ALA E 5 29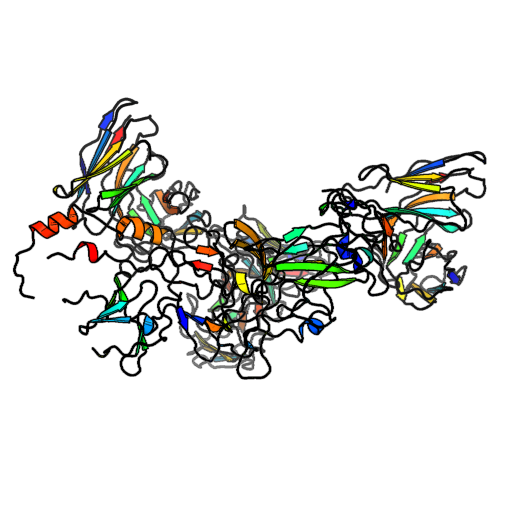 ? 175.163 176.360 196.098 1.00 155.41 10 ALA B C 1
ATOM 5252 O O . ALA E 5 29 ? 175.680 176.232 197.203 1.00 154.29 10 ALA B O 1
ATOM 5254 N N . ALA E 5 30 ? 174.843 177.540 195.588 1.00 165.17 11 ALA B N 1
ATOM 5255 C CA . ALA E 5 30 ? 175.107 178.769 196.326 1.00 175.89 11 ALA B CA 1
ATOM 5256 C C . ALA E 5 30 ? 174.390 178.791 197.670 1.00 175.41 11 ALA B C 1
ATOM 5257 O O . ALA E 5 30 ? 174.907 179.340 198.646 1.00 177.61 11 ALA B O 1
ATOM 5259 N N . SER E 5 31 ? 173.206 178.194 197.700 1.00 174.57 12 SER B N 1
ATOM 5260 C CA . SER E 5 31 ? 172.352 178.146 198.868 1.00 173.94 12 SER B CA 1
ATOM 5261 C C . SER E 5 31 ? 171.998 179.538 199.346 1.00 179.86 12 SER B C 1
ATOM 5262 O O . SER E 5 31 ? 172.076 180.507 198.588 1.00 179.89 12 SER B O 1
ATOM 5265 N N . GLY E 5 32 ? 171.538 179.638 200.584 1.00 178.86 13 GLY B N 1
ATOM 5266 C CA . GLY E 5 32 ? 171.018 180.897 201.081 1.00 178.59 13 GLY B CA 1
ATOM 5267 C C . GLY E 5 32 ? 169.769 180.654 201.899 1.00 182.57 13 GLY B C 1
ATOM 5268 O O . GLY E 5 32 ? 169.550 179.547 202.394 1.00 180.71 13 GLY B O 1
ATOM 5269 N N . THR E 5 33 ? 168.964 181.688 202.087 1.00 183.45 14 THR B N 1
ATOM 5270 C CA . THR E 5 33 ? 167.777 181.535 202.903 1.00 187.04 14 THR B CA 1
ATOM 5271 C C . THR E 5 33 ? 166.587 181.293 201.985 1.00 181.45 14 THR B C 1
ATOM 5272 O O . THR E 5 33 ? 166.658 181.586 200.789 1.00 175.02 14 THR B O 1
ATOM 5276 N N . PRO E 5 34 ? 165.449 180.829 202.503 1.00 182.67 15 PRO B N 1
ATOM 5277 C CA . PRO E 5 34 ? 164.224 180.737 201.767 1.00 183.84 15 PRO B CA 1
ATOM 5278 C C . PRO E 5 34 ? 163.933 182.129 201.263 1.00 186.73 15 PRO B C 1
ATOM 5279 O O . PRO E 5 34 ? 164.350 183.122 201.874 1.00 187.86 15 PRO B O 1
ATOM 5283 N N . GLY E 5 35 ? 163.321 182.190 200.092 1.00 185.10 16 GLY B N 1
ATOM 5284 C CA . GLY E 5 35 ? 162.985 183.431 199.411 1.00 181.24 16 GLY B CA 1
ATOM 5285 C C . GLY E 5 35 ? 164.061 183.792 198.388 1.00 179.12 16 GLY B C 1
ATOM 5286 O O . GLY E 5 35 ? 163.820 184.582 197.475 1.00 178.74 16 GLY B O 1
ATOM 5287 N N . GLN E 5 36 ? 165.229 183.167 198.510 1.00 178.02 17 GLN B N 1
ATOM 5288 C CA . GLN E 5 36 ? 166.346 183.388 197.617 1.00 179.69 17 GLN B CA 1
ATOM 5289 C C . GLN E 5 36 ? 166.277 182.483 196.407 1.00 178.62 17 GLN B C 1
ATOM 5290 O O . GLN E 5 36 ? 165.709 181.393 196.477 1.00 174.63 17 GLN B O 1
ATOM 5296 N N . ARG E 5 37 ? 166.812 182.953 195.285 1.00 179.21 18 ARG B N 1
ATOM 5297 C CA . ARG E 5 37 ? 166.959 182.124 194.100 1.00 175.02 18 ARG B CA 1
ATOM 5298 C C . ARG E 5 37 ? 168.422 181.781 193.913 1.00 175.73 18 ARG B C 1
ATOM 5299 O O . ARG E 5 37 ? 169.288 182.638 194.099 1.00 175.37 18 ARG B O 1
ATOM 5307 N N . VAL E 5 38 ? 168.696 180.546 193.505 1.00 173.11 19 VAL B N 1
ATOM 5308 C CA . VAL E 5 38 ? 170.068 180.171 193.152 1.00 172.11 19 VAL B CA 1
ATOM 5309 C C . VAL E 5 38 ? 170.110 179.509 191.794 1.00 164.26 19 VAL B C 1
ATOM 5310 O O . VAL E 5 38 ? 169.110 178.959 191.323 1.00 153.38 19 VAL B O 1
ATOM 5314 N N . THR E 5 39 ? 171.284 179.492 191.191 1.00 159.83 20 THR B N 1
ATOM 5315 C CA . THR E 5 39 ? 171.413 178.821 189.915 1.00 157.12 20 THR B CA 1
ATOM 5316 C C . THR E 5 39 ? 172.474 177.752 189.952 1.00 152.75 20 THR B C 1
ATOM 5317 O O . THR E 5 39 ? 173.614 177.990 190.363 1.00 152.20 20 THR B O 1
ATOM 5321 N N . ILE E 5 40 ? 172.104 176.582 189.473 1.00 142.39 21 ILE B N 1
ATOM 5322 C CA . ILE E 5 40 ? 173.033 175.491 189.345 1.00 135.15 21 ILE B CA 1
ATOM 5323 C C . ILE E 5 40 ? 173.385 175.349 187.885 1.00 129.03 21 ILE B C 1
ATOM 5324 O O . ILE E 5 40 ? 172.549 175.018 187.046 1.00 126.47 21 ILE B O 1
ATOM 5329 N N . SER E 5 41 ? 174.624 175.642 187.566 1.00 129.28 22 SER B N 1
ATOM 5330 C CA . SER E 5 41 ? 175.060 175.605 186.188 1.00 127.71 22 SER B CA 1
ATOM 5331 C C . SER E 5 41 ? 175.514 174.203 185.807 1.00 123.41 22 SER B C 1
ATOM 5332 O O . SER E 5 41 ? 175.769 173.379 186.690 1.00 123.08 22 SER B O 1
ATOM 5335 N N . CYS E 5 42 ? 175.631 173.949 184.490 1.00 119.20 23 CYS B N 1
ATOM 5336 C CA . CYS E 5 42 ? 176.178 172.739 183.897 1.00 115.02 23 CYS B CA 1
ATOM 5337 C C . CYS E 5 42 ? 176.746 173.052 182.517 1.00 113.11 23 CYS B C 1
ATOM 5338 O O . CYS E 5 42 ? 176.204 173.869 181.765 1.00 113.43 23 CYS B O 1
ATOM 5341 N N . SER E 5 43 ? 177.864 172.443 182.198 1.00 110.71 24 SER B N 1
ATOM 5342 C CA . SER E 5 43 ? 178.463 172.643 180.897 1.00 112.16 24 SER B CA 1
ATOM 5343 C C . SER E 5 43 ? 179.128 171.389 180.366 1.00 111.07 24 SER B C 1
ATOM 5344 O O . SER E 5 43 ? 179.473 170.459 181.108 1.00 109.73 24 SER B O 1
ATOM 5347 N N . GLY E 5 44 ? 179.345 171.375 179.062 1.00 111.75 25 GLY B N 1
ATOM 5348 C CA . GLY E 5 44 ? 179.989 170.245 178.413 1.00 111.93 25 GLY B CA 1
ATOM 5349 C C . GLY E 5 44 ? 180.404 170.588 176.998 1.00 110.61 25 GLY B C 1
ATOM 5350 O O . GLY E 5 44 ? 180.731 171.737 176.696 1.00 110.84 25 GLY B O 1
ATOM 5351 N N . SER E 5 45 ? 180.485 169.576 176.151 1.00 109.49 26 SER B N 1
ATOM 5352 C CA . SER E 5 45 ? 180.900 169.756 174.773 1.00 113.10 26 SER B CA 1
ATOM 5353 C C . SER E 5 45 ? 179.721 169.538 173.835 1.00 110.46 26 SER B C 1
ATOM 5354 O O . SER E 5 45 ? 178.620 169.144 174.248 1.00 103.74 26 SER B O 1
ATOM 5357 N N . SER E 5 46 ? 179.963 169.745 172.553 1.00 107.36 27 SER B N 1
ATOM 5358 C CA . SER E 5 46 ? 178.961 169.559 171.519 1.00 105.23 27 SER B CA 1
ATOM 5359 C C . SER E 5 46 ? 178.610 168.092 171.297 1.00 103.29 27 SER B C 1
ATOM 5360 O O . SER E 5 46 ? 177.651 167.780 170.592 1.00 101.52 27 SER B O 1
ATOM 5363 N N . SER E 5 47 A 179.408 167.178 171.854 1.00 101.56 27 SER B N 1
ATOM 5364 C CA . SER E 5 47 A 179.167 165.757 171.692 1.00 99.68 27 SER B CA 1
ATOM 5365 C C . SER E 5 47 A 178.148 165.208 172.681 1.00 92.01 27 SER B C 1
ATOM 5366 O O . SER E 5 47 A 177.768 164.033 172.584 1.00 88.13 27 SER B O 1
ATOM 5369 N N . ASN E 5 48 B 177.752 166.010 173.668 1.00 90.21 27 ASN B N 1
ATOM 5370 C CA . ASN E 5 48 B 176.823 165.506 174.655 1.00 84.73 27 ASN B CA 1
ATOM 5371 C C . ASN E 5 48 B 175.835 166.550 175.151 1.00 86.62 27 ASN B C 1
ATOM 5372 O O . ASN E 5 48 B 174.641 166.461 174.856 1.00 89.40 27 ASN B O 1
ATOM 5377 N N . ILE E 5 49 ? 176.304 167.539 175.896 1.00 86.51 28 ILE B N 1
ATOM 5378 C CA . ILE E 5 49 ? 175.400 168.516 176.453 1.00 91.81 28 ILE B CA 1
ATOM 5379 C C . ILE E 5 49 ? 174.836 169.393 175.341 1.00 94.11 28 ILE B C 1
ATOM 5380 O O . ILE E 5 49 ? 173.717 169.882 175.454 1.00 93.51 28 ILE B O 1
ATOM 5385 N N . GLY E 5 50 ? 175.647 169.678 174.316 1.00 99.37 29 GLY B N 1
ATOM 5386 C CA . GLY E 5 50 ? 175.175 170.477 173.212 1.00 102.24 29 GLY B CA 1
ATOM 5387 C C . GLY E 5 50 ? 174.344 169.584 172.340 1.00 100.59 29 GLY B C 1
ATOM 5388 O O . GLY E 5 50 ? 174.655 168.405 172.176 1.00 96.93 29 GLY B O 1
ATOM 5389 N N . GLY E 5 51 ? 173.330 170.144 171.714 1.00 103.14 30 GLY B N 1
ATOM 5390 C CA . GLY E 5 51 ? 172.492 169.325 170.883 1.00 101.45 30 GLY B CA 1
ATOM 5391 C C . GLY E 5 51 ? 171.698 168.497 171.864 1.00 97.57 30 GLY B C 1
ATOM 5392 O O . GLY E 5 51 ? 171.657 168.817 173.047 1.00 94.78 30 GLY B O 1
ATOM 5393 N N . ASN E 5 52 ? 171.049 167.459 171.388 1.00 93.77 31 ASN B N 1
ATOM 5394 C CA . ASN E 5 52 ? 170.269 166.620 172.271 1.00 87.55 31 ASN B CA 1
ATOM 5395 C C . ASN E 5 52 ? 169.385 167.445 173.184 1.00 87.57 31 ASN B C 1
ATOM 5396 O O . ASN E 5 52 ? 168.563 168.238 172.723 1.00 93.86 31 ASN B O 1
ATOM 5401 N N . PHE E 5 53 ? 169.503 167.200 174.471 1.00 83.11 32 PHE B N 1
ATOM 5402 C CA . PHE E 5 53 ? 168.749 167.870 175.496 1.00 91.05 32 PHE B CA 1
ATOM 5403 C C . PHE E 5 53 ? 169.444 167.581 176.797 1.00 90.24 32 PHE B C 1
ATOM 5404 O O . PHE E 5 53 ? 170.207 166.618 176.867 1.00 86.90 32 PHE B O 1
ATOM 5412 N N . VAL E 5 54 ? 169.179 168.356 177.837 1.00 91.71 33 VAL B N 1
ATOM 5413 C CA . VAL E 5 54 ? 169.795 168.033 179.111 1.00 89.09 33 VAL B CA 1
ATOM 5414 C C . VAL E 5 54 ? 168.772 167.810 180.200 1.00 94.05 33 VAL B C 1
ATOM 5415 O O . VAL E 5 54 ? 168.125 168.744 180.645 1.00 101.67 33 VAL B O 1
ATOM 5419 N N . ASP E 5 55 ? 168.658 166.596 180.687 1.00 91.84 34 ASP B N 1
ATOM 5420 C CA . ASP E 5 55 ? 167.692 166.333 181.730 1.00 91.76 34 ASP B CA 1
ATOM 5421 C C . ASP E 5 55 ? 168.205 166.875 183.038 1.00 96.10 34 ASP B C 1
ATOM 5422 O O . ASP E 5 55 ? 169.402 166.808 183.328 1.00 95.37 34 ASP B O 1
ATOM 5427 N N . TRP E 5 56 ? 167.304 167.320 183.885 1.00 101.30 35 TRP B N 1
ATOM 5428 C CA . TRP E 5 56 ? 167.716 167.621 185.246 1.00 101.24 35 TRP B CA 1
ATOM 5429 C C . TRP E 5 56 ? 166.913 166.772 186.188 1.00 100.79 35 TRP B C 1
ATOM 5430 O O . TRP E 5 56 ? 165.710 166.602 185.968 1.00 101.50 35 TRP B O 1
ATOM 5441 N N . TYR E 5 57 ? 167.582 166.283 187.238 1.00 97.07 36 TYR B N 1
ATOM 5442 C CA . TYR E 5 57 ? 166.988 165.455 188.287 1.00 96.54 36 TYR B CA 1
ATOM 5443 C C . TYR E 5 57 ? 167.255 165.973 189.695 1.00 101.30 36 TYR B C 1
ATOM 5444 O O . TYR E 5 57 ? 168.317 166.529 189.981 1.00 102.82 36 TYR B O 1
ATOM 5453 N N . GLN E 5 58 ? 166.318 165.707 190.593 1.00 103.84 37 GLN B N 1
ATOM 5454 C CA . GLN E 5 58 ? 166.431 166.016 192.014 1.00 107.25 37 GLN B CA 1
ATOM 5455 C C . GLN E 5 58 ? 166.580 164.738 192.817 1.00 101.06 37 GLN B C 1
ATOM 5456 O O . GLN E 5 58 ? 165.787 163.810 192.652 1.00 99.43 37 GLN B O 1
ATOM 5462 N N . GLN E 5 59 ? 167.575 164.665 193.697 1.00 102.75 38 GLN B N 1
ATOM 5463 C CA . GLN E 5 59 ? 167.710 163.473 194.517 1.00 102.50 38 GLN B CA 1
ATOM 5464 C C . GLN E 5 59 ? 167.957 163.766 195.981 1.00 109.85 38 GLN B C 1
ATOM 5465 O O . GLN E 5 59 ? 168.913 164.445 196.353 1.00 112.10 38 GLN B O 1
ATOM 5471 N N . PHE E 5 60 ? 167.159 163.174 196.837 1.00 111.18 39 PHE B N 1
ATOM 5472 C CA . PHE E 5 60 ? 167.388 163.350 198.247 1.00 112.21 39 PHE B CA 1
ATOM 5473 C C . PHE E 5 60 ? 168.101 162.113 198.724 1.00 110.01 39 PHE B C 1
ATOM 5474 O O . PHE E 5 60 ? 167.844 161.035 198.186 1.00 108.19 39 PHE B O 1
ATOM 5482 N N . PRO E 5 61 ? 168.977 162.199 199.714 1.00 111.33 40 PRO B N 1
ATOM 5483 C CA . PRO E 5 61 ? 169.641 161.059 200.263 1.00 109.25 40 PRO B CA 1
ATOM 5484 C C . PRO E 5 61 ? 168.607 160.063 200.699 1.00 109.39 40 PRO B C 1
ATOM 5485 O O . PRO E 5 61 ? 167.607 160.431 201.313 1.00 106.69 40 PRO B O 1
ATOM 5489 N N . GLY E 5 62 ? 168.863 158.804 200.406 1.00 110.42 41 GLY B N 1
ATOM 5490 C CA . GLY E 5 62 ? 167.968 157.728 200.779 1.00 110.18 41 GLY B CA 1
ATOM 5491 C C . GLY E 5 62 ? 166.983 157.320 199.691 1.00 106.31 41 GLY B C 1
ATOM 5492 O O . GLY E 5 62 ? 166.348 156.273 199.811 1.00 106.16 41 GLY B O 1
ATOM 5493 N N . THR E 5 63 ? 166.846 158.102 198.621 1.00 105.34 42 THR B N 1
ATOM 5494 C CA . THR E 5 63 ? 165.889 157.695 197.596 1.00 104.90 42 THR B CA 1
ATOM 5495 C C . THR E 5 63 ? 166.383 157.763 196.163 1.00 99.70 42 THR B C 1
ATOM 5496 O O . THR E 5 63 ? 167.522 158.144 195.880 1.00 100.16 42 THR B O 1
ATOM 5500 N N . ALA E 5 64 ? 165.522 157.319 195.261 1.00 97.65 43 ALA B N 1
ATOM 5501 C CA . ALA E 5 64 ? 165.767 157.378 193.838 1.00 94.87 43 ALA B CA 1
ATOM 5502 C C . ALA E 5 64 ? 165.552 158.812 193.376 1.00 91.01 43 ALA B C 1
ATOM 5503 O O . ALA E 5 64 ? 164.720 159.502 193.956 1.00 95.17 43 ALA B O 1
ATOM 5505 N N . PRO E 5 65 ? 166.247 159.280 192.351 1.00 86.49 44 PRO B N 1
ATOM 5506 C CA . PRO E 5 65 ? 166.098 160.589 191.763 1.00 89.37 44 PRO B CA 1
ATOM 5507 C C . PRO E 5 65 ? 164.804 160.712 190.978 1.00 90.00 44 PRO B C 1
ATOM 5508 O O . PRO E 5 65 ? 164.249 159.707 190.545 1.00 89.51 44 PRO B O 1
ATOM 5512 N N . LYS E 5 66 ? 164.348 161.944 190.777 1.00 92.96 45 LYS B N 1
ATOM 5513 C CA . LYS E 5 66 ? 163.193 162.222 189.920 1.00 93.40 45 LYS B CA 1
ATOM 5514 C C . LYS E 5 66 ? 163.454 163.414 189.000 1.00 98.28 45 LYS B C 1
ATOM 5515 O O . LYS E 5 66 ? 164.242 164.293 189.320 1.00 99.57 45 LYS B O 1
ATOM 5521 N N . LEU E 5 67 ? 162.766 163.465 187.877 1.00 96.62 46 LEU B N 1
ATOM 5522 C CA . LEU E 5 67 ? 162.906 164.558 186.905 1.00 100.95 46 LEU B CA 1
ATOM 5523 C C . LEU E 5 67 ? 162.366 165.921 187.249 1.00 103.73 46 LEU B C 1
ATOM 5524 O O . LEU E 5 67 ? 161.312 166.048 187.863 1.00 106.45 46 LEU B O 1
ATOM 5529 N N . LEU E 5 68 ? 163.084 166.933 186.763 1.00 104.84 47 LEU B N 1
ATOM 5530 C CA . LEU E 5 68 ? 162.728 168.337 186.859 1.00 111.33 47 LEU B CA 1
ATOM 5531 C C . LEU E 5 68 ? 162.621 169.081 185.514 1.00 113.14 47 LEU B C 1
ATOM 5532 O O . LEU E 5 68 ? 161.746 169.923 185.340 1.00 118.78 47 LEU B O 1
ATOM 5537 N N . ILE E 5 69 ? 163.624 168.893 184.636 1.00 111.14 48 ILE B N 1
ATOM 5538 C CA . ILE E 5 69 ? 163.744 169.689 183.383 1.00 115.80 48 ILE B CA 1
ATOM 5539 C C . ILE E 5 69 ? 164.055 168.802 182.168 1.00 112.73 48 ILE B C 1
ATOM 5540 O O . ILE E 5 69 ? 164.649 167.738 182.329 1.00 108.75 48 ILE B O 1
ATOM 5545 N N . TYR E 5 70 ? 163.627 169.269 180.973 1.00 115.27 49 TYR B N 1
ATOM 5546 C CA . TYR E 5 70 ? 163.760 168.644 179.640 1.00 111.99 49 TYR B CA 1
ATOM 5547 C C . TYR E 5 70 ? 163.059 167.362 179.500 1.00 108.39 49 TYR B C 1
ATOM 5548 O O . TYR E 5 70 ? 163.433 166.500 178.724 1.00 108.22 49 TYR B O 1
ATOM 5557 N N . THR E 5 71 ? 161.983 167.281 180.197 1.00 113.51 50 THR B N 1
ATOM 5558 C CA . THR E 5 71 ? 161.115 166.174 180.093 1.00 115.00 50 THR B CA 1
ATOM 5559 C C . THR E 5 71 ? 159.771 166.769 180.066 1.00 122.83 50 THR B C 1
ATOM 5560 O O . THR E 5 71 ? 159.568 167.818 180.678 1.00 123.34 50 THR B O 1
ATOM 5564 N N . ASN E 5 72 ? 158.848 166.156 179.371 1.00 123.34 51 ASN B N 1
ATOM 5565 C CA . ASN E 5 72 ? 157.479 166.670 179.425 1.00 130.42 51 ASN B CA 1
ATOM 5566 C C . ASN E 5 72 ? 157.470 168.161 179.082 1.00 133.16 51 ASN B C 1
ATOM 5567 O O . ASN E 5 72 ? 156.883 168.986 179.785 1.00 136.70 51 ASN B O 1
ATOM 5572 N N . ASP E 5 73 ? 158.198 168.502 178.025 1.00 132.24 52 ASP B N 1
ATOM 5573 C CA . ASP E 5 73 ? 158.358 169.861 177.529 1.00 135.07 52 ASP B CA 1
ATOM 5574 C C . ASP E 5 73 ? 158.852 170.798 178.628 1.00 130.96 52 ASP B C 1
ATOM 5575 O O . ASP E 5 73 ? 158.432 171.951 178.744 1.00 128.51 52 ASP B O 1
ATOM 5580 N N . GLN E 5 74 ? 159.794 170.269 179.399 1.00 127.06 53 GLN B N 1
ATOM 5581 C CA . GLN E 5 74 ? 160.497 170.858 180.530 1.00 123.27 53 GLN B CA 1
ATOM 5582 C C . GLN E 5 74 ? 159.685 171.125 181.782 1.00 126.17 53 GLN B C 1
ATOM 5583 O O . GLN E 5 74 ? 160.211 171.755 182.697 1.00 123.93 53 GLN B O 1
ATOM 5589 N N . ARG E 5 75 ? 158.463 170.618 181.882 1.00 131.18 54 ARG B N 1
ATOM 5590 C CA . ARG E 5 75 ? 157.707 170.796 183.112 1.00 134.78 54 ARG B CA 1
ATOM 5591 C C . ARG E 5 75 ? 156.976 169.521 183.556 1.00 133.99 54 ARG B C 1
ATOM 5592 O O . ARG E 5 75 ? 155.778 169.400 183.304 1.00 134.85 54 ARG B O 1
ATOM 5600 N N . PRO E 5 76 ? 157.635 168.557 184.207 1.00 129.63 55 PRO B N 1
ATOM 5601 C CA . PRO E 5 76 ? 157.043 167.303 184.626 1.00 129.95 55 PRO B CA 1
ATOM 5602 C C . PRO E 5 76 ? 155.999 167.506 185.703 1.00 137.69 55 PRO B C 1
ATOM 5603 O O . PRO E 5 76 ? 156.135 168.389 186.556 1.00 140.32 55 PRO B O 1
ATOM 5607 N N . SER E 5 77 ? 154.987 166.650 185.701 1.00 141.08 56 SER B N 1
ATOM 5608 C CA . SER E 5 77 ? 153.948 166.733 186.702 1.00 146.17 56 SER B CA 1
ATOM 5609 C C . SER E 5 77 ? 154.524 166.494 188.072 1.00 147.90 56 SER B C 1
ATOM 5610 O O . SER E 5 77 ? 155.398 165.648 188.256 1.00 146.43 56 SER B O 1
ATOM 5613 N N . GLY E 5 78 ? 154.022 167.238 189.044 1.00 145.92 57 GLY B N 1
ATOM 5614 C CA . GLY E 5 78 ? 154.448 167.087 190.423 1.00 146.49 57 GLY B CA 1
ATOM 5615 C C . GLY E 5 78 ? 155.588 168.030 190.775 1.00 147.56 57 GLY B C 1
ATOM 5616 O O . GLY E 5 78 ? 155.939 168.174 191.946 1.00 148.08 57 GLY B O 1
ATOM 5617 N N . VAL E 5 79 ? 156.156 168.686 189.773 1.00 145.98 58 VAL B N 1
ATOM 5618 C CA . VAL E 5 79 ? 157.248 169.593 190.004 1.00 149.46 58 VAL B CA 1
ATOM 5619 C C . VAL E 5 79 ? 156.776 171.025 189.853 1.00 151.31 58 VAL B C 1
ATOM 5620 O O . VAL E 5 79 ? 156.136 171.335 188.850 1.00 150.76 58 VAL B O 1
ATOM 5624 N N . PRO E 5 80 ? 157.016 171.900 190.834 1.00 152.88 59 PRO B N 1
ATOM 5625 C CA . PRO E 5 80 ? 156.651 173.295 190.829 1.00 155.43 59 PRO B CA 1
ATOM 5626 C C . PRO E 5 80 ? 157.528 174.069 189.864 1.00 155.63 59 PRO B C 1
ATOM 5627 O O . PRO E 5 80 ? 158.650 173.653 189.570 1.00 143.74 59 PRO B O 1
ATOM 5631 N N . ALA E 5 81 ? 157.051 175.256 189.484 1.00 154.01 60 ALA B N 1
ATOM 5632 C CA . ALA E 5 81 ? 157.719 176.202 188.577 1.00 155.05 60 ALA B CA 1
ATOM 5633 C C . ALA E 5 81 ? 159.034 176.690 189.152 1.00 155.74 60 ALA B C 1
ATOM 5634 O O . ALA E 5 81 ? 159.858 177.284 188.464 1.00 153.51 60 ALA B O 1
ATOM 5636 N N . ARG E 5 82 ? 159.207 176.435 190.435 1.00 155.42 61 ARG B N 1
ATOM 5637 C CA . ARG E 5 82 ? 160.397 176.743 191.177 1.00 155.16 61 ARG B CA 1
ATOM 5638 C C . ARG E 5 82 ? 161.621 176.225 190.460 1.00 153.35 61 ARG B C 1
ATOM 5639 O O . ARG E 5 82 ? 162.669 176.863 190.515 1.00 154.64 61 ARG B O 1
ATOM 5647 N N . PHE E 5 83 ? 161.518 175.043 189.839 1.00 154.51 62 PHE B N 1
ATOM 5648 C CA . PHE E 5 83 ? 162.654 174.431 189.171 1.00 153.46 62 PHE B CA 1
ATOM 5649 C C . PHE E 5 83 ? 162.552 174.603 187.669 1.00 147.63 62 PHE B C 1
ATOM 5650 O O . PHE E 5 83 ? 161.765 173.916 187.013 1.00 146.66 62 PHE B O 1
ATOM 5658 N N . SER E 5 84 ? 163.361 175.482 187.096 1.00 141.81 63 SER B N 1
ATOM 5659 C CA . SER E 5 84 ? 163.226 175.711 185.660 1.00 140.11 63 SER B CA 1
ATOM 5660 C C . SER E 5 84 ? 164.445 176.300 184.964 1.00 141.56 63 SER B C 1
ATOM 5661 O O . SER E 5 84 ? 165.466 176.605 185.580 1.00 140.05 63 SER B O 1
ATOM 5664 N N . GLY E 5 85 ? 164.315 176.492 183.657 1.00 137.31 64 GLY B N 1
ATOM 5665 C CA . GLY E 5 85 ? 165.358 177.113 182.846 1.00 131.46 64 GLY B CA 1
ATOM 5666 C C . GLY E 5 85 ? 166.129 176.149 181.959 1.00 129.02 64 GLY B C 1
ATOM 5667 O O . GLY E 5 85 ? 166.094 174.936 182.140 1.00 128.02 64 GLY B O 1
ATOM 5668 N N . SER E 5 86 ? 166.802 176.718 180.970 1.00 128.64 65 SER B N 1
ATOM 5669 C CA . SER E 5 86 ? 167.619 175.995 180.007 1.00 128.75 65 SER B CA 1
ATOM 5670 C C . SER E 5 86 ? 168.621 176.967 179.422 1.00 130.92 65 SER B C 1
ATOM 5671 O O . SER E 5 86 ? 168.467 178.178 179.593 1.00 134.48 65 SER B O 1
ATOM 5674 N N . LYS E 5 87 ? 169.648 176.463 178.740 1.00 127.26 66 LYS B N 1
ATOM 5675 C CA . LYS E 5 87 ? 170.633 177.326 178.100 1.00 131.07 66 LYS B CA 1
ATOM 5676 C C . LYS E 5 87 ? 170.995 176.793 176.728 1.00 131.80 66 LYS B C 1
ATOM 5677 O O . LYS E 5 87 ? 170.785 175.620 176.425 1.00 130.94 66 LYS B O 1
ATOM 5683 N N . SER E 5 88 ? 171.488 177.686 175.890 1.00 135.98 67 SER B N 1
ATOM 5684 C CA . SER E 5 88 ? 171.956 177.402 174.542 1.00 138.72 67 SER B CA 1
ATOM 5685 C C . SER E 5 88 ? 173.399 176.903 174.468 1.00 129.58 67 SER B C 1
ATOM 5686 O O . SER E 5 88 ? 174.150 176.922 175.451 1.00 125.33 67 SER B O 1
ATOM 5689 N N . GLY E 5 89 ? 173.797 176.484 173.268 1.00 129.14 68 GLY B N 1
ATOM 5690 C CA . GLY E 5 89 ? 175.157 176.033 173.037 1.00 122.56 68 GLY B CA 1
ATOM 5691 C C . GLY E 5 89 ? 175.456 174.773 173.805 1.00 121.38 68 GLY B C 1
ATOM 5692 O O . GLY E 5 89 ? 174.762 173.770 173.654 1.00 120.20 68 GLY B O 1
ATOM 5693 N N . THR E 5 90 ? 176.500 174.823 174.608 1.00 117.76 69 THR B N 1
ATOM 5694 C CA . THR E 5 90 ? 176.940 173.695 175.395 1.00 117.77 69 THR B CA 1
ATOM 5695 C C . THR E 5 90 ? 176.788 173.973 176.876 1.00 117.72 69 THR B C 1
ATOM 5696 O O . THR E 5 90 ? 177.544 173.477 177.727 1.00 115.26 69 THR B O 1
ATOM 5700 N N . SER E 5 91 ? 175.878 174.884 177.184 1.00 119.31 70 SER B N 1
ATOM 5701 C CA . SER E 5 91 ? 175.579 175.222 178.556 1.00 120.10 70 SER B CA 1
ATOM 5702 C C . SER E 5 91 ? 174.197 174.720 178.934 1.00 117.58 70 SER B C 1
ATOM 5703 O O . SER E 5 91 ? 173.351 174.448 178.084 1.00 118.54 70 SER B O 1
ATOM 5706 N N . ALA E 5 92 ? 173.965 174.598 180.223 1.00 116.80 71 ALA B N 1
ATOM 5707 C CA . ALA E 5 92 ? 172.667 174.258 180.773 1.00 118.09 71 ALA B CA 1
ATOM 5708 C C . ALA E 5 92 ? 172.588 174.783 182.182 1.00 119.70 71 ALA B C 1
ATOM 5709 O O . ALA E 5 92 ? 173.615 175.040 182.816 1.00 122.25 71 ALA B O 1
ATOM 5711 N N . SER E 5 93 ? 171.387 174.961 182.687 1.00 123.39 72 SER B N 1
ATOM 5712 C CA . SER E 5 93 ? 171.271 175.326 184.076 1.00 127.75 72 SER B CA 1
ATOM 5713 C C . SER E 5 93 ? 169.921 174.974 184.640 1.00 128.52 72 SER B C 1
ATOM 5714 O O . SER E 5 93 ? 168.936 174.829 183.918 1.00 127.96 72 SER B O 1
ATOM 5717 N N . LEU E 5 94 ? 169.907 174.880 185.953 1.00 130.99 73 LEU B N 1
ATOM 5718 C CA . LEU E 5 94 ? 168.732 174.739 186.771 1.00 133.24 73 LEU B CA 1
ATOM 5719 C C . LEU E 5 94 ? 168.573 175.902 187.717 1.00 139.93 73 LEU B C 1
ATOM 5720 O O . LEU E 5 94 ? 169.393 176.113 188.613 1.00 143.44 73 LEU B O 1
ATOM 5725 N N . ALA E 5 95 ? 167.511 176.655 187.560 1.00 144.01 74 ALA B N 1
ATOM 5726 C CA . ALA E 5 95 ? 167.290 177.750 188.468 1.00 151.37 74 ALA B CA 1
ATOM 5727 C C . ALA E 5 95 ? 166.279 177.297 189.484 1.00 157.21 74 ALA B C 1
ATOM 5728 O O . ALA E 5 95 ? 165.250 176.710 189.133 1.00 148.27 74 ALA B O 1
ATOM 5730 N N . ILE E 5 96 ? 166.578 177.556 190.747 1.00 158.38 75 ILE B N 1
ATOM 5731 C CA . ILE E 5 96 ? 165.672 177.212 191.825 1.00 160.57 75 ILE B CA 1
ATOM 5732 C C . ILE E 5 96 ? 165.206 178.482 192.493 1.00 163.66 75 ILE B C 1
ATOM 5733 O O . ILE E 5 96 ? 165.974 179.114 193.225 1.00 159.76 75 ILE B O 1
ATOM 5738 N N . SER E 5 97 ? 163.961 178.872 192.236 1.00 165.18 76 SER B N 1
ATOM 5739 C CA . SER E 5 97 ? 163.470 180.133 192.784 1.00 166.64 76 SER B CA 1
ATOM 5740 C C . SER E 5 97 ? 162.727 179.991 194.106 1.00 170.48 76 SER B C 1
ATOM 5741 O O . SER E 5 97 ? 161.547 179.629 194.149 1.00 167.17 76 SER B O 1
ATOM 5744 N N . GLY E 5 98 ? 163.412 180.326 195.193 1.00 172.57 77 GLY B N 1
ATOM 5745 C CA . GLY E 5 98 ? 162.903 180.196 196.539 1.00 173.92 77 GLY B CA 1
ATOM 5746 C C . GLY E 5 98 ? 163.518 178.967 197.174 1.00 172.54 77 GLY B C 1
ATOM 5747 O O . GLY E 5 98 ? 163.040 177.851 196.988 1.00 167.92 77 GLY B O 1
ATOM 5748 N N . LEU E 5 99 ? 164.488 179.176 198.047 1.00 175.95 78 LEU B N 1
ATOM 5749 C CA . LEU E 5 99 ? 165.187 178.044 198.657 1.00 175.32 78 LEU B CA 1
ATOM 5750 C C . LEU E 5 99 ? 164.498 177.443 199.855 1.00 175.02 78 LEU B C 1
ATOM 5751 O O . LEU E 5 99 ? 165.006 177.467 200.974 1.00 176.46 78 LEU B O 1
ATOM 5756 N N . ARG E 5 100 ? 163.365 176.853 199.603 1.00 171.85 79 ARG B N 1
ATOM 5757 C CA . ARG E 5 100 ? 162.604 176.194 200.631 1.00 173.60 79 ARG B CA 1
ATOM 5758 C C . ARG E 5 100 ? 163.520 175.085 201.146 1.00 171.56 79 ARG B C 1
ATOM 5759 O O . ARG E 5 100 ? 164.165 174.420 200.346 1.00 169.50 79 ARG B O 1
ATOM 5767 N N . SER E 5 101 ? 163.584 174.843 202.456 1.00 167.75 80 SER B N 1
ATOM 5768 C CA . SER E 5 101 ? 164.518 173.831 202.992 1.00 166.89 80 SER B CA 1
ATOM 5769 C C . SER E 5 101 ? 164.225 172.410 202.511 1.00 164.95 80 SER B C 1
ATOM 5770 O O . SER E 5 101 ? 165.098 171.539 202.469 1.00 164.03 80 SER B O 1
ATOM 5773 N N . GLU E 5 102 ? 163.016 172.200 202.043 1.00 165.03 81 GLU B N 1
ATOM 5774 C CA . GLU E 5 102 ? 162.572 170.921 201.523 1.00 164.03 81 GLU B CA 1
ATOM 5775 C C . GLU E 5 102 ? 163.262 170.592 200.207 1.00 159.20 81 GLU B C 1
ATOM 5776 O O . GLU E 5 102 ? 163.226 169.456 199.755 1.00 152.86 81 GLU B O 1
ATOM 5782 N N . ASP E 5 103 ? 163.871 171.593 199.581 1.00 159.56 82 ASP B N 1
ATOM 5783 C CA . ASP E 5 103 ? 164.528 171.456 198.301 1.00 155.38 82 ASP B CA 1
ATOM 5784 C C . ASP E 5 103 ? 166.024 171.231 198.444 1.00 147.24 82 ASP B C 1
ATOM 5785 O O . ASP E 5 103 ? 166.746 171.223 197.444 1.00 141.45 82 ASP B O 1
ATOM 5790 N N . GLU E 5 104 ? 166.524 170.992 199.656 1.00 146.75 83 GLU B N 1
ATOM 5791 C CA . GLU E 5 104 ? 167.961 170.787 199.800 1.00 145.60 83 GLU B CA 1
ATOM 5792 C C . GLU E 5 104 ? 168.371 169.356 199.426 1.00 141.17 83 GLU B C 1
ATOM 5793 O O . GLU E 5 104 ? 168.710 168.517 200.259 1.00 141.77 83 GLU B O 1
ATOM 5799 N N . ALA E 5 105 ? 168.315 169.124 198.126 1.00 137.51 84 ALA B N 1
ATOM 5800 C CA . ALA E 5 105 ? 168.588 167.896 197.396 1.00 129.35 84 ALA B CA 1
ATOM 5801 C C . ALA E 5 105 ? 169.858 168.038 196.609 1.00 128.67 84 ALA B C 1
ATOM 5802 O O . ALA E 5 105 ? 170.384 169.150 196.456 1.00 127.92 84 ALA B O 1
ATOM 5804 N N . ASP E 5 106 ? 170.385 166.923 196.147 1.00 122.64 85 ASP B N 1
ATOM 5805 C CA . ASP E 5 106 ? 171.479 167.011 195.223 1.00 119.66 85 ASP B CA 1
ATOM 5806 C C . ASP E 5 106 ? 170.845 167.123 193.852 1.00 117.40 85 ASP B C 1
ATOM 5807 O O . ASP E 5 106 ? 169.838 166.467 193.568 1.00 112.18 85 ASP B O 1
ATOM 5812 N N . TYR E 5 107 ? 171.411 167.917 192.975 1.00 113.68 86 TYR B N 1
ATOM 5813 C CA . TYR E 5 107 ? 170.824 167.987 191.651 1.00 109.30 86 TYR B CA 1
ATOM 5814 C C . TYR E 5 107 ? 171.747 167.466 190.599 1.00 105.89 86 TYR B C 1
ATOM 5815 O O . TYR E 5 107 ? 172.957 167.674 190.644 1.00 106.88 86 TYR B O 1
ATOM 5824 N N . TYR E 5 108 ? 171.184 166.798 189.617 1.00 100.52 87 TYR B N 1
ATOM 5825 C CA . TYR E 5 108 ? 172.013 166.247 188.571 1.00 96.43 87 TYR B CA 1
ATOM 5826 C C . TYR E 5 108 ? 171.651 166.723 187.181 1.00 97.09 87 TYR B C 1
ATOM 5827 O O . TYR E 5 108 ? 170.474 166.801 186.822 1.00 96.81 87 TYR B O 1
ATOM 5836 N N . CYS E 5 109 ? 172.704 166.954 186.385 1.00 96.40 88 CYS B N 1
ATOM 5837 C CA . CYS E 5 109 ? 172.702 167.314 184.979 1.00 94.69 88 CYS B CA 1
ATOM 5838 C C . CYS E 5 109 ? 172.928 166.017 184.187 1.00 87.00 88 CYS B C 1
ATOM 5839 O O . CYS E 5 109 ? 173.912 165.300 184.416 1.00 86.67 88 CYS B O 1
ATOM 5842 N N . ALA E 5 110 ? 172.039 165.695 183.244 1.00 84.88 89 ALA B N 1
ATOM 5843 C CA . ALA E 5 110 ? 172.243 164.481 182.456 1.00 79.68 89 ALA B CA 1
ATOM 5844 C C . ALA E 5 110 ? 171.979 164.699 180.978 1.00 76.25 89 ALA B C 1
ATOM 5845 O O . ALA E 5 110 ? 171.041 165.382 180.585 1.00 82.63 89 ALA B O 1
ATOM 5847 N N . ALA E 5 111 ? 172.733 164.021 180.142 1.00 67.83 90 ALA B N 1
ATOM 5848 C CA . ALA E 5 111 ? 172.554 164.190 178.710 1.00 67.48 90 ALA B CA 1
ATOM 5849 C C . ALA E 5 111 ? 172.946 162.958 177.950 1.00 70.17 90 ALA B C 1
ATOM 5850 O O . ALA E 5 111 ? 173.606 162.064 178.473 1.00 72.75 90 ALA B O 1
ATOM 5852 N N . TRP E 5 112 ? 172.498 162.867 176.720 1.00 69.23 91 TRP B N 1
ATOM 5853 C CA . TRP E 5 112 ? 172.924 161.765 175.891 1.00 67.11 91 TRP B CA 1
ATOM 5854 C C . TRP E 5 112 ? 174.273 162.040 175.285 1.00 70.50 91 TRP B C 1
ATOM 5855 O O . TRP E 5 112 ? 174.488 163.084 174.688 1.00 78.87 91 TRP B O 1
ATOM 5866 N N . ASP E 5 113 ? 175.182 161.112 175.436 1.00 74.46 92 ASP B N 1
ATOM 5867 C CA . ASP E 5 113 ? 176.516 161.218 174.890 1.00 79.10 92 ASP B CA 1
ATOM 5868 C C . ASP E 5 113 ? 176.684 160.399 173.609 1.00 83.47 92 ASP B C 1
ATOM 5869 O O . ASP E 5 113 ? 176.517 159.166 173.586 1.00 85.15 92 ASP B O 1
ATOM 5874 N N . ASP E 5 114 ? 176.948 161.111 172.510 1.00 82.50 93 ASP B N 1
ATOM 5875 C CA . ASP E 5 114 ? 177.018 160.548 171.168 1.00 81.74 93 ASP B CA 1
ATOM 5876 C C . ASP E 5 114 ? 178.352 159.932 170.806 1.00 85.90 93 ASP B C 1
ATOM 5877 O O . ASP E 5 114 ? 178.543 159.463 169.687 1.00 88.82 93 ASP B O 1
ATOM 5882 N N . ILE E 5 115 ? 179.281 159.932 171.736 1.00 89.49 94 ILE B N 1
ATOM 5883 C CA . ILE E 5 115 ? 180.561 159.296 171.524 1.00 93.25 94 ILE B CA 1
ATOM 5884 C C . ILE E 5 115 ? 180.465 157.906 172.079 1.00 95.07 94 ILE B C 1
ATOM 5885 O O . ILE E 5 115 ? 180.925 156.941 171.470 1.00 94.02 94 ILE B O 1
ATOM 5890 N N . VAL E 5 116 ? 179.864 157.811 173.258 1.00 92.44 95 VAL B N 1
ATOM 5891 C CA . VAL E 5 116 ? 179.791 156.529 173.925 1.00 96.09 95 VAL B CA 1
ATOM 5892 C C . VAL E 5 116 ? 178.452 155.829 173.744 1.00 94.43 95 VAL B C 1
ATOM 5893 O O . VAL E 5 116 ? 178.329 154.666 174.119 1.00 93.47 95 VAL B O 1
ATOM 5897 N N . ASN E 5 117 A 177.465 156.500 173.132 1.00 91.10 95 ASN B N 1
ATOM 5898 C CA . ASN E 5 117 A 176.158 155.916 172.891 1.00 89.04 95 ASN B CA 1
ATOM 5899 C C . ASN E 5 117 A 175.502 155.495 174.178 1.00 85.82 95 ASN B C 1
ATOM 5900 O O . ASN E 5 117 A 175.054 154.358 174.335 1.00 90.13 95 ASN B O 1
ATOM 5905 N N . GLY E 5 118 B 175.457 156.425 175.104 1.00 82.57 95 GLY B N 1
ATOM 5906 C CA . GLY E 5 118 B 174.870 156.168 176.405 1.00 81.89 95 GLY B CA 1
ATOM 5907 C C . GLY E 5 118 B 174.639 157.458 177.142 1.00 80.19 95 GLY B C 1
ATOM 5908 O O . GLY E 5 118 B 174.839 158.534 176.588 1.00 79.57 95 GLY B O 1
ATOM 5909 N N . TRP E 5 119 ? 174.203 157.358 178.372 1.00 72.10 96 TRP B N 1
ATOM 5910 C CA . TRP E 5 119 ? 173.927 158.533 179.164 1.00 69.34 96 TRP B CA 1
ATOM 5911 C C . TRP E 5 119 ? 175.073 158.947 180.036 1.00 70.27 96 TRP B C 1
ATOM 5912 O O . TRP E 5 119 ? 175.774 158.118 180.614 1.00 75.07 96 TRP B O 1
ATOM 5923 N N . VAL E 5 120 ? 175.228 160.238 180.162 1.00 67.37 97 VAL B N 1
ATOM 5924 C CA . VAL E 5 120 ? 176.223 160.816 181.015 1.00 69.71 97 VAL B CA 1
ATOM 5925 C C . VAL E 5 120 ? 175.581 161.676 182.064 1.00 75.31 97 VAL B C 1
ATOM 5926 O O . VAL E 5 120 ? 174.676 162.457 181.781 1.00 77.68 97 VAL B O 1
ATOM 5930 N N . PHE E 5 121 ? 176.057 161.546 183.283 1.00 74.71 98 PHE B N 1
ATOM 5931 C CA . PHE E 5 121 ? 175.575 162.372 184.365 1.00 76.45 98 PHE B CA 1
ATOM 5932 C C . PHE E 5 121 ? 176.730 163.217 184.887 1.00 84.36 98 PHE B C 1
ATOM 5933 O O . PHE E 5 121 ? 177.891 162.806 184.821 1.00 88.46 98 PHE B O 1
ATOM 5941 N N . GLY E 5 122 ? 176.422 164.390 185.414 1.00 88.53 99 GLY B N 1
ATOM 5942 C CA . GLY E 5 122 ? 177.449 165.220 186.023 1.00 94.61 99 GLY B CA 1
ATOM 5943 C C . GLY E 5 122 ? 177.685 164.798 187.468 1.00 96.99 99 GLY B C 1
ATOM 5944 O O . GLY E 5 122 ? 177.052 163.867 187.956 1.00 96.72 99 GLY B O 1
ATOM 5945 N N . GLY E 5 123 ? 178.576 165.512 188.167 1.00 101.11 100 GLY B N 1
ATOM 5946 C CA . GLY E 5 123 ? 178.968 165.199 189.549 1.00 104.54 100 GLY B CA 1
ATOM 5947 C C . GLY E 5 123 ? 177.866 165.221 190.599 1.00 101.32 100 GLY B C 1
ATOM 5948 O O . GLY E 5 123 ? 177.894 164.435 191.546 1.00 98.57 100 GLY B O 1
ATOM 5949 N N . GLY E 5 124 ? 176.926 166.125 190.439 1.00 101.33 101 GLY B N 1
ATOM 5950 C CA . GLY E 5 124 ? 175.844 166.315 191.384 1.00 105.92 101 GLY B CA 1
ATOM 5951 C C . GLY E 5 124 ? 176.124 167.579 192.175 1.00 114.28 101 GLY B C 1
ATOM 5952 O O . GLY E 5 124 ? 177.224 167.751 192.696 1.00 118.33 101 GLY B O 1
ATOM 5953 N N . THR E 5 125 ? 175.145 168.466 192.283 1.00 114.70 102 THR B N 1
ATOM 5954 C CA . THR E 5 125 ? 175.348 169.723 192.995 1.00 118.89 102 THR B CA 1
ATOM 5955 C C . THR E 5 125 ? 174.596 169.683 194.305 1.00 124.62 102 THR B C 1
ATOM 5956 O O . THR E 5 125 ? 173.384 169.491 194.313 1.00 120.23 102 THR B O 1
ATOM 5960 N N . LYS E 5 126 ? 175.276 169.891 195.423 1.00 128.85 103 LYS B N 1
ATOM 5961 C CA . LYS E 5 126 ? 174.591 169.799 196.712 1.00 130.68 103 LYS B CA 1
ATOM 5962 C C . LYS E 5 126 ? 173.963 171.097 197.253 1.00 132.34 103 LYS B C 1
ATOM 5963 O O . LYS E 5 126 ? 174.707 172.023 197.600 1.00 132.96 103 LYS B O 1
ATOM 5969 N N . LEU E 5 127 ? 172.602 171.137 197.411 1.00 131.59 104 LEU B N 1
ATOM 5970 C CA . LEU E 5 127 ? 171.859 172.286 197.952 1.00 136.24 104 LEU B CA 1
ATOM 5971 C C . LEU E 5 127 ? 171.389 171.919 199.352 1.00 142.02 104 LEU B C 1
ATOM 5972 O O . LEU E 5 127 ? 171.969 172.357 200.349 1.00 146.12 104 LEU B O 1
ATOM 5977 N N . GLU F 6 19 ? 224.660 202.974 136.085 1.00 146.21 1 GLU D N 1
ATOM 5978 C CA . GLU F 6 19 ? 223.943 203.001 137.349 1.00 146.72 1 GLU D CA 1
ATOM 5979 C C . GLU F 6 19 ? 223.110 204.306 137.467 1.00 144.37 1 GLU D C 1
ATOM 5980 O O . GLU F 6 19 ? 223.114 205.150 136.557 1.00 145.31 1 GLU D O 1
ATOM 5986 N N . ILE F 6 20 ? 222.383 204.469 138.603 1.00 139.80 2 ILE D N 1
ATOM 5987 C CA . ILE F 6 20 ? 221.548 205.647 138.888 1.00 138.74 2 ILE D CA 1
ATOM 5988 C C . ILE F 6 20 ? 222.243 206.664 139.735 1.00 141.80 2 ILE D C 1
ATOM 5989 O O . ILE F 6 20 ? 222.601 206.415 140.886 1.00 143.19 2 ILE D O 1
ATOM 5994 N N . MET F 6 21 ? 222.388 207.847 139.189 1.00 147.78 3 MET D N 1
ATOM 5995 C CA . MET F 6 21 ? 223.051 208.895 139.917 1.00 150.20 3 MET D CA 1
ATOM 5996 C C . MET F 6 21 ? 222.005 209.816 140.490 1.00 153.15 3 MET D C 1
ATOM 5997 O O . MET F 6 21 ? 221.014 210.114 139.824 1.00 150.80 3 MET D O 1
ATOM 6002 N N . LEU F 6 22 ? 222.231 210.275 141.712 1.00 150.78 4 LEU D N 1
ATOM 6003 C CA . LEU F 6 22 ? 221.344 211.224 142.370 1.00 153.50 4 LEU D CA 1
ATOM 6004 C C . LEU F 6 22 ? 222.073 212.502 142.726 1.00 159.55 4 LEU D C 1
ATOM 6005 O O . LEU F 6 22 ? 223.048 212.474 143.482 1.00 161.17 4 LEU D O 1
ATOM 6010 N N . THR F 6 23 ? 221.605 213.621 142.193 1.00 162.68 5 THR D N 1
ATOM 6011 C CA . THR F 6 23 ? 222.222 214.900 142.490 1.00 165.10 5 THR D CA 1
ATOM 6012 C C . THR F 6 23 ? 221.446 215.556 143.596 1.00 169.43 5 THR D C 1
ATOM 6013 O O . THR F 6 23 ? 220.254 215.807 143.462 1.00 170.41 5 THR D O 1
ATOM 6017 N N . GLN F 6 24 ? 222.119 215.819 144.699 1.00 172.47 6 GLN D N 1
ATOM 6018 C CA . GLN F 6 24 ? 221.484 216.386 145.880 1.00 175.34 6 GLN D CA 1
ATOM 6019 C C . GLN F 6 24 ? 221.681 217.894 145.921 1.00 180.36 6 GLN D C 1
ATOM 6020 O O . GLN F 6 24 ? 222.800 218.374 145.744 1.00 182.56 6 GLN D O 1
ATOM 6026 N N . SER F 6 25 ? 220.614 218.633 146.187 1.00 182.95 7 SER D N 1
ATOM 6027 C CA . SER F 6 25 ? 220.697 220.084 146.266 1.00 185.04 7 SER D CA 1
ATOM 6028 C C . SER F 6 25 ? 219.629 220.676 147.200 1.00 186.37 7 SER D C 1
ATOM 6029 O O . SER F 6 25 ? 218.543 220.105 147.338 1.00 184.29 7 SER D O 1
ATOM 6032 N N . PRO F 6 26 ? 219.946 221.750 147.948 1.00 187.67 8 PRO D N 1
ATOM 6033 C CA . PRO F 6 26 ? 221.208 222.463 148.160 1.00 192.01 8 PRO D CA 1
ATOM 6034 C C . PRO F 6 26 ? 222.190 221.584 148.893 1.00 192.71 8 PRO D C 1
ATOM 6035 O O . PRO F 6 26 ? 221.767 220.682 149.609 1.00 191.72 8 PRO D O 1
ATOM 6039 N N . VAL F 6 27 ? 223.479 221.832 148.725 1.00 194.43 9 VAL D N 1
ATOM 6040 C CA . VAL F 6 27 ? 224.467 221.042 149.444 1.00 195.65 9 VAL D CA 1
ATOM 6041 C C . VAL F 6 27 ? 224.436 221.336 150.934 1.00 197.52 9 VAL D C 1
ATOM 6042 O O . VAL F 6 27 ? 224.560 220.412 151.744 1.00 194.73 9 VAL D O 1
ATOM 6046 N N . THR F 6 28 ? 224.372 222.623 151.282 1.00 200.83 10 THR D N 1
ATOM 6047 C CA . THR F 6 28 ? 224.291 223.040 152.674 1.00 202.68 10 THR D CA 1
ATOM 6048 C C . THR F 6 28 ? 223.186 224.073 152.829 1.00 205.15 10 THR D C 1
ATOM 6049 O O . THR F 6 28 ? 223.089 225.019 152.044 1.00 206.29 10 THR D O 1
ATOM 6053 N N . LEU F 6 29 ? 222.373 223.898 153.851 1.00 208.14 11 LEU D N 1
ATOM 6054 C CA . LEU F 6 29 ? 221.301 224.811 154.171 1.00 211.51 11 LEU D CA 1
ATOM 6055 C C . LEU F 6 29 ? 221.554 225.400 155.541 1.00 217.05 11 LEU D C 1
ATOM 6056 O O . LEU F 6 29 ? 222.089 224.715 156.415 1.00 214.41 11 LEU D O 1
ATOM 6061 N N . SER F 6 30 ? 221.159 226.652 155.729 1.00 220.97 12 SER D N 1
ATOM 6062 C CA . SER F 6 30 ? 221.340 227.346 156.995 1.00 225.28 12 SER D CA 1
ATOM 6063 C C . SER F 6 30 ? 220.338 226.928 158.063 1.00 227.29 12 SER D C 1
ATOM 6064 O O . SER F 6 30 ? 219.326 226.287 157.765 1.00 225.66 12 SER D O 1
ATOM 6067 N N . VAL F 6 31 ? 220.592 227.346 159.310 1.00 227.15 13 VAL D N 1
ATOM 6068 C CA . VAL F 6 31 ? 219.707 226.965 160.409 1.00 230.09 13 VAL D CA 1
ATOM 6069 C C . VAL F 6 31 ? 218.287 227.471 160.158 1.00 231.90 13 VAL D C 1
ATOM 6070 O O . VAL F 6 31 ? 217.330 226.737 160.380 1.00 230.99 13 VAL D O 1
ATOM 6074 N N . SER F 6 32 ? 218.137 228.728 159.729 1.00 231.04 14 SER D N 1
ATOM 6075 C CA . SER F 6 32 ? 216.804 229.269 159.459 1.00 232.64 14 SER D CA 1
ATOM 6076 C C . SER F 6 32 ? 215.790 228.792 160.497 1.00 234.68 14 SER D C 1
ATOM 6077 O O . SER F 6 32 ? 214.775 228.186 160.142 1.00 235.16 14 SER D O 1
ATOM 6080 N N . PRO F 6 33 ? 216.025 229.058 161.785 1.00 234.31 15 PRO D N 1
ATOM 6081 C CA . PRO F 6 33 ? 215.304 228.439 162.868 1.00 237.11 15 PRO D CA 1
ATOM 6082 C C . PRO F 6 33 ? 213.844 228.792 162.811 1.00 237.03 15 PRO D C 1
ATOM 6083 O O . PRO F 6 33 ? 213.489 229.954 162.632 1.00 236.85 15 PRO D O 1
ATOM 6087 N N . GLY F 6 34 ? 213.003 227.788 162.979 1.00 240.58 16 GLY D N 1
ATOM 6088 C CA . GLY F 6 34 ? 211.562 227.934 163.005 1.00 239.03 16 GLY D CA 1
ATOM 6089 C C . GLY F 6 34 ? 210.916 228.030 161.624 1.00 238.39 16 GLY D C 1
ATOM 6090 O O . GLY F 6 34 ? 209.690 228.121 161.511 1.00 236.05 16 GLY D O 1
ATOM 6091 N N . GLU F 6 35 ? 211.717 227.981 160.566 1.00 235.95 17 GLU D N 1
ATOM 6092 C CA . GLU F 6 35 ? 211.195 228.136 159.214 1.00 232.64 17 GLU D CA 1
ATOM 6093 C C . GLU F 6 35 ? 210.976 226.806 158.511 1.00 229.97 17 GLU D C 1
ATOM 6094 O O . GLU F 6 35 ? 211.194 225.744 159.083 1.00 229.47 17 GLU D O 1
ATOM 6100 N N . ARG F 6 36 ? 210.442 226.855 157.292 1.00 223.42 18 ARG D N 1
ATOM 6101 C CA . ARG F 6 36 ? 210.255 225.648 156.483 1.00 222.56 18 ARG D CA 1
ATOM 6102 C C . ARG F 6 36 ? 211.446 225.476 155.562 1.00 221.40 18 ARG D C 1
ATOM 6103 O O . ARG F 6 36 ? 212.023 226.463 155.103 1.00 223.10 18 ARG D O 1
ATOM 6111 N N . ALA F 6 37 ? 211.795 224.241 155.239 1.00 217.32 19 ALA D N 1
ATOM 6112 C CA . ALA F 6 37 ? 212.863 224.026 154.284 1.00 210.48 19 ALA D CA 1
ATOM 6113 C C . ALA F 6 37 ? 212.598 222.796 153.456 1.00 204.65 19 ALA D C 1
ATOM 6114 O O . ALA F 6 37 ? 211.969 221.841 153.914 1.00 202.65 19 ALA D O 1
ATOM 6116 N N . THR F 6 38 ? 213.108 222.798 152.239 1.00 198.52 20 THR D N 1
ATOM 6117 C CA . THR F 6 38 ? 212.987 221.618 151.422 1.00 196.06 20 THR D CA 1
ATOM 6118 C C . THR F 6 38 ? 214.330 221.198 150.918 1.00 193.61 20 THR D C 1
ATOM 6119 O O . THR F 6 38 ? 215.217 222.023 150.680 1.00 196.40 20 THR D O 1
ATOM 6123 N N . LEU F 6 39 ? 214.443 219.910 150.708 1.00 188.78 21 LEU D N 1
ATOM 6124 C CA . LEU F 6 39 ? 215.620 219.274 150.183 1.00 185.21 21 LEU D CA 1
ATOM 6125 C C . LEU F 6 39 ? 215.222 218.470 148.968 1.00 180.74 21 LEU D C 1
ATOM 6126 O O . LEU F 6 39 ? 214.198 217.789 149.005 1.00 180.52 21 LEU D O 1
ATOM 6131 N N . SER F 6 40 ? 216.028 218.432 147.926 1.00 178.89 22 SER D N 1
ATOM 6132 C CA . SER F 6 40 ? 215.599 217.568 146.837 1.00 174.84 22 SER D CA 1
ATOM 6133 C C . SER F 6 40 ? 216.777 216.883 146.178 1.00 175.76 22 SER D C 1
ATOM 6134 O O . SER F 6 40 ? 217.934 217.305 146.338 1.00 174.98 22 SER D O 1
ATOM 6137 N N . CYS F 6 41 ? 216.471 215.790 145.452 1.00 175.15 23 CYS D N 1
ATOM 6138 C CA . CYS F 6 41 ? 217.424 215.006 144.684 1.00 173.27 23 CYS D CA 1
ATOM 6139 C C . CYS F 6 41 ? 216.885 214.729 143.290 1.00 166.96 23 CYS D C 1
ATOM 6140 O O . CYS F 6 41 ? 215.709 214.402 143.103 1.00 167.33 23 CYS D O 1
ATOM 6143 N N . ARG F 6 42 ? 217.777 214.815 142.315 1.00 165.31 24 ARG D N 1
ATOM 6144 C CA . ARG F 6 42 ? 217.400 214.585 140.940 1.00 166.87 24 ARG D CA 1
ATOM 6145 C C . ARG F 6 42 ? 218.182 213.459 140.314 1.00 164.25 24 ARG D C 1
ATOM 6146 O O . ARG F 6 42 ? 219.414 213.491 140.224 1.00 163.63 24 ARG D O 1
ATOM 6154 N N . ALA F 6 43 ? 217.448 212.451 139.909 1.00 162.45 25 ALA D N 1
ATOM 6155 C CA . ALA F 6 43 ? 217.976 211.254 139.319 1.00 159.85 25 ALA D CA 1
ATOM 6156 C C . ALA F 6 43 ? 218.268 211.359 137.848 1.00 155.41 25 ALA D C 1
ATOM 6157 O O . ALA F 6 43 ? 217.534 211.978 137.081 1.00 156.84 25 ALA D O 1
ATOM 6159 N N . SER F 6 44 ? 219.259 210.598 137.433 1.00 152.31 26 SER D N 1
ATOM 6160 C CA . SER F 6 44 ? 219.566 210.419 136.027 1.00 153.04 26 SER D CA 1
ATOM 6161 C C . SER F 6 44 ? 218.570 209.479 135.337 1.00 151.48 26 SER D C 1
ATOM 6162 O O . SER F 6 44 ? 218.562 209.351 134.112 1.00 151.57 26 SER D O 1
ATOM 6165 N N . GLN F 6 45 ? 217.777 208.773 136.133 1.00 149.85 27 GLN D N 1
ATOM 6166 C CA . GLN F 6 45 ? 216.826 207.790 135.642 1.00 148.50 27 GLN D CA 1
ATOM 6167 C C . GLN F 6 45 ? 215.445 207.945 136.257 1.00 147.47 27 GLN D C 1
ATOM 6168 O O . GLN F 6 45 ? 215.280 208.468 137.359 1.00 148.69 27 GLN D O 1
ATOM 6174 N N . SER F 6 46 ? 214.442 207.463 135.543 1.00 146.69 28 SER D N 1
ATOM 6175 C CA . SER F 6 46 ? 213.052 207.574 135.963 1.00 149.25 28 SER D CA 1
ATOM 6176 C C . SER F 6 46 ? 212.625 206.580 137.032 1.00 146.60 28 SER D C 1
ATOM 6177 O O . SER F 6 46 ? 212.006 205.551 136.754 1.00 146.51 28 SER D O 1
ATOM 6180 N N . ILE F 6 47 ? 212.967 206.931 138.251 1.00 145.15 29 ILE D N 1
ATOM 6181 C CA . ILE F 6 47 ? 212.701 206.187 139.475 1.00 143.61 29 ILE D CA 1
ATOM 6182 C C . ILE F 6 47 ? 211.211 206.282 139.852 1.00 145.05 29 ILE D C 1
ATOM 6183 O O . ILE F 6 47 ? 210.605 207.344 139.771 1.00 149.29 29 ILE D O 1
ATOM 6188 N N . GLY F 6 48 ? 210.591 205.171 140.227 1.00 141.65 30 GLY D N 1
ATOM 6189 C CA . GLY F 6 48 ? 209.186 205.219 140.616 1.00 146.36 30 GLY D CA 1
ATOM 6190 C C . GLY F 6 48 ? 209.118 205.691 142.057 1.00 149.75 30 GLY D C 1
ATOM 6191 O O . GLY F 6 48 ? 210.117 206.100 142.621 1.00 146.14 30 GLY D O 1
ATOM 6192 N N . THR F 6 49 ? 207.986 205.622 142.714 1.00 153.04 31 THR D N 1
ATOM 6193 C CA . THR F 6 49 ? 207.939 206.176 144.063 1.00 153.85 31 THR D CA 1
ATOM 6194 C C . THR F 6 49 ? 208.470 205.243 145.148 1.00 146.24 31 THR D C 1
ATOM 6195 O O . THR F 6 49 ? 207.761 204.929 146.107 1.00 149.16 31 THR D O 1
ATOM 6199 N N . ASN F 6 50 ? 209.749 204.877 145.022 1.00 143.28 32 ASN D N 1
ATOM 6200 C CA . ASN F 6 50 ? 210.429 203.902 145.864 1.00 145.45 32 ASN D CA 1
ATOM 6201 C C . ASN F 6 50 ? 211.635 204.431 146.611 1.00 157.15 32 ASN D C 1
ATOM 6202 O O . ASN F 6 50 ? 212.395 203.642 147.161 1.00 135.42 32 ASN D O 1
ATOM 6207 N N . LEU F 6 51 ? 211.797 205.739 146.651 1.00 141.69 33 LEU D N 1
ATOM 6208 C CA . LEU F 6 51 ? 212.935 206.322 147.339 1.00 138.17 33 LEU D CA 1
ATOM 6209 C C . LEU F 6 51 ? 212.754 206.246 148.807 1.00 143.99 33 LEU D C 1
ATOM 6210 O O . LEU F 6 51 ? 211.726 205.821 149.300 1.00 146.81 33 LEU D O 1
ATOM 6215 N N . ALA F 6 52 ? 213.789 206.606 149.511 1.00 144.63 34 ALA D N 1
ATOM 6216 C CA . ALA F 6 52 ? 213.685 206.728 150.932 1.00 149.06 34 ALA D CA 1
ATOM 6217 C C . ALA F 6 52 ? 214.550 207.874 151.366 1.00 161.08 34 ALA D C 1
ATOM 6218 O O . ALA F 6 52 ? 215.531 208.229 150.701 1.00 154.61 34 ALA D O 1
ATOM 6220 N N . TRP F 6 53 ? 214.170 208.480 152.466 1.00 155.64 35 TRP D N 1
ATOM 6221 C CA . TRP F 6 53 ? 214.981 209.552 153.014 1.00 154.40 35 TRP D CA 1
ATOM 6222 C C . TRP F 6 53 ? 215.446 209.183 154.382 1.00 155.16 35 TRP D C 1
ATOM 6223 O O . TRP F 6 53 ? 214.662 208.639 155.164 1.00 152.35 35 TRP D O 1
ATOM 6234 N N . TYR F 6 54 ? 216.682 209.563 154.684 1.00 155.20 36 TYR D N 1
ATOM 6235 C CA . TYR F 6 54 ? 217.323 209.283 155.963 1.00 155.34 36 TYR D CA 1
ATOM 6236 C C . TYR F 6 54 ? 217.853 210.519 156.663 1.00 168.23 36 TYR D C 1
ATOM 6237 O O . TYR F 6 54 ? 218.220 211.508 156.026 1.00 166.95 36 TYR D O 1
ATOM 6246 N N . GLN F 6 55 ? 217.913 210.444 157.987 1.00 164.80 37 GLN D N 1
ATOM 6247 C CA . GLN F 6 55 ? 218.487 211.490 158.826 1.00 167.79 37 GLN D CA 1
ATOM 6248 C C . GLN F 6 55 ? 219.702 210.977 159.572 1.00 162.39 37 GLN D C 1
ATOM 6249 O O . GLN F 6 55 ? 219.597 209.989 160.302 1.00 156.87 37 GLN D O 1
ATOM 6255 N N . LYS F 6 56 ? 220.837 211.666 159.458 1.00 170.17 38 LYS D N 1
ATOM 6256 C CA . LYS F 6 56 ? 222.038 211.246 160.167 1.00 169.02 38 LYS D CA 1
ATOM 6257 C C . LYS F 6 56 ? 222.606 212.371 161.074 1.00 178.28 38 LYS D C 1
ATOM 6258 O O . LYS F 6 56 ? 223.524 213.097 160.662 1.00 179.74 38 LYS D O 1
ATOM 6264 N N . PRO F 6 57 ? 222.103 212.529 162.330 1.00 180.52 39 PRO D N 1
ATOM 6265 C CA . PRO F 6 57 ? 222.377 213.623 163.275 1.00 182.49 39 PRO D CA 1
ATOM 6266 C C . PRO F 6 57 ? 223.671 213.473 164.056 1.00 177.03 39 PRO D C 1
ATOM 6267 O O . PRO F 6 57 ? 223.673 213.480 165.284 1.00 177.77 39 PRO D O 1
ATOM 6271 N N . GLY F 6 58 ? 224.762 213.247 163.348 1.00 174.08 40 GLY D N 1
ATOM 6272 C CA . GLY F 6 58 ? 226.071 213.061 163.985 1.00 171.81 40 GLY D CA 1
ATOM 6273 C C . GLY F 6 58 ? 226.227 211.637 164.551 1.00 167.90 40 GLY D C 1
ATOM 6274 O O . GLY F 6 58 ? 227.245 211.299 165.153 1.00 167.95 40 GLY D O 1
ATOM 6275 N N . GLN F 6 59 ? 225.187 210.838 164.358 1.00 170.44 41 GLN D N 1
ATOM 6276 C CA . GLN F 6 59 ? 225.015 209.473 164.831 1.00 163.81 41 GLN D CA 1
ATOM 6277 C C . GLN F 6 59 ? 224.707 208.555 163.679 1.00 159.54 41 GLN D C 1
ATOM 6278 O O . GLN F 6 59 ? 224.693 208.994 162.536 1.00 161.68 41 GLN D O 1
ATOM 6284 N N . ALA F 6 60 ? 224.517 207.272 163.963 1.00 156.29 42 ALA D N 1
ATOM 6285 C CA . ALA F 6 60 ? 224.123 206.341 162.920 1.00 148.37 42 ALA D CA 1
ATOM 6286 C C . ALA F 6 60 ? 222.781 206.862 162.387 1.00 145.47 42 ALA D C 1
ATOM 6287 O O . ALA F 6 60 ? 222.012 207.414 163.173 1.00 151.49 42 ALA D O 1
ATOM 6289 N N . PRO F 6 61 ? 222.476 206.708 161.096 1.00 139.99 43 PRO D N 1
ATOM 6290 C CA . PRO F 6 61 ? 221.272 207.187 160.445 1.00 143.67 43 PRO D CA 1
ATOM 6291 C C . PRO F 6 61 ? 219.992 206.466 160.811 1.00 142.60 43 PRO D C 1
ATOM 6292 O O . PRO F 6 61 ? 220.012 205.285 161.155 1.00 142.80 43 PRO D O 1
ATOM 6296 N N . ARG F 6 62 ? 218.870 207.174 160.643 1.00 145.56 44 ARG D N 1
ATOM 6297 C CA . ARG F 6 62 ? 217.542 206.590 160.790 1.00 146.95 44 ARG D CA 1
ATOM 6298 C C . ARG F 6 62 ? 216.665 206.900 159.591 1.00 147.11 44 ARG D C 1
ATOM 6299 O O . ARG F 6 62 ? 216.823 207.918 158.916 1.00 151.73 44 ARG D O 1
ATOM 6307 N N . LEU F 6 63 ? 215.693 206.041 159.347 1.00 146.16 45 LEU D N 1
ATOM 6308 C CA . LEU F 6 63 ? 214.749 206.251 158.266 1.00 148.86 45 LEU D CA 1
ATOM 6309 C C . LEU F 6 63 ? 213.705 207.287 158.581 1.00 157.73 45 LEU D C 1
ATOM 6310 O O . LEU F 6 63 ? 213.088 207.251 159.643 1.00 159.25 45 LEU D O 1
ATOM 6315 N N . LEU F 6 64 ? 213.474 208.174 157.631 1.00 157.29 46 LEU D N 1
ATOM 6316 C CA . LEU F 6 64 ? 212.434 209.166 157.723 1.00 166.31 46 LEU D CA 1
ATOM 6317 C C . LEU F 6 64 ? 211.266 208.818 156.832 1.00 162.43 46 LEU D C 1
ATOM 6318 O O . LEU F 6 64 ? 210.109 208.822 157.249 1.00 168.06 46 LEU D O 1
ATOM 6323 N N . ILE F 6 65 ? 211.571 208.583 155.570 1.00 155.75 47 ILE D N 1
ATOM 6324 C CA . ILE F 6 65 ? 210.520 208.354 154.598 1.00 159.05 47 ILE D CA 1
ATOM 6325 C C . ILE F 6 65 ? 210.671 207.030 153.890 1.00 161.33 47 ILE D C 1
ATOM 6326 O O . ILE F 6 65 ? 211.734 206.740 153.349 1.00 155.10 47 ILE D O 1
ATOM 6331 N N . HIS F 6 66 ? 209.578 206.277 153.838 1.00 162.05 48 HIS D N 1
ATOM 6332 C CA . HIS F 6 66 ? 209.467 204.987 153.176 1.00 153.45 48 HIS D CA 1
ATOM 6333 C C . HIS F 6 66 ? 208.733 205.162 151.844 1.00 152.83 48 HIS D C 1
ATOM 6334 O O . HIS F 6 66 ? 207.581 205.614 151.772 1.00 154.16 48 HIS D O 1
ATOM 6341 N N . GLY F 6 67 ? 209.430 204.877 150.772 1.00 151.14 49 GLY D N 1
ATOM 6342 C CA . GLY F 6 67 ? 208.884 205.091 149.452 1.00 150.71 49 GLY D CA 1
ATOM 6343 C C . GLY F 6 67 ? 209.000 206.572 149.197 1.00 159.24 49 GLY D C 1
ATOM 6344 O O . GLY F 6 67 ? 209.589 207.299 149.988 1.00 158.26 49 GLY D O 1
ATOM 6345 N N . ALA F 6 68 ? 208.392 207.075 148.151 1.00 153.29 50 ALA D N 1
ATOM 6346 C CA . ALA F 6 68 ? 208.583 208.506 147.943 1.00 157.46 50 ALA D CA 1
ATOM 6347 C C . ALA F 6 68 ? 208.055 209.371 149.096 1.00 160.48 50 ALA D C 1
ATOM 6348 O O . ALA F 6 68 ? 208.607 210.446 149.329 1.00 165.82 50 ALA D O 1
ATOM 6350 N N . SER F 6 69 ? 206.965 208.971 149.768 1.00 161.76 58 SER D N 1
ATOM 6351 C CA . SER F 6 69 ? 206.393 209.868 150.775 1.00 166.64 58 SER D CA 1
ATOM 6352 C C . SER F 6 69 ? 205.830 209.328 152.105 1.00 164.70 58 SER D C 1
ATOM 6353 O O . SER F 6 69 ? 205.193 210.099 152.830 1.00 167.96 58 SER D O 1
ATOM 6356 N N . THR F 6 70 ? 205.984 208.052 152.460 1.00 162.79 59 THR D N 1
ATOM 6357 C CA . THR F 6 70 ? 205.340 207.605 153.696 1.00 166.12 59 THR D CA 1
ATOM 6358 C C . THR F 6 70 ? 206.187 207.850 154.934 1.00 169.26 59 THR D C 1
ATOM 6359 O O . THR F 6 70 ? 207.335 207.441 155.014 1.00 166.98 59 THR D O 1
ATOM 6363 N N . ARG F 6 71 ? 205.622 208.454 155.965 1.00 172.28 60 ARG D N 1
ATOM 6364 C CA . ARG F 6 71 ? 206.462 208.650 157.136 1.00 175.49 60 ARG D CA 1
ATOM 6365 C C . ARG F 6 71 ? 206.752 207.317 157.791 1.00 174.71 60 ARG D C 1
ATOM 6366 O O . ARG F 6 71 ? 205.835 206.540 158.063 1.00 177.28 60 ARG D O 1
ATOM 6374 N N . ALA F 6 72 ? 208.009 207.095 158.118 1.00 175.11 61 ALA D N 1
ATOM 6375 C CA . ALA F 6 72 ? 208.434 205.903 158.811 1.00 177.60 61 ALA D CA 1
ATOM 6376 C C . ALA F 6 72 ? 207.973 205.983 160.258 1.00 184.86 61 ALA D C 1
ATOM 6377 O O . ALA F 6 72 ? 207.771 207.072 160.793 1.00 185.44 61 ALA D O 1
ATOM 6379 N N . THR F 6 73 ? 207.809 204.848 160.904 1.00 188.31 62 THR D N 1
ATOM 6380 C CA . THR F 6 73 ? 207.379 204.871 162.285 1.00 188.07 62 THR D CA 1
ATOM 6381 C C . THR F 6 73 ? 208.354 205.659 163.144 1.00 187.66 62 THR D C 1
ATOM 6382 O O . THR F 6 73 ? 209.563 205.449 163.084 1.00 191.04 62 THR D O 1
ATOM 6386 N N . GLY F 6 74 ? 207.816 206.570 163.958 1.00 190.31 63 GLY D N 1
ATOM 6387 C CA . GLY F 6 74 ? 208.617 207.396 164.859 1.00 187.95 63 GLY D CA 1
ATOM 6388 C C . GLY F 6 74 ? 208.967 208.759 164.271 1.00 185.89 63 GLY D C 1
ATOM 6389 O O . GLY F 6 74 ? 209.517 209.622 164.959 1.00 189.22 63 GLY D O 1
ATOM 6390 N N . VAL F 6 75 ? 208.648 208.950 163.006 1.00 187.72 64 VAL D N 1
ATOM 6391 C CA . VAL F 6 75 ? 208.918 210.186 162.310 1.00 190.46 64 VAL D CA 1
ATOM 6392 C C . VAL F 6 75 ? 207.799 211.188 162.562 1.00 192.39 64 VAL D C 1
ATOM 6393 O O . VAL F 6 75 ? 206.634 210.866 162.335 1.00 194.85 64 VAL D O 1
ATOM 6397 N N . PRO F 6 76 ? 208.106 212.400 163.028 1.00 191.69 65 PRO D N 1
ATOM 6398 C CA . PRO F 6 76 ? 207.152 213.425 163.350 1.00 193.45 65 PRO D CA 1
ATOM 6399 C C . PRO F 6 76 ? 206.519 213.981 162.102 1.00 194.99 65 PRO D C 1
ATOM 6400 O O . PRO F 6 76 ? 207.094 213.901 161.014 1.00 194.59 65 PRO D O 1
ATOM 6404 N N . VAL F 6 77 ? 205.385 214.632 162.309 1.00 198.34 67 VAL D N 1
ATOM 6405 C CA . VAL F 6 77 ? 204.553 215.248 161.285 1.00 203.95 67 VAL D CA 1
ATOM 6406 C C . VAL F 6 77 ? 205.284 216.273 160.428 1.00 203.28 67 VAL D C 1
ATOM 6407 O O . VAL F 6 77 ? 204.878 216.566 159.300 1.00 204.41 67 VAL D O 1
ATOM 6411 N N . SER F 6 78 ? 206.374 216.811 160.946 1.00 201.82 68 SER D N 1
ATOM 6412 C CA . SER F 6 78 ? 207.150 217.791 160.227 1.00 201.93 68 SER D CA 1
ATOM 6413 C C . SER F 6 78 ? 207.737 217.235 158.938 1.00 200.15 68 SER D C 1
ATOM 6414 O O . SER F 6 78 ? 208.048 218.008 158.037 1.00 200.92 68 SER D O 1
ATOM 6417 N N . PHE F 6 79 ? 207.874 215.913 158.817 1.00 197.31 69 PHE D N 1
ATOM 6418 C CA . PHE F 6 79 ? 208.443 215.342 157.603 1.00 195.64 69 PHE D CA 1
ATOM 6419 C C . PHE F 6 79 ? 207.387 214.844 156.629 1.00 194.65 69 PHE D C 1
ATOM 6420 O O . PHE F 6 79 ? 206.509 214.055 156.977 1.00 196.30 69 PHE D O 1
ATOM 6428 N N . SER F 6 80 ? 207.498 215.263 155.380 1.00 193.92 70 SER D N 1
ATOM 6429 C CA . SER F 6 80 ? 206.570 214.849 154.332 1.00 188.06 70 SER D CA 1
ATOM 6430 C C . SER F 6 80 ? 207.253 214.991 152.986 1.00 189.05 70 SER D C 1
ATOM 6431 O O . SER F 6 80 ? 208.318 215.590 152.912 1.00 186.55 70 SER D O 1
ATOM 6434 N N . GLY F 6 81 ? 206.658 214.488 151.913 1.00 183.39 71 GLY D N 1
ATOM 6435 C CA . GLY F 6 81 ? 207.301 214.679 150.617 1.00 181.85 71 GLY D CA 1
ATOM 6436 C C . GLY F 6 81 ? 206.490 214.129 149.459 1.00 177.00 71 GLY D C 1
ATOM 6437 O O . GLY F 6 81 ? 205.373 213.637 149.642 1.00 179.52 71 GLY D O 1
ATOM 6438 N N . SER F 6 82 ? 207.052 214.282 148.269 1.00 180.06 72 SER D N 1
ATOM 6439 C CA . SER F 6 82 ? 206.443 213.840 147.015 1.00 179.14 72 SER D CA 1
ATOM 6440 C C . SER F 6 82 ? 207.503 213.726 145.926 1.00 176.07 72 SER D C 1
ATOM 6441 O O . SER F 6 82 ? 208.629 214.204 146.101 1.00 173.84 72 SER D O 1
ATOM 6444 N N . GLY F 6 83 ? 207.160 213.116 144.790 1.00 173.86 73 GLY D N 1
ATOM 6445 C CA . GLY F 6 83 ? 208.131 213.050 143.702 1.00 168.44 73 GLY D CA 1
ATOM 6446 C C . GLY F 6 83 ? 207.646 212.319 142.459 1.00 166.26 73 GLY D C 1
ATOM 6447 O O . GLY F 6 83 ? 206.608 212.654 141.887 1.00 168.77 73 GLY D O 1
ATOM 6448 N N . SER F 6 84 ? 208.400 211.286 142.108 1.00 165.09 76 SER D N 1
ATOM 6449 C CA . SER F 6 84 ? 208.295 210.419 140.935 1.00 161.86 76 SER D CA 1
ATOM 6450 C C . SER F 6 84 ? 209.028 211.078 139.795 1.00 161.23 76 SER D C 1
ATOM 6451 O O . SER F 6 84 ? 209.503 212.208 139.918 1.00 161.86 76 SER D O 1
ATOM 6454 N N . GLY F 6 85 ? 209.118 210.384 138.680 1.00 160.26 77 GLY D N 1
ATOM 6455 C CA . GLY F 6 85 ? 209.906 210.876 137.568 1.00 158.08 77 GLY D CA 1
ATOM 6456 C C . GLY F 6 85 ? 211.344 210.929 138.038 1.00 154.64 77 GLY D C 1
ATOM 6457 O O . GLY F 6 85 ? 211.827 209.973 138.632 1.00 152.68 77 GLY D O 1
ATOM 6458 N N . THR F 6 86 ? 212.032 212.038 137.833 1.00 157.35 78 THR D N 1
ATOM 6459 C CA . THR F 6 86 ? 213.409 212.074 138.276 1.00 158.59 78 THR D CA 1
ATOM 6460 C C . THR F 6 86 ? 213.670 212.915 139.509 1.00 161.04 78 THR D C 1
ATOM 6461 O O . THR F 6 86 ? 214.662 212.683 140.195 1.00 160.38 78 THR D O 1
ATOM 6465 N N . GLU F 6 87 ? 212.807 213.861 139.848 1.00 162.60 79 GLU D N 1
ATOM 6466 C CA . GLU F 6 87 ? 213.140 214.683 141.004 1.00 166.27 79 GLU D CA 1
ATOM 6467 C C . GLU F 6 87 ? 212.134 214.552 142.101 1.00 168.05 79 GLU D C 1
ATOM 6468 O O . GLU F 6 87 ? 210.928 214.687 141.903 1.00 166.89 79 GLU D O 1
ATOM 6474 N N . PHE F 6 88 ? 212.673 214.291 143.273 1.00 168.42 80 PHE D N 1
ATOM 6475 C CA . PHE F 6 88 ? 211.898 214.075 144.469 1.00 170.58 80 PHE D CA 1
ATOM 6476 C C . PHE F 6 88 ? 212.246 215.089 145.534 1.00 170.80 80 PHE D C 1
ATOM 6477 O O . PHE F 6 88 ? 213.412 215.458 145.717 1.00 170.93 80 PHE D O 1
ATOM 6485 N N . THR F 6 89 ? 211.238 215.505 146.286 1.00 172.03 81 THR D N 1
ATOM 6486 C CA . THR F 6 89 ? 211.456 216.487 147.336 1.00 176.53 81 THR D CA 1
ATOM 6487 C C . THR F 6 89 ? 210.984 216.065 148.719 1.00 180.04 81 THR D C 1
ATOM 6488 O O . THR F 6 89 ? 209.858 215.587 148.926 1.00 180.46 81 THR D O 1
ATOM 6492 N N . LEU F 6 90 ? 211.868 216.288 149.677 1.00 180.26 82 LEU D N 1
ATOM 6493 C CA . LEU F 6 90 ? 211.601 216.087 151.083 1.00 182.17 82 LEU D CA 1
ATOM 6494 C C . LEU F 6 90 ? 211.331 217.440 151.701 1.00 187.33 82 LEU D C 1
ATOM 6495 O O . LEU F 6 90 ? 212.146 218.363 151.622 1.00 186.81 82 LEU D O 1
ATOM 6500 N N . THR F 6 91 ? 210.185 217.578 152.306 1.00 190.93 83 THR D N 1
ATOM 6501 C CA . THR F 6 91 ? 209.821 218.820 152.940 1.00 196.00 83 THR D CA 1
ATOM 6502 C C . THR F 6 91 ? 209.849 218.653 154.425 1.00 198.59 83 THR D C 1
ATOM 6503 O O . THR F 6 91 ? 209.313 217.686 154.976 1.00 195.09 83 THR D O 1
ATOM 6507 N N . ILE F 6 92 ? 210.514 219.572 155.098 1.00 203.36 84 ILE D N 1
ATOM 6508 C CA . ILE F 6 92 ? 210.495 219.507 156.527 1.00 204.32 84 ILE D CA 1
ATOM 6509 C C . ILE F 6 92 ? 209.881 220.834 156.962 1.00 206.94 84 ILE D C 1
ATOM 6510 O O . ILE F 6 92 ? 210.389 221.907 156.620 1.00 211.86 84 ILE D O 1
ATOM 6515 N N . SER F 6 93 ? 208.772 220.787 157.670 1.00 208.65 85 SER D N 1
ATOM 6516 C CA . SER F 6 93 ? 208.120 222.015 158.085 1.00 216.54 85 SER D CA 1
ATOM 6517 C C . SER F 6 93 ? 208.365 222.330 159.539 1.00 222.04 85 SER D C 1
ATOM 6518 O O . SER F 6 93 ? 208.814 221.478 160.303 1.00 219.32 85 SER D O 1
ATOM 6521 N N . SER F 6 94 ? 208.089 223.573 159.927 1.00 225.71 86 SER D N 1
ATOM 6522 C CA . SER F 6 94 ? 208.165 223.963 161.322 1.00 230.51 86 SER D CA 1
ATOM 6523 C C . SER F 6 94 ? 209.448 223.539 162.014 1.00 235.05 86 SER D C 1
ATOM 6524 O O . SER F 6 94 ? 209.392 222.825 163.021 1.00 236.30 86 SER D O 1
ATOM 6527 N N . LEU F 6 95 ? 210.614 223.990 161.529 1.00 236.50 87 LEU D N 1
ATOM 6528 C CA . LEU F 6 95 ? 211.898 223.565 162.093 1.00 235.80 87 LEU D CA 1
ATOM 6529 C C . LEU F 6 95 ? 212.210 224.291 163.399 1.00 251.35 87 LEU D C 1
ATOM 6530 O O . LEU F 6 95 ? 213.198 225.022 163.518 1.00 238.82 87 LEU D O 1
ATOM 6535 N N . GLN F 6 96 ? 211.351 224.067 164.392 1.00 241.27 88 GLN D N 1
ATOM 6536 C CA . GLN F 6 96 ? 211.462 224.697 165.693 1.00 245.84 88 GLN D CA 1
ATOM 6537 C C . GLN F 6 96 ? 212.473 223.931 166.509 1.00 242.84 88 GLN D C 1
ATOM 6538 O O . GLN F 6 96 ? 213.188 224.496 167.336 1.00 244.31 88 GLN D O 1
ATOM 6544 N N . SER F 6 97 ? 212.525 222.629 166.261 1.00 240.68 89 SER D N 1
ATOM 6545 C CA . SER F 6 97 ? 213.447 221.746 166.932 1.00 234.67 89 SER D CA 1
ATOM 6546 C C . SER F 6 97 ? 214.627 221.677 166.009 1.00 231.86 89 SER D C 1
ATOM 6547 O O . SER F 6 97 ? 214.492 221.326 164.830 1.00 229.74 89 SER D O 1
ATOM 6550 N N . GLU F 6 98 ? 215.794 222.042 166.499 1.00 229.34 90 GLU D N 1
ATOM 6551 C CA . GLU F 6 98 ? 216.917 222.074 165.599 1.00 232.42 90 GLU D CA 1
ATOM 6552 C C . GLU F 6 98 ? 217.536 220.704 165.442 1.00 224.40 90 GLU D C 1
ATOM 6553 O O . GLU F 6 98 ? 218.567 220.350 166.018 1.00 225.62 90 GLU D O 1
ATOM 6559 N N . ASP F 6 99 ? 216.900 219.951 164.579 1.00 222.71 91 ASP D N 1
ATOM 6560 C CA . ASP F 6 99 ? 217.216 218.568 164.334 1.00 220.08 91 ASP D CA 1
ATOM 6561 C C . ASP F 6 99 ? 218.376 218.435 163.371 1.00 218.47 91 ASP D C 1
ATOM 6562 O O . ASP F 6 99 ? 218.221 218.071 162.198 1.00 214.03 91 ASP D O 1
ATOM 6567 N N . PHE F 6 100 ? 219.567 218.739 163.877 1.00 220.13 92 PHE D N 1
ATOM 6568 C CA . PHE F 6 100 ? 220.751 218.690 163.033 1.00 219.08 92 PHE D CA 1
ATOM 6569 C C . PHE F 6 100 ? 220.975 217.355 162.451 1.00 209.54 92 PHE D C 1
ATOM 6570 O O . PHE F 6 100 ? 220.914 216.361 163.165 1.00 204.68 92 PHE D O 1
ATOM 6578 N N . ALA F 6 101 ? 221.239 217.329 161.159 1.00 204.45 93 ALA D N 1
ATOM 6579 C CA . ALA F 6 101 ? 221.604 216.120 160.490 1.00 196.89 93 ALA D CA 1
ATOM 6580 C C . ALA F 6 101 ? 222.031 216.401 159.097 1.00 191.90 93 ALA D C 1
ATOM 6581 O O . ALA F 6 101 ? 221.718 217.455 158.525 1.00 193.26 93 ALA D O 1
ATOM 6583 N N . VAL F 6 102 ? 222.703 215.426 158.538 1.00 187.99 94 VAL D N 1
ATOM 6584 C CA . VAL F 6 102 ? 222.867 215.432 157.116 1.00 183.38 94 VAL D CA 1
ATOM 6585 C C . VAL F 6 102 ? 221.744 214.546 156.644 1.00 177.37 94 VAL D C 1
ATOM 6586 O O . VAL F 6 102 ? 221.529 213.456 157.179 1.00 177.45 94 VAL D O 1
ATOM 6590 N N . TYR F 6 103 ? 220.971 215.037 155.716 1.00 176.39 95 TYR D N 1
ATOM 6591 C CA . TYR F 6 103 ? 219.847 214.275 155.243 1.00 172.00 95 TYR D CA 1
ATOM 6592 C C . TYR F 6 103 ? 220.216 213.599 153.939 1.00 167.85 95 TYR D C 1
ATOM 6593 O O . TYR F 6 103 ? 220.962 214.135 153.122 1.00 168.83 95 TYR D O 1
ATOM 6602 N N . TYR F 6 104 ? 219.728 212.398 153.727 1.00 161.46 96 TYR D N 1
ATOM 6603 C CA . TYR F 6 104 ? 220.083 211.706 152.499 1.00 157.00 96 TYR D CA 1
ATOM 6604 C C . TYR F 6 104 ? 218.910 211.207 151.678 1.00 156.53 96 TYR D C 1
ATOM 6605 O O . TYR F 6 104 ? 217.914 210.734 152.226 1.00 155.39 96 TYR D O 1
ATOM 6614 N N . CYS F 6 105 ? 219.098 211.237 150.346 1.00 156.98 97 CYS D N 1
ATOM 6615 C CA . CYS F 6 105 ? 218.222 210.679 149.323 1.00 155.17 97 CYS D CA 1
ATOM 6616 C C . CYS F 6 105 ? 218.790 209.328 148.899 1.00 145.54 97 CYS D C 1
ATOM 6617 O O . CYS F 6 105 ? 219.955 209.221 148.488 1.00 142.84 97 CYS D O 1
ATOM 6620 N N . GLN F 6 106 ? 217.959 208.301 148.951 1.00 143.85 98 GLN D N 1
ATOM 6621 C CA . GLN F 6 106 ? 218.376 206.983 148.512 1.00 141.40 98 GLN D CA 1
ATOM 6622 C C . GLN F 6 106 ? 217.351 206.387 147.573 1.00 134.52 98 GLN D C 1
ATOM 6623 O O . GLN F 6 106 ? 216.149 206.554 147.775 1.00 131.17 98 GLN D O 1
ATOM 6629 N N . GLN F 6 107 ? 217.814 205.700 146.526 1.00 133.12 99 GLN D N 1
ATOM 6630 C CA . GLN F 6 107 ? 216.876 205.128 145.562 1.00 133.64 99 GLN D CA 1
ATOM 6631 C C . GLN F 6 107 ? 216.860 203.621 145.525 1.00 123.61 99 GLN D C 1
ATOM 6632 O O . GLN F 6 107 ? 217.867 202.969 145.801 1.00 117.45 99 GLN D O 1
ATOM 6638 N N . TYR F 6 108 ? 215.692 203.063 145.178 1.00 120.07 100 TYR D N 1
ATOM 6639 C CA . TYR F 6 108 ? 215.509 201.636 145.099 1.00 114.06 100 TYR D CA 1
ATOM 6640 C C . TYR F 6 108 ? 214.803 201.208 143.827 1.00 115.61 100 TYR D C 1
ATOM 6641 O O . TYR F 6 108 ? 213.733 200.603 143.883 1.00 116.97 100 TYR D O 1
ATOM 6650 N N . ASN F 6 109 ? 215.393 201.503 142.679 1.00 114.29 101 ASN D N 1
ATOM 6651 C CA . ASN F 6 109 ? 214.802 201.169 141.401 1.00 111.47 101 ASN D CA 1
ATOM 6652 C C . ASN F 6 109 ? 215.724 200.206 140.707 1.00 104.80 101 ASN D C 1
ATOM 6653 O O . ASN F 6 109 ? 215.575 199.001 140.831 1.00 103.33 101 ASN D O 1
ATOM 6658 N N . ASN F 6 110 ? 216.708 200.704 140.006 1.00 108.34 102 ASN D N 1
ATOM 6659 C CA . ASN F 6 110 ? 217.648 199.793 139.423 1.00 106.18 102 ASN D CA 1
ATOM 6660 C C . ASN F 6 110 ? 218.705 199.657 140.461 1.00 102.01 102 ASN D C 1
ATOM 6661 O O . ASN F 6 110 ? 218.874 200.557 141.290 1.00 105.15 102 ASN D O 1
ATOM 6666 N N . TRP F 6 111 ? 219.457 198.586 140.423 1.00 100.30 107 TRP D N 1
ATOM 6667 C CA . TRP F 6 111 ? 220.465 198.474 141.436 1.00 100.85 107 TRP D CA 1
ATOM 6668 C C . TRP F 6 111 ? 221.679 197.798 140.834 1.00 100.75 107 TRP D C 1
ATOM 6669 O O . TRP F 6 111 ? 221.550 197.188 139.775 1.00 105.55 107 TRP D O 1
ATOM 6680 N N . PRO F 6 112 ? 222.865 197.885 141.459 1.00 103.41 108 PRO D N 1
ATOM 6681 C CA . PRO F 6 112 ? 223.275 198.272 142.814 1.00 104.61 108 PRO D CA 1
ATOM 6682 C C . PRO F 6 112 ? 222.698 199.574 143.297 1.00 103.24 108 PRO D C 1
ATOM 6683 O O . PRO F 6 112 ? 222.583 200.531 142.538 1.00 103.28 108 PRO D O 1
ATOM 6687 N N . LEU F 6 113 ? 222.302 199.576 144.556 1.00 108.24 109 LEU D N 1
ATOM 6688 C CA . LEU F 6 113 ? 221.627 200.704 145.161 1.00 113.87 109 LEU D CA 1
ATOM 6689 C C . LEU F 6 113 ? 222.551 201.867 145.352 1.00 116.32 109 LEU D C 1
ATOM 6690 O O . LEU F 6 113 ? 223.725 201.698 145.673 1.00 118.93 109 LEU D O 1
ATOM 6695 N N . THR F 6 114 ? 222.015 203.057 145.154 1.00 116.41 110 THR D N 1
ATOM 6696 C CA . THR F 6 114 ? 222.779 204.272 145.317 1.00 120.73 110 THR D CA 1
ATOM 6697 C C . THR F 6 114 ? 222.082 205.300 146.183 1.00 126.65 110 THR D C 1
ATOM 6698 O O . THR F 6 114 ? 220.884 205.201 146.472 1.00 121.64 110 THR D O 1
ATOM 6702 N N . PHE F 6 115 ? 222.889 206.265 146.609 1.00 132.12 111 PHE D N 1
ATOM 6703 C CA . PHE F 6 115 ? 222.538 207.395 147.454 1.00 136.04 111 PHE D CA 1
ATOM 6704 C C . PHE F 6 115 ? 223.036 208.680 146.819 1.00 141.33 111 PHE D C 1
ATOM 6705 O O . PHE F 6 115 ? 224.006 208.659 146.058 1.00 144.58 111 PHE D O 1
ATOM 6713 N N . GLY F 6 116 ? 222.422 209.802 147.164 1.00 147.34 112 GLY D N 1
ATOM 6714 C CA . GLY F 6 116 ? 222.968 211.088 146.759 1.00 153.11 112 GLY D CA 1
ATOM 6715 C C . GLY F 6 116 ? 224.090 211.376 147.756 1.00 157.02 112 GLY D C 1
ATOM 6716 O O . GLY F 6 116 ? 224.280 210.616 148.703 1.00 156.68 112 GLY D O 1
ATOM 6717 N N . GLY F 6 117 ? 224.793 212.495 147.629 1.00 161.79 113 GLY D N 1
ATOM 6718 C CA . GLY F 6 117 ? 225.917 212.771 148.537 1.00 166.72 113 GLY D CA 1
ATOM 6719 C C . GLY F 6 117 ? 225.532 213.291 149.922 1.00 166.82 113 GLY D C 1
ATOM 6720 O O . GLY F 6 117 ? 226.397 213.490 150.772 1.00 165.59 113 GLY D O 1
ATOM 6721 N N . GLY F 6 118 ? 224.258 213.561 150.121 1.00 169.73 114 GLY D N 1
ATOM 6722 C CA . GLY F 6 118 ? 223.760 214.084 151.380 1.00 168.07 114 GLY D CA 1
ATOM 6723 C C . GLY F 6 118 ? 223.664 215.590 151.358 1.00 173.84 114 GLY D C 1
ATOM 6724 O O . GLY F 6 118 ? 224.416 216.272 150.658 1.00 177.94 114 GLY D O 1
ATOM 6725 N N . THR F 6 119 ? 222.723 216.107 152.118 1.00 175.30 115 THR D N 1
ATOM 6726 C CA . THR F 6 119 ? 222.507 217.536 152.237 1.00 183.48 115 THR D CA 1
ATOM 6727 C C . THR F 6 119 ? 222.582 217.964 153.692 1.00 185.98 115 THR D C 1
ATOM 6728 O O . THR F 6 119 ? 221.826 217.501 154.552 1.00 183.86 115 THR D O 1
ATOM 6732 N N . LYS F 6 120 ? 223.542 218.810 153.992 1.00 191.71 116 LYS D N 1
ATOM 6733 C CA . LYS F 6 120 ? 223.751 219.216 155.364 1.00 193.57 116 LYS D CA 1
ATOM 6734 C C . LYS F 6 120 ? 222.869 220.359 155.750 1.00 200.53 116 LYS D C 1
ATOM 6735 O O . LYS F 6 120 ? 222.785 221.341 155.022 1.00 201.46 116 LYS D O 1
ATOM 6741 N N . VAL F 6 121 ? 222.201 220.249 156.879 1.00 201.31 117 VAL D N 1
ATOM 6742 C CA . VAL F 6 121 ? 221.418 221.382 157.298 1.00 205.97 117 VAL D CA 1
ATOM 6743 C C . VAL F 6 121 ? 221.998 221.784 158.636 1.00 208.67 117 VAL D C 1
ATOM 6744 O O . VAL F 6 121 ? 222.102 220.957 159.536 1.00 206.86 117 VAL D O 1
ATOM 6748 N N . GLU F 6 122 ? 222.313 223.058 158.795 1.00 213.82 118 GLU D N 1
ATOM 6749 C CA . GLU F 6 122 ? 222.936 223.549 160.021 1.00 220.13 118 GLU D CA 1
ATOM 6750 C C . GLU F 6 122 ? 222.163 223.324 161.331 1.00 222.61 118 GLU D C 1
ATOM 6751 O O . GLU F 6 122 ? 222.815 223.202 162.366 1.00 222.89 118 GLU D O 1
ATOM 6757 N N . ILE F 6 123 ? 220.799 223.282 161.318 1.00 221.02 119 ILE D N 1
ATOM 6758 C CA . ILE F 6 123 ? 219.926 223.120 162.503 1.00 225.43 119 ILE D CA 1
ATOM 6759 C C . ILE F 6 123 ? 220.412 222.015 163.453 1.00 224.01 119 ILE D C 1
ATOM 6760 O O . ILE F 6 123 ? 220.895 222.268 164.559 1.00 227.96 119 ILE D O 1
ATOM 6765 N N . LEU G 7 22 ? 220.395 195.532 165.771 1.00 144.43 4 LEU C N 1
ATOM 6766 C CA . LEU G 7 22 ? 221.467 194.753 165.163 1.00 146.73 4 LEU C CA 1
ATOM 6767 C C . LEU G 7 22 ? 222.772 195.061 165.906 1.00 148.24 4 LEU C C 1
ATOM 6768 O O . LEU G 7 22 ? 223.060 196.244 166.164 1.00 146.79 4 LEU C O 1
ATOM 6773 N N . VAL G 7 23 ? 223.614 194.026 166.161 1.00 148.08 5 VAL C N 1
ATOM 6774 C CA . VAL G 7 23 ? 224.919 194.183 166.852 1.00 147.89 5 VAL C CA 1
ATOM 6775 C C . VAL G 7 23 ? 226.072 193.782 165.942 1.00 148.22 5 VAL C C 1
ATOM 6776 O O . VAL G 7 23 ? 226.034 192.744 165.285 1.00 146.08 5 VAL C O 1
ATOM 6780 N N . GLN G 7 24 ? 227.103 194.621 165.887 1.00 146.82 6 GLN C N 1
ATOM 6781 C CA . GLN G 7 24 ? 228.226 194.345 165.010 1.00 144.57 6 GLN C CA 1
ATOM 6782 C C . GLN G 7 24 ? 229.498 194.085 165.775 1.00 146.48 6 GLN C C 1
ATOM 6783 O O . GLN G 7 24 ? 229.548 194.218 167.001 1.00 150.68 6 GLN C O 1
ATOM 6789 N N . SER G 7 25 ? 230.545 193.794 165.020 1.00 147.73 7 SER C N 1
ATOM 6790 C CA . SER G 7 25 ? 231.885 193.577 165.557 1.00 154.38 7 SER C CA 1
ATOM 6791 C C . SER G 7 25 ? 232.520 194.895 165.987 1.00 157.81 7 SER C C 1
ATOM 6792 O O . SER G 7 25 ? 231.981 195.969 165.721 1.00 155.24 7 SER C O 1
ATOM 6795 N N . GLY G 7 26 ? 233.653 194.814 166.693 1.00 161.51 8 GLY C N 1
ATOM 6796 C CA . GLY G 7 26 ? 234.351 196.011 167.160 1.00 163.62 8 GLY C CA 1
ATOM 6797 C C . GLY G 7 26 ? 235.270 196.613 166.099 1.00 165.17 8 GLY C C 1
ATOM 6798 O O . GLY G 7 26 ? 235.259 196.185 164.944 1.00 167.25 8 GLY C O 1
ATOM 6799 N N . ALA G 7 27 ? 236.047 197.622 166.504 1.00 166.14 9 ALA C N 1
ATOM 6800 C CA . ALA G 7 27 ? 236.955 198.380 165.625 1.00 166.52 9 ALA C CA 1
ATOM 6801 C C . ALA G 7 27 ? 238.137 197.552 165.164 1.00 167.79 9 ALA C C 1
ATOM 6802 O O . ALA G 7 27 ? 238.563 196.632 165.866 1.00 169.33 9 ALA C O 1
ATOM 6804 N N . GLU G 7 28 ? 238.674 197.907 163.993 1.00 168.43 10 GLU C N 1
ATOM 6805 C CA . GLU G 7 28 ? 239.839 197.219 163.441 1.00 169.88 10 GLU C CA 1
ATOM 6806 C C . GLU G 7 28 ? 240.801 198.154 162.712 1.00 170.87 10 GLU C C 1
ATOM 6807 O O . GLU G 7 28 ? 240.379 199.151 162.124 1.00 169.06 10 GLU C O 1
ATOM 6813 N N . VAL G 7 29 ? 242.100 197.852 162.817 1.00 173.79 11 VAL C N 1
ATOM 6814 C CA . VAL G 7 29 ? 243.153 198.609 162.134 1.00 176.10 11 VAL C CA 1
ATOM 6815 C C . VAL G 7 29 ? 244.096 197.725 161.319 1.00 176.64 11 VAL C C 1
ATOM 6816 O O . VAL G 7 29 ? 244.814 196.899 161.884 1.00 177.86 11 VAL C O 1
ATOM 6820 N N . LYS G 7 30 ? 244.165 197.964 160.015 1.00 176.61 12 LYS C N 1
ATOM 6821 C CA . LYS G 7 30 ? 245.012 197.183 159.128 1.00 180.78 12 LYS C CA 1
ATOM 6822 C C . LYS G 7 30 ? 246.003 197.976 158.304 1.00 182.29 12 LYS C C 1
ATOM 6823 O O . LYS G 7 30 ? 245.965 199.201 158.243 1.00 181.39 12 LYS C O 1
ATOM 6829 N N . LYS G 7 31 ? 246.905 197.255 157.666 1.00 183.72 13 LYS C N 1
ATOM 6830 C CA . LYS G 7 31 ? 247.783 197.851 156.691 1.00 185.02 13 LYS C CA 1
ATOM 6831 C C . LYS G 7 31 ? 247.253 197.406 155.324 1.00 185.22 13 LYS C C 1
ATOM 6832 O O . LYS G 7 31 ? 246.645 196.333 155.229 1.00 182.31 13 LYS C O 1
ATOM 6838 N N . PRO G 7 32 ? 247.472 198.165 154.247 1.00 188.58 14 PRO C N 1
ATOM 6839 C CA . PRO G 7 32 ? 247.001 197.841 152.916 1.00 190.00 14 PRO C CA 1
ATOM 6840 C C . PRO G 7 32 ? 247.404 196.451 152.474 1.00 186.97 14 PRO C C 1
ATOM 6841 O O . PRO G 7 32 ? 248.530 196.008 152.699 1.00 187.34 14 PRO C O 1
ATOM 6845 N N . GLY G 7 33 ? 246.450 195.787 151.824 1.00 185.75 15 GLY C N 1
ATOM 6846 C CA . GLY G 7 33 ? 246.560 194.434 151.317 1.00 185.29 15 GLY C CA 1
ATOM 6847 C C . GLY G 7 33 ? 245.872 193.452 152.255 1.00 183.59 15 GLY C C 1
ATOM 6848 O O . GLY G 7 33 ? 245.574 192.320 151.868 1.00 183.60 15 GLY C O 1
ATOM 6849 N N . SER G 7 34 ? 245.558 193.906 153.465 1.00 182.51 16 SER C N 1
ATOM 6850 C CA . SER G 7 34 ? 244.887 193.085 154.460 1.00 180.06 16 SER C CA 1
ATOM 6851 C C . SER G 7 34 ? 243.401 192.941 154.222 1.00 176.57 16 SER C C 1
ATOM 6852 O O . SER G 7 34 ? 242.781 193.721 153.489 1.00 176.33 16 SER C O 1
ATOM 6855 N N . SER G 7 35 ? 242.826 191.929 154.862 1.00 173.47 17 SER C N 1
ATOM 6856 C CA . SER G 7 35 ? 241.394 191.700 154.807 1.00 170.16 17 SER C CA 1
ATOM 6857 C C . SER G 7 35 ? 240.777 191.935 156.179 1.00 167.84 17 SER C C 1
ATOM 6858 O O . SER G 7 35 ? 241.430 191.730 157.202 1.00 168.75 17 SER C O 1
ATOM 6861 N N . VAL G 7 36 ? 239.518 192.354 156.195 1.00 164.93 18 VAL C N 1
ATOM 6862 C CA . VAL G 7 36 ? 238.751 192.567 157.416 1.00 161.37 18 VAL C CA 1
ATOM 6863 C C . VAL G 7 36 ? 237.402 191.864 157.397 1.00 152.91 18 VAL C C 1
ATOM 6864 O O . VAL G 7 36 ? 236.670 191.943 156.421 1.00 153.36 18 VAL C O 1
ATOM 6868 N N . ARG G 7 37 ? 237.067 191.154 158.460 1.00 150.13 19 ARG C N 1
ATOM 6869 C CA . ARG G 7 37 ? 235.752 190.537 158.501 1.00 146.15 19 ARG C CA 1
ATOM 6870 C C . ARG G 7 37 ? 234.874 191.264 159.490 1.00 144.68 19 ARG C C 1
ATOM 6871 O O . ARG G 7 37 ? 235.181 191.330 160.680 1.00 145.53 19 ARG C O 1
ATOM 6879 N N . VAL G 7 38 ? 233.779 191.809 158.989 1.00 145.64 20 VAL C N 1
ATOM 6880 C CA . VAL G 7 38 ? 232.869 192.566 159.822 1.00 142.31 20 VAL C CA 1
ATOM 6881 C C . VAL G 7 38 ? 231.582 191.767 160.022 1.00 142.55 20 VAL C C 1
ATOM 6882 O O . VAL G 7 38 ? 230.904 191.402 159.061 1.00 144.82 20 VAL C O 1
ATOM 6886 N N . SER G 7 39 ? 231.249 191.458 161.262 1.00 142.18 21 SER C N 1
ATOM 6887 C CA . SER G 7 39 ? 230.044 190.679 161.516 1.00 140.87 21 SER C CA 1
ATOM 6888 C C . SER G 7 39 ? 228.846 191.573 161.857 1.00 142.74 21 SER C C 1
ATOM 6889 O O . SER G 7 39 ? 229.028 192.701 162.353 1.00 144.48 21 SER C O 1
ATOM 6892 N N . CYS G 7 40 ? 227.618 191.000 161.695 1.00 143.17 22 CYS C N 1
ATOM 6893 C CA . CYS G 7 40 ? 226.328 191.569 162.082 1.00 144.81 22 CYS C CA 1
ATOM 6894 C C . CYS G 7 40 ? 225.365 190.475 162.538 1.00 147.11 22 CYS C C 1
ATOM 6895 O O . CYS G 7 40 ? 224.913 189.631 161.753 1.00 147.02 22 CYS C O 1
ATOM 6898 N N . LYS G 7 41 ? 225.046 190.487 163.813 1.00 148.59 23 LYS C N 1
ATOM 6899 C CA . LYS G 7 41 ? 224.131 189.504 164.335 1.00 150.78 23 LYS C CA 1
ATOM 6900 C C . LYS G 7 41 ? 222.752 190.118 164.486 1.00 152.81 23 LYS C C 1
ATOM 6901 O O . LYS G 7 41 ? 222.572 191.187 165.090 1.00 149.55 23 LYS C O 1
ATOM 6907 N N . ALA G 7 42 ? 221.766 189.423 163.934 1.00 156.27 24 ALA C N 1
ATOM 6908 C CA . ALA G 7 42 ? 220.396 189.870 164.007 1.00 159.36 24 ALA C CA 1
ATOM 6909 C C . ALA G 7 42 ? 219.980 189.948 165.450 1.00 160.24 24 ALA C C 1
ATOM 6910 O O . ALA G 7 42 ? 220.346 189.088 166.251 1.00 159.78 24 ALA C O 1
ATOM 6912 N N . SER G 7 43 ? 219.206 190.972 165.778 1.00 161.61 25 SER C N 1
ATOM 6913 C CA . SER G 7 43 ? 218.741 191.164 167.132 1.00 167.51 25 SER C CA 1
ATOM 6914 C C . SER G 7 43 ? 217.562 190.284 167.533 1.00 174.44 25 SER C C 1
ATOM 6915 O O . SER G 7 43 ? 217.355 190.041 168.724 1.00 170.07 25 SER C O 1
ATOM 6918 N N . GLY G 7 44 ? 216.778 189.799 166.569 1.00 170.98 26 GLY C N 1
ATOM 6919 C CA . GLY G 7 44 ? 215.629 188.985 166.932 1.00 172.14 26 GLY C CA 1
ATOM 6920 C C . GLY G 7 44 ? 215.862 187.488 166.765 1.00 174.22 26 GLY C C 1
ATOM 6921 O O . GLY G 7 44 ? 216.882 187.046 166.235 1.00 171.69 26 GLY C O 1
ATOM 6922 N N . ASP G 7 45 ? 214.848 186.720 167.172 1.00 176.53 27 ASP C N 1
ATOM 6923 C CA . ASP G 7 45 ? 214.831 185.261 167.085 1.00 174.74 27 ASP C CA 1
ATOM 6924 C C . ASP G 7 45 ? 214.074 184.723 165.871 1.00 169.95 27 ASP C C 1
ATOM 6925 O O . ASP G 7 45 ? 214.278 183.579 165.458 1.00 167.30 27 ASP C O 1
ATOM 6930 N N . THR G 7 46 ? 213.129 185.511 165.364 1.00 164.23 28 THR C N 1
ATOM 6931 C CA . THR G 7 46 ? 212.298 185.082 164.251 1.00 156.71 28 THR C CA 1
ATOM 6932 C C . THR G 7 46 ? 212.825 185.653 162.966 1.00 149.84 28 THR C C 1
ATOM 6933 O O . THR G 7 46 ? 213.042 186.858 162.843 1.00 148.10 28 THR C O 1
ATOM 6937 N N . PHE G 7 47 ? 213.007 184.783 162.001 1.00 147.93 29 PHE C N 1
ATOM 6938 C CA . PHE G 7 47 ? 213.506 185.181 160.714 1.00 142.37 29 PHE C CA 1
ATOM 6939 C C . PHE G 7 47 ? 212.320 185.215 159.780 1.00 135.46 29 PHE C C 1
ATOM 6940 O O . PHE G 7 47 ? 211.451 184.346 159.851 1.00 133.07 29 PHE C O 1
ATOM 6948 N N . LYS G 7 48 ? 212.256 186.243 158.939 1.00 128.30 30 LYS C N 1
ATOM 6949 C CA . LYS G 7 48 ? 211.120 186.415 158.050 1.00 119.78 30 LYS C CA 1
ATOM 6950 C C . LYS G 7 48 ? 211.468 186.615 156.583 1.00 109.62 30 LYS C C 1
ATOM 6951 O O . LYS G 7 48 ? 210.742 187.311 155.887 1.00 108.87 30 LYS C O 1
ATOM 6957 N N . THR G 7 49 ? 212.558 186.037 156.114 1.00 105.62 31 THR C N 1
ATOM 6958 C CA . THR G 7 49 ? 212.950 186.201 154.719 1.00 100.47 31 THR C CA 1
ATOM 6959 C C . THR G 7 49 ? 213.144 187.653 154.372 1.00 100.85 31 THR C C 1
ATOM 6960 O O . THR G 7 49 ? 212.653 188.169 153.373 1.00 98.24 31 THR C O 1
ATOM 6964 N N . HIS G 7 50 ? 213.957 188.289 155.169 1.00 101.48 32 HIS C N 1
ATOM 6965 C CA . HIS G 7 50 ? 214.322 189.659 155.002 1.00 98.70 32 HIS C CA 1
ATOM 6966 C C . HIS G 7 50 ? 215.732 189.698 154.485 1.00 97.26 32 HIS C C 1
ATOM 6967 O O . HIS G 7 50 ? 216.348 188.649 154.258 1.00 99.03 32 HIS C O 1
ATOM 6974 N N . ALA G 7 51 ? 216.236 190.891 154.255 1.00 95.88 33 ALA C N 1
ATOM 6975 C CA . ALA G 7 51 ? 217.584 191.022 153.760 1.00 95.13 33 ALA C CA 1
ATOM 6976 C C . ALA G 7 51 ? 218.359 191.995 154.599 1.00 98.67 33 ALA C C 1
ATOM 6977 O O . ALA G 7 51 ? 217.823 192.987 155.114 1.00 102.41 33 ALA C O 1
ATOM 6979 N N . ILE G 7 52 ? 219.637 191.691 154.722 1.00 96.62 34 ILE C N 1
ATOM 6980 C CA . ILE G 7 52 ? 220.552 192.540 155.445 1.00 99.40 34 ILE C CA 1
ATOM 6981 C C . ILE G 7 52 ? 221.611 193.045 154.521 1.00 102.40 34 ILE C C 1
ATOM 6982 O O . ILE G 7 52 ? 222.341 192.272 153.881 1.00 102.75 34 ILE C O 1
ATOM 6987 N N . SER G 7 53 ? 221.703 194.355 154.476 1.00 105.93 35 SER C N 1
ATOM 6988 C CA . SER G 7 53 ? 222.646 195.032 153.633 1.00 104.89 35 SER C CA 1
ATOM 6989 C C . SER G 7 53 ? 223.667 195.779 154.421 1.00 109.77 35 SER C C 1
ATOM 6990 O O . SER G 7 53 ? 223.481 196.111 155.588 1.00 111.39 35 SER C O 1
ATOM 6993 N N . TRP G 7 54 ? 224.772 196.045 153.772 1.00 111.90 36 TRP C N 1
ATOM 6994 C CA . TRP G 7 54 ? 225.827 196.815 154.363 1.00 113.69 36 TRP C CA 1
ATOM 6995 C C . TRP G 7 54 ? 226.032 198.119 153.639 1.00 114.13 36 TRP C C 1
ATOM 6996 O O . TRP G 7 54 ? 226.034 198.175 152.398 1.00 119.26 36 TRP C O 1
ATOM 7007 N N . VAL G 7 55 ? 226.257 199.146 154.446 1.00 117.84 37 VAL C N 1
ATOM 7008 C CA . VAL G 7 55 ? 226.529 200.507 154.025 1.00 120.89 37 VAL C CA 1
ATOM 7009 C C . VAL G 7 55 ? 227.834 201.022 154.606 1.00 129.81 37 VAL C C 1
ATOM 7010 O O . VAL G 7 55 ? 228.145 200.845 155.790 1.00 132.32 37 VAL C O 1
ATOM 7014 N N . ARG G 7 56 ? 228.628 201.612 153.738 1.00 132.41 38 ARG C N 1
ATOM 7015 C CA . ARG G 7 56 ? 229.890 202.183 154.133 1.00 138.89 38 ARG C CA 1
ATOM 7016 C C . ARG G 7 56 ? 229.795 203.686 154.330 1.00 145.13 38 ARG C C 1
ATOM 7017 O O . ARG G 7 56 ? 229.380 204.416 153.426 1.00 141.00 38 ARG C O 1
ATOM 7025 N N . GLN G 7 57 ? 230.232 204.155 155.493 1.00 149.43 39 GLN C N 1
ATOM 7026 C CA . GLN G 7 57 ? 230.224 205.579 155.798 1.00 149.66 39 GLN C CA 1
ATOM 7027 C C . GLN G 7 57 ? 231.562 206.200 155.570 1.00 148.03 39 GLN C C 1
ATOM 7028 O O . GLN G 7 57 ? 232.494 206.013 156.362 1.00 150.18 39 GLN C O 1
ATOM 7034 N N . ALA G 7 58 ? 231.672 206.950 154.495 1.00 153.56 40 ALA C N 1
ATOM 7035 C CA . ALA G 7 58 ? 232.932 207.548 154.171 1.00 159.24 40 ALA C CA 1
ATOM 7036 C C . ALA G 7 58 ? 233.176 208.691 155.138 1.00 166.08 40 ALA C C 1
ATOM 7037 O O . ALA G 7 58 ? 232.218 209.346 155.546 1.00 165.28 40 ALA C O 1
ATOM 7039 N N . PRO G 7 59 ? 234.426 209.027 155.478 1.00 165.47 41 PRO C N 1
ATOM 7040 C CA . PRO G 7 59 ? 234.799 210.222 156.224 1.00 167.20 41 PRO C CA 1
ATOM 7041 C C . PRO G 7 59 ? 234.353 211.495 155.493 1.00 169.07 41 PRO C C 1
ATOM 7042 O O . PRO G 7 59 ? 234.124 212.541 156.104 1.00 169.57 41 PRO C O 1
ATOM 7046 N N . GLY G 7 60 ? 234.144 211.360 154.178 1.00 170.12 42 GLY C N 1
ATOM 7047 C CA . GLY G 7 60 ? 233.724 212.433 153.288 1.00 171.56 42 GLY C CA 1
ATOM 7048 C C . GLY G 7 60 ? 232.208 212.601 153.287 1.00 171.72 42 GLY C C 1
ATOM 7049 O O . GLY G 7 60 ? 231.664 213.409 152.538 1.00 174.65 42 GLY C O 1
ATOM 7050 N N . GLN G 7 61 ? 231.537 211.822 154.132 1.00 170.80 43 GLN C N 1
ATOM 7051 C CA . GLN G 7 61 ? 230.102 211.781 154.356 1.00 172.10 43 GLN C CA 1
ATOM 7052 C C . GLN G 7 61 ? 229.270 211.180 153.241 1.00 169.44 43 GLN C C 1
ATOM 7053 O O . GLN G 7 61 ? 228.039 211.231 153.279 1.00 169.19 43 GLN C O 1
ATOM 7059 N N . GLY G 7 62 ? 229.910 210.537 152.291 1.00 167.27 44 GLY C N 1
ATOM 7060 C CA . GLY G 7 62 ? 229.147 209.833 151.289 1.00 164.72 44 GLY C CA 1
ATOM 7061 C C . GLY G 7 62 ? 228.749 208.483 151.870 1.00 158.69 44 GLY C C 1
ATOM 7062 O O . GLY G 7 62 ? 229.427 207.952 152.757 1.00 157.26 44 GLY C O 1
ATOM 7063 N N . LEU G 7 63 ? 227.678 207.910 151.349 1.00 153.61 45 LEU C N 1
ATOM 7064 C CA . LEU G 7 63 ? 227.247 206.599 151.789 1.00 143.85 45 LEU C CA 1
ATOM 7065 C C . LEU G 7 63 ? 227.304 205.657 150.626 1.00 141.83 45 LEU C C 1
ATOM 7066 O O . LEU G 7 63 ? 226.717 205.921 149.578 1.00 141.82 45 LEU C O 1
ATOM 7071 N N . GLU G 7 64 ? 228.032 204.571 150.783 1.00 142.86 46 GLU C N 1
ATOM 7072 C CA . GLU G 7 64 ? 228.123 203.652 149.671 1.00 140.76 46 GLU C CA 1
ATOM 7073 C C . GLU G 7 64 ? 227.380 202.387 149.980 1.00 136.49 46 GLU C C 1
ATOM 7074 O O . GLU G 7 64 ? 227.496 201.812 151.063 1.00 133.20 46 GLU C O 1
ATOM 7080 N N . TRP G 7 65 ? 226.651 201.888 149.020 1.00 126.25 47 TRP C N 1
ATOM 7081 C CA . TRP G 7 65 ? 226.048 200.607 149.256 1.00 117.03 47 TRP C CA 1
ATOM 7082 C C . TRP G 7 65 ? 227.180 199.645 149.055 1.00 116.26 47 TRP C C 1
ATOM 7083 O O . TRP G 7 65 ? 227.921 199.777 148.090 1.00 122.03 47 TRP C O 1
ATOM 7094 N N . VAL G 7 66 ? 227.363 198.710 149.949 1.00 114.40 48 VAL C N 1
ATOM 7095 C CA . VAL G 7 66 ? 228.448 197.783 149.760 1.00 118.18 48 VAL C CA 1
ATOM 7096 C C . VAL G 7 66 ? 227.901 196.569 149.072 1.00 116.32 48 VAL C C 1
ATOM 7097 O O . VAL G 7 66 ? 228.486 196.029 148.133 1.00 122.76 48 VAL C O 1
ATOM 7101 N N . GLY G 7 67 ? 226.784 196.116 149.582 1.00 111.75 49 GLY C N 1
ATOM 7102 C CA . GLY G 7 67 ? 226.169 194.911 149.082 1.00 104.90 49 GLY C CA 1
ATOM 7103 C C . GLY G 7 67 ? 225.238 194.378 150.134 1.00 104.51 49 GLY C C 1
ATOM 7104 O O . GLY G 7 67 ? 224.929 195.076 151.096 1.00 108.58 49 GLY C O 1
ATOM 7105 N N . GLY G 7 68 ? 224.785 193.149 149.976 1.00 101.93 50 GLY C N 1
ATOM 7106 C CA . GLY G 7 68 ? 223.892 192.566 150.962 1.00 98.93 50 GLY C CA 1
ATOM 7107 C C . GLY G 7 68 ? 223.405 191.211 150.527 1.00 93.79 50 GLY C C 1
ATOM 7108 O O . GLY G 7 68 ? 223.592 190.813 149.379 1.00 95.64 50 GLY C O 1
ATOM 7109 N N . THR G 7 69 ? 222.772 190.503 151.440 1.00 91.16 51 THR C N 1
ATOM 7110 C CA . THR G 7 69 ? 222.267 189.184 151.105 1.00 89.18 51 THR C CA 1
ATOM 7111 C C . THR G 7 69 ? 220.885 188.919 151.650 1.00 90.03 51 THR C C 1
ATOM 7112 O O . THR G 7 69 ? 220.334 189.702 152.431 1.00 95.55 51 THR C O 1
ATOM 7116 N N . VAL G 7 70 ? 220.338 187.780 151.282 1.00 82.97 52 VAL C N 1
ATOM 7117 C CA . VAL G 7 70 ? 219.006 187.413 151.714 1.00 84.25 52 VAL C CA 1
ATOM 7118 C C . VAL G 7 70 ? 219.042 186.248 152.673 1.00 86.54 52 VAL C C 1
ATOM 7119 O O . VAL G 7 70 ? 219.712 185.248 152.433 1.00 87.96 52 VAL C O 1
ATOM 7123 N N . ARG G 7 71 a 218.323 186.381 153.776 1.00 93.53 52 ARG C N 1
ATOM 7124 C CA . ARG G 7 71 a 218.261 185.323 154.766 1.00 98.16 52 ARG C CA 1
ATOM 7125 C C . ARG G 7 71 a 216.887 184.707 154.777 1.00 95.93 52 ARG C C 1
ATOM 7126 O O . ARG G 7 71 a 215.994 185.201 155.459 1.00 100.63 52 ARG C O 1
ATOM 7134 N N . GLN G 7 72 b 216.718 183.609 154.072 1.00 93.00 52 GLN C N 1
ATOM 7135 C CA . GLN G 7 72 b 215.395 183.035 153.936 1.00 94.07 52 GLN C CA 1
ATOM 7136 C C . GLN G 7 72 b 214.883 182.367 155.178 1.00 97.93 52 GLN C C 1
ATOM 7137 O O . GLN G 7 72 b 215.623 181.685 155.886 1.00 100.64 52 GLN C O 1
ATOM 7143 N N . ALA G 7 73 c 213.592 182.559 155.423 1.00 102.37 52 ALA C N 1
ATOM 7144 C CA . ALA G 7 73 c 212.917 181.900 156.503 1.00 108.20 52 ALA C CA 1
ATOM 7145 C C . ALA G 7 73 c 212.868 180.433 156.120 1.00 108.94 52 ALA C C 1
ATOM 7146 O O . ALA G 7 73 c 212.769 180.126 154.929 1.00 107.48 52 ALA C O 1
ATOM 7148 N N . PRO G 7 74 d 212.864 179.504 157.070 1.00 111.58 52 PRO C N 1
ATOM 7149 C CA . PRO G 7 74 d 212.823 178.082 156.827 1.00 114.51 52 PRO C CA 1
ATOM 7150 C C . PRO G 7 74 d 211.741 177.581 155.879 1.00 113.56 52 PRO C C 1
ATOM 7151 O O . PRO G 7 74 d 211.988 176.621 155.163 1.00 112.62 52 PRO C O 1
ATOM 7155 N N . GLY G 7 75 e 210.570 178.222 155.825 1.00 111.04 52 GLY C N 1
ATOM 7156 C CA . GLY G 7 75 e 209.521 177.694 154.956 1.00 110.54 52 GLY C CA 1
ATOM 7157 C C . GLY G 7 75 e 209.484 178.207 153.518 1.00 107.72 52 GLY C C 1
ATOM 7158 O O . GLY G 7 75 e 208.588 177.832 152.759 1.00 106.58 52 GLY C O 1
ATOM 7159 N N . ASP G 7 76 f 210.400 179.090 153.138 1.00 104.05 52 ASP C N 1
ATOM 7160 C CA . ASP G 7 76 f 210.370 179.636 151.784 1.00 96.23 52 ASP C CA 1
ATOM 7161 C C . ASP G 7 76 f 211.400 178.949 150.900 1.00 90.89 52 ASP C C 1
ATOM 7162 O O . ASP G 7 76 f 212.133 178.071 151.345 1.00 94.50 52 ASP C O 1
ATOM 7167 N N . GLY G 7 77 g 211.478 179.337 149.632 1.00 86.59 52 GLY C N 1
ATOM 7168 C CA . GLY G 7 77 g 212.468 178.707 148.755 1.00 89.90 52 GLY C CA 1
ATOM 7169 C C . GLY G 7 77 g 212.003 177.386 148.157 1.00 83.03 52 GLY C C 1
ATOM 7170 O O . GLY G 7 77 g 212.817 176.528 147.820 1.00 84.00 52 GLY C O 1
ATOM 7171 N N . LEU G 7 78 h 210.692 177.208 148.044 1.00 74.86 52 LEU C N 1
ATOM 7172 C CA . LEU G 7 78 h 210.092 176.008 147.471 1.00 72.65 52 LEU C CA 1
ATOM 7173 C C . LEU G 7 78 h 210.399 174.697 148.177 1.00 82.67 52 LEU C C 1
ATOM 7174 O O . LEU G 7 78 h 210.440 173.657 147.529 1.00 85.83 52 LEU C O 1
ATOM 7179 N N . GLU G 7 79 i 210.419 174.689 149.506 1.00 84.51 52 GLU C N 1
ATOM 7180 C CA . GLU G 7 79 i 210.682 173.453 150.258 1.00 86.53 52 GLU C CA 1
ATOM 7181 C C . GLU G 7 79 i 209.650 172.366 149.972 1.00 83.84 52 GLU C C 1
ATOM 7182 O O . GLU G 7 79 i 209.906 171.184 150.182 1.00 84.98 52 GLU C O 1
ATOM 7188 N N . LEU G 7 80 j 208.499 172.769 149.465 1.00 80.35 52 LEU C N 1
ATOM 7189 C CA . LEU G 7 80 j 207.372 171.916 149.155 1.00 77.47 52 LEU C CA 1
ATOM 7190 C C . LEU G 7 80 j 207.732 170.885 148.114 1.00 79.32 52 LEU C C 1
ATOM 7191 O O . LEU G 7 80 j 207.097 169.839 148.010 1.00 82.97 52 LEU C O 1
ATOM 7196 N N . LEU G 7 81 k 208.706 171.209 147.292 1.00 79.94 52 LEU C N 1
ATOM 7197 C CA . LEU G 7 81 k 209.127 170.352 146.217 1.00 81.63 52 LEU C CA 1
ATOM 7198 C C . LEU G 7 81 k 210.365 169.558 146.585 1.00 88.11 52 LEU C C 1
ATOM 7199 O O . LEU G 7 81 k 210.925 168.848 145.748 1.00 90.72 52 LEU C O 1
ATOM 7204 N N . GLY G 7 82 l 210.821 169.692 147.821 1.00 87.57 52 GLY C N 1
ATOM 7205 C CA . GLY G 7 82 l 212.025 169.030 148.259 1.00 89.04 52 GLY C CA 1
ATOM 7206 C C . GLY G 7 82 l 213.145 169.969 147.918 1.00 89.42 52 GLY C C 1
ATOM 7207 O O . GLY G 7 82 l 212.949 170.884 147.139 1.00 87.30 52 GLY C O 1
ATOM 7208 N N . GLY G 7 83 m 214.316 169.782 148.478 1.00 94.71 52 GLY C N 1
ATOM 7209 C CA . GLY G 7 83 m 215.403 170.658 148.082 1.00 95.89 52 GLY C CA 1
ATOM 7210 C C . GLY G 7 83 m 215.173 172.077 148.564 1.00 95.66 52 GLY C C 1
ATOM 7211 O O . GLY G 7 83 m 214.420 172.312 149.511 1.00 94.09 52 GLY C O 1
ATOM 7212 N N . PHE G 7 84 n 215.868 173.018 147.935 1.00 93.49 52 PHE C N 1
ATOM 7213 C CA . PHE G 7 84 n 215.782 174.421 148.292 1.00 93.89 52 PHE C CA 1
ATOM 7214 C C . PHE G 7 84 n 216.296 175.325 147.195 1.00 93.19 52 PHE C C 1
ATOM 7215 O O . PHE G 7 84 n 217.359 175.055 146.633 1.00 92.83 52 PHE C O 1
ATOM 7223 N N . VAL G 7 85 o 215.571 176.401 146.913 1.00 90.07 52 VAL C N 1
ATOM 7224 C CA . VAL G 7 85 o 216.032 177.401 145.968 1.00 84.33 52 VAL C CA 1
ATOM 7225 C C . VAL G 7 85 o 216.351 178.699 146.677 1.00 82.66 52 VAL C C 1
ATOM 7226 O O . VAL G 7 85 o 215.448 179.334 147.230 1.00 87.36 52 VAL C O 1
ATOM 7230 N N . PRO G 7 86 p 217.612 179.106 146.710 1.00 86.67 52 PRO C N 1
ATOM 7231 C CA . PRO G 7 86 p 218.053 180.341 147.274 1.00 85.05 52 PRO C CA 1
ATOM 7232 C C . PRO G 7 86 p 217.559 181.514 146.476 1.00 80.90 52 PRO C C 1
ATOM 7233 O O . PRO G 7 86 p 217.627 181.478 145.238 1.00 85.47 52 PRO C O 1
ATOM 7237 N N . ILE G 7 87 ? 217.263 182.596 147.160 1.00 78.92 53 ILE C N 1
ATOM 7238 C CA . ILE G 7 87 ? 217.005 183.829 146.458 1.00 78.82 53 ILE C CA 1
ATOM 7239 C C . ILE G 7 87 ? 218.333 184.464 146.642 1.00 80.66 53 ILE C C 1
ATOM 7240 O O . ILE G 7 87 ? 218.707 184.816 147.756 1.00 85.42 53 ILE C O 1
ATOM 7245 N N . LEU G 7 88 ? 219.084 184.528 145.576 1.00 80.64 54 LEU C N 1
ATOM 7246 C CA . LEU G 7 88 ? 220.461 184.859 145.715 1.00 81.71 54 LEU C CA 1
ATOM 7247 C C . LEU G 7 88 ? 220.972 186.101 145.081 1.00 86.37 54 LEU C C 1
ATOM 7248 O O . LEU G 7 88 ? 221.691 186.854 145.725 1.00 91.10 54 LEU C O 1
ATOM 7253 N N . ALA G 7 89 ? 220.694 186.310 143.808 1.00 92.39 55 ALA C N 1
ATOM 7254 C CA . ALA G 7 89 ? 221.474 187.367 143.194 1.00 101.52 55 ALA C CA 1
ATOM 7255 C C . ALA G 7 89 ? 221.233 188.701 143.873 1.00 94.19 55 ALA C C 1
ATOM 7256 O O . ALA G 7 89 ? 220.081 189.129 143.962 1.00 89.94 55 ALA C O 1
ATOM 7258 N N . PRO G 7 90 ? 222.300 189.358 144.369 1.00 95.81 56 PRO C N 1
ATOM 7259 C CA . PRO G 7 90 ? 222.326 190.632 145.033 1.00 96.90 56 PRO C CA 1
ATOM 7260 C C . PRO G 7 90 ? 222.583 191.841 144.161 1.00 101.52 56 PRO C C 1
ATOM 7261 O O . PRO G 7 90 ? 222.777 192.911 144.704 1.00 107.13 56 PRO C O 1
ATOM 7265 N N . ALA G 7 91 ? 222.746 191.692 142.848 1.00 98.89 57 ALA C N 1
ATOM 7266 C CA . ALA G 7 91 ? 223.210 192.852 142.070 1.00 103.82 57 ALA C CA 1
ATOM 7267 C C . ALA G 7 91 ? 224.458 193.473 142.701 1.00 112.31 57 ALA C C 1
ATOM 7268 O O . ALA G 7 91 ? 224.424 194.605 143.174 1.00 115.20 57 ALA C O 1
ATOM 7270 N N . ASN G 7 92 ? 225.550 192.727 142.770 1.00 108.55 58 ASN C N 1
ATOM 7271 C CA . ASN G 7 92 ? 226.743 193.240 143.439 1.00 114.59 58 ASN C CA 1
ATOM 7272 C C . ASN G 7 92 ? 227.287 194.511 142.832 1.00 121.52 58 ASN C C 1
ATOM 7273 O O . ASN G 7 92 ? 227.229 194.727 141.622 1.00 124.84 58 ASN C O 1
ATOM 7278 N N . ASP G 7 93 ? 227.841 195.355 143.697 1.00 123.86 59 ASP C N 1
ATOM 7279 C CA . ASP G 7 93 ? 228.447 196.597 143.272 1.00 132.22 59 ASP C CA 1
ATOM 7280 C C . ASP G 7 93 ? 229.773 196.382 142.579 1.00 143.12 59 ASP C C 1
ATOM 7281 O O . ASP G 7 93 ? 230.755 195.916 143.171 1.00 148.46 59 ASP C O 1
ATOM 7286 N N . ALA G 7 94 ? 229.789 196.723 141.304 1.00 143.09 60 ALA C N 1
ATOM 7287 C CA . ALA G 7 94 ? 230.959 196.539 140.491 1.00 149.97 60 ALA C CA 1
ATOM 7288 C C . ALA G 7 94 ? 231.482 197.875 140.028 1.00 156.18 60 ALA C C 1
ATOM 7289 O O . ALA G 7 94 ? 232.105 197.972 138.972 1.00 158.52 60 ALA C O 1
ATOM 7291 N N . GLN G 7 95 ? 231.181 198.919 140.790 1.00 154.28 61 GLN C N 1
ATOM 7292 C CA . GLN G 7 95 ? 231.635 200.242 140.432 1.00 161.92 61 GLN C CA 1
ATOM 7293 C C . GLN G 7 95 ? 232.818 200.641 141.296 1.00 159.28 61 GLN C C 1
ATOM 7294 O O . GLN G 7 95 ? 233.816 201.158 140.792 1.00 156.84 61 GLN C O 1
ATOM 7300 N N . LYS G 7 96 ? 232.704 200.419 142.604 1.00 157.52 62 LYS C N 1
ATOM 7301 C CA . LYS G 7 96 ? 233.789 200.759 143.510 1.00 157.25 62 LYS C CA 1
ATOM 7302 C C . LYS G 7 96 ? 234.340 199.537 144.211 1.00 152.99 62 LYS C C 1
ATOM 7303 O O . LYS G 7 96 ? 235.523 199.505 144.569 1.00 152.10 62 LYS C O 1
ATOM 7309 N N . PHE G 7 97 ? 233.486 198.549 144.456 1.00 153.89 63 PHE C N 1
ATOM 7310 C CA . PHE G 7 97 ? 233.990 197.380 145.147 1.00 153.72 63 PHE C CA 1
ATOM 7311 C C . PHE G 7 97 ? 234.620 196.455 144.124 1.00 158.83 63 PHE C C 1
ATOM 7312 O O . PHE G 7 97 ? 235.797 196.108 144.245 1.00 160.18 63 PHE C O 1
ATOM 7320 N N . GLN G 7 98 ? 233.893 196.199 143.023 1.00 156.46 64 GLN C N 1
ATOM 7321 C CA . GLN G 7 98 ? 234.428 195.406 141.918 1.00 157.66 64 GLN C CA 1
ATOM 7322 C C . GLN G 7 98 ? 234.919 194.074 142.420 1.00 156.52 64 GLN C C 1
ATOM 7323 O O . GLN G 7 98 ? 236.063 193.681 142.197 1.00 156.84 64 GLN C O 1
ATOM 7329 N N . GLY G 7 99 ? 234.034 193.364 143.093 1.00 156.50 65 GLY C N 1
ATOM 7330 C CA . GLY G 7 99 ? 234.430 192.131 143.721 1.00 156.81 65 GLY C CA 1
ATOM 7331 C C . GLY G 7 99 ? 234.973 192.578 145.051 1.00 157.80 65 GLY C C 1
ATOM 7332 O O . GLY G 7 99 ? 234.370 193.440 145.683 1.00 158.42 65 GLY C O 1
ATOM 7333 N N . ARG G 7 100 ? 235.989 191.895 145.560 1.00 159.99 66 ARG C N 1
ATOM 7334 C CA . ARG G 7 100 ? 236.608 192.161 146.869 1.00 162.03 66 ARG C CA 1
ATOM 7335 C C . ARG G 7 100 ? 235.761 191.845 148.104 1.00 161.65 66 ARG C C 1
ATOM 7336 O O . ARG G 7 100 ? 236.274 191.311 149.085 1.00 162.13 66 ARG C O 1
ATOM 7344 N N . VAL G 7 101 ? 234.495 192.220 148.098 1.00 159.93 67 VAL C N 1
ATOM 7345 C CA . VAL G 7 101 ? 233.678 192.018 149.260 1.00 159.88 67 VAL C CA 1
ATOM 7346 C C . VAL G 7 101 ? 232.651 190.921 149.079 1.00 156.06 67 VAL C C 1
ATOM 7347 O O . VAL G 7 101 ? 231.787 190.986 148.203 1.00 154.46 67 VAL C O 1
ATOM 7351 N N . THR G 7 102 ? 232.730 189.933 149.952 1.00 154.52 68 THR C N 1
ATOM 7352 C CA . THR G 7 102 ? 231.814 188.810 149.928 1.00 154.47 68 THR C CA 1
ATOM 7353 C C . THR G 7 102 ? 230.887 188.847 151.131 1.00 151.88 68 THR C C 1
ATOM 7354 O O . THR G 7 102 ? 231.334 188.867 152.279 1.00 149.00 68 THR C O 1
ATOM 7358 N N . ILE G 7 103 ? 229.584 188.854 150.874 1.00 144.57 69 ILE C N 1
ATOM 7359 C CA . ILE G 7 103 ? 228.614 188.902 151.961 1.00 139.76 69 ILE C CA 1
ATOM 7360 C C . ILE G 7 103 ? 227.781 187.644 152.042 1.00 136.75 69 ILE C C 1
ATOM 7361 O O . ILE G 7 103 ? 227.014 187.337 151.128 1.00 135.92 69 ILE C O 1
ATOM 7366 N N . THR G 7 104 ? 227.931 186.921 153.143 1.00 138.78 70 THR C N 1
ATOM 7367 C CA . THR G 7 104 ? 227.197 185.676 153.334 1.00 142.33 70 THR C CA 1
ATOM 7368 C C . THR G 7 104 ? 226.643 185.513 154.733 1.00 144.17 70 THR C C 1
ATOM 7369 O O . THR G 7 104 ? 227.187 186.039 155.705 1.00 143.09 70 THR C O 1
ATOM 7373 N N . ALA G 7 105 ? 225.602 184.703 154.860 1.00 146.48 71 ALA C N 1
ATOM 7374 C CA . ALA G 7 105 ? 225.101 184.373 156.181 1.00 147.63 71 ALA C CA 1
ATOM 7375 C C . ALA G 7 105 ? 225.804 183.119 156.661 1.00 152.18 71 ALA C C 1
ATOM 7376 O O . ALA G 7 105 ? 226.076 182.218 155.869 1.00 151.62 71 ALA C O 1
ATOM 7378 N N . ASP G 7 106 ? 226.038 183.044 157.968 1.00 153.57 72 ASP C N 1
ATOM 7379 C CA . ASP G 7 106 ? 226.607 181.877 158.628 1.00 156.61 72 ASP C CA 1
ATOM 7380 C C . ASP G 7 106 ? 225.639 180.697 158.564 1.00 156.41 72 ASP C C 1
ATOM 7381 O O . ASP G 7 106 ? 226.036 179.536 158.493 1.00 155.61 72 ASP C O 1
ATOM 7386 N N . GLY G 7 107 ? 224.355 181.011 158.591 1.00 156.87 73 GLY C N 1
ATOM 7387 C CA . GLY G 7 107 ? 223.295 180.031 158.567 1.00 157.71 73 GLY C CA 1
ATOM 7388 C C . GLY G 7 107 ? 221.991 180.780 158.688 1.00 157.61 73 GLY C C 1
ATOM 7389 O O . GLY G 7 107 ? 221.986 182.006 158.752 1.00 155.37 73 GLY C O 1
ATOM 7390 N N . SER G 7 108 ? 220.877 180.064 158.765 1.00 157.22 74 SER C N 1
ATOM 7391 C CA . SER G 7 108 ? 219.582 180.731 158.845 1.00 156.56 74 SER C CA 1
ATOM 7392 C C . SER G 7 108 ? 219.396 181.495 160.149 1.00 157.27 74 SER C C 1
ATOM 7393 O O . SER G 7 108 ? 218.678 182.495 160.180 1.00 156.58 74 SER C O 1
ATOM 7396 N N . THR G 7 109 ? 220.102 181.072 161.201 1.00 157.25 75 THR C N 1
ATOM 7397 C CA . THR G 7 109 ? 220.032 181.704 162.506 1.00 159.95 75 THR C CA 1
ATOM 7398 C C . THR G 7 109 ? 221.323 182.398 162.950 1.00 158.07 75 THR C C 1
ATOM 7399 O O . THR G 7 109 ? 221.336 183.127 163.952 1.00 157.80 75 THR C O 1
ATOM 7403 N N . GLY G 7 110 ? 222.424 182.149 162.247 1.00 152.63 76 GLY C N 1
ATOM 7404 C CA . GLY G 7 110 ? 223.712 182.699 162.643 1.00 149.05 76 GLY C CA 1
ATOM 7405 C C . GLY G 7 110 ? 223.874 184.119 162.105 1.00 149.47 76 GLY C C 1
ATOM 7406 O O . GLY G 7 110 ? 222.968 184.627 161.451 1.00 152.39 76 GLY C O 1
ATOM 7407 N N . PRO G 7 111 ? 225.002 184.784 162.374 1.00 146.76 77 PRO C N 1
ATOM 7408 C CA . PRO G 7 111 ? 225.357 186.138 161.961 1.00 144.38 77 PRO C CA 1
ATOM 7409 C C . PRO G 7 111 ? 225.684 186.264 160.491 1.00 144.78 77 PRO C C 1
ATOM 7410 O O . PRO G 7 111 ? 226.024 185.278 159.840 1.00 147.14 77 PRO C O 1
ATOM 7414 N N . VAL G 7 112 ? 225.593 187.479 159.985 1.00 141.48 78 VAL C N 1
ATOM 7415 C CA . VAL G 7 112 ? 226.000 187.789 158.631 1.00 140.33 78 VAL C CA 1
ATOM 7416 C C . VAL G 7 112 ? 227.406 188.320 158.635 1.00 141.32 78 VAL C C 1
ATOM 7417 O O . VAL G 7 112 ? 227.779 189.145 159.475 1.00 141.59 78 VAL C O 1
ATOM 7421 N N . TYR G 7 113 ? 228.214 187.829 157.723 1.00 139.08 79 TYR C N 1
ATOM 7422 C CA . TYR G 7 113 ? 229.550 188.345 157.652 1.00 139.43 79 TYR C CA 1
ATOM 7423 C C . TYR G 7 113 ? 229.837 189.011 156.339 1.00 137.08 79 TYR C C 1
ATOM 7424 O O . TYR G 7 113 ? 229.537 188.496 155.256 1.00 138.10 79 TYR C O 1
ATOM 7433 N N . MET G 7 114 ? 230.518 190.126 156.450 1.00 137.03 80 MET C N 1
ATOM 7434 C CA . MET G 7 114 ? 231.012 190.860 155.322 1.00 135.88 80 MET C CA 1
ATOM 7435 C C . MET G 7 114 ? 232.512 190.758 155.292 1.00 143.11 80 MET C C 1
ATOM 7436 O O . MET G 7 114 ? 233.219 191.342 156.120 1.00 146.42 80 MET C O 1
ATOM 7441 N N . ASP G 7 115 ? 233.002 189.972 154.361 1.00 148.00 81 ASP C N 1
ATOM 7442 C CA . ASP G 7 115 ? 234.419 189.717 154.252 1.00 156.14 81 ASP C CA 1
ATOM 7443 C C . ASP G 7 115 ? 235.010 190.681 153.228 1.00 160.80 81 ASP C C 1
ATOM 7444 O O . ASP G 7 115 ? 234.722 190.594 152.030 1.00 159.62 81 ASP C O 1
ATOM 7449 N N . LEU G 7 116 ? 235.746 191.669 153.725 1.00 158.54 82 LEU C N 1
ATOM 7450 C CA . LEU G 7 116 ? 236.312 192.751 152.939 1.00 161.63 82 LEU C CA 1
ATOM 7451 C C . LEU G 7 116 ? 237.779 192.451 152.594 1.00 165.77 82 LEU C C 1
ATOM 7452 O O . LEU G 7 116 ? 238.637 192.569 153.470 1.00 168.56 82 LEU C O 1
ATOM 7457 N N . SER G 7 117 a 238.105 192.035 151.357 1.00 168.68 82 SER C N 1
ATOM 7458 C CA . SER G 7 117 a 239.502 191.663 151.089 1.00 175.73 82 SER C CA 1
ATOM 7459 C C . SER G 7 117 a 240.323 192.711 150.355 1.00 174.11 82 SER C C 1
ATOM 7460 O O . SER G 7 117 a 239.782 193.633 149.740 1.00 172.88 82 SER C O 1
ATOM 7463 N N . THR G 7 118 b 241.655 192.520 150.395 1.00 176.48 82 THR C N 1
ATOM 7464 C CA . THR G 7 118 b 242.647 193.350 149.709 1.00 181.36 82 THR C CA 1
ATOM 7465 C C . THR G 7 118 b 242.283 194.812 149.801 1.00 179.91 82 THR C C 1
ATOM 7466 O O . THR G 7 118 b 242.067 195.478 148.782 1.00 176.71 82 THR C O 1
ATOM 7470 N N . LEU G 7 119 c 242.245 195.308 151.014 1.00 179.86 82 LEU C N 1
ATOM 7471 C CA . LEU G 7 119 c 241.805 196.654 151.261 1.00 180.52 82 LEU C CA 1
ATOM 7472 C C . LEU G 7 119 c 242.909 197.655 151.232 1.00 180.65 82 LEU C C 1
ATOM 7473 O O . LEU G 7 119 c 244.080 197.338 151.449 1.00 182.68 82 LEU C O 1
ATOM 7478 N N . THR G 7 120 ? 242.531 198.890 150.974 1.00 179.75 83 THR C N 1
ATOM 7479 C CA . THR G 7 120 ? 243.458 200.007 150.982 1.00 180.92 83 THR C CA 1
ATOM 7480 C C . THR G 7 120 ? 243.049 201.080 151.964 1.00 177.10 83 THR C C 1
ATOM 7481 O O . THR G 7 120 ? 242.008 200.990 152.602 1.00 176.22 83 THR C O 1
ATOM 7485 N N . SER G 7 121 ? 243.855 202.120 152.090 1.00 180.49 84 SER C N 1
ATOM 7486 C CA . SER G 7 121 ? 243.584 203.203 153.038 1.00 182.48 84 SER C CA 1
ATOM 7487 C C . SER G 7 121 ? 242.349 204.011 152.653 1.00 179.22 84 SER C C 1
ATOM 7488 O O . SER G 7 121 ? 241.679 204.616 153.497 1.00 173.48 84 SER C O 1
ATOM 7491 N N . GLU G 7 122 ? 241.972 203.914 151.392 1.00 178.61 85 GLU C N 1
ATOM 7492 C CA . GLU G 7 122 ? 240.836 204.616 150.818 1.00 178.62 85 GLU C CA 1
ATOM 7493 C C . GLU G 7 122 ? 239.542 203.955 151.247 1.00 174.02 85 GLU C C 1
ATOM 7494 O O . GLU G 7 122 ? 238.459 204.497 151.042 1.00 167.90 85 GLU C O 1
ATOM 7500 N N . ASP G 7 123 ? 239.652 202.778 151.851 1.00 170.84 86 ASP C N 1
ATOM 7501 C CA . ASP G 7 123 ? 238.506 202.036 152.301 1.00 165.59 86 ASP C CA 1
ATOM 7502 C C . ASP G 7 123 ? 238.277 202.308 153.785 1.00 160.59 86 ASP C C 1
ATOM 7503 O O . ASP G 7 123 ? 237.452 201.645 154.426 1.00 159.96 86 ASP C O 1
ATOM 7508 N N . THR G 7 124 ? 238.996 203.284 154.357 1.00 160.89 87 THR C N 1
ATOM 7509 C CA . THR G 7 124 ? 238.710 203.602 155.743 1.00 158.91 87 THR C CA 1
ATOM 7510 C C . THR G 7 124 ? 237.309 204.143 155.783 1.00 157.65 87 THR C C 1
ATOM 7511 O O . THR G 7 124 ? 236.969 205.062 155.035 1.00 158.89 87 THR C O 1
ATOM 7515 N N . ALA G 7 125 ? 236.498 203.569 156.643 1.00 155.19 88 ALA C N 1
ATOM 7516 C CA . ALA G 7 125 ? 235.109 203.972 156.757 1.00 151.80 88 ALA C CA 1
ATOM 7517 C C . ALA G 7 125 ? 234.468 203.330 157.953 1.00 151.09 88 ALA C C 1
ATOM 7518 O O . ALA G 7 125 ? 235.003 202.362 158.502 1.00 155.03 88 ALA C O 1
ATOM 7520 N N . MET G 7 126 ? 233.317 203.834 158.356 1.00 145.89 89 MET C N 1
ATOM 7521 C CA . MET G 7 126 ? 232.601 203.078 159.361 1.00 147.21 89 MET C CA 1
ATOM 7522 C C . MET G 7 126 ? 231.712 202.100 158.618 1.00 154.05 89 MET C C 1
ATOM 7523 O O . MET G 7 126 ? 231.012 202.461 157.672 1.00 147.20 89 MET C O 1
ATOM 7528 N N . TYR G 7 127 ? 231.741 200.852 159.022 1.00 148.56 90 TYR C N 1
ATOM 7529 C CA . TYR G 7 127 ? 230.923 199.860 158.357 1.00 139.20 90 TYR C CA 1
ATOM 7530 C C . TYR G 7 127 ? 229.799 199.377 159.225 1.00 139.73 90 TYR C C 1
ATOM 7531 O O . TYR G 7 127 ? 229.993 199.013 160.389 1.00 139.74 90 TYR C O 1
ATOM 7540 N N . TYR G 7 128 ? 228.613 199.338 158.641 1.00 135.70 91 TYR C N 1
ATOM 7541 C CA . TYR G 7 128 ? 227.435 198.887 159.357 1.00 137.25 91 TYR C CA 1
ATOM 7542 C C . TYR G 7 128 ? 226.368 198.268 158.483 1.00 131.83 91 TYR C C 1
ATOM 7543 O O . TYR G 7 128 ? 226.263 198.557 157.288 1.00 134.45 91 TYR C O 1
ATOM 7552 N N . CYS G 7 129 ? 225.562 197.415 159.117 1.00 128.50 92 CYS C N 1
ATOM 7553 C CA . CYS G 7 129 ? 224.466 196.670 158.559 1.00 124.27 92 CYS C CA 1
ATOM 7554 C C . CYS G 7 129 ? 223.113 197.307 158.841 1.00 123.98 92 CYS C C 1
ATOM 7555 O O . CYS G 7 129 ? 222.900 198.008 159.848 1.00 122.00 92 CYS C O 1
ATOM 7558 N N . VAL G 7 130 ? 222.197 197.043 157.927 1.00 115.70 93 VAL C N 1
ATOM 7559 C CA . VAL G 7 130 ? 220.828 197.453 158.070 1.00 113.35 93 VAL C CA 1
ATOM 7560 C C . VAL G 7 130 ? 219.857 196.405 157.552 1.00 110.33 93 VAL C C 1
ATOM 7561 O O . VAL G 7 130 ? 220.090 195.759 156.528 1.00 109.61 93 VAL C O 1
ATOM 7565 N N . THR G 7 131 ? 218.738 196.266 158.233 1.00 113.67 94 THR C N 1
ATOM 7566 C CA . THR G 7 131 ? 217.705 195.350 157.787 1.00 110.37 94 THR C CA 1
ATOM 7567 C C . THR G 7 131 ? 216.627 196.125 157.052 1.00 108.72 94 THR C C 1
ATOM 7568 O O . THR G 7 131 ? 216.186 197.191 157.510 1.00 112.45 94 THR C O 1
ATOM 7572 N N . SER G 7 132 ? 216.220 195.599 155.901 1.00 103.16 95 SER C N 1
ATOM 7573 C CA . SER G 7 132 ? 215.180 196.219 155.087 1.00 101.63 95 SER C CA 1
ATOM 7574 C C . SER G 7 132 ? 213.809 196.090 155.732 1.00 101.68 95 SER C C 1
ATOM 7575 O O . SER G 7 132 ? 213.583 195.248 156.601 1.00 105.26 95 SER C O 1
ATOM 7578 N N . LEU G 7 133 ? 212.867 196.891 155.264 1.00 103.41 96 LEU C N 1
ATOM 7579 C CA . LEU G 7 133 ? 211.509 196.875 155.792 1.00 104.46 96 LEU C CA 1
ATOM 7580 C C . LEU G 7 133 ? 210.556 195.831 155.228 1.00 105.23 96 LEU C C 1
ATOM 7581 O O . LEU G 7 133 ? 209.418 195.733 155.690 1.00 106.61 96 LEU C O 1
ATOM 7586 N N . SER G 7 134 ? 210.967 195.080 154.228 1.00 102.53 97 SER C N 1
ATOM 7587 C CA . SER G 7 134 ? 210.056 194.116 153.620 1.00 98.23 97 SER C CA 1
ATOM 7588 C C . SER G 7 134 ? 210.791 192.950 152.988 1.00 93.50 97 SER C C 1
ATOM 7589 O O . SER G 7 134 ? 212.005 192.994 152.779 1.00 98.00 97 SER C O 1
ATOM 7592 N N . GLU G 7 135 ? 210.069 191.883 152.694 1.00 88.34 98 GLU C N 1
ATOM 7593 C CA . GLU G 7 135 ? 210.688 190.731 152.068 1.00 88.43 98 GLU C CA 1
ATOM 7594 C C . GLU G 7 135 ? 211.133 191.100 150.656 1.00 83.89 98 GLU C C 1
ATOM 7595 O O . GLU G 7 135 ? 210.376 191.765 149.952 1.00 86.32 98 GLU C O 1
ATOM 7601 N N . PRO G 7 136 ? 212.328 190.719 150.192 1.00 78.05 99 PRO C N 1
ATOM 7602 C CA . PRO G 7 136 ? 212.747 190.898 148.829 1.00 75.77 99 PRO C CA 1
ATOM 7603 C C . PRO G 7 136 ? 211.858 190.067 147.945 1.00 77.48 99 PRO C C 1
ATOM 7604 O O . PRO G 7 136 ? 211.540 188.930 148.286 1.00 77.49 99 PRO C O 1
ATOM 7608 N N . ILE G 7 137 ? 211.524 190.575 146.789 1.00 78.46 100 ILE C N 1
ATOM 7609 C CA . ILE G 7 137 ? 210.735 189.808 145.857 1.00 72.55 100 ILE C CA 1
ATOM 7610 C C . ILE G 7 137 ? 211.598 189.569 144.630 1.00 72.42 100 ILE C C 1
ATOM 7611 O O . ILE G 7 137 ? 212.263 190.508 144.199 1.00 77.27 100 ILE C O 1
ATOM 7616 N N . PRO G 7 138 a 211.700 188.346 144.115 1.00 66.16 100 PRO C N 1
ATOM 7617 C CA . PRO G 7 138 a 212.412 188.000 142.913 1.00 69.92 100 PRO C CA 1
ATOM 7618 C C . PRO G 7 138 a 211.835 188.679 141.707 1.00 70.81 100 PRO C C 1
ATOM 7619 O O . PRO G 7 138 a 210.675 189.083 141.710 1.00 72.37 100 PRO C O 1
ATOM 7623 N N . ARG G 7 139 b 212.672 188.863 140.710 1.00 72.44 100 ARG C N 1
ATOM 7624 C CA . ARG G 7 139 b 212.234 189.369 139.423 1.00 73.01 100 ARG C CA 1
ATOM 7625 C C . ARG G 7 139 b 212.344 188.253 138.432 1.00 71.97 100 ARG C C 1
ATOM 7626 O O . ARG G 7 139 b 211.585 188.154 137.473 1.00 80.50 100 ARG C O 1
ATOM 7634 N N . SER G 7 140 c 213.289 187.390 138.645 1.00 69.70 100 SER C N 1
ATOM 7635 C CA . SER G 7 140 c 213.407 186.309 137.707 1.00 73.59 100 SER C CA 1
ATOM 7636 C C . SER G 7 140 c 213.997 185.123 138.409 1.00 77.55 100 SER C C 1
ATOM 7637 O O . SER G 7 140 c 214.655 185.294 139.440 1.00 80.20 100 SER C O 1
ATOM 7640 N N . CYS G 7 141 d 213.754 183.921 137.856 1.00 75.22 100 CYS C N 1
ATOM 7641 C CA . CYS G 7 141 d 214.338 182.665 138.315 1.00 73.64 100 CYS C CA 1
ATOM 7642 C C . CYS G 7 141 d 214.779 181.856 137.110 1.00 75.28 100 CYS C C 1
ATOM 7643 O O . CYS G 7 141 d 214.112 181.818 136.069 1.00 76.74 100 CYS C O 1
ATOM 7646 N N . ARG G 7 142 e 215.936 181.254 137.245 1.00 76.07 100 ARG C N 1
ATOM 7647 C CA . ARG G 7 142 e 216.500 180.423 136.216 1.00 77.71 100 ARG C CA 1
ATOM 7648 C C . ARG G 7 142 e 217.192 179.225 136.799 1.00 79.84 100 ARG C C 1
ATOM 7649 O O . ARG G 7 142 e 217.976 179.342 137.743 1.00 81.25 100 ARG C O 1
ATOM 7657 N N . GLY G 7 143 f 216.973 178.073 136.214 1.00 83.85 100 GLY C N 1
ATOM 7658 C CA . GLY G 7 143 f 217.694 176.927 136.705 1.00 88.98 100 GLY C CA 1
ATOM 7659 C C . GLY G 7 143 f 217.354 176.690 138.162 1.00 86.30 100 GLY C C 1
ATOM 7660 O O . GLY G 7 143 f 216.195 176.546 138.523 1.00 87.25 100 GLY C O 1
ATOM 7661 N N . GLY G 7 144 g 218.381 176.614 138.989 1.00 87.53 100 GLY C N 1
ATOM 7662 C CA . GLY G 7 144 g 218.228 176.369 140.416 1.00 84.88 100 GLY C CA 1
ATOM 7663 C C . GLY G 7 144 g 218.338 177.607 141.287 1.00 88.71 100 GLY C C 1
ATOM 7664 O O . GLY G 7 144 g 218.488 177.489 142.505 1.00 92.88 100 GLY C O 1
ATOM 7665 N N . ARG G 7 145 h 218.326 178.795 140.691 1.00 81.63 100 ARG C N 1
ATOM 7666 C CA . ARG G 7 145 h 218.490 180.027 141.467 1.00 79.84 100 ARG C CA 1
ATOM 7667 C C . ARG G 7 145 h 217.515 181.131 141.082 1.00 75.84 100 ARG C C 1
ATOM 7668 O O . ARG G 7 145 h 217.151 181.252 139.909 1.00 79.31 100 ARG C O 1
ATOM 7676 N N . CYS G 7 146 i 217.152 181.991 142.066 1.00 77.84 100 CYS C N 1
ATOM 7677 C CA . CYS G 7 146 i 216.364 183.202 141.829 1.00 76.63 100 CYS C CA 1
ATOM 7678 C C . CYS G 7 146 i 217.226 184.443 142.017 1.00 82.39 100 CYS C C 1
ATOM 7679 O O . CYS G 7 146 i 218.214 184.484 142.782 1.00 85.63 100 CYS C O 1
ATOM 7682 N N . TYR G 7 147 j 216.841 185.448 141.261 1.00 79.69 100 TYR C N 1
ATOM 7683 C CA . TYR G 7 147 j 217.479 186.729 141.200 1.00 76.39 100 TYR C CA 1
ATOM 7684 C C . TYR G 7 147 j 216.584 187.753 141.856 1.00 74.04 100 TYR C C 1
ATOM 7685 O O . TYR G 7 147 j 215.440 187.988 141.418 1.00 76.63 100 TYR C O 1
ATOM 7694 N N . SER G 7 148 k 217.077 188.313 142.960 1.00 71.42 100 SER C N 1
ATOM 7695 C CA . SER G 7 148 k 216.300 189.217 143.780 1.00 66.10 100 SER C CA 1
ATOM 7696 C C . SER G 7 148 k 216.101 190.532 143.085 1.00 70.20 100 SER C C 1
ATOM 7697 O O . SER G 7 148 k 216.975 190.986 142.348 1.00 76.05 100 SER C O 1
ATOM 7700 N N . GLY G 7 149 l 214.964 191.166 143.290 1.00 69.71 100 GLY C N 1
ATOM 7701 C CA . GLY G 7 149 l 214.817 192.508 142.795 1.00 77.55 100 GLY C CA 1
ATOM 7702 C C . GLY G 7 149 l 215.490 193.383 143.830 1.00 78.82 100 GLY C C 1
ATOM 7703 O O . GLY G 7 149 l 216.039 192.864 144.799 1.00 84.13 100 GLY C O 1
ATOM 7704 N N . PRO G 7 150 m 215.435 194.692 143.705 1.00 77.61 100 PRO C N 1
ATOM 7705 C CA . PRO G 7 150 m 216.053 195.625 144.597 1.00 79.09 100 PRO C CA 1
ATOM 7706 C C . PRO G 7 150 m 215.510 195.409 145.967 1.00 82.72 100 PRO C C 1
ATOM 7707 O O . PRO G 7 150 m 214.329 195.103 146.122 1.00 83.60 100 PRO C O 1
ATOM 7711 N N . PHE G 7 151 n 216.344 195.605 146.955 1.00 83.17 100 PHE C N 1
ATOM 7712 C CA . PHE G 7 151 n 215.908 195.481 148.321 1.00 80.27 100 PHE C CA 1
ATOM 7713 C C . PHE G 7 151 n 215.062 196.695 148.596 1.00 87.12 100 PHE C C 1
ATOM 7714 O O . PHE G 7 151 n 215.235 197.722 147.958 1.00 98.87 100 PHE C O 1
ATOM 7722 N N . ASP G 7 152 o 214.117 196.592 149.506 1.00 90.40 100 ASP C N 1
ATOM 7723 C CA . ASP G 7 152 o 213.289 197.749 149.808 1.00 102.36 100 ASP C CA 1
ATOM 7724 C C . ASP G 7 152 o 214.029 198.682 150.739 1.00 108.68 100 ASP C C 1
ATOM 7725 O O . ASP G 7 152 o 215.139 198.386 151.180 1.00 107.57 100 ASP C O 1
ATOM 7730 N N . ALA G 7 153 p 213.389 199.782 151.086 1.00 115.70 100 ALA C N 1
ATOM 7731 C CA . ALA G 7 153 p 213.989 200.781 151.928 1.00 118.50 100 ALA C CA 1
ATOM 7732 C C . ALA G 7 153 p 214.537 200.201 153.191 1.00 115.94 100 ALA C C 1
ATOM 7733 O O . ALA G 7 153 p 213.911 199.363 153.854 1.00 117.60 100 ALA C O 1
ATOM 7735 N N . PHE G 7 154 q 215.733 200.671 153.510 1.00 114.06 100 PHE C N 1
ATOM 7736 C CA . PHE G 7 154 q 216.458 200.272 154.690 1.00 112.74 100 PHE C CA 1
ATOM 7737 C C . PHE G 7 154 q 215.733 200.821 155.899 1.00 115.73 100 PHE C C 1
ATOM 7738 O O . PHE G 7 154 q 215.363 201.995 155.905 1.00 126.66 100 PHE C O 1
ATOM 7746 N N . GLY G 7 155 ? 215.551 199.975 156.914 1.00 115.15 101 GLY C N 1
ATOM 7747 C CA . GLY G 7 155 ? 214.827 200.294 158.133 1.00 118.07 101 GLY C CA 1
ATOM 7748 C C . GLY G 7 155 ? 215.647 200.279 159.417 1.00 119.71 101 GLY C C 1
ATOM 7749 O O . GLY G 7 155 ? 215.838 201.304 160.074 1.00 123.65 101 GLY C O 1
ATOM 7750 N N . VAL G 7 156 ? 216.021 199.086 159.861 1.00 119.29 102 VAL C N 1
ATOM 7751 C CA . VAL G 7 156 ? 216.682 198.985 161.154 1.00 123.17 102 VAL C CA 1
ATOM 7752 C C . VAL G 7 156 ? 218.170 199.002 161.030 1.00 125.26 102 VAL C C 1
ATOM 7753 O O . VAL G 7 156 ? 218.770 198.030 160.575 1.00 120.04 102 VAL C O 1
ATOM 7757 N N . TRP G 7 157 ? 218.761 200.090 161.473 1.00 125.34 103 TRP C N 1
ATOM 7758 C CA . TRP G 7 157 ? 220.187 200.314 161.346 1.00 124.13 103 TRP C CA 1
ATOM 7759 C C . TRP G 7 157 ? 220.940 199.854 162.572 1.00 127.20 103 TRP C C 1
ATOM 7760 O O . TRP G 7 157 ? 220.458 200.007 163.696 1.00 130.46 103 TRP C O 1
ATOM 7771 N N . GLY G 7 158 ? 222.146 199.355 162.358 1.00 128.35 104 GLY C N 1
ATOM 7772 C CA . GLY G 7 158 ? 223.055 199.008 163.437 1.00 135.82 104 GLY C CA 1
ATOM 7773 C C . GLY G 7 158 ? 223.855 200.263 163.772 1.00 142.67 104 GLY C C 1
ATOM 7774 O O . GLY G 7 158 ? 223.449 201.361 163.391 1.00 142.28 104 GLY C O 1
ATOM 7775 N N . GLN G 7 159 ? 224.958 200.140 164.508 1.00 141.96 105 GLN C N 1
ATOM 7776 C CA . GLN G 7 159 ? 225.701 201.344 164.865 1.00 142.26 105 GLN C CA 1
ATOM 7777 C C . GLN G 7 159 ? 226.971 201.495 164.064 1.00 141.57 105 GLN C C 1
ATOM 7778 O O . GLN G 7 159 ? 227.313 202.595 163.645 1.00 143.51 105 GLN C O 1
ATOM 7784 N N . GLY G 7 160 ? 227.653 200.392 163.827 1.00 140.73 106 GLY C N 1
ATOM 7785 C CA . GLY G 7 160 ? 228.863 200.412 163.040 1.00 141.07 106 GLY C CA 1
ATOM 7786 C C . GLY G 7 160 ? 230.171 200.427 163.755 1.00 145.27 106 GLY C C 1
ATOM 7787 O O . GLY G 7 160 ? 230.313 200.901 164.885 1.00 146.27 106 GLY C O 1
ATOM 7788 N N . THR G 7 161 ? 231.136 199.901 163.029 1.00 146.89 107 THR C N 1
ATOM 7789 C CA . THR G 7 161 ? 232.517 199.779 163.431 1.00 152.05 107 THR C CA 1
ATOM 7790 C C . THR G 7 161 ? 233.487 200.492 162.540 1.00 153.88 107 THR C C 1
ATOM 7791 O O . THR G 7 161 ? 233.432 200.379 161.313 1.00 152.04 107 THR C O 1
ATOM 7795 N N . LEU G 7 162 ? 234.378 201.259 163.134 1.00 154.13 108 LEU C N 1
ATOM 7796 C CA . LEU G 7 162 ? 235.349 201.910 162.296 1.00 157.24 108 LEU C CA 1
ATOM 7797 C C . LEU G 7 162 ? 236.459 200.972 161.949 1.00 160.87 108 LEU C C 1
ATOM 7798 O O . LEU G 7 162 ? 237.118 200.399 162.828 1.00 162.42 108 LEU C O 1
ATOM 7803 N N . VAL G 7 163 ? 236.683 200.871 160.661 1.00 159.41 109 VAL C N 1
ATOM 7804 C CA . VAL G 7 163 ? 237.744 200.077 160.136 1.00 164.08 109 VAL C CA 1
ATOM 7805 C C . VAL G 7 163 ? 238.692 200.999 159.416 1.00 165.61 109 VAL C C 1
ATOM 7806 O O . VAL G 7 163 ? 238.298 201.727 158.497 1.00 162.59 109 VAL C O 1
ATOM 7810 N N . THR G 7 164 ? 239.947 200.965 159.824 1.00 168.57 110 THR C N 1
ATOM 7811 C CA . THR G 7 164 ? 240.935 201.791 159.168 1.00 167.75 110 THR C CA 1
ATOM 7812 C C . THR G 7 164 ? 241.899 200.807 158.535 1.00 171.17 110 THR C C 1
ATOM 7813 O O . THR G 7 164 ? 241.958 199.646 158.967 1.00 172.97 110 THR C O 1
ATOM 7817 N N . VAL G 7 165 ? 242.671 201.255 157.526 1.00 171.33 111 VAL C N 1
ATOM 7818 C CA . VAL G 7 165 ? 243.632 200.423 156.803 1.00 177.09 111 VAL C CA 1
ATOM 7819 C C . VAL G 7 165 ? 244.892 201.256 156.578 1.00 179.33 111 VAL C C 1
ATOM 7820 O O . VAL G 7 165 ? 244.825 202.473 156.355 1.00 177.31 111 VAL C O 1
ATOM 7824 N N . TYR H 8 1 ? 167.283 158.934 145.151 1.00 57.44 192 TYR E N 1
ATOM 7825 C CA . TYR H 8 1 ? 167.810 159.821 144.135 1.00 46.79 192 TYR E CA 1
ATOM 7826 C C . TYR H 8 1 ? 167.008 159.764 142.813 1.00 49.48 192 TYR E C 1
ATOM 7827 O O . TYR H 8 1 ? 167.255 158.905 141.953 1.00 57.85 192 TYR E O 1
ATOM 7836 N N . GLN H 8 2 ? 166.069 160.721 142.636 1.00 46.91 193 GLN E N 1
ATOM 7837 C CA . GLN H 8 2 ? 165.260 160.921 141.434 1.00 46.79 193 GLN E CA 1
ATOM 7838 C C . GLN H 8 2 ? 165.475 162.335 140.971 1.00 49.18 193 GLN E C 1
ATOM 7839 O O . GLN H 8 2 ? 165.933 163.184 141.740 1.00 51.38 193 GLN E O 1
ATOM 7845 N N . VAL H 8 3 ? 165.249 162.588 139.694 1.00 46.98 194 VAL E N 1
ATOM 7846 C CA . VAL H 8 3 ? 165.475 163.925 139.204 1.00 42.80 194 VAL E CA 1
ATOM 7847 C C . VAL H 8 3 ? 164.246 164.507 138.559 1.00 46.15 194 VAL E C 1
ATOM 7848 O O . VAL H 8 3 ? 163.648 163.904 137.675 1.00 54.30 194 VAL E O 1
ATOM 7852 N N . ARG H 8 4 ? 163.883 165.680 139.010 1.00 44.65 195 ARG E N 1
ATOM 7853 C CA . ARG H 8 4 ? 162.740 166.384 138.497 1.00 44.25 195 ARG E CA 1
ATOM 7854 C C . ARG H 8 4 ? 163.207 167.333 137.396 1.00 50.25 195 ARG E C 1
ATOM 7855 O O . ARG H 8 4 ? 164.185 168.053 137.605 1.00 56.26 195 ARG E O 1
ATOM 7863 N N . ASN H 8 5 ? 162.536 167.323 136.209 1.00 51.07 196 ASN E N 1
ATOM 7864 C CA . ASN H 8 5 ? 162.884 168.184 135.063 1.00 49.01 196 ASN E CA 1
ATOM 7865 C C . ASN H 8 5 ? 162.519 169.669 135.289 1.00 54.27 196 ASN E C 1
ATOM 7866 O O . ASN H 8 5 ? 163.206 170.568 134.786 1.00 58.09 196 ASN E O 1
ATOM 7871 N N . SER H 8 6 ? 161.440 169.932 136.058 1.00 60.69 197 SER E N 1
ATOM 7872 C CA . SER H 8 6 ? 160.952 171.255 136.465 1.00 68.56 197 SER E CA 1
ATOM 7873 C C . SER H 8 6 ? 160.789 172.305 135.364 1.00 69.76 197 SER E C 1
ATOM 7874 O O . SER H 8 6 ? 160.003 172.132 134.433 1.00 73.65 197 SER E O 1
ATOM 7877 N N . THR H 8 7 ? 161.568 173.373 135.466 1.00 65.57 198 THR E N 1
ATOM 7878 C CA . THR H 8 7 ? 161.540 174.526 134.586 1.00 66.79 198 THR E CA 1
ATOM 7879 C C . THR H 8 7 ? 162.613 174.503 133.530 1.00 65.15 198 THR E C 1
ATOM 7880 O O . THR H 8 7 ? 162.841 175.501 132.848 1.00 63.25 198 THR E O 1
ATOM 7884 N N . GLY H 8 8 ? 163.307 173.388 133.404 1.00 64.39 199 GLY E N 1
ATOM 7885 C CA . GLY H 8 8 ? 164.389 173.279 132.446 1.00 62.66 199 GLY E CA 1
ATOM 7886 C C . GLY H 8 8 ? 165.693 173.190 133.196 1.00 58.52 199 GLY E C 1
ATOM 7887 O O . GLY H 8 8 ? 166.772 173.023 132.630 1.00 59.15 199 GLY E O 1
ATOM 7888 N N . LEU H 8 9 ? 165.579 173.358 134.482 1.00 56.16 200 LEU E N 1
ATOM 7889 C CA . LEU H 8 9 ? 166.680 173.266 135.393 1.00 48.80 200 LEU E CA 1
ATOM 7890 C C . LEU H 8 9 ? 166.411 171.999 136.170 1.00 47.68 200 LEU E C 1
ATOM 7891 O O . LEU H 8 9 ? 165.377 171.898 136.824 1.00 56.25 200 LEU E O 1
ATOM 7896 N N . TYR H 8 10 ? 167.299 171.024 136.096 1.00 42.30 201 TYR E N 1
ATOM 7897 C CA . TYR H 8 10 ? 167.015 169.748 136.732 1.00 43.07 201 TYR E CA 1
ATOM 7898 C C . TYR H 8 10 ? 167.345 169.798 138.201 1.00 47.21 201 TYR E C 1
ATOM 7899 O O . TYR H 8 10 ? 168.341 170.400 138.581 1.00 52.76 201 TYR E O 1
ATOM 7908 N N . HIS H 8 11 ? 166.574 169.126 139.042 1.00 46.45 202 HIS E N 1
ATOM 7909 C CA . HIS H 8 11 ? 166.972 169.101 140.439 1.00 41.16 202 HIS E CA 1
ATOM 7910 C C . HIS H 8 11 ? 166.656 167.820 141.162 1.00 49.31 202 HIS E C 1
ATOM 7911 O O . HIS H 8 11 ? 165.782 167.040 140.781 1.00 54.29 202 HIS E O 1
ATOM 7918 N N . VAL H 8 12 ? 167.385 167.610 142.237 1.00 46.50 203 VAL E N 1
ATOM 7919 C CA . VAL H 8 12 ? 167.220 166.441 143.069 1.00 40.72 203 VAL E CA 1
ATOM 7920 C C . VAL H 8 12 ? 165.890 166.421 143.786 1.00 40.96 203 VAL E C 1
ATOM 7921 O O . VAL H 8 12 ? 165.447 167.443 144.314 1.00 51.85 203 VAL E O 1
ATOM 7925 N N . THR H 8 13 ? 165.257 165.261 143.776 1.00 39.09 204 THR E N 1
ATOM 7926 C CA . THR H 8 13 ? 164.017 165.026 144.478 1.00 36.57 204 THR E CA 1
ATOM 7927 C C . THR H 8 13 ? 163.874 163.600 144.960 1.00 49.54 204 THR E C 1
ATOM 7928 O O . THR H 8 13 ? 164.615 162.709 144.544 1.00 54.21 204 THR E O 1
ATOM 7932 N N . ASN H 8 14 ? 162.947 163.399 145.891 1.00 51.75 205 ASN E N 1
ATOM 7933 C CA . ASN H 8 14 ? 162.577 162.077 146.382 1.00 52.58 205 ASN E CA 1
ATOM 7934 C C . ASN H 8 14 ? 161.214 161.661 145.849 1.00 60.17 205 ASN E C 1
ATOM 7935 O O . ASN H 8 14 ? 160.655 160.657 146.286 1.00 68.11 205 ASN E O 1
ATOM 7940 N N . ASP H 8 15 ? 160.671 162.431 144.935 1.00 57.88 206 ASP E N 1
ATOM 7941 C CA . ASP H 8 15 ? 159.335 162.183 144.405 1.00 60.39 206 ASP E CA 1
ATOM 7942 C C . ASP H 8 15 ? 159.350 161.103 143.304 1.00 66.31 206 ASP E C 1
ATOM 7943 O O . ASP H 8 15 ? 160.086 161.266 142.321 1.00 70.36 206 ASP E O 1
ATOM 7948 N N . CYS H 8 16 ? 158.519 160.019 143.433 1.00 70.95 207 CYS E N 1
ATOM 7949 C CA . CYS H 8 16 ? 158.504 158.898 142.475 1.00 70.77 207 CYS E CA 1
ATOM 7950 C C . CYS H 8 16 ? 158.013 159.299 141.070 1.00 73.98 207 CYS E C 1
ATOM 7951 O O . CYS H 8 16 ? 156.916 159.843 140.922 1.00 79.20 207 CYS E O 1
ATOM 7954 N N . PRO H 8 17 ? 158.780 159.007 140.005 1.00 76.12 208 PRO E N 1
ATOM 7955 C CA . PRO H 8 17 ? 158.427 159.194 138.621 1.00 79.04 208 PRO E CA 1
ATOM 7956 C C . PRO H 8 17 ? 157.474 158.071 138.274 1.00 87.25 208 PRO E C 1
ATOM 7957 O O . PRO H 8 17 ? 157.585 157.003 138.882 1.00 88.62 208 PRO E O 1
ATOM 7961 N N . ASN H 8 18 ? 156.714 158.184 137.186 1.00 86.95 209 ASN E N 1
ATOM 7962 C CA . ASN H 8 18 ? 155.727 157.115 136.863 1.00 90.43 209 ASN E CA 1
ATOM 7963 C C . ASN H 8 18 ? 156.448 155.794 136.527 1.00 87.92 209 ASN E C 1
ATOM 7964 O O . ASN H 8 18 ? 155.850 154.738 136.794 1.00 95.08 209 ASN E O 1
ATOM 7969 N N . SER H 8 19 ? 157.669 155.835 135.975 1.00 84.97 210 SER E N 1
ATOM 7970 C CA . SER H 8 19 ? 158.443 154.652 135.613 1.00 91.33 210 SER E CA 1
ATOM 7971 C C . SER H 8 19 ? 158.763 153.744 136.792 1.00 93.39 210 SER E C 1
ATOM 7972 O O . SER H 8 19 ? 159.181 152.602 136.603 1.00 97.64 210 SER E O 1
ATOM 7975 N N . SER H 8 20 ? 158.588 154.251 138.004 1.00 89.39 211 SER E N 1
ATOM 7976 C CA . SER H 8 20 ? 158.868 153.498 139.209 1.00 93.53 211 SER E CA 1
ATOM 7977 C C . SER H 8 20 ? 157.613 152.952 139.862 1.00 93.65 211 SER E C 1
ATOM 7978 O O . SER H 8 20 ? 157.687 152.343 140.936 1.00 92.63 211 SER E O 1
ATOM 7981 N N . ILE H 8 21 ? 156.457 153.191 139.248 1.00 96.07 212 ILE E N 1
ATOM 7982 C CA . ILE H 8 21 ? 155.199 152.821 139.872 1.00 101.68 212 ILE E CA 1
ATOM 7983 C C . ILE H 8 21 ? 154.511 151.531 139.448 1.00 110.64 212 ILE E C 1
ATOM 7984 O O . ILE H 8 21 ? 154.243 151.253 138.279 1.00 112.62 212 ILE E O 1
ATOM 7989 N N . VAL H 8 22 ? 154.186 150.788 140.485 1.00 111.47 213 VAL E N 1
ATOM 7990 C CA . VAL H 8 22 ? 153.482 149.533 140.553 1.00 116.34 213 VAL E CA 1
ATOM 7991 C C . VAL H 8 22 ? 152.319 149.869 141.466 1.00 121.23 213 VAL E C 1
ATOM 7992 O O . VAL H 8 22 ? 152.434 150.764 142.292 1.00 119.34 213 VAL E O 1
ATOM 7996 N N . TYR H 8 23 ? 151.158 149.301 141.292 1.00 126.85 214 TYR E N 1
ATOM 7997 C CA . TYR H 8 23 ? 150.113 149.775 142.182 1.00 130.91 214 TYR E CA 1
ATOM 7998 C C . TYR H 8 23 ? 149.000 148.822 142.459 1.00 138.80 214 TYR E C 1
ATOM 7999 O O . TYR H 8 23 ? 148.782 147.842 141.743 1.00 139.78 214 TYR E O 1
ATOM 8008 N N . GLU H 8 24 ? 148.267 149.163 143.503 1.00 139.76 215 GLU E N 1
ATOM 8009 C CA . GLU H 8 24 ? 147.038 148.512 143.853 1.00 144.25 215 GLU E CA 1
ATOM 8010 C C . GLU H 8 24 ? 145.996 149.615 143.837 1.00 144.39 215 GLU E C 1
ATOM 8011 O O . GLU H 8 24 ? 146.249 150.755 144.247 1.00 133.12 215 GLU E O 1
ATOM 8017 N N . THR H 8 25 ? 144.797 149.281 143.413 1.00 147.63 216 THR E N 1
ATOM 8018 C CA . THR H 8 25 ? 143.758 150.282 143.319 1.00 149.67 216 THR E CA 1
ATOM 8019 C C . THR H 8 25 ? 143.156 150.598 144.676 1.00 146.72 216 THR E C 1
ATOM 8020 O O . THR H 8 25 ? 142.443 151.589 144.849 1.00 141.94 216 THR E O 1
ATOM 8024 N N . ALA H 8 26 ? 143.478 149.778 145.669 1.00 145.22 217 ALA E N 1
ATOM 8025 C CA . ALA H 8 26 ? 143.000 149.971 147.026 1.00 145.15 217 ALA E CA 1
ATOM 8026 C C . ALA H 8 26 ? 143.908 150.940 147.761 1.00 135.44 217 ALA E C 1
ATOM 8027 O O . ALA H 8 26 ? 144.538 150.593 148.759 1.00 136.56 217 ALA E O 1
ATOM 8029 N N . ASP H 8 27 ? 143.996 152.141 147.230 1.00 132.64 218 ASP E N 1
ATOM 8030 C CA . ASP H 8 27 ? 144.805 153.202 147.782 1.00 131.91 218 ASP E CA 1
ATOM 8031 C C . ASP H 8 27 ? 146.243 152.837 148.111 1.00 128.76 218 ASP E C 1
ATOM 8032 O O . ASP H 8 27 ? 146.720 153.179 149.198 1.00 126.27 218 ASP E O 1
ATOM 8037 N N . ALA H 8 28 ? 146.967 152.146 147.239 1.00 128.41 219 ALA E N 1
ATOM 8038 C CA . ALA H 8 28 ? 148.339 151.887 147.639 1.00 123.10 219 ALA E CA 1
ATOM 8039 C C . ALA H 8 28 ? 149.266 151.955 146.462 1.00 121.60 219 ALA E C 1
ATOM 8040 O O . ALA H 8 28 ? 149.016 151.425 145.378 1.00 124.91 219 ALA E O 1
ATOM 8042 N N . ILE H 8 29 ? 150.389 152.583 146.686 1.00 109.75 220 ILE E N 1
ATOM 8043 C CA . ILE H 8 29 ? 151.368 152.675 145.644 1.00 106.35 220 ILE E CA 1
ATOM 8044 C C . ILE H 8 29 ? 152.571 151.897 146.023 1.00 104.82 220 ILE E C 1
ATOM 8045 O O . ILE H 8 29 ? 153.112 152.043 147.113 1.00 105.75 220 ILE E O 1
ATOM 8050 N N . LEU H 8 30 ? 152.947 151.023 145.122 1.00 107.45 221 LEU E N 1
ATOM 8051 C CA . LEU H 8 30 ? 154.055 150.122 145.272 1.00 106.06 221 LEU E CA 1
ATOM 8052 C C . LEU H 8 30 ? 155.140 150.671 144.376 1.00 103.67 221 LEU E C 1
ATOM 8053 O O . LEU H 8 30 ? 154.873 151.106 143.259 1.00 103.95 221 LEU E O 1
ATOM 8058 N N . HIS H 8 31 ? 156.362 150.692 144.815 1.00 98.49 222 HIS E N 1
ATOM 8059 C CA . HIS H 8 31 ? 157.334 151.284 143.929 1.00 91.99 222 HIS E CA 1
ATOM 8060 C C . HIS H 8 31 ? 158.751 150.853 144.116 1.00 89.09 222 HIS E C 1
ATOM 8061 O O . HIS H 8 31 ? 159.126 150.261 145.126 1.00 91.10 222 HIS E O 1
ATOM 8068 N N . THR H 8 32 ? 159.550 151.192 143.133 1.00 85.61 223 THR E N 1
ATOM 8069 C CA . THR H 8 32 ? 160.965 150.957 143.210 1.00 81.60 223 THR E CA 1
ATOM 8070 C C . THR H 8 32 ? 161.425 151.634 144.488 1.00 81.10 223 THR E C 1
ATOM 8071 O O . THR H 8 32 ? 161.128 152.808 144.688 1.00 85.58 223 THR E O 1
ATOM 8075 N N . PRO H 8 33 ? 162.178 150.980 145.365 1.00 81.31 224 PRO E N 1
ATOM 8076 C CA . PRO H 8 33 ? 162.606 151.543 146.615 1.00 83.47 224 PRO E CA 1
ATOM 8077 C C . PRO H 8 33 ? 163.464 152.739 146.335 1.00 79.28 224 PRO E C 1
ATOM 8078 O O . PRO H 8 33 ? 164.154 152.782 145.320 1.00 78.67 224 PRO E O 1
ATOM 8082 N N . GLY H 8 34 ? 163.447 153.697 147.248 1.00 78.96 225 GLY E N 1
ATOM 8083 C CA . GLY H 8 34 ? 164.226 154.918 147.086 1.00 73.76 225 GLY E CA 1
ATOM 8084 C C . GLY H 8 34 ? 163.453 156.205 146.718 1.00 71.66 225 GLY E C 1
ATOM 8085 O O . GLY H 8 34 ? 164.109 157.208 146.431 1.00 74.46 225 GLY E O 1
ATOM 8086 N N . CYS H 8 35 ? 162.090 156.210 146.748 1.00 66.18 226 CYS E N 1
ATOM 8087 C CA . CYS H 8 35 ? 161.254 157.384 146.439 1.00 65.45 226 CYS E CA 1
ATOM 8088 C C . CYS H 8 35 ? 159.951 157.307 147.228 1.00 67.87 226 CYS E C 1
ATOM 8089 O O . CYS H 8 35 ? 159.629 156.275 147.815 1.00 72.24 226 CYS E O 1
ATOM 8092 N N . VAL H 8 36 ? 159.205 158.406 147.260 1.00 71.74 227 VAL E N 1
ATOM 8093 C CA . VAL H 8 36 ? 157.886 158.412 147.878 1.00 72.31 227 VAL E CA 1
ATOM 8094 C C . VAL H 8 36 ? 156.861 158.963 146.888 1.00 74.02 227 VAL E C 1
ATOM 8095 O O . VAL H 8 36 ? 157.080 160.042 146.345 1.00 75.63 227 VAL E O 1
ATOM 8099 N N . PRO H 8 37 ? 155.781 158.266 146.576 1.00 74.38 228 PRO E N 1
ATOM 8100 C CA . PRO H 8 37 ? 154.751 158.750 145.697 1.00 72.09 228 PRO E CA 1
ATOM 8101 C C . PRO H 8 37 ? 154.047 160.009 146.211 1.00 77.02 228 PRO E C 1
ATOM 8102 O O . PRO H 8 37 ? 153.537 160.012 147.336 1.00 87.66 228 PRO E O 1
ATOM 8106 N N . CYS H 8 38 ? 153.905 160.992 145.318 1.00 78.49 229 CYS E N 1
ATOM 8107 C CA . CYS H 8 38 ? 153.186 162.249 145.482 1.00 89.81 229 CYS E CA 1
ATOM 8108 C C . CYS H 8 38 ? 151.899 162.134 144.702 1.00 98.17 229 CYS E C 1
ATOM 8109 O O . CYS H 8 38 ? 151.916 161.752 143.529 1.00 100.25 229 CYS E O 1
ATOM 8112 N N . VAL H 8 39 ? 150.818 162.455 145.437 1.00 101.49 230 VAL E N 1
ATOM 8113 C CA . VAL H 8 39 ? 149.498 162.458 144.746 1.00 109.29 230 VAL E CA 1
ATOM 8114 C C . VAL H 8 39 ? 148.869 163.860 144.800 1.00 116.15 230 VAL E C 1
ATOM 8115 O O . VAL H 8 39 ? 148.547 164.341 145.886 1.00 121.42 230 VAL E O 1
ATOM 8119 N N . ARG H 8 40 ? 148.693 164.492 143.641 1.00 117.98 231 ARG E N 1
ATOM 8120 C CA . ARG H 8 40 ? 147.951 165.772 143.637 1.00 127.51 231 ARG E CA 1
ATOM 8121 C C . ARG H 8 40 ? 146.463 165.396 143.678 1.00 132.20 231 ARG E C 1
ATOM 8122 O O . ARG H 8 40 ? 145.922 165.121 142.635 1.00 135.29 231 ARG E O 1
ATOM 8130 N N . GLU H 8 41 ? 145.817 165.288 144.837 1.00 136.18 232 GLU E N 1
ATOM 8131 C CA . GLU H 8 41 ? 144.394 164.837 144.783 1.00 138.02 232 GLU E CA 1
ATOM 8132 C C . GLU H 8 41 ? 143.575 165.934 144.098 1.00 144.94 232 GLU E C 1
ATOM 8133 O O . GLU H 8 41 ? 143.291 166.922 144.809 1.00 143.61 232 GLU E O 1
ATOM 8139 N N . GLY H 8 42 ? 143.193 165.816 142.787 1.00 146.61 233 GLY E N 1
ATOM 8140 C CA . GLY H 8 42 ? 142.552 167.019 142.221 1.00 153.18 233 GLY E CA 1
ATOM 8141 C C . GLY H 8 42 ? 143.802 167.874 142.315 1.00 157.59 233 GLY E C 1
ATOM 8142 O O . GLY H 8 42 ? 144.852 167.432 141.807 1.00 152.82 233 GLY E O 1
ATOM 8143 N N . ASN H 8 43 ? 143.647 169.151 142.674 1.00 160.82 234 ASN E N 1
ATOM 8144 C CA . ASN H 8 43 ? 144.799 170.090 142.573 1.00 165.31 234 ASN E CA 1
ATOM 8145 C C . ASN H 8 43 ? 145.755 169.936 143.748 1.00 157.31 234 ASN E C 1
ATOM 8146 O O . ASN H 8 43 ? 146.972 169.943 143.494 1.00 158.47 234 ASN E O 1
ATOM 8151 N N . ALA H 8 44 ? 145.231 169.841 144.971 1.00 151.88 235 ALA E N 1
ATOM 8152 C CA . ALA H 8 44 ? 146.132 169.788 146.139 1.00 147.09 235 ALA E CA 1
ATOM 8153 C C . ALA H 8 44 ? 147.291 168.844 145.823 1.00 138.01 235 ALA E C 1
ATOM 8154 O O . ALA H 8 44 ? 147.054 167.772 145.307 1.00 137.93 235 ALA E O 1
ATOM 8156 N N . SER H 8 45 ? 148.527 169.263 146.043 1.00 132.59 236 SER E N 1
ATOM 8157 C CA . SER H 8 45 ? 149.614 168.275 145.854 1.00 127.28 236 SER E CA 1
ATOM 8158 C C . SER H 8 45 ? 149.813 167.632 147.219 1.00 126.16 236 SER E C 1
ATOM 8159 O O . SER H 8 45 ? 150.320 168.323 148.074 1.00 121.74 236 SER E O 1
ATOM 8162 N N . ARG H 8 46 ? 149.340 166.410 147.446 1.00 121.21 237 ARG E N 1
ATOM 8163 C CA . ARG H 8 46 ? 149.461 165.847 148.818 1.00 116.75 237 ARG E CA 1
ATOM 8164 C C . ARG H 8 46 ? 150.431 164.666 148.779 1.00 111.74 237 ARG E C 1
ATOM 8165 O O . ARG H 8 46 ? 150.273 163.801 147.907 1.00 110.44 237 ARG E O 1
ATOM 8173 N N . CYS H 8 47 ? 151.419 164.631 149.667 1.00 105.60 238 CYS E N 1
ATOM 8174 C CA . CYS H 8 47 ? 152.367 163.481 149.533 1.00 102.38 238 CYS E CA 1
ATOM 8175 C C . CYS H 8 47 ? 151.886 162.268 150.338 1.00 98.79 238 CYS E C 1
ATOM 8176 O O . CYS H 8 47 ? 151.532 162.456 151.514 1.00 104.22 238 CYS E O 1
ATOM 8179 N N . TRP H 8 48 ? 151.867 161.072 149.734 1.00 97.43 239 TRP E N 1
ATOM 8180 C CA . TRP H 8 48 ? 151.523 159.856 150.453 1.00 102.23 239 TRP E CA 1
ATOM 8181 C C . TRP H 8 48 ? 152.632 159.460 151.401 1.00 99.81 239 TRP E C 1
ATOM 8182 O O . TRP H 8 48 ? 153.767 159.913 151.264 1.00 99.91 239 TRP E O 1
ATOM 8193 N N . VAL H 8 49 ? 152.281 158.686 152.412 1.00 104.38 240 VAL E N 1
ATOM 8194 C CA . VAL H 8 49 ? 153.229 158.297 153.436 1.00 99.70 240 VAL E CA 1
ATOM 8195 C C . VAL H 8 49 ? 153.612 156.818 153.379 1.00 101.64 240 VAL E C 1
ATOM 8196 O O . VAL H 8 49 ? 152.733 155.954 153.293 1.00 107.86 240 VAL E O 1
ATOM 8200 N N . PRO H 8 50 ? 154.910 156.487 153.397 1.00 98.11 241 PRO E N 1
ATOM 8201 C CA . PRO H 8 50 ? 155.421 155.145 153.409 1.00 105.63 241 PRO E CA 1
ATOM 8202 C C . PRO H 8 50 ? 154.941 154.357 154.597 1.00 110.78 241 PRO E C 1
ATOM 8203 O O . PRO H 8 50 ? 154.814 154.883 155.700 1.00 111.05 241 PRO E O 1
ATOM 8207 N N . MET H 8 51 ? 154.705 153.088 154.355 1.00 116.14 242 MET E N 1
ATOM 8208 C CA . MET H 8 51 ? 154.312 152.118 155.336 1.00 124.56 242 MET E CA 1
ATOM 8209 C C . MET H 8 51 ? 155.443 151.134 155.346 1.00 127.41 242 MET E C 1
ATOM 8210 O O . MET H 8 51 ? 155.795 150.540 156.362 1.00 144.04 242 MET E O 1
ATOM 8215 N N . THR H 8 52 ? 156.001 150.929 154.158 1.00 121.36 243 THR E N 1
ATOM 8216 C CA . THR H 8 52 ? 157.110 149.996 154.005 1.00 118.07 243 THR E CA 1
ATOM 8217 C C . THR H 8 52 ? 158.073 150.771 153.129 1.00 112.22 243 THR E C 1
ATOM 8218 O O . THR H 8 52 ? 157.637 151.706 152.467 1.00 113.56 243 THR E O 1
ATOM 8222 N N . PRO H 8 53 ? 159.332 150.376 152.962 1.00 113.42 244 PRO E N 1
ATOM 8223 C CA . PRO H 8 53 ? 160.289 151.039 152.096 1.00 112.56 244 PRO E CA 1
ATOM 8224 C C . PRO H 8 53 ? 159.851 151.157 150.635 1.00 107.62 244 PRO E C 1
ATOM 8225 O O . PRO H 8 53 ? 160.424 151.959 149.897 1.00 102.19 244 PRO E O 1
ATOM 8229 N N . THR H 8 54 ? 158.909 150.315 150.210 1.00 108.99 245 THR E N 1
ATOM 8230 C CA . THR H 8 54 ? 158.413 150.297 148.846 1.00 104.94 245 THR E CA 1
ATOM 8231 C C . THR H 8 54 ? 156.928 150.580 148.717 1.00 104.26 245 THR E C 1
ATOM 8232 O O . THR H 8 54 ? 156.373 150.427 147.627 1.00 103.55 245 THR E O 1
ATOM 8236 N N . VAL H 8 55 ? 156.235 150.856 149.823 1.00 108.11 246 VAL E N 1
ATOM 8237 C CA . VAL H 8 55 ? 154.789 151.042 149.734 1.00 105.50 246 VAL E CA 1
ATOM 8238 C C . VAL H 8 55 ? 154.290 152.240 150.508 1.00 104.01 246 VAL E C 1
ATOM 8239 O O . VAL H 8 55 ? 154.649 152.429 151.669 1.00 110.37 246 VAL E O 1
ATOM 8243 N N . ALA H 8 56 ? 153.388 153.010 149.904 1.00 101.52 247 ALA E N 1
ATOM 8244 C CA . ALA H 8 56 ? 152.800 154.158 150.588 1.00 109.63 247 ALA E CA 1
ATOM 8245 C C . ALA H 8 56 ? 151.297 154.231 150.401 1.00 112.72 247 ALA E C 1
ATOM 8246 O O . ALA H 8 56 ? 150.739 153.756 149.403 1.00 113.91 247 ALA E O 1
ATOM 8248 N N . THR H 8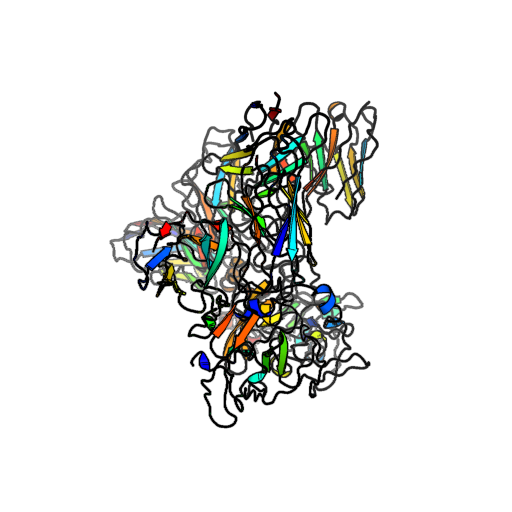 57 ? 150.639 154.838 151.376 1.00 114.08 248 THR E N 1
ATOM 8249 C CA . THR H 8 57 ? 149.203 155.078 151.285 1.00 115.28 248 THR E CA 1
ATOM 8250 C C . THR H 8 57 ? 148.891 156.495 151.672 1.00 112.61 248 THR E C 1
ATOM 8251 O O . THR H 8 57 ? 149.782 157.287 151.967 1.00 115.60 248 THR E O 1
ATOM 8255 N N . ARG H 8 58 ? 147.634 156.835 151.646 1.00 116.69 249 ARG E N 1
ATOM 8256 C CA . ARG H 8 58 ? 147.212 158.173 151.948 1.00 120.32 249 ARG E CA 1
ATOM 8257 C C . ARG H 8 58 ? 147.478 158.631 153.379 1.00 123.63 249 ARG E C 1
ATOM 8258 O O . ARG H 8 58 ? 147.836 159.791 153.594 1.00 124.11 249 ARG E O 1
ATOM 8266 N N . ASP H 8 59 ? 147.277 157.759 154.363 1.00 127.04 250 ASP E N 1
ATOM 8267 C CA . ASP H 8 59 ? 147.385 158.149 155.753 1.00 130.53 250 ASP E CA 1
ATOM 8268 C C . ASP H 8 59 ? 148.212 157.284 156.707 1.00 133.79 250 ASP E C 1
ATOM 8269 O O . ASP H 8 59 ? 148.238 157.559 157.907 1.00 136.22 250 ASP E O 1
ATOM 8274 N N . GLY H 8 60 ? 148.888 156.266 156.204 1.00 131.95 251 GLY E N 1
ATOM 8275 C CA . GLY H 8 60 ? 149.704 155.398 157.035 1.00 136.53 251 GLY E CA 1
ATOM 8276 C C . GLY H 8 60 ? 148.883 154.456 157.918 1.00 145.56 251 GLY E C 1
ATOM 8277 O O . GLY H 8 60 ? 149.382 153.983 158.938 1.00 147.70 251 GLY E O 1
ATOM 8278 N N . LYS H 8 61 ? 147.644 154.134 157.530 1.00 146.80 252 LYS E N 1
ATOM 8279 C CA . LYS H 8 61 ? 146.805 153.295 158.389 1.00 152.60 252 LYS E CA 1
ATOM 8280 C C . LYS H 8 61 ? 146.784 151.813 158.077 1.00 159.58 252 LYS E C 1
ATOM 8281 O O . LYS H 8 61 ? 145.924 151.094 158.578 1.00 162.48 252 LYS E O 1
ATOM 8287 N N . LEU H 8 62 ? 147.688 151.363 157.232 1.00 160.62 253 LEU E N 1
ATOM 8288 C CA . LEU H 8 62 ? 147.805 149.959 156.863 1.00 167.34 253 LEU E CA 1
ATOM 8289 C C . LEU H 8 62 ? 146.499 149.334 156.367 1.00 171.67 253 LEU E C 1
ATOM 8290 O O . LEU H 8 62 ? 145.972 148.432 157.016 1.00 173.47 253 LEU E O 1
ATOM 8295 N N . PRO H 8 63 ? 145.960 149.764 155.214 1.00 173.09 254 PRO E N 1
ATOM 8296 C CA . PRO H 8 63 ? 144.715 149.289 154.645 1.00 180.65 254 PRO E CA 1
ATOM 8297 C C . PRO H 8 63 ? 144.785 147.797 154.371 1.00 188.32 254 PRO E C 1
ATOM 8298 O O . PRO H 8 63 ? 145.849 147.286 154.022 1.00 185.27 254 PRO E O 1
ATOM 8302 N N . ALA H 8 64 ? 143.653 147.115 154.514 1.00 191.60 255 ALA E N 1
ATOM 8303 C CA . ALA H 8 64 ? 143.564 145.687 154.230 1.00 197.66 255 ALA E CA 1
ATOM 8304 C C . ALA H 8 64 ? 143.628 145.439 152.719 1.00 198.96 255 ALA E C 1
ATOM 8305 O O . ALA H 8 64 ? 143.119 146.259 151.947 1.00 192.55 255 ALA E O 1
ATOM 8307 N N . THR H 8 65 ? 144.187 144.274 152.300 1.00 200.35 256 THR E N 1
ATOM 8308 C CA . THR H 8 65 ? 144.285 143.817 150.907 1.00 203.34 256 THR E CA 1
ATOM 8309 C C . THR H 8 65 ? 142.871 143.734 150.272 1.00 203.92 256 THR E C 1
ATOM 8310 O O . THR H 8 65 ? 142.200 142.695 150.296 1.00 203.38 256 THR E O 1
ATOM 8314 N N . SER H 8 103 ? 146.186 146.795 132.729 1.00 170.51 294 SER E N 1
ATOM 8315 C CA . SER H 8 103 ? 145.475 147.541 133.802 1.00 172.99 294 SER E CA 1
ATOM 8316 C C . SER H 8 103 ? 145.898 149.013 133.778 1.00 170.08 294 SER E C 1
ATOM 8317 O O . SER H 8 103 ? 147.115 149.280 133.836 1.00 163.95 294 SER E O 1
ATOM 8320 N N . PRO H 8 104 ? 144.954 149.976 133.685 1.00 171.54 295 PRO E N 1
ATOM 8321 C CA . PRO H 8 104 ? 145.298 151.402 133.733 1.00 165.72 295 PRO E CA 1
ATOM 8322 C C . PRO H 8 104 ? 145.670 151.854 135.153 1.00 160.28 295 PRO E C 1
ATOM 8323 O O . PRO H 8 104 ? 145.064 151.381 136.099 1.00 154.71 295 PRO E O 1
ATOM 8327 N N . ARG H 8 105 ? 146.659 152.746 135.268 1.00 160.40 296 ARG E N 1
ATOM 8328 C CA . ARG H 8 105 ? 147.073 153.266 136.600 1.00 157.75 296 ARG E CA 1
ATOM 8329 C C . ARG H 8 105 ? 146.001 154.234 137.111 1.00 153.70 296 ARG E C 1
ATOM 8330 O O . ARG H 8 105 ? 145.530 155.068 136.312 1.00 151.79 296 ARG E O 1
ATOM 8338 N N . ARG H 8 106 ? 145.634 154.122 138.391 1.00 149.08 297 ARG E N 1
ATOM 8339 C CA . ARG H 8 106 ? 144.566 154.988 138.958 1.00 144.78 297 ARG E CA 1
ATOM 8340 C C . ARG H 8 106 ? 145.097 155.700 140.207 1.00 140.38 297 ARG E C 1
ATOM 8341 O O . ARG H 8 106 ? 144.644 155.348 141.316 1.00 136.71 297 ARG E O 1
ATOM 8349 N N . HIS H 8 107 ? 145.998 156.677 140.036 1.00 140.85 298 HIS E N 1
ATOM 8350 C CA . HIS H 8 107 ? 146.611 157.330 141.225 1.00 137.66 298 HIS E CA 1
ATOM 8351 C C . HIS H 8 107 ? 146.959 158.809 140.996 1.00 136.34 298 HIS E C 1
ATOM 8352 O O . HIS H 8 107 ? 147.191 159.480 142.010 1.00 131.23 298 HIS E O 1
ATOM 8359 N N . TRP H 8 108 ? 147.019 159.303 139.752 1.00 136.31 299 TRP E N 1
ATOM 8360 C CA . TRP H 8 108 ? 147.464 160.709 139.538 1.00 130.68 299 TRP E CA 1
ATOM 8361 C C . TRP H 8 108 ? 148.747 161.027 140.302 1.00 120.69 299 TRP E C 1
ATOM 8362 O O . TRP H 8 108 ? 148.731 161.976 141.106 1.00 116.43 299 TRP E O 1
ATOM 8373 N N . THR H 8 109 ? 149.822 160.277 140.058 1.00 117.54 300 THR E N 1
ATOM 8374 C CA . THR H 8 109 ? 151.054 160.672 140.678 1.00 108.12 300 THR E CA 1
ATOM 8375 C C . THR H 8 109 ? 151.724 161.753 139.887 1.00 103.13 300 THR E C 1
ATOM 8376 O O . THR H 8 109 ? 151.386 162.006 138.728 1.00 109.01 300 THR E O 1
ATOM 8380 N N . THR H 8 110 ? 152.670 162.403 140.530 1.00 96.31 301 THR E N 1
ATOM 8381 C CA . THR H 8 110 ? 153.411 163.484 139.913 1.00 87.42 301 THR E CA 1
ATOM 8382 C C . THR H 8 110 ? 154.747 163.778 140.553 1.00 83.45 301 THR E C 1
ATOM 8383 O O . THR H 8 110 ? 154.936 163.584 141.749 1.00 86.69 301 THR E O 1
ATOM 8387 N N . GLN H 8 111 ? 155.682 164.310 139.794 1.00 79.35 302 GLN E N 1
ATOM 8388 C CA . GLN H 8 111 ? 156.894 164.752 140.450 1.00 75.01 302 GLN E CA 1
ATOM 8389 C C . GLN H 8 111 ? 156.718 166.182 140.865 1.00 74.51 302 GLN E C 1
ATOM 8390 O O . GLN H 8 111 ? 157.025 167.121 140.135 1.00 76.52 302 GLN E O 1
ATOM 8396 N N . ASP H 8 112 ? 156.129 166.273 142.028 1.00 77.40 303 ASP E N 1
ATOM 8397 C CA . ASP H 8 112 ? 155.702 167.436 142.775 1.00 82.96 303 ASP E CA 1
ATOM 8398 C C . ASP H 8 112 ? 155.844 167.000 144.225 1.00 85.76 303 ASP E C 1
ATOM 8399 O O . ASP H 8 112 ? 156.260 165.872 144.437 1.00 85.27 303 ASP E O 1
ATOM 8404 N N . CYS H 8 113 ? 155.514 167.866 145.200 1.00 86.31 304 CYS E N 1
ATOM 8405 C CA . CYS H 8 113 ? 155.577 167.666 146.672 1.00 83.54 304 CYS E CA 1
ATOM 8406 C C . CYS H 8 113 ? 156.948 167.917 147.325 1.00 80.02 304 CYS E C 1
ATOM 8407 O O . CYS H 8 113 ? 156.976 168.440 148.442 1.00 83.05 304 CYS E O 1
ATOM 8410 N N . ASN H 8 114 ? 158.073 167.551 146.703 1.00 74.32 305 ASN E N 1
ATOM 8411 C CA . ASN H 8 114 ? 159.366 167.679 147.381 1.00 68.08 305 ASN E CA 1
ATOM 8412 C C . ASN H 8 114 ? 159.365 166.919 148.727 1.00 64.47 305 ASN E C 1
ATOM 8413 O O . ASN H 8 114 ? 159.836 167.428 149.760 1.00 61.41 305 ASN E O 1
ATOM 8418 N N . CYS H 8 115 ? 158.879 165.651 148.687 1.00 65.04 306 CYS E N 1
ATOM 8419 C CA . CYS H 8 115 ? 158.698 164.789 149.841 1.00 65.44 306 CYS E CA 1
ATOM 8420 C C . CYS H 8 115 ? 159.909 164.454 150.656 1.00 59.70 306 CYS E C 1
ATOM 8421 O O . CYS H 8 115 ? 160.909 163.949 150.157 1.00 58.88 306 CYS E O 1
ATOM 8424 N N . SER H 8 116 ? 159.799 164.758 151.930 1.00 58.86 307 SER E N 1
ATOM 8425 C CA . SER H 8 116 ? 160.825 164.492 152.903 1.00 58.32 307 SER E CA 1
ATOM 8426 C C . SER H 8 116 ? 162.183 164.953 152.450 1.00 54.15 307 SER E C 1
ATOM 8427 O O . SER H 8 116 ? 163.190 164.347 152.803 1.00 53.81 307 SER E O 1
ATOM 8430 N N . ILE H 8 117 ? 162.259 166.089 151.780 1.00 54.23 308 ILE E N 1
ATOM 8431 C CA . ILE H 8 117 ? 163.567 166.539 151.393 1.00 49.36 308 ILE E CA 1
ATOM 8432 C C . ILE H 8 117 ? 164.123 167.309 152.533 1.00 50.96 308 ILE E C 1
ATOM 8433 O O . ILE H 8 117 ? 165.323 167.303 152.765 1.00 52.66 308 ILE E O 1
ATOM 8438 N N . TYR H 8 118 ? 163.259 168.008 153.233 1.00 49.08 309 TYR E N 1
ATOM 8439 C CA . TYR H 8 118 ? 163.676 168.817 154.347 1.00 47.43 309 TYR E CA 1
ATOM 8440 C C . TYR H 8 118 ? 162.996 168.458 155.659 1.00 50.80 309 TYR E C 1
ATOM 8441 O O . TYR H 8 118 ? 162.076 169.158 156.077 1.00 56.02 309 TYR E O 1
ATOM 8450 N N . PRO H 8 119 ? 163.369 167.347 156.303 1.00 51.95 310 PRO E N 1
ATOM 8451 C CA . PRO H 8 119 ? 162.840 166.873 157.553 1.00 52.94 310 PRO E CA 1
ATOM 8452 C C . PRO H 8 119 ? 163.439 167.737 158.626 1.00 59.79 310 PRO E C 1
ATOM 8453 O O . PRO H 8 119 ? 164.350 168.518 158.350 1.00 57.49 310 PRO E O 1
ATOM 8457 N N . GLY H 8 120 ? 162.969 167.608 159.848 1.00 62.97 311 GLY E N 1
ATOM 8458 C CA . GLY H 8 120 ? 163.603 168.378 160.893 1.00 59.74 311 GLY E CA 1
ATOM 8459 C C . GLY H 8 120 ? 164.920 167.723 161.260 1.00 58.33 311 GLY E C 1
ATOM 8460 O O . GLY H 8 120 ? 165.270 166.666 160.735 1.00 58.84 311 GLY E O 1
ATOM 8461 N N . HIS H 8 121 ? 165.643 168.345 162.174 1.00 54.40 312 HIS E N 1
ATOM 8462 C CA . HIS H 8 121 ? 166.950 167.861 162.579 1.00 57.06 312 HIS E CA 1
ATOM 8463 C C . HIS H 8 121 ? 166.930 166.511 163.231 1.00 60.67 312 HIS E C 1
ATOM 8464 O O . HIS H 8 121 ? 166.087 166.231 164.088 1.00 63.23 312 HIS E O 1
ATOM 8471 N N . VAL H 8 122 ? 167.883 165.681 162.853 1.00 61.06 313 VAL E N 1
ATOM 8472 C CA . VAL H 8 122 ? 168.004 164.395 163.475 1.00 59.97 313 VAL E CA 1
ATOM 8473 C C . VAL H 8 122 ? 168.976 164.502 164.614 1.00 64.70 313 VAL E C 1
ATOM 8474 O O . VAL H 8 122 ? 170.182 164.660 164.418 1.00 65.65 313 VAL E O 1
ATOM 8478 N N . THR H 8 123 ? 168.437 164.358 165.792 1.00 66.20 314 THR E N 1
ATOM 8479 C CA . THR H 8 123 ? 169.151 164.435 167.040 1.00 64.81 314 THR E CA 1
ATOM 8480 C C . THR H 8 123 ? 169.917 163.141 167.256 1.00 66.02 314 THR E C 1
ATOM 8481 O O . THR H 8 123 ? 169.384 162.067 166.984 1.00 71.14 314 THR E O 1
ATOM 8485 N N . GLY H 8 124 ? 171.157 163.212 167.744 1.00 65.89 315 GLY E N 1
ATOM 8486 C CA . GLY H 8 124 ? 171.927 161.983 167.948 1.00 68.70 315 GLY E CA 1
ATOM 8487 C C . GLY H 8 124 ? 171.185 161.024 168.862 1.00 68.76 315 GLY E C 1
ATOM 8488 O O . GLY H 8 124 ? 171.057 159.827 168.566 1.00 67.48 315 GLY E O 1
ATOM 8489 N N . HIS H 8 125 ? 170.616 161.563 169.929 1.00 71.41 316 HIS E N 1
ATOM 8490 C CA . HIS H 8 125 ? 169.825 160.753 170.823 1.00 70.44 316 HIS E CA 1
ATOM 8491 C C . HIS H 8 125 ? 168.647 160.129 170.109 1.00 68.54 316 HIS E C 1
ATOM 8492 O O . HIS H 8 125 ? 168.403 158.933 170.253 1.00 71.53 316 HIS E O 1
ATOM 8499 N N . ARG H 8 126 ? 167.931 160.908 169.309 1.00 67.35 317 ARG E N 1
ATOM 8500 C CA . ARG H 8 126 ? 166.779 160.372 168.613 1.00 67.07 317 ARG E CA 1
ATOM 8501 C C . ARG H 8 126 ? 167.130 159.226 167.722 1.00 62.42 317 ARG E C 1
ATOM 8502 O O . ARG H 8 126 ? 166.395 158.239 167.677 1.00 68.71 317 ARG E O 1
ATOM 8510 N N . MET H 8 127 ? 168.228 159.332 167.002 1.00 63.28 318 MET E N 1
ATOM 8511 C CA . MET H 8 127 ? 168.583 158.238 166.141 1.00 66.91 318 MET E CA 1
ATOM 8512 C C . MET H 8 127 ? 168.825 156.998 166.956 1.00 72.06 318 MET E C 1
ATOM 8513 O O . MET H 8 127 ? 168.335 155.918 166.618 1.00 78.37 318 MET E O 1
ATOM 8518 N N . ALA H 8 128 ? 169.561 157.130 168.049 1.00 67.04 319 ALA E N 1
ATOM 8519 C CA . ALA H 8 128 ? 169.828 155.962 168.857 1.00 66.38 319 ALA E CA 1
ATOM 8520 C C . ALA H 8 128 ? 168.546 155.372 169.408 1.00 65.53 319 ALA E C 1
ATOM 8521 O O . ALA H 8 128 ? 168.397 154.154 169.509 1.00 75.04 319 ALA E O 1
ATOM 8523 N N . TRP H 8 129 ? 167.622 156.233 169.782 1.00 62.08 320 TRP E N 1
ATOM 8524 C CA . TRP H 8 129 ? 166.391 155.807 170.391 1.00 63.03 320 TRP E CA 1
ATOM 8525 C C . TRP H 8 129 ? 165.588 154.991 169.399 1.00 72.98 320 TRP E C 1
ATOM 8526 O O . TRP H 8 129 ? 165.068 153.915 169.719 1.00 82.24 320 TRP E O 1
ATOM 8537 N N . ASP H 8 130 ? 165.505 155.460 168.163 1.00 72.88 321 ASP E N 1
ATOM 8538 C CA . ASP H 8 130 ? 164.765 154.685 167.191 1.00 80.15 321 ASP E CA 1
ATOM 8539 C C . ASP H 8 130 ? 165.469 153.396 166.850 1.00 83.65 321 ASP E C 1
ATOM 8540 O O . ASP H 8 130 ? 164.822 152.367 166.666 1.00 94.37 321 ASP E O 1
ATOM 8545 N N . MET H 8 131 ? 166.791 153.398 166.793 1.00 78.02 322 MET E N 1
ATOM 8546 C CA . MET H 8 131 ? 167.443 152.148 166.469 1.00 85.47 322 MET E CA 1
ATOM 8547 C C . MET H 8 131 ? 167.374 151.110 167.564 1.00 93.26 322 MET E C 1
ATOM 8548 O O . MET H 8 131 ? 167.457 149.914 167.284 1.00 102.96 322 MET E O 1
ATOM 8553 N N . MET H 8 132 ? 167.252 151.535 168.811 1.00 85.83 323 MET E N 1
ATOM 8554 C CA . MET H 8 132 ? 167.226 150.568 169.879 1.00 86.42 323 MET E CA 1
ATOM 8555 C C . MET H 8 132 ? 165.804 150.166 170.257 1.00 87.95 323 MET E C 1
ATOM 8556 O O . MET H 8 132 ? 165.557 148.973 170.480 1.00 98.03 323 MET E O 1
ATOM 8561 N N . MET H 8 133 ? 164.895 151.156 170.355 1.00 84.15 324 MET E N 1
ATOM 8562 C CA . MET H 8 133 ? 163.512 150.938 170.750 1.00 90.55 324 MET E CA 1
ATOM 8563 C C . MET H 8 133 ? 162.494 150.709 169.665 1.00 96.02 324 MET E C 1
ATOM 8564 O O . MET H 8 133 ? 161.787 149.699 169.686 1.00 105.77 324 MET E O 1
ATOM 8569 N N . ASN H 8 134 ? 162.387 151.649 168.738 1.00 96.44 325 ASN E N 1
ATOM 8570 C CA . ASN H 8 134 ? 161.333 151.529 167.716 1.00 105.35 325 ASN E CA 1
ATOM 8571 C C . ASN H 8 134 ? 161.615 150.520 166.623 1.00 110.96 325 ASN E C 1
ATOM 8572 O O . ASN H 8 134 ? 160.703 149.879 166.098 1.00 117.79 325 ASN E O 1
ATOM 8577 N N . TRP H 8 135 ? 162.864 150.389 166.274 1.00 109.42 326 TRP E N 1
ATOM 8578 C CA . TRP H 8 135 ? 163.289 149.466 165.257 1.00 122.31 326 TRP E CA 1
ATOM 8579 C C . TRP H 8 135 ? 163.243 148.037 165.752 1.00 127.83 326 TRP E C 1
ATOM 8580 O O . TRP H 8 135 ? 163.637 147.744 166.882 1.00 123.08 326 TRP E O 1
ATOM 8591 N N . SER H 8 136 ? 162.835 147.077 164.882 1.00 138.38 327 SER E N 1
ATOM 8592 C CA . SER H 8 136 ? 162.657 145.683 165.400 1.00 143.37 327 SER E CA 1
ATOM 8593 C C . SER H 8 136 ? 162.361 144.533 164.415 1.00 148.41 327 SER E C 1
ATOM 8594 O O . SER H 8 136 ? 161.172 144.393 164.057 1.00 144.91 327 SER E O 1
ATOM 8597 N N . PRO H 8 137 ? 163.322 143.695 163.936 1.00 151.02 328 PRO E N 1
ATOM 8598 C CA . PRO H 8 137 ? 162.990 142.439 163.206 1.00 153.03 328 PRO E CA 1
ATOM 8599 C C . PRO H 8 137 ? 163.068 141.202 164.135 1.00 151.24 328 PRO E C 1
ATOM 8600 O O . PRO H 8 137 ? 163.853 141.253 165.070 1.00 148.77 328 PRO E O 1
ATOM 8604 N N . THR H 8 138 ? 162.279 140.131 163.896 1.00 10.62 329 THR E N 1
ATOM 8605 C CA . THR H 8 138 ? 162.246 138.939 164.815 1.00 1.28 329 THR E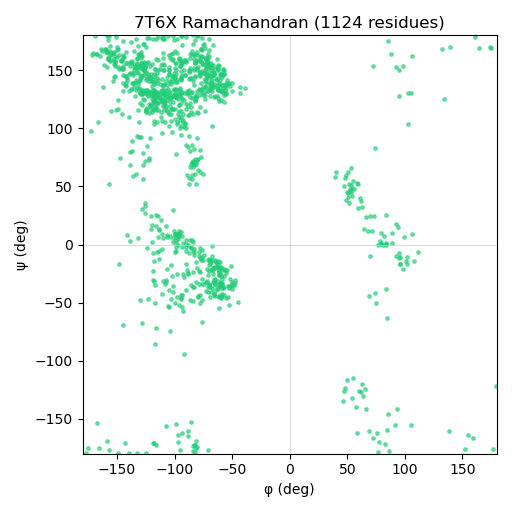 CA 1
ATOM 8606 C C . THR H 8 138 ? 161.739 137.655 164.124 1.00 11.30 329 THR E C 1
ATOM 8607 O O . THR H 8 138 ? 161.334 137.753 162.948 1.00 14.96 329 THR E O 1
ATOM 8611 N N . THR H 8 139 ? 161.751 136.498 164.824 1.00 14.38 330 THR E N 1
ATOM 8612 C CA . THR H 8 139 ? 161.233 135.217 164.256 1.00 14.57 330 THR E CA 1
ATOM 8613 C C . THR H 8 139 ? 160.283 134.625 165.297 1.00 13.64 330 THR E C 1
ATOM 8614 O O . THR H 8 139 ? 159.206 134.161 164.897 1.00 21.28 330 THR E O 1
ATOM 8618 N N . ALA H 8 140 ? 160.696 134.564 166.566 1.00 12.87 331 ALA E N 1
ATOM 8619 C CA . ALA H 8 140 ? 159.821 134.185 167.650 1.00 18.90 331 ALA E CA 1
ATOM 8620 C C . ALA H 8 140 ? 158.514 134.951 167.552 1.00 17.56 331 ALA E C 1
ATOM 8621 O O . ALA H 8 140 ? 157.472 134.424 167.947 1.00 23.35 331 ALA E O 1
ATOM 8623 N N . LEU H 8 141 ? 158.554 136.204 167.064 1.00 15.94 332 LEU E N 1
ATOM 8624 C CA . LEU H 8 141 ? 157.345 136.985 166.945 1.00 19.43 332 LEU E CA 1
ATOM 8625 C C . LEU H 8 141 ? 156.532 136.445 165.828 1.00 12.75 332 LEU E C 1
ATOM 8626 O O . LEU H 8 141 ? 155.315 136.350 165.933 1.00 27.39 332 LEU E O 1
ATOM 8631 N N . VAL H 8 142 ? 157.206 136.078 164.759 1.00 18.27 333 VAL E N 1
ATOM 8632 C CA . VAL H 8 142 ? 156.496 135.573 163.618 1.00 13.60 333 VAL E CA 1
ATOM 8633 C C . VAL H 8 142 ? 155.763 134.315 164.011 1.00 21.33 333 VAL E C 1
ATOM 8634 O O . VAL H 8 142 ? 154.595 134.159 163.670 1.00 28.85 333 VAL E O 1
ATOM 8638 N N . VAL H 8 143 ? 156.424 133.429 164.744 1.00 21.55 334 VAL E N 1
ATOM 8639 C CA . VAL H 8 143 ? 155.764 132.213 165.157 1.00 24.55 334 VAL E CA 1
ATOM 8640 C C . VAL H 8 143 ? 154.630 132.498 166.118 1.00 26.18 334 VAL E C 1
ATOM 8641 O O . VAL H 8 143 ? 153.547 131.935 165.965 1.00 29.30 334 VAL E O 1
ATOM 8645 N N . ALA H 8 144 ? 154.834 133.381 167.095 1.00 28.45 335 ALA E N 1
ATOM 8646 C CA . ALA H 8 144 ? 153.749 133.662 168.011 1.00 33.98 335 ALA E CA 1
ATOM 8647 C C . ALA H 8 144 ? 152.542 134.172 167.245 1.00 33.69 335 ALA E C 1
ATOM 8648 O O . ALA H 8 144 ? 151.404 133.836 167.575 1.00 35.27 335 ALA E O 1
ATOM 8650 N N . GLN H 8 145 ? 152.766 134.976 166.208 1.00 33.67 336 GLN E N 1
ATOM 8651 C CA . GLN H 8 145 ? 151.655 135.469 165.425 1.00 35.79 336 GLN E CA 1
ATOM 8652 C C . GLN H 8 145 ? 150.994 134.341 164.641 1.00 35.39 336 GLN E C 1
ATOM 8653 O O . GLN H 8 145 ? 149.773 134.233 164.644 1.00 39.68 336 GLN E O 1
ATOM 8659 N N . LEU H 8 146 ? 151.780 133.427 164.072 1.00 36.30 337 LEU E N 1
ATOM 8660 C CA . LEU H 8 146 ? 151.207 132.344 163.276 1.00 34.62 337 LEU E CA 1
ATOM 8661 C C . LEU H 8 146 ? 150.328 131.431 164.106 1.00 34.67 337 LEU E C 1
ATOM 8662 O O . LEU H 8 146 ? 149.232 131.047 163.687 1.00 41.28 337 LEU E O 1
ATOM 8667 N N . LEU H 8 147 ? 150.738 131.192 165.332 1.00 31.19 338 LEU E N 1
ATOM 8668 C CA . LEU H 8 147 ? 150.035 130.293 166.224 1.00 28.59 338 LEU E CA 1
ATOM 8669 C C . LEU H 8 147 ? 148.752 130.893 166.763 1.00 33.95 338 LEU E C 1
ATOM 8670 O O . LEU H 8 147 ? 147.988 130.207 167.446 1.00 37.27 338 LEU E O 1
ATOM 8675 N N . ARG H 8 148 ? 148.531 132.178 166.514 1.00 33.42 339 ARG E N 1
ATOM 8676 C CA . ARG H 8 148 ? 147.360 132.865 166.990 1.00 38.65 339 ARG E CA 1
ATOM 8677 C C . ARG H 8 148 ? 146.417 133.250 165.859 1.00 40.94 339 ARG E C 1
ATOM 8678 O O . ARG H 8 148 ? 145.454 133.983 166.087 1.00 44.88 339 ARG E O 1
ATOM 8686 N N . ILE H 8 149 ? 146.673 132.770 164.639 1.00 41.82 340 ILE E N 1
ATOM 8687 C CA . ILE H 8 149 ? 145.775 133.116 163.548 1.00 47.34 340 ILE E CA 1
ATOM 8688 C C . ILE H 8 149 ? 144.470 132.340 163.723 1.00 46.57 340 ILE E C 1
ATOM 8689 O O . ILE H 8 149 ? 144.505 131.119 163.821 1.00 57.84 340 ILE E O 1
ATOM 8694 N N . PRO H 8 150 ? 143.295 133.010 163.762 1.00 46.06 341 PRO E N 1
ATOM 8695 C CA . PRO H 8 150 ? 141.974 132.421 163.951 1.00 54.50 341 PRO E CA 1
ATOM 8696 C C . PRO H 8 150 ? 141.517 131.593 162.763 1.00 54.67 341 PRO E C 1
ATOM 8697 O O . PRO H 8 150 ? 140.533 130.867 162.838 1.00 59.88 341 PRO E O 1
ATOM 8701 N N . GLN H 8 151 ? 142.213 131.767 161.655 1.00 50.10 342 GLN E N 1
ATOM 8702 C CA . GLN H 8 151 ? 141.951 131.122 160.380 1.00 59.92 342 GLN E CA 1
ATOM 8703 C C . GLN H 8 151 ? 140.646 131.548 159.766 1.00 56.90 342 GLN E C 1
ATOM 8704 O O . GLN H 8 151 ? 140.111 130.880 158.877 1.00 64.26 342 GLN E O 1
ATOM 8710 N N . ALA H 8 152 ? 140.170 132.717 160.152 1.00 52.31 343 ALA E N 1
ATOM 8711 C CA . ALA H 8 152 ? 138.990 133.288 159.549 1.00 59.13 343 ALA E CA 1
ATOM 8712 C C . ALA H 8 152 ? 139.445 133.975 158.289 1.00 65.50 343 ALA E C 1
ATOM 8713 O O . ALA H 8 152 ? 139.452 135.205 158.172 1.00 57.58 343 ALA E O 1
ATOM 8715 N N . ILE H 8 153 ? 139.858 133.175 157.329 1.00 60.98 344 ILE E N 1
ATOM 8716 C CA . ILE H 8 153 ? 140.427 133.763 156.160 1.00 63.37 344 ILE E CA 1
ATOM 8717 C C . ILE H 8 153 ? 139.296 134.045 155.232 1.00 63.88 344 ILE E C 1
ATOM 8718 O O . ILE H 8 153 ? 138.899 133.217 154.418 1.00 67.11 344 ILE E O 1
ATOM 8723 N N . LEU H 8 154 ? 138.804 135.256 155.339 1.00 62.49 345 LEU E N 1
ATOM 8724 C CA . LEU H 8 154 ? 137.643 135.653 154.567 1.00 62.73 345 LEU E CA 1
ATOM 8725 C C . LEU H 8 154 ? 137.976 136.248 153.177 1.00 69.56 345 LEU E C 1
ATOM 8726 O O . LEU H 8 154 ? 137.113 136.243 152.296 1.00 73.92 345 LEU E O 1
ATOM 8731 N N . ASP H 8 155 ? 139.221 136.772 152.973 1.00 69.07 346 ASP E N 1
ATOM 8732 C CA . ASP H 8 155 ? 139.692 137.376 151.718 1.00 72.75 346 ASP E CA 1
ATOM 8733 C C . ASP H 8 155 ? 139.942 136.269 150.674 1.00 76.97 346 ASP E C 1
ATOM 8734 O O . ASP H 8 155 ? 140.638 135.273 150.920 1.00 74.55 346 ASP E O 1
#